Protein AF-0000000071191132 (afdb_homodimer)

Sequence (850 aa):
MFASLSRFRRFLRSQQLVKWSFSLSPRSLANVASSQSERKTVIDTKLDNHSLSIQWEDGNARFHYLWLRHHCQCNSCVNPKTKQRTVDLTLIPKQMNPHDVHVDSKLLKIIWMDGHQTIFDVSWLKENAYDGGGLLCENQPETRFGSISHESDMTLWDRDAIAGKPPKEFLYRDIIANNKEVLQESLNDLFRFGFIFVNDTPTDEESTLKICQRIVGPIRETPEGRVYVIENKALKDSDLSHFSNALQGHTDFSFYNDPPGVQAMHCLHHYGTGGMSLLVDGFKAAKTLYQENPAAFQILSSFPLRFLSSHFFMQSQGTILELDPFTRALTRVRWNTSRFGPLTKLNLSFEEMEKLYQAIRLYGSIVRREENELWFKLTPGKVLLVDNRRVLHGRSAVQGPRKLIGYYVSMDDYIGKWKENRMKTMFASLSRFRRFLRSQQLVKWSFSLSPRSLANVASSQSERKTVIDTKLDNHSLSIQWEDGNARFHYLWLRHHCQCNSCVNPKTKQRTVDLTLIPKQMNPHDVHVDSKLLKIIWMDGHQTIFDVSWLKENAYDGGGLLCENQPETRFGSISHESDMTLWDRDAIAGKPPKEFLYRDIIANNKEVLQESLNDLFRFGFIFVNDTPTDEESTLKICQRIVGPIRETPEGRVYVIENKALKDSDLSHFSNALQGHTDFSFYNDPPGVQAMHCLHHYGTGGMSLLVDGFKAAKTLYQENPAAFQILSSFPLRFLSSHFFMQSQGTILELDPFTRALTRVRWNTSRFGPLTKLNLSFEEMEKLYQAIRLYGSIVRREENELWFKLTPGKVLLVDNRRVLHGRSAVQGPRKLIGYYVSMDDYIGKWKENRMKT

Nearest PDB structures (foldseek):
  6npb-assembly1_A  TM=6.839E-01  e=7.887E-35  Leisingera caerulea
  6npc-assembly1_B  TM=6.396E-01  e=1.443E-33  Leisingera caerulea
  3o2g-assembly1_A  TM=6.348E-01  e=1.151E-32  Homo sapiens
  7n7v-assembly1_B  TM=6.784E-01  e=4.701E-12  Streptomyces griseochromogenes
  7n7v-assembly1_A  TM=6.015E-01  e=1.017E-11  Streptomyces griseochromogenes

InterPro domains:
  IPR003819 TauD/TfdA-like domain [PF02668] (170-407)
  IPR010376 Gamma-butyrobetaine hydroxylase-like, N-terminal [PF06155] (46-125)
  IPR038492 GBBH-like, N-terminal domain superfamily [G3DSA:3.30.2020.30] (39-131)
  IPR042098 Glutarate 2-hydroxylase superfamily [G3DSA:3.60.130.10] (147-425)
  IPR050411 Alpha-ketoglutarate-dependent hydroxylases [PTHR10696] (65-414)

Foldseek 3Di:
DPDDPDDPPPDPDDPDPPPPPPPPPPPPPPCPPCPCPVLQFWDDWDDDQFWIKTDTPVDIFIDGPLLQVQPFQDCQQAPPQQRFGPDDSLPPDPGKDFPDWDDGSFKIWTQIPVRDIGIDGPVVCVVQGAAFDAPFQPPDPQLPLVAAVPLVLADADWPVRCVVPPQDAAELVCLLVVDLVRLLSLLSSCRHYQKYKYFQFQLDDVSQVSNCCRRFRDFDADPCGQKHKAKLDPPNDNDPSNHLAWDAWFFPPLFDPFDFFKKKKAWNDFDFDFWKKKKFFLVNLLVVCCVVPVPLSSLQAGFWWKFDGPSVRGIDIHGQFHADPPPRHGHFGHDDSRGTDNPRPGSRRPVSVVSNSVSNNSSVVSRPPPRRMDIGDRHHRMMMMGGSGTMTMITHGGDGIIMMMMTTHHPVRRVVVNVVSVVVD/DDDDPDDPPDDPDDPDPPPPPPPPPPVPPPPPPPPVPPLQFWDDWDDDQFWIKTDTPVDIFIGGPLLQVQPFQDCQQAPPQQRFGPDDSLPPDPGKDFPDWDDGSFKIWTQIPVRDIGIDGPVVCVVQGAAFDAPFQPPDPQLPLPAAVPLVLADADWPVRCVVPPQDAAELVCLLVPDLVRLLSLLSSCRHYQKYKYFQFQLDDVSQVSNCCRRFRDFDADPCGQKHKAKLDPPNDNDPSNHLAWDAWFFPPLFDPFDFFKKKKAWNDFDFDFWKKKKFFLVNLLVVCCVVPVPLSSLQAGFWWKFDGPSVRGIDIHGQFHADPPPRHGDFGHDDSRGTDNPRPRSRRPVSVVSNSVSNNSSVVSRPPPRRMDIGDRHHRMMMMGGSGTMTMITHGGDGIIMMMMTTHHPVRRVVVNVVSVVVD

Solvent-accessible surface area (backbone atoms only — not comparable to full-atom values): 45389 Å² total; per-residue (Å²): 145,85,72,95,78,74,82,87,72,73,85,74,68,81,78,76,77,78,75,81,70,79,75,65,65,48,67,56,71,75,69,62,65,77,63,75,62,75,72,66,35,57,72,46,74,45,81,54,93,61,31,41,33,41,29,39,83,88,45,70,48,59,41,45,41,67,57,54,61,68,65,31,68,44,71,81,27,19,35,81,79,41,66,33,39,62,54,53,72,60,70,52,66,86,82,57,50,68,68,43,77,46,71,53,66,50,41,36,39,37,32,33,73,86,67,51,69,36,68,42,52,49,66,56,51,62,74,44,44,48,53,34,78,54,60,63,72,79,74,45,72,80,67,58,79,73,37,51,62,65,45,89,62,39,51,76,41,37,35,65,53,36,68,74,59,56,70,72,75,41,47,37,70,49,61,72,67,70,37,65,65,55,47,45,49,51,38,47,38,31,61,20,61,26,35,41,42,33,31,77,30,67,66,47,69,66,56,54,49,52,51,41,51,67,64,42,31,46,54,34,34,38,97,69,36,67,56,36,76,40,45,60,56,83,68,91,54,73,46,75,79,25,44,46,59,60,40,69,69,24,28,64,53,57,25,36,79,74,43,54,20,34,36,37,41,34,24,50,42,70,59,66,47,71,45,32,32,34,39,26,41,41,58,36,39,50,51,50,36,38,74,76,35,49,66,37,41,41,45,37,46,64,48,64,41,41,18,42,32,77,82,57,43,30,61,21,73,44,33,39,40,30,47,38,91,83,78,40,15,46,68,33,42,48,42,42,77,42,27,56,38,81,91,22,86,46,64,31,22,60,66,51,49,53,52,48,52,50,29,52,31,50,50,45,49,49,55,64,33,71,61,30,46,41,76,45,72,66,43,61,19,35,30,37,41,33,29,28,33,39,31,20,39,29,30,42,42,42,42,61,58,38,38,34,34,32,42,32,23,41,43,61,47,28,52,13,49,43,47,43,52,52,57,75,56,142,88,76,93,79,75,81,88,72,72,86,76,70,80,79,77,75,80,76,81,71,79,75,56,60,50,66,50,66,75,67,62,61,77,66,74,62,75,72,64,36,57,73,47,74,44,82,55,92,60,30,40,33,40,30,39,83,89,46,70,46,58,41,43,38,64,56,54,61,68,65,28,67,44,71,82,29,19,35,82,79,41,67,34,40,62,53,53,73,60,70,51,68,86,84,57,53,68,68,41,77,47,73,53,67,52,41,35,38,36,31,33,73,86,66,50,70,36,66,41,51,49,67,56,49,62,72,45,43,50,54,34,81,52,61,63,71,79,74,47,72,80,67,58,76,75,37,51,62,65,44,88,62,38,53,75,40,36,35,65,53,35,68,75,59,56,70,72,74,41,46,36,69,50,62,71,66,69,38,67,66,55,47,46,50,50,39,48,38,30,61,20,61,25,35,41,43,34,32,78,30,67,66,46,69,66,53,53,49,51,51,40,50,66,64,43,33,46,54,32,33,39,97,68,35,66,57,36,77,43,44,60,55,86,69,90,53,73,45,75,78,23,44,47,58,60,39,68,69,23,27,63,54,57,25,35,78,72,44,53,21,35,36,37,41,34,24,50,42,69,61,65,48,72,45,33,32,34,39,25,41,41,59,36,39,49,50,49,35,38,73,77,36,50,66,38,43,42,45,37,46,64,48,60,41,42,18,41,33,78,78,58,42,30,62,22,72,43,31,39,40,30,46,39,92,82,78,41,15,46,68,33,41,49,42,44,78,42,27,55,38,80,91,24,83,52,60,31,22,62,68,51,47,52,53,47,53,50,28,51,31,49,50,44,50,48,55,63,32,70,61,30,46,41,76,46,72,67,44,61,18,35,29,38,40,32,30,28,32,40,31,20,39,29,28,42,42,41,42,61,58,36,37,35,35,33,42,32,20,42,43,60,47,29,52,12,50,43,48,42,53,50,59,75,57

pLDDT: mean 82.92, std 21.3, range [19.5, 98.81]

Organism: Exaiptasia diaphana (NCBI:txid2652724)

Secondary structure (DSSP, 8-state):
-------TTTT--------------GGGGT-----------EEEEEE-SSEEEEEETTEEEEEEHHHHHHT--STTTB-TTT--B-S-GGGS-SS--EEEEEE-SSEEEEEETTS-EEEEEHHHHHHT-------TTTTS------EETTGGG-----HHHHHHSPPPEEEHHHHHTT-HHHHHHHHHHHHHHSEEEEES--SSHHHHHHHHHHHT-SBB-BTTBSSEEEE--SSS-SSGGGSSS-EEEE-S-TTSSS--SEEEEEEEEE-SSB-EEEEEEHHHHHHHHHHH-HHHHHHHHHS-EEEEETTTTEEEEE-SEEE-TTT-EEEEE---GGGBPPTTSS---HHHHHHHHHHHHHHHHHHT-GGG-EEEE--TT-EEEEETTTEEEEE--B-S-EEEEEEEE-HHHHHHHHHHHHH--/-------TTTT--------------GGGGT-----------EEEEEE-SSEEEEEETTEEEEEEHHHHHHT--STTTB-TTT--B-S-GGGS-SS--EEEEEE-SSEEEEEETTS-EEEEEHHHHHHT-------TTTTS-------BTTGGG-----HHHHHHSPPPEEEHHHHHTT-HHHHHHHHHHHHHHSEEEEES--SSHHHHHHHHHHHT-SBB-BTTBSSEEEE--SSS-SSGGGSSS-EEEE-S-TTSSS--SEEEEEEEEE-SEE-EEEEEEHHHHHHHHHHH-HHHHHHHHHS-EEEEETTTTEEEEE-SEEE-TTT--EEEE---GGGB--TTSS---HHHHHHHHHHHHHHHHHHT-GGG-EEEE--TT-EEEEETTTEEEEE--EES-EEEEEEEE-HHHHHHHHHHHHH--

Radius of gyration: 29.37 Å; Cα contacts (8 Å, |Δi|>4): 1723; chains: 2; bounding box: 75×81×97 Å

Structure (mmCIF, N/CA/C/O backbone):
data_AF-0000000071191132-model_v1
#
loop_
_entity.id
_entity.type
_entity.pdbx_description
1 polymer 'trimethyllysine dioxygenase'
#
loop_
_atom_site.group_PDB
_atom_site.id
_atom_site.type_symbol
_atom_site.label_atom_id
_atom_site.label_alt_id
_atom_site.label_comp_id
_atom_site.label_asym_id
_atom_site.label_entity_id
_atom_site.label_seq_id
_atom_site.pdbx_PDB_ins_code
_atom_site.Cartn_x
_atom_site.Cartn_y
_atom_site.Cartn_z
_atom_site.occupancy
_atom_site.B_iso_or_equiv
_atom_site.auth_seq_id
_atom_site.auth_comp_id
_atom_site.auth_asym_id
_atom_site.auth_atom_id
_atom_site.pdbx_PDB_model_num
ATOM 1 N N . MET A 1 1 ? -36.625 -38.094 34.531 1 20.61 1 MET A N 1
ATOM 2 C CA . MET A 1 1 ? -36.125 -36.875 35.156 1 20.61 1 MET A CA 1
ATOM 3 C C . MET A 1 1 ? -35.969 -35.781 34.094 1 20.61 1 MET A C 1
ATOM 5 O O . MET A 1 1 ? -35 -35.781 33.344 1 20.61 1 MET A O 1
ATOM 9 N N . PHE A 1 2 ? -37 -35.156 33.375 1 22.75 2 PHE A N 1
ATOM 10 C CA . PHE A 1 2 ? -37.625 -34.594 32.156 1 22.75 2 PHE A CA 1
ATOM 11 C C . PHE A 1 2 ? -37.312 -33.094 32.062 1 22.75 2 PHE A C 1
ATOM 13 O O . PHE A 1 2 ? -37.531 -32.5 31 1 22.75 2 PHE A O 1
ATOM 20 N N . ALA A 1 3 ? -37.156 -32.344 33.188 1 21.05 3 ALA A N 1
ATOM 21 C CA . ALA A 1 3 ? -37.719 -31 33.344 1 21.05 3 ALA A CA 1
ATOM 22 C C . ALA A 1 3 ? -36.938 -29.969 32.531 1 21.05 3 ALA A C 1
ATOM 24 O O . ALA A 1 3 ? -37.5 -29.188 31.781 1 21.05 3 ALA A O 1
ATOM 25 N N . SER A 1 4 ? -35.781 -29.375 33.031 1 21.89 4 SER A N 1
ATOM 26 C CA . SER A 1 4 ? -35.5 -27.953 33.156 1 21.89 4 SER A CA 1
ATOM 27 C C . SER A 1 4 ? -34.906 -27.406 31.859 1 21.89 4 SER A C 1
ATOM 29 O O . SER A 1 4 ? -33.688 -27.359 31.688 1 21.89 4 SER A O 1
ATOM 31 N N . LEU A 1 5 ? -35.281 -27.797 30.562 1 22.12 5 LEU A N 1
ATOM 32 C CA . LEU A 1 5 ? -34.906 -27.625 29.172 1 22.12 5 LEU A CA 1
ATOM 33 C C . LEU A 1 5 ? -35.031 -26.156 28.75 1 22.12 5 LEU A C 1
ATOM 35 O O . LEU A 1 5 ? -34.781 -25.812 27.594 1 22.12 5 LEU A O 1
ATOM 39 N N . SER A 1 6 ? -35.875 -25.328 29.438 1 21.08 6 SER A N 1
ATOM 40 C CA . SER A 1 6 ? -36.719 -24.312 28.812 1 21.08 6 SER A CA 1
ATOM 41 C C . SER A 1 6 ? -35.875 -23.094 28.391 1 21.08 6 SER A C 1
ATOM 43 O O . SER A 1 6 ? -36.125 -22.516 27.328 1 21.08 6 SER A O 1
ATOM 45 N N . ARG A 1 7 ? -35.094 -22.297 29.234 1 21.2 7 ARG A N 1
ATOM 46 C CA . ARG A 1 7 ? -35.062 -20.844 29.359 1 21.2 7 ARG A CA 1
ATOM 47 C C . ARG A 1 7 ? -34.125 -20.234 28.328 1 21.2 7 ARG A C 1
ATOM 49 O O . ARG A 1 7 ? -33.844 -19.031 28.375 1 21.2 7 ARG A O 1
ATOM 56 N N . PHE A 1 8 ? -33.281 -20.938 27.547 1 21.22 8 PHE A N 1
ATOM 57 C CA . PHE A 1 8 ? -32.125 -20.391 26.875 1 21.22 8 PHE A CA 1
ATOM 58 C C . PHE A 1 8 ? -32.531 -19.5 25.703 1 21.22 8 PHE A C 1
ATOM 60 O O . PHE A 1 8 ? -31.781 -19.359 24.734 1 21.22 8 PHE A O 1
ATOM 67 N N . ARG A 1 9 ? -33.844 -19.109 25.391 1 20.03 9 ARG A N 1
ATOM 68 C CA . ARG A 1 9 ? -34.406 -18.562 24.156 1 20.03 9 ARG A CA 1
ATOM 69 C C . ARG A 1 9 ? -33.906 -17.125 23.938 1 20.03 9 ARG A C 1
ATOM 71 O O . ARG A 1 9 ? -33.844 -16.656 22.812 1 20.03 9 ARG A O 1
ATOM 78 N N . ARG A 1 10 ? -33.969 -16.172 24.984 1 21.03 10 ARG A N 1
ATOM 79 C CA . ARG A 1 10 ? -34.469 -14.812 24.734 1 21.03 10 ARG A CA 1
ATOM 80 C C . ARG A 1 10 ? -33.406 -13.977 24.016 1 21.03 10 ARG A C 1
ATOM 82 O O . ARG A 1 10 ? -33.75 -12.992 23.344 1 21.03 10 ARG A O 1
ATOM 89 N N . PHE A 1 11 ? -32.156 -13.992 24.391 1 22.69 11 PHE A N 1
ATOM 90 C CA . PHE A 1 11 ? -31.391 -12.75 24.359 1 22.69 11 PHE A CA 1
ATOM 91 C C . PHE A 1 11 ? -30.969 -12.406 22.938 1 22.69 11 PHE A C 1
ATOM 93 O O . PHE A 1 11 ? -30.141 -11.516 22.734 1 22.69 11 PHE A O 1
ATOM 100 N N . LEU A 1 12 ? -31.453 -13.148 21.875 1 22.34 12 LEU A N 1
ATOM 101 C CA . LEU A 1 12 ? -30.891 -12.953 20.547 1 22.34 12 LEU A CA 1
ATOM 102 C C . LEU A 1 12 ? -31.359 -11.633 19.938 1 22.34 12 LEU A C 1
ATOM 104 O O . LEU A 1 12 ? -31.438 -11.492 18.719 1 22.34 12 LEU A O 1
ATOM 108 N N . ARG A 1 13 ? -32.062 -10.727 20.703 1 20.09 13 ARG A N 1
ATOM 109 C CA . ARG A 1 13 ? -32.906 -9.797 19.938 1 20.09 13 ARG A CA 1
ATOM 110 C C . ARG A 1 13 ? -32.062 -9.055 18.906 1 20.09 13 ARG A C 1
ATOM 112 O O . ARG A 1 13 ? -30.828 -9.086 18.938 1 20.09 13 ARG A O 1
ATOM 119 N N . SER A 1 14 ? -32.469 -7.641 18.547 1 21.56 14 SER A N 1
ATOM 120 C CA . SER A 1 14 ? -32.781 -6.719 17.469 1 21.56 14 SER A CA 1
ATOM 121 C C . SER A 1 14 ? -31.547 -5.934 17.031 1 21.56 14 SER A C 1
ATOM 123 O O . SER A 1 14 ? -31.172 -4.953 17.672 1 21.56 14 SER A O 1
ATOM 125 N N . GLN A 1 15 ? -30.375 -6.527 17.031 1 21.75 15 GLN A N 1
ATOM 126 C CA . GLN A 1 15 ? -29.344 -5.547 16.672 1 21.75 15 GLN A CA 1
ATOM 127 C C . GLN A 1 15 ? -29.672 -4.863 15.352 1 21.75 15 GLN A C 1
ATOM 129 O O . GLN A 1 15 ? -29.812 -5.527 14.32 1 21.75 15 GLN A O 1
ATOM 134 N N . GLN A 1 16 ? -30.453 -3.697 15.352 1 21.64 16 GLN A N 1
ATOM 135 C CA . GLN A 1 16 ? -30.859 -2.799 14.273 1 21.64 16 GLN A CA 1
ATOM 136 C C . GLN A 1 16 ? -29.672 -2.432 13.391 1 21.64 16 GLN A C 1
ATOM 138 O O . GLN A 1 16 ? -28.641 -1.988 13.883 1 21.64 16 GLN A O 1
ATOM 143 N N . LEU A 1 17 ? -29.5 -3.057 12.344 1 23.5 17 LEU A N 1
ATOM 144 C CA . LEU A 1 17 ? -28.641 -2.803 11.188 1 23.5 17 LEU A CA 1
ATOM 145 C C . LEU A 1 17 ? -28.75 -1.348 10.742 1 23.5 17 LEU A C 1
ATOM 147 O O . LEU A 1 17 ? -29.812 -0.914 10.273 1 23.5 17 LEU A O 1
ATOM 151 N N . VAL A 1 18 ? -28.25 -0.39 11.5 1 22.78 18 VAL A N 1
ATOM 152 C CA . VAL A 1 18 ? -28.328 0.974 10.984 1 22.78 18 VAL A CA 1
ATOM 153 C C . VAL A 1 18 ? -27.656 1.061 9.617 1 22.78 18 VAL A C 1
ATOM 155 O O . VAL A 1 18 ? -26.469 0.759 9.484 1 22.78 18 VAL A O 1
ATOM 158 N N . LYS A 1 19 ? -28.406 0.91 8.531 1 23.17 19 LYS A N 1
ATOM 159 C CA . LYS A 1 19 ? -28.156 1.192 7.121 1 23.17 19 LYS A CA 1
ATOM 160 C C . LYS A 1 19 ? -27.516 2.566 6.941 1 23.17 19 LYS A C 1
ATOM 162 O O . LYS A 1 19 ? -28.156 3.592 7.207 1 23.17 19 LYS A O 1
ATOM 167 N N . TRP A 1 20 ? -26.281 2.709 7.141 1 23.19 20 TRP A N 1
ATOM 168 C CA . TRP A 1 20 ? -25.688 3.988 6.766 1 23.19 20 TRP A CA 1
ATOM 169 C C . TRP A 1 20 ? -25.75 4.199 5.258 1 23.19 20 TRP A C 1
ATOM 171 O O . TRP A 1 20 ? -25.047 3.535 4.5 1 23.19 20 TRP A O 1
ATOM 181 N N . SER A 1 21 ? -26.953 4.211 4.574 1 24.02 21 SER A N 1
ATOM 182 C CA . SER A 1 21 ? -27.125 4.586 3.174 1 24.02 21 SER A CA 1
ATOM 183 C C . SER A 1 21 ? -26.609 5.992 2.904 1 24.02 21 SER A C 1
ATOM 185 O O . SER A 1 21 ? -27.156 6.973 3.4 1 24.02 21 SER A O 1
ATOM 187 N N . PHE A 1 22 ? -25.375 6.172 2.803 1 24.91 22 PHE A N 1
ATOM 188 C CA . PHE A 1 22 ? -24.984 7.5 2.35 1 24.91 22 PHE A CA 1
ATOM 189 C C . PHE A 1 22 ? -25.422 7.738 0.912 1 24.91 22 PHE A C 1
ATOM 191 O O . PHE A 1 22 ? -24.828 7.195 -0.023 1 24.91 22 PHE A O 1
ATOM 198 N N . SER A 1 23 ? -26.766 7.758 0.545 1 24.75 23 SER A N 1
ATOM 199 C CA . SER A 1 23 ? -27.281 8.25 -0.728 1 24.75 23 SER A CA 1
ATOM 200 C C . SER A 1 23 ? -26.797 9.672 -1.012 1 24.75 23 SER A C 1
ATOM 202 O O . SER A 1 23 ? -27.219 10.617 -0.349 1 24.75 23 SER A O 1
ATOM 204 N N . LEU A 1 24 ? -25.609 9.875 -1.382 1 25.31 24 LEU A N 1
ATOM 205 C CA . LEU A 1 24 ? -25.297 11.227 -1.841 1 25.31 24 LEU A CA 1
ATOM 206 C C . LEU A 1 24 ? -25.984 11.523 -3.17 1 25.31 24 LEU A C 1
ATOM 208 O O . LEU A 1 24 ? -25.594 10.977 -4.207 1 25.31 24 LEU A O 1
ATOM 212 N N . SER A 1 25 ? -27.328 11.484 -3.33 1 25.08 25 SER A N 1
ATOM 213 C CA . SER A 1 25 ? -28.031 12 -4.504 1 25.08 25 SER A CA 1
ATOM 214 C C . SER A 1 25 ? -27.547 13.406 -4.855 1 25.08 25 SER A C 1
ATOM 216 O O . SER A 1 25 ? -27.297 14.227 -3.969 1 25.08 25 SER A O 1
ATOM 218 N N . PRO A 1 26 ? -27.047 13.602 -6.078 1 26.45 26 PRO A N 1
ATOM 219 C CA . PRO A 1 26 ? -26.688 14.922 -6.609 1 26.45 26 PRO A CA 1
ATOM 220 C C . PRO A 1 26 ? -27.828 15.93 -6.508 1 26.45 26 PRO A C 1
ATOM 222 O O . PRO A 1 26 ? -27.656 17.094 -6.879 1 26.45 26 PRO A O 1
ATOM 225 N N . ARG A 1 27 ? -29.109 15.391 -6.707 1 26.67 27 ARG A N 1
ATOM 226 C CA . ARG A 1 27 ? -30.188 16.359 -6.898 1 26.67 27 ARG A CA 1
ATOM 227 C C . ARG A 1 27 ? -30.172 17.422 -5.812 1 26.67 27 ARG A C 1
ATOM 229 O O . ARG A 1 27 ? -30.922 18.391 -5.875 1 26.67 27 ARG A O 1
ATOM 236 N N . SER A 1 28 ? -29.812 16.922 -4.691 1 24.3 28 SER A N 1
ATOM 237 C CA . SER A 1 28 ? -30.375 17.766 -3.652 1 24.3 28 SER A CA 1
ATOM 238 C C . SER A 1 28 ? -29.703 19.141 -3.625 1 24.3 28 SER A C 1
ATOM 240 O O . SER A 1 28 ? -29.531 19.734 -2.559 1 24.3 28 SER A O 1
ATOM 242 N N . LEU A 1 29 ? -28.938 19.484 -4.684 1 25.31 29 LEU A N 1
ATOM 243 C CA . LEU A 1 29 ? -28.609 20.891 -4.457 1 25.31 29 LEU A CA 1
ATOM 244 C C . LEU A 1 29 ? -29.875 21.734 -4.312 1 25.31 29 LEU A C 1
ATOM 246 O O . LEU A 1 29 ? -29.906 22.656 -3.508 1 25.31 29 LEU A O 1
ATOM 250 N N . ALA A 1 30 ? -30.625 21.812 -5.469 1 28.34 30 ALA A N 1
ATOM 251 C CA . ALA A 1 30 ? -31.641 22.859 -5.48 1 28.34 30 ALA A CA 1
ATOM 252 C C . ALA A 1 30 ? -32.719 22.594 -4.434 1 28.34 30 ALA A C 1
ATOM 254 O O . ALA A 1 30 ? -33.125 23.5 -3.699 1 28.34 30 ALA A O 1
ATOM 255 N N . ASN A 1 31 ? -33.688 21.656 -4.895 1 25.42 31 ASN A N 1
ATOM 256 C CA . ASN A 1 31 ? -34.906 21.578 -4.086 1 25.42 31 ASN A CA 1
ATOM 257 C C . ASN A 1 31 ? -34.625 20.875 -2.756 1 25.42 31 ASN A C 1
ATOM 259 O O . ASN A 1 31 ? -34.531 19.641 -2.701 1 25.42 31 ASN A O 1
ATOM 263 N N . VAL A 1 32 ? -33.719 21.344 -1.966 1 26.08 32 VAL A N 1
ATOM 264 C CA . VAL A 1 32 ? -33.875 21.141 -0.529 1 26.08 32 VAL A CA 1
ATOM 265 C C . VAL A 1 32 ? -35.375 21.125 -0.158 1 26.08 32 VAL A C 1
ATOM 267 O O . VAL A 1 32 ? -36 22.188 -0.105 1 26.08 32 VAL A O 1
ATOM 270 N N . ALA A 1 33 ? -36.125 20.312 -0.81 1 28.5 33 ALA A N 1
ATOM 271 C CA . ALA A 1 33 ? -37.438 20.172 -0.188 1 28.5 33 ALA A CA 1
ATOM 272 C C . ALA A 1 33 ? -37.344 20.219 1.333 1 28.5 33 ALA A C 1
ATOM 274 O O . ALA A 1 33 ? -36.438 19.641 1.919 1 28.5 33 ALA A O 1
ATOM 275 N N . SER A 1 34 ? -37.875 21.25 1.964 1 29.03 34 SER A N 1
ATOM 276 C CA . SER A 1 34 ? -38.094 21.516 3.385 1 29.03 34 SER A CA 1
ATOM 277 C C . SER A 1 34 ? -38.438 20.219 4.133 1 29.03 34 SER A C 1
ATOM 279 O O . SER A 1 34 ? -39.594 19.812 4.191 1 29.03 34 SER A O 1
ATOM 281 N N . SER A 1 35 ? -37.938 19.125 3.664 1 32.38 35 SER A N 1
ATOM 282 C CA . SER A 1 35 ? -38.281 18.203 4.727 1 32.38 35 SER A CA 1
ATOM 283 C C . SER A 1 35 ? -38.031 18.797 6.102 1 32.38 35 SER A C 1
ATOM 285 O O . SER A 1 35 ? -36.969 19.375 6.34 1 32.38 35 SER A O 1
ATOM 287 N N . GLN A 1 36 ? -39.031 19.297 6.695 1 31.27 36 GLN A N 1
ATOM 288 C CA . GLN A 1 36 ? -39.031 19.688 8.102 1 31.27 36 GLN A CA 1
ATOM 289 C C . GLN A 1 36 ? -38.125 18.766 8.93 1 31.27 36 GLN A C 1
ATOM 291 O O . GLN A 1 36 ? -38.562 17.703 9.367 1 31.27 36 GLN A O 1
ATOM 296 N N . SER A 1 37 ? -37.031 18.344 8.328 1 38.78 37 SER A N 1
ATOM 297 C CA . SER A 1 37 ? -36.156 17.688 9.32 1 38.78 37 SER A CA 1
ATOM 298 C C . SER A 1 37 ? -36.344 18.328 10.695 1 38.78 37 SER A C 1
ATOM 300 O O . SER A 1 37 ? -36.312 19.547 10.828 1 38.78 37 SER A O 1
ATOM 302 N N . GLU A 1 38 ? -37.062 17.688 11.508 1 43.66 38 GLU A N 1
ATOM 303 C CA . GLU A 1 38 ? -37.312 18.172 12.867 1 43.66 38 GLU A CA 1
ATOM 304 C C . GLU A 1 38 ? -36.094 18.953 13.406 1 43.66 38 GLU A C 1
ATOM 306 O O . GLU A 1 38 ? -34.969 18.453 13.43 1 43.66 38 GLU A O 1
ATOM 311 N N . ARG A 1 39 ? -35.969 20.188 13.18 1 50.88 39 ARG A N 1
ATOM 312 C CA . ARG A 1 39 ? -35.062 21.141 13.836 1 50.88 39 ARG A CA 1
ATOM 313 C C . ARG A 1 39 ? -34.656 20.656 15.227 1 50.88 39 ARG A C 1
ATOM 315 O O . ARG A 1 39 ? -35.531 20.516 16.109 1 50.88 39 ARG A O 1
ATOM 322 N N . LYS A 1 40 ? -33.5 19.875 15.078 1 60.75 40 LYS A N 1
ATOM 323 C CA . LYS A 1 40 ? -33.031 19.547 16.406 1 60.75 40 LYS A CA 1
ATOM 324 C C . LYS A 1 40 ? -32.688 20.797 17.219 1 60.75 40 LYS A C 1
ATOM 326 O O . LYS A 1 40 ? -31.766 21.547 16.844 1 60.75 40 LYS A O 1
ATOM 331 N N . THR A 1 41 ? -33.562 21.266 17.828 1 69.75 41 THR A N 1
ATOM 332 C CA . THR A 1 41 ? -33.438 22.484 18.625 1 69.75 41 THR A CA 1
ATOM 333 C C . THR A 1 41 ? -32.656 22.219 19.906 1 69.75 41 THR A C 1
ATOM 335 O O . THR A 1 41 ? -32.938 21.25 20.625 1 69.75 41 THR A O 1
ATOM 338 N N . VAL A 1 42 ? -31.484 22.859 20 1 74.62 42 VAL A N 1
ATOM 339 C CA . VAL A 1 42 ? -30.734 22.812 21.25 1 74.62 42 VAL A CA 1
ATOM 340 C C . VAL A 1 42 ? -31.594 23.375 22.391 1 74.62 42 VAL A C 1
ATOM 342 O O . VAL A 1 42 ? -32.219 24.438 22.25 1 74.62 42 VAL A O 1
ATOM 345 N N . ILE A 1 43 ? -31.578 22.609 23.344 1 72.44 43 ILE A N 1
ATOM 346 C CA . ILE A 1 43 ? -32.344 22.984 24.516 1 72.44 43 ILE A CA 1
ATOM 347 C C . ILE A 1 43 ? -31.453 23.703 25.516 1 72.44 43 ILE A C 1
ATOM 349 O O . ILE A 1 43 ? -31.859 24.688 26.125 1 72.44 43 ILE A O 1
ATOM 353 N N . ASP A 1 44 ? -30.281 23.156 25.609 1 85.44 44 ASP A N 1
ATOM 354 C CA . ASP A 1 44 ? -29.406 23.688 26.656 1 85.44 44 ASP A CA 1
ATOM 355 C C . ASP A 1 44 ? -27.953 23.328 26.391 1 85.44 44 ASP A C 1
ATOM 357 O O . ASP A 1 44 ? -27.656 22.406 25.625 1 85.44 44 ASP A O 1
ATOM 361 N N . THR A 1 45 ? -27.094 24.219 26.891 1 91.5 45 THR A N 1
ATOM 362 C CA . THR A 1 45 ? -25.656 23.953 26.875 1 91.5 45 THR A CA 1
ATOM 363 C C . THR A 1 45 ? -25.078 24.078 28.281 1 91.5 45 THR A C 1
ATOM 365 O O . THR A 1 45 ? -25.516 24.906 29.078 1 91.5 45 THR A O 1
ATOM 368 N N . LYS A 1 46 ? -24.203 23.219 28.609 1 92.94 46 LYS A N 1
ATOM 369 C CA . LYS A 1 46 ? -23.516 23.25 29.891 1 92.94 46 LYS A CA 1
ATOM 370 C C . LYS A 1 46 ? -22 23.203 29.719 1 92.94 46 LYS A C 1
ATOM 372 O O . LYS A 1 46 ? -21.484 22.375 28.969 1 92.94 46 LYS A O 1
ATOM 377 N N . LEU A 1 47 ? -21.375 24.125 30.422 1 93.06 47 LEU A N 1
ATOM 378 C CA . LEU A 1 47 ? -19.922 24.156 30.391 1 93.06 47 LEU A CA 1
ATOM 379 C C . LEU A 1 47 ? -19.328 23.391 31.562 1 93.06 47 LEU A C 1
ATOM 381 O O . LEU A 1 47 ? -19.781 23.531 32.688 1 93.06 47 LEU A O 1
ATOM 385 N N . ASP A 1 48 ? -18.453 22.547 31.219 1 90.38 48 ASP A N 1
ATOM 386 C CA . ASP A 1 48 ? -17.656 21.875 32.219 1 90.38 48 ASP A CA 1
ATOM 387 C C . ASP A 1 48 ? -16.188 22.312 32.156 1 90.38 48 ASP A C 1
ATOM 389 O O . ASP A 1 48 ? -15.859 23.266 31.438 1 90.38 48 ASP A O 1
ATOM 393 N N . ASN A 1 49 ? -15.352 21.703 32.969 1 87.69 49 ASN A N 1
ATOM 394 C CA . ASN A 1 49 ? -13.953 22.094 33.031 1 87.69 49 ASN A CA 1
ATOM 395 C C . ASN A 1 49 ? -13.234 21.891 31.703 1 87.69 49 ASN A C 1
ATOM 397 O O . ASN A 1 49 ? -12.352 22.656 31.328 1 87.69 49 ASN A O 1
ATOM 401 N N . HIS A 1 50 ? -13.633 20.844 31 1 90.5 50 HIS A N 1
ATOM 402 C CA . HIS A 1 50 ? -12.852 20.562 29.797 1 90.5 50 HIS A CA 1
ATOM 403 C C . HIS A 1 50 ? -13.766 20.25 28.625 1 90.5 50 HIS A C 1
ATOM 405 O O . HIS A 1 50 ? -13.297 19.797 27.578 1 90.5 50 HIS A O 1
ATOM 411 N N . SER A 1 51 ? -15.125 20.484 28.812 1 94.25 51 SER A N 1
ATOM 412 C CA . SER A 1 51 ? -16.016 20.094 27.734 1 94.25 51 SER A CA 1
ATOM 413 C C . SER A 1 51 ? -17.297 20.922 27.75 1 94.25 51 SER A C 1
ATOM 415 O O . SER A 1 51 ? -17.594 21.609 28.734 1 94.25 51 SER A O 1
ATOM 417 N N . LEU A 1 52 ? -17.906 20.922 26.672 1 94.81 52 LEU A N 1
ATOM 418 C CA . LEU A 1 52 ? -19.234 21.516 26.484 1 94.81 52 LEU A CA 1
ATOM 419 C C . LEU A 1 52 ? -20.281 20.438 26.234 1 94.81 52 LEU A C 1
ATOM 421 O O . LEU A 1 52 ? -20.094 19.562 25.391 1 94.81 52 LEU A O 1
ATOM 425 N N . SER A 1 53 ? -21.328 20.438 27.031 1 94.31 53 SER A N 1
ATOM 426 C CA . SER A 1 53 ? -22.438 19.531 26.844 1 94.31 53 SER A CA 1
ATOM 427 C C . SER A 1 53 ? -23.594 20.219 26.109 1 94.31 53 SER A C 1
ATOM 429 O O . SER A 1 53 ? -23.953 21.344 26.438 1 94.31 53 SER A O 1
ATOM 431 N N . ILE A 1 54 ? -24.094 19.547 25.188 1 92.5 54 ILE A N 1
ATOM 432 C CA . ILE A 1 54 ? -25.234 20.062 24.438 1 92.5 54 ILE A CA 1
ATOM 433 C C . ILE A 1 54 ? -26.422 19.109 24.578 1 92.5 54 ILE A C 1
ATOM 435 O O . ILE A 1 54 ? -26.266 17.891 24.453 1 92.5 54 ILE A O 1
ATOM 439 N N . GLN A 1 55 ? -27.484 19.703 24.906 1 91.38 55 GLN A N 1
ATOM 440 C CA . GLN A 1 55 ? -28.734 18.953 25.016 1 91.38 55 GLN A CA 1
ATOM 441 C C . GLN A 1 55 ? -29.688 19.281 23.875 1 91.38 55 GLN A C 1
ATOM 443 O O . GLN A 1 55 ? -30.016 20.453 23.656 1 91.38 55 GLN A O 1
ATOM 448 N N . TRP A 1 56 ? -29.969 18.25 23.141 1 89.62 56 TRP A N 1
ATOM 449 C CA . TRP A 1 56 ? -31.031 18.375 22.141 1 89.62 56 TRP A CA 1
ATOM 450 C C . TRP A 1 56 ? -32.344 17.766 22.656 1 89.62 56 TRP A C 1
ATOM 452 O O . TRP A 1 56 ? -32.375 17.203 23.75 1 89.62 56 TRP A O 1
ATOM 462 N N . GLU A 1 57 ? -33.438 17.969 21.891 1 85 57 GLU A N 1
ATOM 463 C CA . GLU A 1 57 ? -34.719 17.391 22.266 1 85 57 GLU A CA 1
ATOM 464 C C . GLU A 1 57 ? -34.625 15.867 22.344 1 85 57 GLU A C 1
ATOM 466 O O . GLU A 1 57 ? -35.25 15.25 23.219 1 85 57 GLU A O 1
ATOM 471 N N . ASP A 1 58 ? -33.781 15.281 21.5 1 86.44 58 ASP A N 1
ATOM 472 C CA . ASP A 1 58 ? -33.75 13.828 21.375 1 86.44 58 ASP A CA 1
ATOM 473 C C . ASP A 1 58 ? -32.406 13.25 21.844 1 86.44 58 ASP A C 1
ATOM 475 O O . ASP A 1 58 ? -32.062 12.125 21.484 1 86.44 58 ASP A O 1
ATOM 479 N N . GLY A 1 59 ? -31.656 14.055 22.625 1 87.94 59 GLY A N 1
ATOM 480 C CA . GLY A 1 59 ? -30.422 13.484 23.094 1 87.94 59 GLY A CA 1
ATOM 481 C C . GLY A 1 59 ? -29.422 14.523 23.578 1 87.94 59 GLY A C 1
ATOM 482 O O . GLY A 1 59 ? -29.75 15.703 23.672 1 87.94 59 GLY A O 1
ATOM 483 N N . ASN A 1 60 ? -28.344 14.039 24.031 1 90.5 60 ASN A N 1
ATOM 484 C CA . ASN A 1 60 ? -27.281 14.922 24.484 1 90.5 60 ASN A CA 1
ATOM 485 C C . ASN A 1 60 ? -25.906 14.414 24.062 1 90.5 60 ASN A C 1
ATOM 487 O O . ASN A 1 60 ? -25.75 13.258 23.672 1 90.5 60 ASN A O 1
ATOM 491 N N . ALA A 1 61 ? -24.984 15.312 23.938 1 91.5 61 ALA A N 1
ATOM 492 C CA . ALA A 1 61 ? -23.594 14.961 23.625 1 91.5 61 ALA A CA 1
ATOM 493 C C . ALA A 1 61 ? -22.625 15.906 24.328 1 91.5 61 ALA A C 1
ATOM 495 O O . ALA A 1 61 ? -22.984 17.031 24.688 1 91.5 61 ALA A O 1
ATOM 496 N N . ARG A 1 62 ? -21.469 15.398 24.594 1 93.44 62 ARG A N 1
ATOM 497 C CA . ARG A 1 62 ? -20.375 16.188 25.156 1 93.44 62 ARG A CA 1
ATOM 498 C C . ARG A 1 62 ? -19.234 16.312 24.156 1 93.44 62 ARG A C 1
ATOM 500 O O . ARG A 1 62 ? -18.906 15.359 23.438 1 93.44 62 ARG A O 1
ATOM 507 N N . PHE A 1 63 ? -18.641 17.516 24.141 1 93.31 63 PHE A N 1
ATOM 508 C CA . PHE A 1 63 ? -17.516 17.781 23.25 1 93.31 63 PHE A CA 1
ATOM 509 C C . PHE A 1 63 ? -16.359 18.406 24.016 1 93.31 63 PHE A C 1
ATOM 511 O O . PHE A 1 63 ? -16.531 19.391 24.734 1 93.31 63 PHE A O 1
ATOM 518 N N . HIS A 1 64 ? -15.219 17.859 23.891 1 92.94 64 HIS A N 1
ATOM 519 C CA . HIS A 1 64 ? -14.031 18.484 24.453 1 92.94 64 HIS A CA 1
ATOM 520 C C . HIS A 1 64 ? -13.789 19.859 23.812 1 92.94 64 HIS A C 1
ATOM 522 O O . HIS A 1 64 ? -13.977 20.031 22.609 1 92.94 64 HIS A O 1
ATOM 528 N N . TYR A 1 65 ? -13.281 20.797 24.641 1 93.56 65 TYR A N 1
ATOM 529 C CA . TYR A 1 65 ? -12.953 22.125 24.109 1 93.56 65 TYR A CA 1
ATOM 530 C C . TYR A 1 65 ? -11.914 22.016 23 1 93.56 65 TYR A C 1
ATOM 532 O O . TYR A 1 65 ? -12.031 22.672 21.953 1 93.56 65 TYR A O 1
ATOM 540 N N . LEU A 1 66 ? -10.969 21.188 23.219 1 90.88 66 LEU A N 1
ATOM 541 C CA . LEU A 1 66 ? -9.914 21.016 22.219 1 90.88 66 LEU A CA 1
ATOM 542 C C . LEU A 1 66 ? -10.492 20.5 20.906 1 90.88 66 LEU A C 1
ATOM 544 O O . LEU A 1 66 ? -10.078 20.953 19.828 1 90.88 66 LEU A O 1
ATOM 548 N N . TRP A 1 67 ? -11.391 19.578 20.969 1 91.38 67 TRP A N 1
ATOM 549 C CA . TRP A 1 67 ? -12.039 19.047 19.781 1 91.38 67 TRP A CA 1
ATOM 550 C C . TRP A 1 67 ? -12.789 20.156 19.031 1 91.38 67 TRP A C 1
ATOM 552 O O . TRP A 1 67 ? -12.68 20.266 17.812 1 91.38 67 TRP A O 1
ATOM 562 N N . LEU A 1 68 ? -13.5 20.938 19.781 1 92.75 68 LEU A N 1
ATOM 563 C CA . LEU A 1 68 ? -14.273 22.031 19.203 1 92.75 68 LEU A CA 1
ATOM 564 C C . LEU A 1 68 ? -13.359 23.047 18.531 1 92.75 68 LEU A C 1
ATOM 566 O O . LEU A 1 68 ? -13.633 23.484 17.406 1 92.75 68 LEU A O 1
ATOM 570 N N . ARG A 1 69 ? -12.297 23.344 19.203 1 91.81 69 ARG A N 1
ATOM 571 C CA . ARG A 1 69 ? -11.359 24.297 18.641 1 91.81 69 ARG A CA 1
ATOM 572 C C . ARG A 1 69 ? -10.688 23.75 17.375 1 91.81 69 ARG A C 1
ATOM 574 O O . ARG A 1 69 ? -10.523 24.453 16.391 1 91.81 69 ARG A O 1
ATOM 581 N N . HIS A 1 70 ? -10.312 22.547 17.469 1 90.06 70 HIS A N 1
ATOM 582 C CA . HIS A 1 70 ? -9.617 21.891 16.359 1 90.06 70 HIS A CA 1
ATOM 583 C C . HIS A 1 70 ? -10.516 21.766 15.133 1 90.06 70 HIS A C 1
ATOM 585 O O . HIS A 1 70 ? -10.039 21.828 14 1 90.06 70 HIS A O 1
ATOM 591 N N . HIS A 1 71 ? -11.82 21.672 15.352 1 90.94 71 HIS A N 1
ATOM 592 C CA . HIS A 1 71 ? -12.742 21.438 14.25 1 90.94 71 HIS A CA 1
ATOM 593 C C . HIS A 1 71 ? -13.406 22.734 13.797 1 90.94 71 HIS A C 1
ATOM 595 O O . HIS A 1 71 ? -14.414 22.703 13.094 1 90.94 71 HIS A O 1
ATOM 601 N N . CYS A 1 72 ? -12.844 23.828 14.273 1 92.5 72 CYS A N 1
ATOM 602 C CA . CYS A 1 72 ? -13.328 25.109 13.781 1 92.5 72 CYS A CA 1
ATOM 603 C C . CYS A 1 72 ? -13.195 25.203 12.266 1 92.5 72 CYS A C 1
ATOM 605 O O . CYS A 1 72 ? -12.195 24.75 11.695 1 92.5 72 CYS A O 1
ATOM 607 N N . GLN A 1 73 ? -14.141 25.797 11.648 1 89.56 73 GLN A N 1
ATOM 608 C CA . GLN A 1 73 ? -14.188 25.828 10.188 1 89.56 73 GLN A CA 1
ATOM 609 C C . GLN A 1 73 ? -13.977 27.25 9.664 1 89.56 73 GLN A C 1
ATOM 611 O O . GLN A 1 73 ? -14.227 27.531 8.484 1 89.56 73 GLN A O 1
ATOM 616 N N . CYS A 1 74 ? -13.539 28.109 10.516 1 91.06 74 CYS A N 1
ATOM 617 C CA . CYS A 1 74 ? -13.352 29.484 10.047 1 91.06 74 CYS A CA 1
ATOM 618 C C . CYS A 1 74 ? -12.203 29.562 9.062 1 91.06 74 CYS A C 1
ATOM 620 O O . CYS A 1 74 ? -11.453 28.609 8.883 1 91.06 74 CYS A O 1
ATOM 622 N N . ASN A 1 75 ? -11.953 30.688 8.43 1 88.75 75 ASN A N 1
ATOM 623 C CA . ASN A 1 75 ? -10.984 30.859 7.344 1 88.75 75 ASN A CA 1
ATOM 624 C C . ASN A 1 75 ? -9.555 30.828 7.863 1 88.75 75 ASN A C 1
ATOM 626 O O . ASN A 1 75 ? -8.617 30.594 7.094 1 88.75 75 ASN A O 1
ATOM 630 N N . SER A 1 76 ? -9.438 31.094 9.164 1 87.06 76 SER A N 1
ATOM 631 C CA . SER A 1 76 ? -8.094 31.047 9.734 1 87.06 76 SER A CA 1
ATOM 632 C C . SER A 1 76 ? -7.703 29.609 10.086 1 87.06 76 SER A C 1
ATOM 634 O O . SER A 1 76 ? -6.516 29.312 10.211 1 87.06 76 SER A O 1
ATOM 636 N N . CYS A 1 77 ? -8.719 28.766 10.203 1 90.5 77 CYS A N 1
ATOM 637 C CA . CYS A 1 77 ? -8.461 27.406 10.656 1 90.5 77 CYS A CA 1
ATOM 638 C C . CYS A 1 77 ? -8.492 26.422 9.484 1 90.5 77 CYS A C 1
ATOM 640 O O . CYS A 1 77 ? -7.883 25.359 9.555 1 90.5 77 CYS A O 1
ATOM 642 N N . VAL A 1 78 ? -9.203 26.766 8.516 1 88.12 78 VAL A N 1
ATOM 643 C CA . VAL A 1 78 ? -9.289 25.953 7.309 1 88.12 78 VAL A CA 1
ATOM 644 C C . VAL A 1 78 ? -9.102 26.828 6.074 1 88.12 78 VAL A C 1
ATOM 646 O O . VAL A 1 78 ? -9.82 27.812 5.891 1 88.12 78 VAL A O 1
ATOM 649 N N . ASN A 1 79 ? -8.156 26.406 5.262 1 84.69 79 ASN A N 1
ATOM 650 C CA . ASN A 1 79 ? -7.965 27.156 4.023 1 84.69 79 ASN A CA 1
ATOM 651 C C . ASN A 1 79 ? -9.18 27.047 3.105 1 84.69 79 ASN A C 1
ATOM 653 O O . ASN A 1 79 ? -9.57 25.938 2.719 1 84.69 79 ASN A O 1
ATOM 657 N N . PRO A 1 80 ? -9.711 28.109 2.803 1 81.94 80 PRO A N 1
ATOM 658 C CA . PRO A 1 80 ? -10.961 28.047 2.037 1 81.94 80 PRO A CA 1
ATOM 659 C C . PRO A 1 80 ? -10.758 27.484 0.63 1 81.94 80 PRO A C 1
ATOM 661 O O . PRO A 1 80 ? -11.703 26.953 0.032 1 81.94 80 PRO A O 1
ATOM 664 N N . LYS A 1 81 ? -9.555 27.609 0.12 1 78.56 81 LYS A N 1
ATOM 665 C CA . LYS A 1 81 ? -9.281 27.141 -1.237 1 78.56 81 LYS A CA 1
ATOM 666 C C . LYS A 1 81 ? -8.977 25.656 -1.253 1 78.56 81 LYS A C 1
ATOM 668 O O . LYS A 1 81 ? -9.555 24.906 -2.043 1 78.56 81 LYS A O 1
ATOM 673 N N . THR A 1 82 ? -8.117 25.234 -0.373 1 79.88 82 THR A N 1
ATOM 674 C CA . THR A 1 82 ? -7.652 23.859 -0.389 1 79.88 82 THR A CA 1
ATOM 675 C C . THR A 1 82 ? -8.523 22.984 0.509 1 79.88 82 THR A C 1
ATOM 677 O O . THR A 1 82 ? -8.5 21.75 0.4 1 79.88 82 THR A O 1
ATOM 680 N N . LYS A 1 83 ? -9.227 23.609 1.465 1 81.25 83 LYS A N 1
ATOM 681 C CA . LYS A 1 83 ? -10.078 22.953 2.457 1 81.25 83 LYS A CA 1
ATOM 682 C C . LYS A 1 83 ? -9.234 22.156 3.455 1 81.25 83 LYS A C 1
ATOM 684 O O . LYS A 1 83 ? -9.75 21.281 4.148 1 81.25 83 LYS A O 1
ATOM 689 N N . GLN A 1 84 ? -7.965 22.484 3.434 1 84.81 84 GLN A N 1
ATOM 690 C CA . GLN A 1 84 ? -7.066 21.859 4.398 1 84.81 84 GLN A CA 1
ATOM 691 C C . GLN A 1 84 ? -7.012 22.656 5.699 1 84.81 84 GLN A C 1
ATOM 693 O O . GLN A 1 84 ? -7.047 23.891 5.68 1 84.81 84 GLN A O 1
ATOM 698 N N . ARG A 1 85 ? -6.883 21.938 6.742 1 86.19 85 ARG A N 1
ATOM 699 C CA . ARG A 1 85 ? -6.758 22.562 8.047 1 86.19 85 ARG A CA 1
ATOM 700 C C . ARG A 1 85 ? -5.398 23.25 8.203 1 86.19 85 ARG A C 1
ATOM 702 O O . ARG A 1 85 ? -4.367 22.656 7.891 1 86.19 85 ARG A O 1
ATOM 709 N N . THR A 1 86 ? -5.477 24.438 8.672 1 83.88 86 THR A N 1
ATOM 710 C CA . THR A 1 86 ? -4.238 25.203 8.836 1 83.88 86 THR A CA 1
ATOM 711 C C . THR A 1 86 ? -3.877 25.328 10.312 1 83.88 86 THR A C 1
ATOM 713 O O . THR A 1 86 ? -2.736 25.656 10.648 1 83.88 86 THR A O 1
ATOM 716 N N . VAL A 1 87 ? -4.906 25.062 11.094 1 81.88 87 VAL A N 1
ATOM 717 C CA . VAL A 1 87 ? -4.633 25.109 12.531 1 81.88 87 VAL A CA 1
ATOM 718 C C . VAL A 1 87 ? -3.857 23.875 12.945 1 81.88 87 VAL A C 1
ATOM 720 O O . VAL A 1 87 ? -4.223 22.75 12.586 1 81.88 87 VAL A O 1
ATOM 723 N N . ASP A 1 88 ? -2.789 24.078 13.578 1 78.19 88 ASP A N 1
ATOM 724 C CA . ASP A 1 88 ? -1.99 22.969 14.086 1 78.19 88 ASP A CA 1
ATOM 725 C C . ASP A 1 88 ? -2.447 22.562 15.484 1 78.19 88 ASP A C 1
ATOM 727 O O . ASP A 1 88 ? -2.314 23.328 16.438 1 78.19 88 ASP A O 1
ATOM 731 N N . LEU A 1 89 ? -2.953 21.391 15.555 1 79.88 89 LEU A N 1
ATOM 732 C CA . LEU A 1 89 ? -3.457 20.844 16.812 1 79.88 89 LEU A CA 1
ATOM 733 C C . LEU A 1 89 ? -2.408 20.953 17.906 1 79.88 89 LEU A C 1
ATOM 735 O O . LEU A 1 89 ? -2.748 21.172 19.078 1 79.88 89 LEU A O 1
ATOM 739 N N . THR A 1 90 ? -1.22 20.922 17.562 1 77 90 THR A N 1
ATOM 740 C CA . THR A 1 90 ? -0.132 20.875 18.531 1 77 90 THR A CA 1
ATOM 741 C C . THR A 1 90 ? 0.156 22.266 19.094 1 77 90 THR A C 1
ATOM 743 O O . THR A 1 90 ? 0.836 22.406 20.109 1 77 90 THR A O 1
ATOM 746 N N . LEU A 1 91 ? -0.494 23.25 18.422 1 76.94 91 LEU A N 1
ATOM 747 C CA . LEU A 1 91 ? -0.226 24.625 18.812 1 76.94 91 LEU A CA 1
ATOM 748 C C . LEU A 1 91 ? -1.429 25.219 19.547 1 76.94 91 LEU A C 1
ATOM 750 O O . LEU A 1 91 ? -1.349 26.328 20.078 1 76.94 91 LEU A O 1
ATOM 754 N N . ILE A 1 92 ? -2.486 24.453 19.578 1 80.75 92 ILE A N 1
ATOM 755 C CA . ILE A 1 92 ? -3.654 24.906 20.328 1 80.75 92 ILE A CA 1
ATOM 756 C C . ILE A 1 92 ? -3.365 24.844 21.828 1 80.75 92 ILE A C 1
ATOM 758 O O . ILE A 1 92 ? -2.885 23.828 22.328 1 80.75 92 ILE A O 1
ATOM 762 N N . PRO A 1 93 ? -3.658 25.938 22.391 1 78.31 93 PRO A N 1
ATOM 763 C CA . PRO A 1 93 ? -3.344 25.938 23.812 1 78.31 93 PRO A CA 1
ATOM 764 C C . PRO A 1 93 ? -4.031 24.812 24.578 1 78.31 93 PRO A C 1
ATOM 766 O O . PRO A 1 93 ? -5.152 24.422 24.234 1 78.31 93 PRO A O 1
ATOM 769 N N . LYS A 1 94 ? -3.344 24.234 25.547 1 70.81 94 LYS A N 1
ATOM 770 C CA . LYS A 1 94 ? -3.846 23.125 26.359 1 70.81 94 LYS A CA 1
ATOM 771 C C . LYS A 1 94 ? -5.094 23.516 27.141 1 70.81 94 LYS A C 1
ATOM 773 O O . LYS A 1 94 ? -6.062 22.766 27.203 1 70.81 94 LYS A O 1
ATOM 778 N N . GLN A 1 95 ? -4.91 24.656 27.781 1 70 95 GLN A N 1
ATOM 779 C CA . GLN A 1 95 ? -6.047 25.125 28.562 1 70 95 GLN A CA 1
ATOM 780 C C . GLN A 1 95 ? -6.848 26.172 27.797 1 70 95 GLN A C 1
ATOM 782 O O . GLN A 1 95 ? -6.367 27.281 27.578 1 70 95 GLN A O 1
ATOM 787 N N . MET A 1 96 ? -7.969 25.5 27.234 1 78.69 96 MET A N 1
ATOM 788 C CA . MET A 1 96 ? -8.781 26.469 26.516 1 78.69 96 MET A CA 1
ATOM 789 C C . MET A 1 96 ? -10.219 26.469 27.016 1 78.69 96 MET A C 1
ATOM 791 O O . MET A 1 96 ? -10.906 25.438 26.953 1 78.69 96 MET A O 1
ATOM 795 N N . ASN A 1 97 ? -10.516 27.359 27.75 1 87.75 97 ASN A N 1
ATOM 796 C CA . ASN A 1 97 ? -11.906 27.547 28.156 1 87.75 97 ASN A CA 1
ATOM 797 C C . ASN A 1 97 ? -12.602 28.625 27.328 1 87.75 97 ASN A C 1
ATOM 799 O O . ASN A 1 97 ? -11.992 29.625 26.969 1 87.75 97 ASN A O 1
ATOM 803 N N . PRO A 1 98 ? -13.797 28.297 27.047 1 93.44 98 PRO A N 1
ATOM 804 C CA . PRO A 1 98 ? -14.547 29.359 26.359 1 93.44 98 PRO A CA 1
ATOM 805 C C . PRO A 1 98 ? -14.781 30.578 27.234 1 93.44 98 PRO A C 1
ATOM 807 O O . PRO A 1 98 ? -14.984 30.453 28.453 1 93.44 98 PRO A O 1
ATOM 810 N N . HIS A 1 99 ? -14.672 31.703 26.641 1 92.38 99 HIS A N 1
ATOM 811 C CA . HIS A 1 99 ? -15.07 32.938 27.297 1 92.38 99 HIS A CA 1
ATOM 812 C C . HIS A 1 99 ? -16.594 33.125 27.281 1 92.38 99 HIS A C 1
ATOM 814 O O . HIS A 1 99 ? -17.172 33.594 28.25 1 92.38 99 HIS A O 1
ATOM 820 N N . ASP A 1 100 ? -17.141 32.75 26.203 1 94.25 100 ASP A N 1
ATOM 821 C CA . ASP A 1 100 ? -18.578 32.844 26.031 1 94.25 100 ASP A CA 1
ATOM 822 C C . ASP A 1 100 ? -19.094 31.797 25.062 1 94.25 100 ASP A C 1
ATOM 824 O O . ASP A 1 100 ? -18.375 31.391 24.141 1 94.25 100 ASP A O 1
ATOM 828 N N . VAL A 1 101 ? -20.328 31.297 25.391 1 95.12 101 VAL A N 1
ATOM 829 C CA . VAL A 1 101 ? -21 30.328 24.531 1 95.12 101 VAL A CA 1
ATOM 830 C C . VAL A 1 101 ? -22.438 30.75 24.281 1 95.12 101 VAL A C 1
ATOM 832 O O . VAL A 1 101 ? -23.172 31.047 25.234 1 95.12 101 VAL A O 1
ATOM 835 N N . HIS A 1 102 ? -22.75 30.828 23.031 1 93.19 102 HIS A N 1
ATOM 836 C CA . HIS A 1 102 ? -24.109 31.172 22.641 1 93.19 102 HIS A CA 1
ATOM 837 C C . HIS A 1 102 ? -24.672 30.156 21.672 1 93.19 102 HIS A C 1
ATOM 839 O O . HIS A 1 102 ? -24 29.75 20.719 1 93.19 102 HIS A O 1
ATOM 845 N N . VAL A 1 103 ? -25.875 29.688 21.953 1 90.62 103 VAL A N 1
ATOM 846 C CA . VAL A 1 103 ? -26.516 28.719 21.062 1 90.62 103 VAL A CA 1
ATOM 847 C C . VAL A 1 103 ? -27.906 29.219 20.656 1 90.62 103 VAL A C 1
ATOM 849 O O . VAL A 1 103 ? -28.641 29.766 21.5 1 90.62 103 VAL A O 1
ATOM 852 N N . ASP A 1 104 ? -28.141 29.203 19.406 1 83.62 104 ASP A N 1
ATOM 853 C CA . ASP A 1 104 ? -29.516 29.375 18.938 1 83.62 104 ASP A CA 1
ATOM 854 C C . ASP A 1 104 ? -30.062 28.078 18.328 1 83.62 104 ASP A C 1
ATOM 856 O O . ASP A 1 104 ? -29.578 27 18.641 1 83.62 104 ASP A O 1
ATOM 860 N N . SER A 1 105 ? -31.141 28.125 17.469 1 79.69 105 SER A N 1
ATOM 861 C CA . SER A 1 105 ? -31.781 26.922 16.969 1 79.69 105 SER A CA 1
ATOM 862 C C . SER A 1 105 ? -30.906 26.25 15.906 1 79.69 105 SER A C 1
ATOM 864 O O . SER A 1 105 ? -31.047 25.047 15.664 1 79.69 105 SER A O 1
ATOM 866 N N . LYS A 1 106 ? -29.938 26.953 15.484 1 86.75 106 LYS A N 1
ATOM 867 C CA . LYS A 1 106 ? -29.234 26.359 14.352 1 86.75 106 LYS A CA 1
ATOM 868 C C . LYS A 1 106 ? -27.719 26.375 14.586 1 86.75 106 LYS A C 1
ATOM 870 O O . LYS A 1 106 ? -27.016 25.484 14.125 1 86.75 106 LYS A O 1
ATOM 875 N N . LEU A 1 107 ? -27.266 27.438 15.375 1 93.19 107 LEU A N 1
ATOM 876 C CA . LEU A 1 107 ? -25.828 27.641 15.422 1 93.19 107 LEU A CA 1
ATOM 877 C C . LEU A 1 107 ? -25.328 27.703 16.859 1 93.19 107 LEU A C 1
ATOM 879 O O . LEU A 1 107 ? -26 28.25 17.734 1 93.19 107 LEU A O 1
ATOM 883 N N . LEU A 1 108 ? -24.234 27.141 17.062 1 94.75 108 LEU A N 1
ATOM 884 C CA . LEU A 1 108 ? -23.453 27.297 18.297 1 94.75 108 LEU A CA 1
ATOM 885 C C . LEU A 1 108 ? -22.25 28.203 18.062 1 94.75 108 LEU A C 1
ATOM 887 O O . LEU A 1 108 ? -21.438 27.953 17.172 1 94.75 108 LEU A O 1
ATOM 891 N N . LYS A 1 109 ? -22.203 29.266 18.812 1 95.88 109 LYS A N 1
ATOM 892 C CA . LYS A 1 109 ? -21.078 30.188 18.75 1 95.88 109 LYS A CA 1
ATOM 893 C C . LYS A 1 109 ? -20.25 30.156 20.031 1 95.88 109 LYS A C 1
ATOM 895 O O . LYS A 1 109 ? -20.781 30.312 21.125 1 95.88 109 LYS A O 1
ATOM 900 N N . ILE A 1 110 ? -18.984 29.953 19.859 1 95.69 110 ILE A N 1
ATOM 901 C CA . ILE A 1 110 ? -18.062 29.922 20.984 1 95.69 110 ILE A CA 1
ATOM 902 C C . ILE A 1 110 ? -17.016 31.031 20.828 1 95.69 110 ILE A C 1
ATOM 904 O O . ILE A 1 110 ? -16.375 31.141 19.781 1 95.69 110 ILE A O 1
ATOM 908 N N . ILE A 1 111 ? -16.891 31.812 21.812 1 95.25 111 ILE A N 1
ATOM 909 C CA . ILE A 1 111 ? -15.797 32.781 21.906 1 95.25 111 ILE A CA 1
ATOM 910 C C . ILE A 1 111 ? -14.758 32.281 22.906 1 95.25 111 ILE A C 1
ATOM 912 O O . ILE A 1 111 ? -15.062 32.094 24.094 1 95.25 111 ILE A O 1
ATOM 916 N N . TRP A 1 112 ? -13.578 32.125 22.375 1 93.5 112 TRP A N 1
ATOM 917 C CA . TRP A 1 112 ? -12.531 31.547 23.219 1 93.5 112 TRP A CA 1
ATOM 918 C C . TRP A 1 112 ? -11.789 32.656 23.969 1 93.5 112 TRP A C 1
ATOM 920 O O . TRP A 1 112 ? -11.922 33.844 23.672 1 93.5 112 TRP A O 1
ATOM 930 N N . MET A 1 113 ? -10.953 32.25 24.922 1 88.94 113 MET A N 1
ATOM 931 C CA . MET A 1 113 ? -10.234 33.188 25.781 1 88.94 113 MET A CA 1
ATOM 932 C C . MET A 1 113 ? -9.227 34.031 24.984 1 88.94 113 MET A C 1
ATOM 934 O O . MET A 1 113 ? -8.938 35.156 25.328 1 88.94 113 MET A O 1
ATOM 938 N N . ASP A 1 114 ? -8.773 33.438 23.891 1 86.75 114 ASP A N 1
ATOM 939 C CA . ASP A 1 114 ? -7.793 34.156 23.062 1 86.75 114 ASP A CA 1
ATOM 940 C C . ASP A 1 114 ? -8.477 35.031 22.031 1 86.75 114 ASP A C 1
ATOM 942 O O . ASP A 1 114 ? -7.82 35.625 21.172 1 86.75 114 ASP A O 1
ATOM 946 N N . GLY A 1 115 ? -9.734 35.062 22.078 1 89.56 115 GLY A N 1
ATOM 947 C CA . GLY A 1 115 ? -10.492 35.938 21.188 1 89.56 115 GLY A CA 1
ATOM 948 C C . GLY A 1 115 ? -10.969 35.219 19.938 1 89.56 115 GLY A C 1
ATOM 949 O O . GLY A 1 115 ? -11.805 35.75 19.203 1 89.56 115 GLY A O 1
ATOM 950 N N . HIS A 1 116 ? -10.5 34.062 19.672 1 91.62 116 HIS A N 1
ATOM 951 C CA . HIS A 1 116 ? -10.938 33.281 18.516 1 91.62 116 HIS A CA 1
ATOM 952 C C . HIS A 1 116 ? -12.414 32.938 18.625 1 91.62 116 HIS A C 1
ATOM 954 O O . HIS A 1 116 ? -12.922 32.688 19.719 1 91.62 116 HIS A O 1
ATOM 960 N N . GLN A 1 117 ? -13.039 32.938 17.484 1 94.38 117 GLN A N 1
ATOM 961 C CA . GLN A 1 117 ? -14.453 32.594 17.438 1 94.38 117 GLN A CA 1
ATOM 962 C C . GLN A 1 117 ? -14.68 31.359 16.578 1 94.38 117 GLN A C 1
ATOM 964 O O . GLN A 1 117 ? -14.141 31.25 15.477 1 94.38 117 GLN A O 1
ATOM 969 N N . THR A 1 118 ? -15.438 30.453 17.156 1 94.94 118 THR A N 1
ATOM 970 C CA . THR A 1 118 ? -15.828 29.234 16.438 1 94.94 118 THR A CA 1
ATOM 971 C C . THR A 1 118 ? -17.344 29.156 16.312 1 94.94 118 THR A C 1
ATOM 973 O O . THR A 1 118 ? -18.078 29.391 17.266 1 94.94 118 THR A O 1
ATOM 976 N N . ILE A 1 119 ? -17.781 28.828 15.094 1 95.44 119 ILE A N 1
ATOM 977 C CA . ILE A 1 119 ? -19.203 28.672 14.836 1 95.44 119 ILE A CA 1
ATOM 978 C C . ILE A 1 119 ? -19.484 27.281 14.266 1 95.44 119 ILE A C 1
ATOM 980 O O . ILE A 1 119 ? -18.797 26.844 13.336 1 95.44 119 ILE A O 1
ATOM 984 N N . PHE A 1 120 ? -20.453 26.594 14.875 1 94.75 120 PHE A N 1
ATOM 985 C CA . PHE A 1 120 ? -20.844 25.281 14.391 1 94.75 120 PHE A CA 1
ATOM 986 C C . PHE A 1 120 ? -22.344 25.25 14.078 1 94.75 120 PHE A C 1
ATOM 988 O O . PHE A 1 120 ? -23.141 25.891 14.758 1 94.75 120 PHE A O 1
ATOM 995 N N . ASP A 1 121 ? -22.641 24.484 13.031 1 92.94 121 ASP A N 1
ATOM 996 C CA . ASP A 1 121 ? -24.016 24 12.883 1 92.94 121 ASP A CA 1
ATOM 997 C C . ASP A 1 121 ? -24.328 22.922 13.93 1 92.94 121 ASP A C 1
ATOM 999 O O . ASP A 1 121 ? -23.609 21.922 14.047 1 92.94 121 ASP A O 1
ATOM 1003 N N . VAL A 1 122 ? -25.453 23.141 14.633 1 91.12 122 VAL A N 1
ATOM 1004 C CA . VAL A 1 122 ? -25.766 22.25 15.742 1 91.12 122 VAL A CA 1
ATOM 1005 C C . VAL A 1 122 ? -26.078 20.859 15.203 1 91.12 122 VAL A C 1
ATOM 1007 O O . VAL A 1 122 ? -25.781 19.844 15.852 1 91.12 122 VAL A O 1
ATOM 1010 N N . SER A 1 123 ? -26.578 20.75 14.023 1 89.31 123 SER A N 1
ATOM 1011 C CA . SER A 1 123 ? -26.828 19.453 13.406 1 89.31 123 SER A CA 1
ATOM 1012 C C . SER A 1 123 ? -25.531 18.734 13.078 1 89.31 123 SER A C 1
ATOM 1014 O O . SER A 1 123 ? -25.453 17.516 13.227 1 89.31 123 SER A O 1
ATOM 1016 N N . TRP A 1 124 ? -24.562 19.5 12.664 1 89.94 124 TRP A N 1
ATOM 1017 C CA . TRP A 1 124 ? -23.25 18.906 12.391 1 89.94 124 TRP A CA 1
ATOM 1018 C C . TRP A 1 124 ? -22.641 18.344 13.664 1 89.94 124 TRP A C 1
ATOM 1020 O O . TRP A 1 124 ? -22.047 17.25 13.641 1 89.94 124 TRP A O 1
ATOM 1030 N N . LEU A 1 125 ? -22.812 19.078 14.711 1 91 125 LEU A N 1
ATOM 1031 C CA . LEU A 1 125 ? -22.281 18.609 15.984 1 91 125 LEU A CA 1
ATOM 1032 C C . LEU A 1 125 ? -22.953 17.312 16.422 1 91 125 LEU A C 1
ATOM 1034 O O . LEU A 1 125 ? -22.281 16.391 16.906 1 91 125 LEU A O 1
ATOM 1038 N N . LYS A 1 126 ? -24.188 17.234 16.203 1 88.62 126 LYS A N 1
ATOM 1039 C CA . LYS A 1 126 ? -24.906 16.016 16.562 1 88.62 126 LYS A CA 1
ATOM 1040 C C . LYS A 1 126 ? -24.438 14.828 15.734 1 88.62 126 LYS A C 1
ATOM 1042 O O . LYS A 1 126 ? -24.234 13.727 16.266 1 88.62 126 LYS A O 1
ATOM 1047 N N . GLU A 1 127 ? -24.203 15.086 14.516 1 85.31 127 GLU A N 1
ATOM 1048 C CA . GLU A 1 127 ? -23.781 14.031 13.609 1 85.31 127 GLU A CA 1
ATOM 1049 C C . GLU A 1 127 ? -22.344 13.594 13.906 1 85.31 127 GLU A C 1
ATOM 1051 O O . GLU A 1 127 ? -21.953 12.477 13.586 1 85.31 127 GLU A O 1
ATOM 1056 N N . ASN A 1 128 ? -21.609 14.461 14.523 1 87 128 ASN A N 1
ATOM 1057 C CA . ASN A 1 128 ? -20.203 14.172 14.742 1 87 128 ASN A CA 1
ATOM 1058 C C . ASN A 1 128 ? -19.891 13.953 16.219 1 87 128 ASN A C 1
ATOM 1060 O O . ASN A 1 128 ? -18.75 14.047 16.641 1 87 128 ASN A O 1
ATOM 1064 N N . ALA A 1 129 ? -21.031 13.719 16.938 1 87.44 129 ALA A N 1
ATOM 1065 C CA . ALA A 1 129 ? -20.844 13.414 18.359 1 87.44 129 ALA A CA 1
ATOM 1066 C C . ALA A 1 129 ? -20.094 12.094 18.531 1 87.44 129 ALA A C 1
ATOM 1068 O O . ALA A 1 129 ? -20.125 11.234 17.656 1 87.44 129 ALA A O 1
ATOM 1069 N N . TYR A 1 130 ? -19.359 12.086 19.547 1 83 130 TYR A N 1
ATOM 1070 C CA . TYR A 1 130 ? -18.578 10.883 19.812 1 83 130 TYR A CA 1
ATOM 1071 C C . TYR A 1 130 ? -18.766 10.422 21.25 1 83 130 TYR A C 1
ATOM 1073 O O . TYR A 1 130 ? -19.109 11.219 22.125 1 83 130 TYR A O 1
ATOM 1081 N N . ASP A 1 131 ? -18.75 9.25 21.625 1 77.75 131 ASP A N 1
ATOM 1082 C CA . ASP A 1 131 ? -18.812 8.531 22.891 1 77.75 131 ASP A CA 1
ATOM 1083 C C . ASP A 1 131 ? -19.297 7.098 22.672 1 77.75 131 ASP A C 1
ATOM 1085 O O . ASP A 1 131 ? -20.266 6.668 23.297 1 77.75 131 ASP A O 1
ATOM 1089 N N . GLY A 1 132 ? -18.75 6.695 21.5 1 64.94 132 GLY A N 1
ATOM 1090 C CA . GLY A 1 132 ? -19.109 5.32 21.203 1 64.94 132 GLY A CA 1
ATOM 1091 C C . GLY A 1 132 ? -18.453 4.316 22.141 1 64.94 132 GLY A C 1
ATOM 1092 O O . GLY A 1 132 ? -17.531 4.668 22.891 1 64.94 132 GLY A O 1
ATOM 1093 N N . GLY A 1 133 ? -19.062 3.205 22.656 1 58.44 133 GLY A N 1
ATOM 1094 C CA . GLY A 1 133 ? -18.594 2.141 23.531 1 58.44 133 GLY A CA 1
ATOM 1095 C C . GLY A 1 133 ? -17.188 1.688 23.219 1 58.44 133 GLY A C 1
ATOM 1096 O O . GLY A 1 133 ? -16.766 1.708 22.062 1 58.44 133 GLY A O 1
ATOM 1097 N N . GLY A 1 134 ? -16.047 2.164 23.781 1 52.84 134 GLY A N 1
ATOM 1098 C CA . GLY A 1 134 ? -14.602 2.107 23.969 1 52.84 134 GLY A CA 1
ATOM 1099 C C . GLY A 1 134 ? -14 0.783 23.531 1 52.84 134 GLY A C 1
ATOM 1100 O O . GLY A 1 134 ? -13.617 -0.03 24.375 1 52.84 134 GLY A O 1
ATOM 1101 N N . LEU A 1 135 ? -14.438 -0.028 22.766 1 48.88 135 LEU A N 1
ATOM 1102 C CA . LEU A 1 135 ? -13.906 -1.387 22.734 1 48.88 135 LEU A CA 1
ATOM 1103 C C . LEU A 1 135 ? -12.484 -1.402 22.188 1 48.88 135 LEU A C 1
ATOM 1105 O O . LEU A 1 135 ? -11.758 -2.391 22.344 1 48.88 135 LEU A O 1
ATOM 1109 N N . LEU A 1 136 ? -12 -0.454 21.547 1 50.16 136 LEU A N 1
ATOM 1110 C CA . LEU A 1 136 ? -10.844 -0.75 20.703 1 50.16 136 LEU A CA 1
ATOM 1111 C C . LEU A 1 136 ? -9.594 -0.946 21.562 1 50.16 136 LEU A C 1
ATOM 1113 O O . LEU A 1 136 ? -8.773 -1.82 21.266 1 50.16 136 LEU A O 1
ATOM 1117 N N . CYS A 1 137 ? -9.266 -0.058 22.609 1 47.12 137 CYS A N 1
ATOM 1118 C CA . CYS A 1 137 ? -7.949 -0.115 23.234 1 47.12 137 CYS A CA 1
ATOM 1119 C C . CYS A 1 137 ? -7.816 -1.346 24.125 1 47.12 137 CYS A C 1
ATOM 1121 O O . CYS A 1 137 ? -6.715 -1.857 24.328 1 47.12 137 CYS A O 1
ATOM 1123 N N . GLU A 1 138 ? -8.883 -1.794 24.656 1 45.09 138 GLU A N 1
ATOM 1124 C CA . GLU A 1 138 ? -8.695 -2.779 25.719 1 45.09 138 GLU A CA 1
ATOM 1125 C C . GLU A 1 138 ? -8.211 -4.113 25.141 1 45.09 138 GLU A C 1
ATOM 1127 O O . GLU A 1 138 ? -7.523 -4.871 25.828 1 45.09 138 GLU A O 1
ATOM 1132 N N . ASN A 1 139 ? -8.531 -4.371 23.922 1 46.75 139 ASN A N 1
ATOM 1133 C CA . ASN A 1 139 ? -8.18 -5.707 23.438 1 46.75 139 ASN A CA 1
ATOM 1134 C C . ASN A 1 139 ? -6.945 -5.676 22.547 1 46.75 139 ASN A C 1
ATOM 1136 O O . ASN A 1 139 ? -6.676 -6.637 21.828 1 46.75 139 ASN A O 1
ATOM 1140 N N . GLN A 1 140 ? -6.371 -4.426 22.594 1 52.97 140 GLN A N 1
ATOM 1141 C CA . GLN A 1 140 ? -5.18 -4.469 21.75 1 52.97 140 GLN A CA 1
ATOM 1142 C C . GLN A 1 140 ? -3.967 -4.957 22.531 1 52.97 140 GLN A C 1
ATOM 1144 O O . GLN A 1 140 ? -3.77 -4.574 23.688 1 52.97 140 GLN A O 1
ATOM 1149 N N . PRO A 1 141 ? -3.408 -5.945 22.062 1 51.28 141 PRO A N 1
ATOM 1150 C CA . PRO A 1 141 ? -2.184 -6.379 22.734 1 51.28 141 PRO A CA 1
ATOM 1151 C C . PRO A 1 141 ? -1.209 -5.23 22.984 1 51.28 141 PRO A C 1
ATOM 1153 O O . PRO A 1 141 ? -1.156 -4.281 22.203 1 51.28 141 PRO A O 1
ATOM 1156 N N . GLU A 1 142 ? -0.819 -5.098 24.203 1 50.88 142 GLU A N 1
ATOM 1157 C CA . GLU A 1 142 ? 0.213 -4.121 24.547 1 50.88 142 GLU A CA 1
ATOM 1158 C C . GLU A 1 142 ? 1.304 -4.074 23.484 1 50.88 142 GLU A C 1
ATOM 1160 O O . GLU A 1 142 ? 1.841 -5.109 23.094 1 50.88 142 GLU A O 1
ATOM 1165 N N . THR A 1 143 ? 1.196 -2.969 22.703 1 52.97 143 THR A N 1
ATOM 1166 C CA . THR A 1 143 ? 2.248 -2.795 21.703 1 52.97 143 THR A CA 1
ATOM 1167 C C . THR A 1 143 ? 3.621 -2.775 22.359 1 52.97 143 THR A C 1
ATOM 1169 O O . THR A 1 143 ? 3.873 -1.968 23.266 1 52.97 143 THR A O 1
ATOM 1172 N N . ARG A 1 144 ? 4.18 -3.805 22.562 1 44.91 144 ARG A N 1
ATOM 1173 C CA . ARG A 1 144 ? 5.598 -3.701 22.891 1 44.91 144 ARG A CA 1
ATOM 1174 C C . ARG A 1 144 ? 6.363 -3.016 21.766 1 44.91 144 ARG A C 1
ATOM 1176 O O . ARG A 1 144 ? 6.301 -3.447 20.609 1 44.91 144 ARG A O 1
ATOM 1183 N N . PHE A 1 145 ? 6.379 -1.56 21.75 1 56.47 145 PHE A N 1
ATOM 1184 C CA . PHE A 1 145 ? 7.199 -0.894 20.75 1 56.47 145 PHE A CA 1
ATOM 1185 C C . PHE A 1 145 ? 8.352 -1.787 20.312 1 56.47 145 PHE A C 1
ATOM 1187 O O . PHE A 1 145 ? 9.422 -1.768 20.922 1 56.47 145 PHE A O 1
ATOM 1194 N N . GLY A 1 146 ? 8.375 -3.082 20.5 1 52.06 146 GLY A N 1
ATOM 1195 C CA . GLY A 1 146 ? 9.656 -3.764 20.578 1 52.06 146 GLY A CA 1
ATOM 1196 C C . GLY A 1 146 ? 10.562 -3.463 19.391 1 52.06 146 GLY A C 1
ATOM 1197 O O . GLY A 1 146 ? 11.789 -3.521 19.516 1 52.06 146 GLY A O 1
ATOM 1198 N N . SER A 1 147 ? 10.234 -3.08 18.062 1 69.81 147 SER A N 1
ATOM 1199 C CA . SER A 1 147 ? 11.336 -3.023 17.109 1 69.81 147 SER A CA 1
ATOM 1200 C C . SER A 1 147 ? 10.961 -2.197 15.891 1 69.81 147 SER A C 1
ATOM 1202 O O . SER A 1 147 ? 9.773 -1.987 15.609 1 69.81 147 SER A O 1
ATOM 1204 N N . ILE A 1 148 ? 11.773 -1.237 15.602 1 74.38 148 ILE A N 1
ATOM 1205 C CA . ILE A 1 148 ? 11.719 -0.604 14.289 1 74.38 148 ILE A CA 1
ATOM 1206 C C . ILE A 1 148 ? 12.18 -1.593 13.219 1 74.38 148 ILE A C 1
ATOM 1208 O O . ILE A 1 148 ? 13.172 -2.301 13.406 1 74.38 148 ILE A O 1
ATOM 1212 N N . SER A 1 149 ? 11.367 -1.676 12.219 1 75.38 149 SER A N 1
ATOM 1213 C CA . SER A 1 149 ? 11.711 -2.592 11.133 1 75.38 149 SER A CA 1
ATOM 1214 C C . SER A 1 149 ? 13.094 -2.295 10.578 1 75.38 149 SER A C 1
ATOM 1216 O O . SER A 1 149 ? 13.398 -1.151 10.227 1 75.38 149 SER A O 1
ATOM 1218 N N . HIS A 1 150 ? 13.953 -3.219 10.57 1 76.38 150 HIS A N 1
ATOM 1219 C CA . HIS A 1 150 ? 15.32 -3.113 10.07 1 76.38 150 HIS A CA 1
ATOM 1220 C C . HIS A 1 150 ? 16.109 -2.076 10.859 1 76.38 150 HIS A C 1
ATOM 1222 O O . HIS A 1 150 ? 16.906 -1.329 10.281 1 76.38 150 HIS A O 1
ATOM 1228 N N . GLU A 1 151 ? 15.805 -2.035 12.125 1 78.94 151 GLU A N 1
ATOM 1229 C CA . GLU A 1 151 ? 16.422 -0.981 12.922 1 78.94 151 GLU A CA 1
ATOM 1230 C C . GLU A 1 151 ? 17.938 -1.08 12.891 1 78.94 151 GLU A C 1
ATOM 1232 O O . GLU A 1 151 ? 18.641 -0.062 12.906 1 78.94 151 GLU A O 1
ATOM 1237 N N . SER A 1 152 ? 18.422 -2.26 12.734 1 77.69 152 SER A N 1
ATOM 1238 C CA . SER A 1 152 ? 19.859 -2.461 12.75 1 77.69 152 SER A CA 1
ATOM 1239 C C . SER A 1 152 ? 20.531 -1.825 11.531 1 77.69 152 SER A C 1
ATOM 1241 O O . SER A 1 152 ? 21.719 -1.51 11.562 1 77.69 152 SER A O 1
ATOM 1243 N N . ASP A 1 153 ? 19.781 -1.62 10.578 1 87.31 153 ASP A N 1
ATOM 1244 C CA . ASP A 1 153 ? 20.297 -1.053 9.344 1 87.31 153 ASP A CA 1
ATOM 1245 C C . ASP A 1 153 ? 20.062 0.455 9.289 1 87.31 153 ASP A C 1
ATOM 1247 O O . ASP A 1 153 ? 20.422 1.107 8.305 1 87.31 153 ASP A O 1
ATOM 1251 N N . MET A 1 154 ? 19.5 0.98 10.398 1 92.94 154 MET A N 1
ATOM 1252 C CA . MET A 1 154 ? 19.141 2.395 10.398 1 92.94 154 MET A CA 1
ATOM 1253 C C . MET A 1 154 ? 19.922 3.156 11.461 1 92.94 154 MET A C 1
ATOM 1255 O O . MET A 1 154 ? 20.406 2.564 12.43 1 92.94 154 MET A O 1
ATOM 1259 N N . 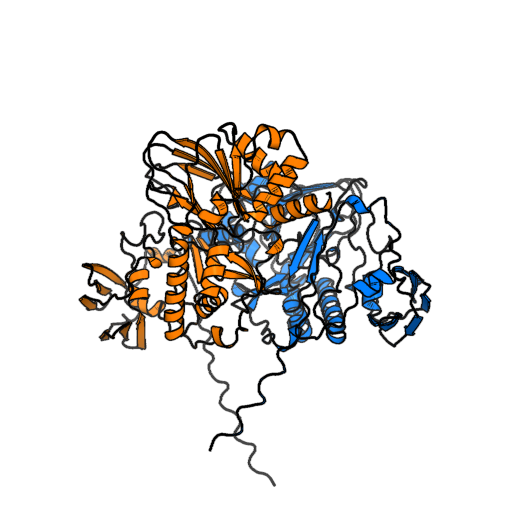THR A 1 155 ? 20.141 4.352 11.188 1 95.06 155 THR A N 1
ATOM 1260 C CA . THR A 1 155 ? 20.594 5.32 12.18 1 95.06 155 THR A CA 1
ATOM 1261 C C . THR A 1 155 ? 19.531 6.383 12.43 1 95.06 155 THR A C 1
ATOM 1263 O O . THR A 1 155 ? 19.25 7.195 11.555 1 95.06 155 THR A O 1
ATOM 1266 N N . LEU A 1 156 ? 18.922 6.242 13.609 1 96.69 156 LEU A N 1
ATOM 1267 C CA . LEU A 1 156 ? 18 7.297 14 1 96.69 156 LEU A CA 1
ATOM 1268 C C . LEU A 1 156 ? 18.75 8.57 14.391 1 96.69 156 LEU A C 1
ATOM 1270 O O . LEU A 1 156 ? 19.844 8.5 14.961 1 96.69 156 LEU A O 1
ATOM 1274 N N . TRP A 1 157 ? 18.156 9.727 14.078 1 97.88 157 TRP A N 1
ATOM 1275 C CA . TRP A 1 157 ? 19 10.891 14.25 1 97.88 157 TRP A CA 1
ATOM 1276 C C . TRP A 1 157 ? 18.188 12.102 14.688 1 97.88 157 TRP A C 1
ATOM 1278 O O . TRP A 1 157 ? 17 12.195 14.398 1 97.88 157 TRP A O 1
ATOM 1288 N N . ASP A 1 158 ? 18.766 12.93 15.477 1 97.62 158 ASP A N 1
ATOM 1289 C CA . ASP A 1 158 ? 18.422 14.328 15.695 1 97.62 158 ASP A CA 1
ATOM 1290 C C . ASP A 1 158 ? 19.469 15.25 15.086 1 97.62 158 ASP A C 1
ATOM 1292 O O . ASP A 1 158 ? 20.375 14.797 14.375 1 97.62 158 ASP A O 1
ATOM 1296 N N . ARG A 1 159 ? 19.297 16.453 15.289 1 96.56 159 ARG A N 1
ATOM 1297 C CA . ARG A 1 159 ? 20.172 17.438 14.664 1 96.56 159 ARG A CA 1
ATOM 1298 C C . ARG A 1 159 ? 21.641 17.172 14.992 1 96.56 159 ARG A C 1
ATOM 1300 O O . ARG A 1 159 ? 22.5 17.203 14.109 1 96.56 159 ARG A O 1
ATOM 1307 N N . ASP A 1 160 ? 21.953 16.859 16.188 1 95.75 160 ASP A N 1
ATOM 1308 C CA . ASP A 1 160 ? 23.328 16.641 16.625 1 95.75 160 ASP A CA 1
ATOM 1309 C C . ASP A 1 160 ? 23.891 15.328 16.062 1 95.75 160 ASP A C 1
ATOM 1311 O O . ASP A 1 160 ? 25.031 15.273 15.602 1 95.75 160 ASP A O 1
ATOM 1315 N N . ALA A 1 161 ? 23.062 14.352 16.109 1 94.88 161 ALA A N 1
ATOM 1316 C CA . ALA A 1 161 ? 23.484 13.039 15.625 1 94.88 161 ALA A CA 1
ATOM 1317 C C . ALA A 1 161 ? 23.844 13.102 14.141 1 94.88 161 ALA A C 1
ATOM 1319 O O . ALA A 1 161 ? 24.859 12.539 13.719 1 94.88 161 ALA A O 1
ATOM 1320 N N . ILE A 1 162 ? 23.031 13.766 13.391 1 95.69 162 ILE A N 1
ATOM 1321 C CA . ILE A 1 162 ? 23.25 13.789 11.945 1 95.69 162 ILE A CA 1
ATOM 1322 C C . ILE A 1 162 ? 24.406 14.727 11.609 1 95.69 162 ILE A C 1
ATOM 1324 O O . ILE A 1 162 ? 25.109 14.523 10.617 1 95.69 162 ILE A O 1
ATOM 1328 N N . ALA A 1 163 ? 24.578 15.789 12.406 1 93.44 163 ALA A N 1
ATOM 1329 C CA . ALA A 1 163 ? 25.734 16.672 12.234 1 93.44 163 ALA A CA 1
ATOM 1330 C C . ALA A 1 163 ? 27.031 15.93 12.492 1 93.44 163 ALA A C 1
ATOM 1332 O O . ALA A 1 163 ? 28.047 16.172 11.828 1 93.44 163 ALA A O 1
ATOM 1333 N N . GLY A 1 164 ? 27.031 15.055 13.391 1 92.5 164 GLY A N 1
ATOM 1334 C CA . GLY A 1 164 ? 28.219 14.266 13.711 1 92.5 164 GLY A CA 1
ATOM 1335 C C . GLY A 1 164 ? 28.562 13.25 12.641 1 92.5 164 GLY A C 1
ATOM 1336 O O . GLY A 1 164 ? 29.75 13.047 12.344 1 92.5 164 GLY A O 1
ATOM 1337 N N . LYS A 1 165 ? 27.516 12.633 12.133 1 92.56 165 LYS A N 1
ATOM 1338 C CA . LYS A 1 165 ? 27.703 11.641 11.078 1 92.56 165 LYS A CA 1
ATOM 1339 C C . LYS A 1 165 ? 26.672 11.82 9.969 1 92.56 165 LYS A C 1
ATOM 1341 O O . LYS A 1 165 ? 25.734 11.023 9.844 1 92.56 165 LYS A O 1
ATOM 1346 N N . PRO A 1 166 ? 26.953 12.812 9.148 1 91.25 166 PRO A N 1
ATOM 1347 C CA . PRO A 1 166 ? 26 13.055 8.07 1 91.25 166 PRO A CA 1
ATOM 1348 C C . PRO A 1 166 ? 26.078 12.008 6.961 1 91.25 166 PRO A C 1
ATOM 1350 O O . PRO A 1 166 ? 27.109 11.336 6.809 1 91.25 166 PRO A O 1
ATOM 1353 N N . PRO A 1 167 ? 24.953 11.82 6.273 1 92.19 167 PRO A N 1
ATOM 1354 C CA . PRO A 1 167 ? 25.047 10.969 5.086 1 92.19 167 PRO A CA 1
ATOM 1355 C C . PRO A 1 167 ? 26.047 11.492 4.059 1 92.19 167 PRO A C 1
ATOM 1357 O O . PRO A 1 167 ? 26.297 12.695 4.004 1 92.19 167 PRO A O 1
ATOM 1360 N N . LYS A 1 168 ? 26.531 10.539 3.32 1 91.88 168 LYS A N 1
ATOM 1361 C CA . LYS A 1 168 ? 27.391 10.922 2.201 1 91.88 168 LYS A CA 1
ATOM 1362 C C . LYS A 1 168 ? 26.609 11.711 1.157 1 91.88 168 LYS A C 1
ATOM 1364 O O . LYS A 1 168 ? 25.422 11.438 0.922 1 91.88 168 LYS A O 1
ATOM 1369 N N . GLU A 1 169 ? 27.266 12.711 0.67 1 93.94 169 GLU A N 1
ATOM 1370 C CA . GLU A 1 169 ? 26.672 13.398 -0.468 1 93.94 169 GLU A CA 1
ATOM 1371 C C . GLU A 1 169 ? 27.141 12.805 -1.789 1 93.94 169 GLU A C 1
ATOM 1373 O O . GLU A 1 169 ? 28.312 12.438 -1.923 1 93.94 169 GLU A O 1
ATOM 1378 N N . PHE A 1 170 ? 26.281 12.664 -2.672 1 97.25 170 PHE A N 1
ATOM 1379 C CA . PHE A 1 170 ? 26.578 12.039 -3.953 1 97.25 170 PHE A CA 1
ATOM 1380 C C . PHE A 1 170 ? 26.578 13.078 -5.074 1 97.25 170 PHE A C 1
ATOM 1382 O O . PHE A 1 170 ? 25.969 14.141 -4.938 1 97.25 170 PHE A O 1
ATOM 1389 N N . LEU A 1 171 ? 27.328 12.711 -6.145 1 96.94 171 LEU A N 1
ATOM 1390 C CA . LEU A 1 171 ? 27.344 13.57 -7.324 1 96.94 171 LEU A CA 1
ATOM 1391 C C . LEU A 1 171 ? 26.531 12.961 -8.461 1 96.94 171 LEU A C 1
ATOM 1393 O O . LEU A 1 171 ? 26.562 11.75 -8.672 1 96.94 171 LEU A O 1
ATOM 1397 N N . TYR A 1 172 ? 25.812 13.852 -9.156 1 97.56 172 TYR A N 1
ATOM 1398 C CA . TYR A 1 172 ? 24.984 13.422 -10.273 1 97.56 172 TYR A CA 1
ATOM 1399 C C . TYR A 1 172 ? 25.781 12.57 -11.25 1 97.56 172 TYR A C 1
ATOM 1401 O O . TYR A 1 172 ? 25.344 11.5 -11.664 1 97.56 172 TYR A O 1
ATOM 1409 N N . ARG A 1 173 ? 27 12.984 -11.594 1 96.06 173 ARG A N 1
ATOM 1410 C CA . ARG A 1 173 ? 27.828 12.305 -12.586 1 96.06 173 ARG A CA 1
ATOM 1411 C C . ARG A 1 173 ? 28.141 10.875 -12.148 1 96.06 173 ARG A C 1
ATOM 1413 O O . ARG A 1 173 ? 28.203 9.961 -12.977 1 96.06 173 ARG A O 1
ATOM 1420 N N . ASP A 1 174 ? 28.281 10.68 -10.867 1 95.69 174 ASP A N 1
ATOM 1421 C CA . ASP A 1 174 ? 28.609 9.359 -10.359 1 95.69 174 ASP A CA 1
ATOM 1422 C C . ASP A 1 174 ? 27.391 8.438 -10.359 1 95.69 174 ASP A C 1
ATOM 1424 O O . ASP A 1 174 ? 27.516 7.234 -10.578 1 95.69 174 ASP A O 1
ATOM 1428 N N . ILE A 1 175 ? 26.234 9.047 -10.125 1 95.06 175 ILE A N 1
ATOM 1429 C CA . ILE A 1 175 ? 25 8.289 -10.102 1 95.06 175 ILE A CA 1
ATOM 1430 C C . ILE A 1 175 ? 24.672 7.777 -11.508 1 95.06 175 ILE A C 1
ATOM 1432 O O . ILE A 1 175 ? 24.297 6.613 -11.68 1 95.06 175 ILE A O 1
ATOM 1436 N N . ILE A 1 176 ? 24.922 8.594 -12.477 1 94.69 176 ILE A N 1
ATOM 1437 C CA . ILE A 1 176 ? 24.484 8.258 -13.828 1 94.69 176 ILE A CA 1
ATOM 1438 C C . ILE A 1 176 ? 25.531 7.355 -14.492 1 94.69 176 ILE A C 1
ATOM 1440 O O . ILE A 1 176 ? 25.203 6.621 -15.43 1 94.69 176 ILE A O 1
ATOM 1444 N N . ALA A 1 177 ? 26.844 7.367 -14.109 1 91.38 177 ALA A N 1
ATOM 1445 C CA . ALA A 1 177 ? 27.922 6.57 -14.695 1 91.38 177 ALA A CA 1
ATOM 1446 C C . ALA A 1 177 ? 27.766 5.094 -14.336 1 91.38 177 ALA A C 1
ATOM 1448 O O . ALA A 1 177 ? 28.562 4.258 -14.758 1 91.38 177 ALA A O 1
ATOM 1449 N N . ASN A 1 178 ? 26.719 4.621 -13.867 1 80.44 178 ASN A N 1
ATOM 1450 C CA . ASN A 1 178 ? 26.422 3.236 -13.516 1 80.44 178 ASN A CA 1
ATOM 1451 C C . ASN A 1 178 ? 27.5 2.648 -12.602 1 80.44 178 ASN A C 1
ATOM 1453 O O . ASN A 1 178 ? 27.953 1.522 -12.82 1 80.44 178 ASN A O 1
ATOM 1457 N N . ASN A 1 179 ? 28.016 3.416 -11.781 1 86 179 ASN A N 1
ATOM 1458 C CA . ASN A 1 179 ? 28.938 2.961 -10.742 1 86 179 ASN A CA 1
ATOM 1459 C C . ASN A 1 179 ? 28.203 2.146 -9.672 1 86 179 ASN A C 1
ATOM 1461 O O . ASN A 1 179 ? 27.422 2.691 -8.898 1 86 179 ASN A O 1
ATOM 1465 N N . LYS A 1 180 ? 28.562 0.892 -9.586 1 88.62 180 LYS A N 1
ATOM 1466 C CA . LYS A 1 180 ? 27.859 -0.036 -8.703 1 88.62 180 LYS A CA 1
ATOM 1467 C C . LYS A 1 180 ? 28.062 0.349 -7.238 1 88.62 180 LYS A C 1
ATOM 1469 O O . LYS A 1 180 ? 27.141 0.246 -6.43 1 88.62 180 LYS A O 1
ATOM 1474 N N . GLU A 1 181 ? 29.219 0.777 -6.934 1 91.88 181 GLU A N 1
ATOM 1475 C CA . GLU A 1 181 ? 29.531 1.151 -5.559 1 91.88 181 GLU A CA 1
ATOM 1476 C C . GLU A 1 181 ? 28.734 2.377 -5.125 1 91.88 181 GLU A C 1
ATOM 1478 O O . GLU A 1 181 ? 28.188 2.416 -4.016 1 91.88 181 GLU A O 1
ATOM 1483 N N . VAL A 1 182 ? 28.688 3.336 -5.98 1 94.31 182 VAL A N 1
ATOM 1484 C CA . VAL A 1 182 ? 27.953 4.562 -5.684 1 94.31 182 VAL A CA 1
ATOM 1485 C C . VAL A 1 182 ? 26.469 4.25 -5.52 1 94.31 182 VAL A C 1
ATOM 1487 O O . VAL A 1 182 ? 25.812 4.789 -4.629 1 94.31 182 VAL A O 1
ATOM 1490 N N . LEU A 1 183 ? 26.016 3.43 -6.359 1 94.12 183 LEU A N 1
ATOM 1491 C CA . LEU A 1 183 ? 24.609 3.023 -6.266 1 94.12 183 LEU A CA 1
ATOM 1492 C C . LEU A 1 183 ? 24.328 2.318 -4.941 1 94.12 183 LEU A C 1
ATOM 1494 O O . LEU A 1 183 ? 23.359 2.639 -4.254 1 94.12 183 LEU A O 1
ATOM 1498 N N . GLN A 1 184 ? 25.188 1.411 -4.574 1 93.94 184 GLN A N 1
ATOM 1499 C CA . GLN A 1 184 ? 25.016 0.67 -3.326 1 93.94 184 GLN A CA 1
ATOM 1500 C C . GLN A 1 184 ? 25.062 1.604 -2.121 1 93.94 184 GLN A C 1
ATOM 1502 O O . GLN A 1 184 ? 24.25 1.489 -1.208 1 93.94 184 GLN A O 1
ATOM 1507 N N . GLU A 1 185 ? 25.969 2.467 -2.168 1 95 185 GLU A N 1
ATOM 1508 C CA . GLU A 1 185 ? 26.125 3.41 -1.062 1 95 185 GLU A CA 1
ATOM 1509 C C . GLU A 1 185 ? 24.906 4.332 -0.963 1 95 185 GLU A C 1
ATOM 1511 O O . GLU A 1 185 ? 24.453 4.648 0.137 1 95 185 GLU A O 1
ATOM 1516 N N . SER A 1 186 ? 24.453 4.789 -2.096 1 96.38 186 SER A N 1
ATOM 1517 C CA . SER A 1 186 ? 23.297 5.68 -2.1 1 96.38 186 SER A CA 1
ATOM 1518 C C . SER A 1 186 ? 22.062 4.973 -1.573 1 96.38 186 SER A C 1
ATOM 1520 O O . SER A 1 186 ? 21.312 5.539 -0.776 1 96.38 186 SER A O 1
ATOM 1522 N N . LEU A 1 187 ? 21.875 3.73 -1.988 1 95.62 187 LEU A N 1
ATOM 1523 C CA . LEU A 1 187 ? 20.75 2.93 -1.507 1 95.62 187 LEU A CA 1
ATOM 1524 C C . LEU A 1 187 ? 20.844 2.701 -0.002 1 95.62 187 LEU A C 1
ATOM 1526 O O . LEU A 1 187 ? 19.859 2.859 0.722 1 95.62 187 LEU A O 1
ATOM 1530 N N . ASN A 1 188 ? 22 2.391 0.418 1 94.94 188 ASN A N 1
ATOM 1531 C CA . ASN A 1 188 ? 22.234 2.104 1.83 1 94.94 188 ASN A CA 1
ATOM 1532 C C . ASN A 1 188 ? 22.031 3.348 2.693 1 94.94 188 ASN A C 1
ATOM 1534 O O . ASN A 1 188 ? 21.422 3.277 3.762 1 94.94 188 ASN A O 1
ATOM 1538 N N . ASP A 1 189 ? 22.531 4.434 2.244 1 97 189 ASP A N 1
ATOM 1539 C CA . ASP A 1 189 ? 22.438 5.656 3.035 1 97 189 ASP A CA 1
ATOM 1540 C C . ASP A 1 189 ? 21 6.164 3.092 1 97 189 ASP A C 1
ATOM 1542 O O . ASP A 1 189 ? 20.562 6.688 4.117 1 97 189 ASP A O 1
ATOM 1546 N N . LEU A 1 190 ? 20.344 6.035 1.977 1 97.5 190 LEU A N 1
ATOM 1547 C CA . LEU A 1 190 ? 18.922 6.402 1.996 1 97.5 190 LEU A CA 1
ATOM 1548 C C . LEU A 1 190 ? 18.156 5.566 3.016 1 97.5 190 LEU A C 1
ATOM 1550 O O . LEU A 1 190 ? 17.328 6.09 3.758 1 97.5 190 LEU A O 1
ATOM 1554 N N . PHE A 1 191 ? 18.5 4.312 3.072 1 96.19 191 PHE A N 1
ATOM 1555 C CA . PHE A 1 191 ? 17.844 3.438 4.035 1 96.19 191 PHE A CA 1
ATOM 1556 C C . PHE A 1 191 ? 18.266 3.775 5.457 1 96.19 191 PHE A C 1
ATOM 1558 O O . PHE A 1 191 ? 17.438 3.852 6.363 1 96.19 191 PHE A O 1
ATOM 1565 N N . ARG A 1 192 ? 19.5 4.004 5.613 1 96.5 192 ARG A N 1
ATOM 1566 C CA . ARG A 1 192 ? 20.094 4.203 6.93 1 96.5 192 ARG A CA 1
ATOM 1567 C C . ARG A 1 192 ? 19.609 5.504 7.562 1 96.5 192 ARG A C 1
ATOM 1569 O O . ARG A 1 192 ? 19.203 5.52 8.727 1 96.5 192 ARG A O 1
ATOM 1576 N N . PHE A 1 193 ? 19.547 6.555 6.77 1 97.75 193 PHE A N 1
ATOM 1577 C CA . PHE A 1 193 ? 19.281 7.871 7.344 1 97.75 193 PHE A CA 1
ATOM 1578 C C . PHE A 1 193 ? 17.891 8.359 6.965 1 97.75 193 PHE A C 1
ATOM 1580 O O . PHE A 1 193 ? 17.359 9.281 7.586 1 97.75 193 PHE A O 1
ATOM 1587 N N . GLY A 1 194 ? 17.344 7.801 5.949 1 97.94 194 GLY A N 1
ATOM 1588 C CA . GLY A 1 194 ? 16.031 8.227 5.484 1 97.94 194 GLY A CA 1
ATOM 1589 C C . GLY A 1 194 ? 16.094 9.344 4.461 1 97.94 194 GLY A C 1
ATOM 1590 O O . GLY A 1 194 ? 15.062 9.812 3.98 1 97.94 194 GLY A O 1
ATOM 1591 N N . PHE A 1 195 ? 17.328 9.812 4.137 1 98.56 195 PHE A N 1
ATOM 1592 C CA . PHE A 1 195 ? 17.469 10.82 3.094 1 98.56 195 PHE A CA 1
ATOM 1593 C C . PHE A 1 195 ? 18.891 10.852 2.553 1 98.56 195 PHE A C 1
ATOM 1595 O O . PHE A 1 195 ? 19.828 10.375 3.209 1 98.56 195 PHE A O 1
ATOM 1602 N N . ILE A 1 196 ? 19.031 11.367 1.348 1 98.38 196 ILE A N 1
ATOM 1603 C CA . ILE A 1 196 ? 20.328 11.648 0.755 1 98.38 196 ILE A CA 1
ATOM 1604 C C . ILE A 1 196 ? 20.234 12.859 -0.163 1 98.38 196 ILE A C 1
ATOM 1606 O O . ILE A 1 196 ? 19.141 13.258 -0.564 1 98.38 196 ILE A O 1
ATOM 1610 N N . PHE A 1 197 ? 21.422 13.398 -0.461 1 98.44 197 PHE A N 1
ATOM 1611 C CA . PHE A 1 197 ? 21.516 14.492 -1.419 1 98.44 197 PHE A CA 1
ATOM 1612 C C . PHE A 1 197 ? 22.328 14.07 -2.645 1 98.44 197 PHE A C 1
ATOM 1614 O O . PHE A 1 197 ? 23.328 13.367 -2.523 1 98.44 197 PHE A O 1
ATOM 1621 N N . VAL A 1 198 ? 21.844 14.438 -3.758 1 98.31 198 VAL A N 1
ATOM 1622 C CA . VAL A 1 198 ? 22.609 14.336 -5 1 98.31 198 VAL A CA 1
ATOM 1623 C C . VAL A 1 198 ? 22.891 15.734 -5.547 1 98.31 198 VAL A C 1
ATOM 1625 O O . VAL A 1 198 ? 21.969 16.453 -5.934 1 98.31 198 VAL A O 1
ATOM 1628 N N . ASN A 1 199 ? 24.172 16.016 -5.625 1 98 199 ASN A N 1
ATOM 1629 C CA . ASN A 1 199 ? 24.578 17.375 -5.973 1 98 199 ASN A CA 1
ATOM 1630 C C . ASN A 1 199 ? 24.984 17.484 -7.438 1 98 199 ASN A C 1
ATOM 1632 O O . ASN A 1 199 ? 25.156 16.469 -8.109 1 98 199 ASN A O 1
ATOM 1636 N N . ASP A 1 200 ? 25.047 18.688 -7.918 1 98.06 200 ASP A N 1
ATOM 1637 C CA . ASP A 1 200 ? 25.5 19.047 -9.258 1 98.06 200 ASP A CA 1
ATOM 1638 C C . ASP A 1 200 ? 24.625 18.406 -10.328 1 98.06 200 ASP A C 1
ATOM 1640 O O . ASP A 1 200 ? 25.125 17.859 -11.32 1 98.06 200 ASP A O 1
ATOM 1644 N N . THR A 1 201 ? 23.359 18.375 -10 1 98.5 201 THR A N 1
ATOM 1645 C CA . THR A 1 201 ? 22.391 17.859 -10.953 1 98.5 201 THR A CA 1
ATOM 1646 C C . THR A 1 201 ? 21.922 18.953 -11.906 1 98.5 201 THR A C 1
ATOM 1648 O O . THR A 1 201 ? 21.578 20.047 -11.469 1 98.5 201 THR A O 1
ATOM 1651 N N . PRO A 1 202 ? 22.016 18.656 -13.211 1 98.5 202 PRO A N 1
ATOM 1652 C CA . PRO A 1 202 ? 21.391 19.641 -14.102 1 98.5 202 PRO A CA 1
ATOM 1653 C C . PRO A 1 202 ? 19.953 19.969 -13.695 1 98.5 202 PRO A C 1
ATOM 1655 O O . PRO A 1 202 ? 19.203 19.094 -13.273 1 98.5 202 PRO A O 1
ATOM 1658 N N . THR A 1 203 ? 19.531 21.234 -13.797 1 98 203 THR A N 1
ATOM 1659 C CA . THR A 1 203 ? 18.25 21.688 -13.281 1 98 203 THR A CA 1
ATOM 1660 C C . THR A 1 203 ? 17.141 21.438 -14.297 1 98 203 THR A C 1
ATOM 1662 O O . THR A 1 203 ? 16.516 22.391 -14.781 1 98 203 THR A O 1
ATOM 1665 N N . ASP A 1 204 ? 16.875 20.219 -14.547 1 97.69 204 ASP A N 1
ATOM 1666 C CA . ASP A 1 204 ? 15.82 19.828 -15.484 1 97.69 204 ASP A CA 1
ATOM 1667 C C . ASP A 1 204 ? 15.133 18.547 -15.039 1 97.69 204 ASP A C 1
ATOM 1669 O O . ASP A 1 204 ? 15.672 17.797 -14.211 1 97.69 204 ASP A O 1
ATOM 1673 N N . GLU A 1 205 ? 14.023 18.344 -15.586 1 97.25 205 GLU A N 1
ATOM 1674 C CA . GLU A 1 205 ? 13.164 17.234 -15.203 1 97.25 205 GLU A CA 1
ATOM 1675 C C . GLU A 1 205 ? 13.82 15.898 -15.539 1 97.25 205 GLU A C 1
ATOM 1677 O O . GLU A 1 205 ? 13.758 14.953 -14.75 1 97.25 205 GLU A O 1
ATOM 1682 N N . GLU A 1 206 ? 14.438 15.805 -16.625 1 97.5 206 GLU A N 1
ATOM 1683 C CA . GLU A 1 206 ? 15.023 14.562 -17.109 1 97.5 206 GLU A CA 1
ATOM 1684 C C . GLU A 1 206 ? 16.125 14.062 -16.172 1 97.5 206 GLU A C 1
ATOM 1686 O O . GLU A 1 206 ? 16.219 12.867 -15.906 1 97.5 206 GLU A O 1
ATOM 1691 N N . SER A 1 207 ? 16.953 14.977 -15.742 1 98.12 207 SER A N 1
ATOM 1692 C CA . SER A 1 207 ? 18.047 14.602 -14.852 1 98.12 207 SER A CA 1
ATOM 1693 C C . SER A 1 207 ? 17.516 14.102 -13.508 1 98.12 207 SER A C 1
ATOM 1695 O O . SER A 1 207 ? 18.062 13.156 -12.93 1 98.12 207 SER A O 1
ATOM 1697 N N . THR A 1 208 ? 16.453 14.719 -13.016 1 98.12 208 THR A N 1
ATOM 1698 C CA . THR A 1 208 ? 15.836 14.273 -11.781 1 98.12 208 THR A CA 1
ATOM 1699 C C . THR A 1 208 ? 15.258 12.867 -11.938 1 98.12 208 THR A C 1
ATOM 1701 O O . THR A 1 208 ? 15.414 12.023 -11.055 1 98.12 208 THR A O 1
ATOM 1704 N N . LEU A 1 209 ? 14.633 12.656 -13.078 1 97.5 209 LEU A N 1
ATOM 1705 C CA . LEU A 1 209 ? 14.055 11.352 -13.383 1 97.5 209 LEU A CA 1
ATOM 1706 C C . LEU A 1 209 ? 15.125 10.266 -13.398 1 97.5 209 LEU A C 1
ATOM 1708 O O . LEU A 1 209 ? 14.922 9.18 -12.859 1 97.5 209 LEU A O 1
ATOM 1712 N N . LYS A 1 210 ? 16.203 10.57 -14 1 96.88 210 LYS A N 1
ATOM 1713 C CA . LYS A 1 210 ? 17.297 9.609 -14.102 1 96.88 210 LYS A CA 1
ATOM 1714 C C . LYS A 1 210 ? 17.812 9.219 -12.719 1 96.88 210 LYS A C 1
ATOM 1716 O O . LYS A 1 210 ? 18.125 8.047 -12.469 1 96.88 210 LYS A O 1
ATOM 1721 N N . ILE A 1 211 ? 17.906 10.219 -11.852 1 97.12 211 ILE A N 1
ATOM 1722 C CA . ILE A 1 211 ? 18.344 9.945 -10.484 1 97.12 211 ILE A CA 1
ATOM 1723 C C . ILE A 1 211 ? 17.375 8.969 -9.82 1 97.12 211 ILE A C 1
ATOM 1725 O O . ILE A 1 211 ? 17.797 7.973 -9.234 1 97.12 211 ILE A O 1
ATOM 1729 N N . CYS A 1 212 ? 16.094 9.211 -9.93 1 96.81 212 CYS A N 1
ATOM 1730 C CA . CYS A 1 212 ? 15.07 8.375 -9.297 1 96.81 212 CYS A CA 1
ATOM 1731 C C . CYS A 1 212 ? 15.117 6.957 -9.844 1 96.81 212 CYS A C 1
ATOM 1733 O O . CYS A 1 212 ? 15.164 5.992 -9.078 1 96.81 212 CYS A O 1
ATOM 1735 N N . GLN A 1 213 ? 15.156 6.848 -11.109 1 94.38 213 GLN A N 1
ATOM 1736 C CA . GLN A 1 213 ? 15.125 5.535 -11.75 1 94.38 213 GLN A CA 1
ATOM 1737 C C . GLN A 1 213 ? 16.375 4.73 -11.398 1 94.38 213 GLN A C 1
ATOM 1739 O O . GLN A 1 213 ? 16.312 3.504 -11.273 1 94.38 213 GLN A O 1
ATOM 1744 N N . ARG A 1 214 ? 17.469 5.434 -11.25 1 93.81 214 ARG A N 1
ATOM 1745 C CA . ARG A 1 214 ? 18.734 4.75 -10.969 1 93.81 214 ARG A CA 1
ATOM 1746 C C . ARG A 1 214 ? 18.797 4.312 -9.508 1 93.81 214 ARG A C 1
ATOM 1748 O O . ARG A 1 214 ? 19.234 3.201 -9.203 1 93.81 214 ARG A O 1
ATOM 1755 N N . ILE A 1 215 ? 18.375 5.137 -8.648 1 92.44 215 ILE A N 1
ATOM 1756 C CA . ILE A 1 215 ? 18.578 4.863 -7.227 1 92.44 215 ILE A CA 1
ATOM 1757 C C . ILE A 1 215 ? 17.375 4.109 -6.668 1 92.44 215 ILE A C 1
ATOM 1759 O O . ILE A 1 215 ? 17.531 3.066 -6.031 1 92.44 215 ILE A O 1
ATOM 1763 N N . VAL A 1 216 ? 16.172 4.562 -6.914 1 89.44 216 VAL A N 1
ATOM 1764 C CA . VAL A 1 216 ? 15.078 4.09 -6.082 1 89.44 216 VAL A CA 1
ATOM 1765 C C . VAL A 1 216 ? 14.141 3.213 -6.914 1 89.44 216 VAL A C 1
ATOM 1767 O O . VAL A 1 216 ? 13.406 2.389 -6.367 1 89.44 216 VAL A O 1
ATOM 1770 N N . GLY A 1 217 ? 14.023 3.402 -8.195 1 91.25 217 GLY A N 1
ATOM 1771 C CA . GLY A 1 217 ? 13.227 2.459 -8.961 1 91.25 217 GLY A CA 1
ATOM 1772 C C . GLY A 1 217 ? 12.172 3.131 -9.828 1 91.25 217 GLY A C 1
ATOM 1773 O O . GLY A 1 217 ? 12.281 4.32 -10.133 1 91.25 217 GLY A O 1
ATOM 1774 N N . PRO A 1 218 ? 11.156 2.32 -10.273 1 95.06 218 PRO A N 1
ATOM 1775 C CA . PRO A 1 218 ? 10.117 2.848 -11.164 1 95.06 218 PRO A CA 1
ATOM 1776 C C . PRO A 1 218 ? 9.273 3.936 -10.508 1 95.06 218 PRO A C 1
ATOM 1778 O O . PRO A 1 218 ? 8.992 3.867 -9.312 1 95.06 218 PRO A O 1
ATOM 1781 N N . ILE A 1 219 ? 8.797 4.883 -11.367 1 96.44 219 ILE A N 1
ATOM 1782 C CA . ILE A 1 219 ? 8.07 6.051 -10.883 1 96.44 219 ILE A CA 1
ATOM 1783 C C . ILE A 1 219 ? 6.637 5.66 -10.531 1 96.44 219 ILE A C 1
ATOM 1785 O O . ILE A 1 219 ? 6 4.898 -11.266 1 96.44 219 ILE A O 1
ATOM 1789 N N . ARG A 1 220 ? 6.234 6.113 -9.438 1 94.75 220 ARG A N 1
ATOM 1790 C CA . ARG A 1 220 ? 4.832 6.02 -9.039 1 94.75 220 ARG A CA 1
ATOM 1791 C C . ARG A 1 220 ? 4.09 7.32 -9.344 1 94.75 220 ARG A C 1
ATOM 1793 O O . ARG A 1 220 ? 4.207 8.289 -8.594 1 94.75 220 ARG A O 1
ATOM 1800 N N . GLU A 1 221 ? 3.281 7.234 -10.359 1 95.5 221 GLU A N 1
ATOM 1801 C CA . GLU A 1 221 ? 2.516 8.43 -10.703 1 95.5 221 GLU A CA 1
ATOM 1802 C C . GLU A 1 221 ? 1.431 8.711 -9.664 1 95.5 221 GLU A C 1
ATOM 1804 O O . GLU A 1 221 ? 0.926 7.785 -9.023 1 95.5 221 GLU A O 1
ATOM 1809 N N . THR A 1 222 ? 1.139 9.984 -9.5 1 92.94 222 THR A N 1
ATOM 1810 C CA . THR A 1 222 ? 0.1 10.438 -8.586 1 92.94 222 THR A CA 1
ATOM 1811 C C . THR A 1 222 ? -0.908 11.328 -9.312 1 92.94 222 THR A C 1
ATOM 1813 O O . THR A 1 222 ? -0.726 11.656 -10.484 1 92.94 222 THR A O 1
ATOM 1816 N N . PRO A 1 223 ? -1.958 11.695 -8.656 1 89.19 223 PRO A N 1
ATOM 1817 C CA . PRO A 1 223 ? -2.92 12.594 -9.297 1 89.19 223 PRO A CA 1
ATOM 1818 C C . PRO A 1 223 ? -2.314 13.953 -9.648 1 89.19 223 PRO A C 1
ATOM 1820 O O . PRO A 1 223 ? -2.895 14.703 -10.438 1 89.19 223 PRO A O 1
ATOM 1823 N N . GLU A 1 224 ? -1.204 14.172 -9.141 1 89.5 224 GLU A N 1
ATOM 1824 C CA . GLU A 1 224 ? -0.52 15.422 -9.438 1 89.5 224 GLU A CA 1
ATOM 1825 C C . GLU A 1 224 ? 0.366 15.281 -10.672 1 89.5 224 GLU A C 1
ATOM 1827 O O . GLU A 1 224 ? 1.019 16.25 -11.094 1 89.5 224 GLU A O 1
ATOM 1832 N N . GLY A 1 225 ? 0.371 14.125 -11.195 1 90.81 225 GLY A N 1
ATOM 1833 C CA . GLY A 1 225 ? 1.17 13.859 -12.383 1 90.81 225 GLY A CA 1
ATOM 1834 C C . GLY A 1 225 ? 2.311 12.891 -12.133 1 90.81 225 GLY A C 1
ATOM 1835 O O . GLY A 1 225 ? 2.539 12.477 -10.992 1 90.81 225 GLY A O 1
ATOM 1836 N N . ARG A 1 226 ? 2.934 12.539 -13.297 1 93.38 226 ARG A N 1
ATOM 1837 C CA . ARG A 1 226 ? 4.141 11.727 -13.188 1 93.38 226 ARG A CA 1
ATOM 1838 C C . ARG A 1 226 ? 5.25 12.484 -12.469 1 93.38 226 ARG A C 1
ATOM 1840 O O . ARG A 1 226 ? 5.922 11.938 -11.594 1 93.38 226 ARG A O 1
ATOM 1847 N N . VAL A 1 227 ? 5.375 13.758 -12.906 1 95.88 227 VAL A N 1
ATOM 1848 C CA . VAL A 1 227 ? 6.188 14.734 -12.195 1 95.88 227 VAL A CA 1
ATOM 1849 C C . VAL A 1 227 ? 5.281 15.758 -11.516 1 95.88 227 VAL A C 1
ATOM 1851 O O . VAL A 1 227 ? 4.281 16.188 -12.094 1 95.88 227 VAL A O 1
ATOM 1854 N N . TYR A 1 228 ? 5.559 16 -10.266 1 94.38 228 TYR A N 1
ATOM 1855 C CA . TYR A 1 228 ? 4.82 17.094 -9.648 1 94.38 228 TYR A CA 1
ATOM 1856 C C . TYR A 1 228 ? 5.625 18.391 -9.711 1 94.38 228 TYR A C 1
ATOM 1858 O O . TYR A 1 228 ? 6.855 18.359 -9.711 1 94.38 228 TYR A O 1
ATOM 1866 N N . VAL A 1 229 ? 4.883 19.484 -9.797 1 93.5 229 VAL A N 1
ATOM 1867 C CA . VAL A 1 229 ? 5.484 20.812 -9.891 1 93.5 229 VAL A CA 1
ATOM 1868 C C . VAL A 1 229 ? 4.898 21.719 -8.812 1 93.5 229 VAL A C 1
ATOM 1870 O O . VAL A 1 229 ? 3.676 21.812 -8.672 1 93.5 229 VAL A O 1
ATOM 1873 N N . ILE A 1 230 ? 5.773 22.312 -8.039 1 90.88 230 ILE A N 1
ATOM 1874 C CA . ILE A 1 230 ? 5.359 23.281 -7.039 1 90.88 230 ILE A CA 1
ATOM 1875 C C . ILE A 1 230 ? 5.891 24.672 -7.414 1 90.88 230 ILE A C 1
ATOM 1877 O O . ILE A 1 230 ? 7.102 24.875 -7.523 1 90.88 230 ILE A O 1
ATOM 1881 N N . GLU A 1 231 ? 4.945 25.484 -7.684 1 88.56 231 GLU A N 1
ATOM 1882 C CA . GLU A 1 231 ? 5.27 26.875 -7.957 1 88.56 231 GLU A CA 1
ATOM 1883 C C . GLU A 1 231 ? 4.445 27.812 -7.082 1 88.56 231 GLU A C 1
ATOM 1885 O O . GLU A 1 231 ? 3.268 27.562 -6.824 1 88.56 231 GLU A O 1
ATOM 1890 N N . ASN A 1 232 ? 5.109 28.719 -6.395 1 76.19 232 ASN A N 1
ATOM 1891 C CA . ASN A 1 232 ? 4.398 29.641 -5.504 1 76.19 232 ASN A CA 1
ATOM 1892 C C . ASN A 1 232 ? 3.594 30.672 -6.285 1 76.19 232 ASN A C 1
ATOM 1894 O O . ASN A 1 232 ? 4.078 31.766 -6.547 1 76.19 232 ASN A O 1
ATOM 1898 N N . LYS A 1 233 ? 2.652 30.172 -7.152 1 64.75 233 LYS A N 1
ATOM 1899 C CA . LYS A 1 233 ? 1.725 31.109 -7.77 1 64.75 233 LYS A CA 1
ATOM 1900 C C . LYS A 1 233 ? 0.372 31.094 -7.062 1 64.75 233 LYS A C 1
ATOM 1902 O O . LYS A 1 233 ? -0.094 30.047 -6.629 1 64.75 233 LYS A O 1
ATOM 1907 N N . ALA A 1 234 ? -0.024 32.219 -6.227 1 54.72 234 ALA A N 1
ATOM 1908 C CA . ALA A 1 234 ? -1.15 32.406 -5.32 1 54.72 234 ALA A CA 1
ATOM 1909 C C . ALA A 1 234 ? -2.414 31.75 -5.855 1 54.72 234 ALA A C 1
ATOM 1911 O O . ALA A 1 234 ? -3.363 31.5 -5.105 1 54.72 234 ALA A O 1
ATOM 1912 N N . LEU A 1 235 ? -2.586 31.547 -6.953 1 49.41 235 LEU A N 1
ATOM 1913 C CA . LEU A 1 235 ? -3.979 31.469 -7.379 1 49.41 235 LEU A CA 1
ATOM 1914 C C . LEU A 1 235 ? -4.551 30.078 -7.113 1 49.41 235 LEU A C 1
ATOM 1916 O O . LEU A 1 235 ? -5.59 29.938 -6.457 1 49.41 235 LEU A O 1
ATOM 1920 N N . LYS A 1 236 ? -4.676 29.25 -8.133 1 49.78 236 LYS A N 1
ATOM 1921 C CA . LYS A 1 236 ? -5.66 28.188 -8.344 1 49.78 236 LYS A CA 1
ATOM 1922 C C . LYS A 1 236 ? -5.246 26.906 -7.629 1 49.78 236 LYS A C 1
ATOM 1924 O O . LYS A 1 236 ? -5.801 25.844 -7.891 1 49.78 236 LYS A O 1
ATOM 1929 N N . ASP A 1 237 ? -4.508 27.109 -6.305 1 61.09 237 ASP A N 1
ATOM 1930 C CA . ASP A 1 237 ? -3.838 25.812 -6.223 1 61.09 237 ASP A CA 1
ATOM 1931 C C . ASP A 1 237 ? -4.441 24.953 -5.117 1 61.09 237 ASP A C 1
ATOM 1933 O O . ASP A 1 237 ? -5.031 25.469 -4.168 1 61.09 237 ASP A O 1
ATOM 1937 N N . SER A 1 238 ? -4.473 23.531 -5.199 1 61.94 238 SER A N 1
ATOM 1938 C CA . SER A 1 238 ? -5.137 22.406 -4.57 1 61.94 238 SER A CA 1
ATOM 1939 C C . SER A 1 238 ? -4.418 21.969 -3.297 1 61.94 238 SER A C 1
ATOM 1941 O O . SER A 1 238 ? -4.945 21.188 -2.516 1 61.94 238 SER A O 1
ATOM 1943 N N . ASP A 1 239 ? -3.283 22.703 -3.01 1 73 239 ASP A N 1
ATOM 1944 C CA . ASP A 1 239 ? -2.498 22.203 -1.889 1 73 239 ASP A CA 1
ATOM 1945 C C . ASP A 1 239 ? -1.723 23.328 -1.209 1 73 239 ASP A C 1
ATOM 1947 O O . ASP A 1 239 ? -1.271 24.266 -1.87 1 73 239 ASP A O 1
ATOM 1951 N N . LEU A 1 240 ? -1.495 23.219 0.07 1 71.5 240 LEU A N 1
ATOM 1952 C CA . LEU A 1 240 ? -0.827 24.234 0.869 1 71.5 240 LEU A CA 1
ATOM 1953 C C . LEU A 1 240 ? 0.608 24.438 0.397 1 71.5 240 LEU A C 1
ATOM 1955 O O . LEU A 1 240 ? 1.204 25.484 0.649 1 71.5 240 LEU A O 1
ATOM 1959 N N . SER A 1 241 ? 1.126 23.484 -0.277 1 74.31 241 SER A N 1
ATOM 1960 C CA . SER A 1 241 ? 2.506 23.547 -0.747 1 74.31 241 SER A CA 1
ATOM 1961 C C . SER A 1 241 ? 2.689 24.656 -1.772 1 74.31 241 SER A C 1
ATOM 1963 O O . SER A 1 241 ? 3.811 25.109 -2.012 1 74.31 241 SER A O 1
ATOM 1965 N N . HIS A 1 242 ? 1.679 25.156 -2.273 1 71.5 242 HIS A N 1
ATOM 1966 C CA . HIS A 1 242 ? 1.767 26.188 -3.312 1 71.5 242 HIS A CA 1
ATOM 1967 C C . HIS A 1 242 ? 1.684 27.578 -2.719 1 71.5 242 HIS A C 1
ATOM 1969 O O . HIS A 1 242 ? 1.739 28.578 -3.447 1 71.5 242 HIS A O 1
ATOM 1975 N N . PHE A 1 243 ? 1.627 27.578 -1.411 1 71.69 243 PHE A N 1
ATOM 1976 C CA . PHE A 1 243 ? 1.59 28.875 -0.73 1 71.69 243 PHE A CA 1
ATOM 1977 C C . PHE A 1 243 ? 2.965 29.234 -0.179 1 71.69 243 PHE A C 1
ATOM 1979 O O . PHE A 1 243 ? 3.846 28.375 -0.087 1 71.69 243 PHE A O 1
ATOM 1986 N N . SER A 1 244 ? 3.082 30.406 0.195 1 75.38 244 SER A N 1
ATOM 1987 C CA . SER A 1 244 ? 4.383 30.906 0.625 1 75.38 244 SER A CA 1
ATOM 1988 C C . SER A 1 244 ? 4.57 30.734 2.129 1 75.38 244 SER A C 1
ATOM 1990 O O . SER A 1 244 ? 5.676 30.922 2.646 1 75.38 244 SER A O 1
ATOM 1992 N N . ASN A 1 245 ? 3.574 30.188 2.707 1 80.62 245 ASN A N 1
ATOM 1993 C CA . ASN A 1 245 ? 3.627 30.062 4.156 1 80.62 245 ASN A CA 1
ATOM 1994 C C . ASN A 1 245 ? 4.52 28.891 4.582 1 80.62 245 ASN A C 1
ATOM 1996 O O . ASN A 1 245 ? 4.812 28 3.779 1 80.62 245 ASN A O 1
ATOM 2000 N N . ALA A 1 246 ? 4.953 29.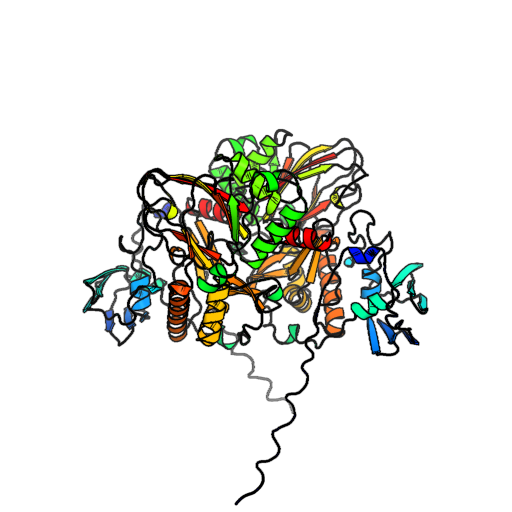016 5.793 1 86.81 246 ALA A N 1
ATOM 2001 C CA . ALA A 1 246 ? 5.719 27.922 6.387 1 86.81 246 ALA A CA 1
ATOM 2002 C C . ALA A 1 246 ? 4.875 26.656 6.473 1 86.81 246 ALA A C 1
ATOM 2004 O O . ALA A 1 246 ? 3.654 26.719 6.633 1 86.81 246 ALA A O 1
ATOM 2005 N N . LEU A 1 247 ? 5.516 25.547 6.258 1 87.38 247 LEU A N 1
ATOM 2006 C CA . LEU A 1 247 ? 4.91 24.234 6.418 1 87.38 247 LEU A CA 1
ATOM 2007 C C . LEU A 1 247 ? 5.664 23.406 7.457 1 87.38 247 LEU A C 1
ATOM 2009 O O . LEU A 1 247 ? 6.887 23.281 7.383 1 87.38 247 LEU A O 1
ATOM 2013 N N . GLN A 1 248 ? 4.922 22.906 8.391 1 90.44 248 GLN A N 1
ATOM 2014 C CA . GLN A 1 248 ? 5.523 22.062 9.414 1 90.44 248 GLN A CA 1
ATOM 2015 C C . GLN A 1 248 ? 5.902 20.688 8.844 1 90.44 248 GLN A C 1
ATOM 2017 O O . GLN A 1 248 ? 5.469 20.328 7.75 1 90.44 248 GLN A O 1
ATOM 2022 N N . GLY A 1 249 ? 6.738 20 9.602 1 95.62 249 GLY A N 1
ATOM 2023 C CA . GLY A 1 249 ? 7.105 18.656 9.188 1 95.62 249 GLY A CA 1
ATOM 2024 C C . GLY A 1 249 ? 5.906 17.766 8.953 1 95.62 249 GLY A C 1
ATOM 2025 O O . GLY A 1 249 ? 5.012 17.688 9.797 1 95.62 249 GLY A O 1
ATOM 2026 N N . HIS A 1 250 ? 5.855 17.125 7.816 1 96.81 250 HIS A N 1
ATOM 2027 C CA . HIS A 1 250 ? 4.75 16.234 7.461 1 96.81 250 HIS A CA 1
ATOM 2028 C C . HIS A 1 250 ? 5.199 15.148 6.488 1 96.81 250 HIS A C 1
ATOM 2030 O O . HIS A 1 250 ? 6.32 15.203 5.973 1 96.81 250 HIS A O 1
ATOM 2036 N N . THR A 1 251 ? 4.426 14.125 6.336 1 97.62 251 THR A N 1
ATOM 2037 C CA . THR A 1 251 ? 4.57 13.141 5.27 1 97.62 251 THR A CA 1
ATOM 2038 C C . THR A 1 251 ? 3.496 13.336 4.203 1 97.62 251 THR A C 1
ATOM 2040 O O . THR A 1 251 ? 2.424 13.875 4.484 1 97.62 251 THR A O 1
ATOM 2043 N N . ASP A 1 252 ? 3.834 12.953 3.021 1 96.38 252 ASP A N 1
ATOM 2044 C CA . ASP A 1 252 ? 2.936 13.203 1.898 1 96.38 252 ASP A CA 1
ATOM 2045 C C . ASP A 1 252 ? 1.964 12.039 1.704 1 96.38 252 ASP A C 1
ATOM 2047 O O . ASP A 1 252 ? 2.279 10.898 2.043 1 96.38 252 ASP A O 1
ATOM 2051 N N . PHE A 1 253 ? 0.776 12.359 1.241 1 96.38 253 PHE A N 1
ATOM 2052 C CA . PHE A 1 253 ? -0.246 11.43 0.774 1 96.38 253 PHE A CA 1
ATOM 2053 C C . PHE A 1 253 ? -0.723 10.531 1.911 1 96.38 253 PHE A C 1
ATOM 2055 O O . PHE A 1 253 ? -0.915 9.328 1.722 1 96.38 253 PHE A O 1
ATOM 2062 N N . SER A 1 254 ? -0.877 11.148 3.045 1 95.12 254 SER A N 1
ATOM 2063 C CA . SER A 1 254 ? -1.391 10.414 4.195 1 95.12 254 SER A CA 1
ATOM 2064 C C . SER A 1 254 ? -2.791 9.875 3.924 1 95.12 254 SER A C 1
ATOM 2066 O O . SER A 1 254 ? -3.244 8.945 4.594 1 95.12 254 SER A O 1
ATOM 2068 N N . PHE A 1 255 ? -3.486 10.406 2.918 1 93.81 255 PHE A N 1
ATOM 2069 C CA . PHE A 1 255 ? -4.852 10.016 2.598 1 93.81 255 PHE A CA 1
ATOM 2070 C C . PHE A 1 255 ? -4.863 8.797 1.682 1 93.81 255 PHE A C 1
ATOM 2072 O O . PHE A 1 255 ? -5.93 8.305 1.307 1 93.81 255 PHE A O 1
ATOM 2079 N N . TYR A 1 256 ? -3.709 8.297 1.324 1 95.19 256 TYR A N 1
ATOM 2080 C CA . TYR A 1 256 ? -3.578 7.004 0.659 1 95.19 256 TYR A CA 1
ATOM 2081 C C . TYR A 1 256 ? -3.533 5.871 1.676 1 95.19 256 TYR A C 1
ATOM 2083 O O . TYR A 1 256 ? -2.967 6.023 2.76 1 95.19 256 TYR A O 1
ATOM 2091 N N . ASN A 1 257 ? -4.105 4.738 1.304 1 91.88 257 ASN A N 1
ATOM 2092 C CA . ASN A 1 257 ? -3.85 3.549 2.109 1 91.88 257 ASN A CA 1
ATOM 2093 C C . ASN A 1 257 ? -2.385 3.125 2.033 1 91.88 257 ASN A C 1
ATOM 2095 O O . ASN A 1 257 ? -1.814 2.67 3.025 1 91.88 257 ASN A O 1
ATOM 2099 N N . ASP A 1 258 ? -1.819 3.301 0.904 1 92.69 258 ASP A N 1
ATOM 2100 C CA . ASP A 1 258 ? -0.397 3.037 0.705 1 92.69 258 ASP A CA 1
ATOM 2101 C C . ASP A 1 258 ? 0.313 4.262 0.133 1 92.69 258 ASP A C 1
ATOM 2103 O O . ASP A 1 258 ? 0.549 4.344 -1.074 1 92.69 258 ASP A O 1
ATOM 2107 N N . PRO A 1 259 ? 0.762 5.125 0.958 1 95.19 259 PRO A N 1
ATOM 2108 C CA . PRO A 1 259 ? 1.475 6.309 0.469 1 95.19 259 PRO A CA 1
ATOM 2109 C C . PRO A 1 259 ? 2.791 5.961 -0.223 1 95.19 259 PRO A C 1
ATOM 2111 O O . PRO A 1 259 ? 3.406 4.938 0.091 1 95.19 259 PRO A O 1
ATOM 2114 N N . PRO A 1 260 ? 3.207 6.816 -1.188 1 95.31 260 PRO A N 1
ATOM 2115 C CA . PRO A 1 260 ? 4.516 6.586 -1.806 1 95.31 260 PRO A CA 1
ATOM 2116 C C . PRO A 1 260 ? 5.641 6.484 -0.78 1 95.31 260 PRO A C 1
ATOM 2118 O O . PRO A 1 260 ? 5.578 7.113 0.278 1 95.31 260 PRO A O 1
ATOM 2121 N N . GLY A 1 261 ? 6.676 5.75 -1.16 1 96.69 261 GLY A N 1
ATOM 2122 C CA . GLY A 1 261 ? 7.742 5.441 -0.221 1 96.69 261 GLY A CA 1
ATOM 2123 C C . GLY A 1 261 ? 8.852 6.473 -0.219 1 96.69 261 GLY A C 1
ATOM 2124 O O . GLY A 1 261 ? 9.305 6.906 0.845 1 96.69 261 GLY A O 1
ATOM 2125 N N . VAL A 1 262 ? 9.297 6.855 -1.423 1 98.38 262 VAL A N 1
ATOM 2126 C CA . VAL A 1 262 ? 10.383 7.82 -1.546 1 98.38 262 VAL A CA 1
ATOM 2127 C C . VAL A 1 262 ? 9.922 9.023 -2.369 1 98.38 262 VAL A C 1
ATOM 2129 O O . VAL A 1 262 ? 9.227 8.859 -3.375 1 98.38 262 VAL A O 1
ATOM 2132 N N . GLN A 1 263 ? 10.305 10.156 -1.927 1 98.31 263 GLN A N 1
ATOM 2133 C CA . GLN A 1 263 ? 10.031 11.406 -2.629 1 98.31 263 GLN A CA 1
ATOM 2134 C C . GLN A 1 263 ? 11.32 12.102 -3.047 1 98.31 263 GLN A C 1
ATOM 2136 O O . GLN A 1 263 ? 12.258 12.211 -2.254 1 98.31 263 GLN A O 1
ATOM 2141 N N . ALA A 1 264 ? 11.344 12.492 -4.293 1 98.62 264 ALA A N 1
ATOM 2142 C CA . ALA A 1 264 ? 12.445 13.32 -4.785 1 98.62 264 ALA A CA 1
ATOM 2143 C C . ALA A 1 264 ? 12.023 14.781 -4.887 1 98.62 264 ALA A C 1
ATOM 2145 O O . ALA A 1 264 ? 10.922 15.086 -5.336 1 98.62 264 ALA A O 1
ATOM 2146 N N . MET A 1 265 ? 12.891 15.648 -4.457 1 98.25 265 MET A N 1
ATOM 2147 C CA . MET A 1 265 ? 12.68 17.094 -4.559 1 98.25 265 MET A CA 1
ATOM 2148 C C . MET A 1 265 ? 13.883 17.766 -5.211 1 98.25 265 MET A C 1
ATOM 2150 O O . MET A 1 265 ? 15.023 17.562 -4.781 1 98.25 265 MET A O 1
ATOM 2154 N N . HIS A 1 266 ? 13.578 18.5 -6.223 1 98.5 266 HIS A N 1
ATOM 2155 C CA . HIS A 1 266 ? 14.609 19.203 -6.984 1 98.5 266 HIS A CA 1
ATOM 2156 C C . HIS A 1 266 ? 14.227 20.656 -7.219 1 98.5 266 HIS A C 1
ATOM 2158 O O . HIS A 1 266 ? 13.25 20.938 -7.914 1 98.5 266 HIS A O 1
ATOM 2164 N N . CYS A 1 267 ? 15.023 21.516 -6.602 1 96.62 267 CYS A N 1
ATOM 2165 C CA . CYS A 1 267 ? 14.82 22.938 -6.871 1 96.62 267 CYS A CA 1
ATOM 2166 C C . CYS A 1 267 ? 15.422 23.328 -8.211 1 96.62 267 CYS A C 1
ATOM 2168 O O . CYS A 1 267 ? 16.625 23.219 -8.414 1 96.62 267 CYS A O 1
ATOM 2170 N N . LEU A 1 268 ? 14.578 23.766 -9.055 1 96.81 268 LEU A N 1
ATOM 2171 C CA . LEU A 1 268 ? 15.07 24.172 -10.367 1 96.81 268 LEU A CA 1
ATOM 2172 C C . LEU A 1 268 ? 15.562 25.609 -10.344 1 96.81 268 LEU A C 1
ATOM 2174 O O . LEU A 1 268 ? 16.562 25.953 -10.984 1 96.81 268 LEU A O 1
ATOM 2178 N N . HIS A 1 269 ? 14.82 26.484 -9.648 1 95 269 HIS A N 1
ATOM 2179 C CA . HIS A 1 269 ? 15.266 27.859 -9.398 1 95 269 HIS A CA 1
ATOM 2180 C C . HIS A 1 269 ? 14.539 28.469 -8.203 1 95 269 HIS A C 1
ATOM 2182 O O . HIS A 1 269 ? 13.43 28.047 -7.867 1 95 269 HIS A O 1
ATOM 2188 N N . HIS A 1 270 ? 15.242 29.344 -7.547 1 92.75 270 HIS A N 1
ATOM 2189 C CA . HIS A 1 270 ? 14.664 30.203 -6.516 1 92.75 270 HIS A CA 1
ATOM 2190 C C . HIS A 1 270 ? 15.297 31.594 -6.535 1 92.75 270 HIS A C 1
ATOM 2192 O O . HIS A 1 270 ? 16.484 31.734 -6.27 1 92.75 270 HIS A O 1
ATOM 2198 N N . TYR A 1 271 ? 14.445 32.531 -6.93 1 92.56 271 TYR A N 1
ATOM 2199 C CA . TYR A 1 271 ? 14.875 33.906 -6.922 1 92.56 271 TYR A CA 1
ATOM 2200 C C . TYR A 1 271 ? 14.219 34.688 -5.777 1 92.56 271 TYR A C 1
ATOM 2202 O O . TYR A 1 271 ? 13.188 35.344 -5.969 1 92.56 271 TYR A O 1
ATOM 2210 N N . GLY A 1 272 ? 14.789 34.625 -4.637 1 90.75 272 GLY A N 1
ATOM 2211 C CA . GLY A 1 272 ? 14.219 35.25 -3.463 1 90.75 272 GLY A CA 1
ATOM 2212 C C . GLY A 1 272 ? 14.875 34.812 -2.166 1 90.75 272 GLY A C 1
ATOM 2213 O O . GLY A 1 272 ? 16.047 34.438 -2.152 1 90.75 272 GLY A O 1
ATOM 2214 N N . THR A 1 273 ? 14.102 35.031 -1.051 1 91.38 273 THR A N 1
ATOM 2215 C CA . THR A 1 273 ? 14.625 34.688 0.271 1 91.38 273 THR A CA 1
ATOM 2216 C C . THR A 1 273 ? 13.734 33.688 0.972 1 91.38 273 THR A C 1
ATOM 2218 O O . THR A 1 273 ? 12.625 33.406 0.517 1 91.38 273 THR A O 1
ATOM 2221 N N . GLY A 1 274 ? 14.398 33.094 2.047 1 93.19 274 GLY A N 1
ATOM 2222 C CA . GLY A 1 274 ? 13.625 32.094 2.758 1 93.19 274 GLY A CA 1
ATOM 2223 C C . GLY A 1 274 ? 13.594 30.75 2.045 1 93.19 274 GLY A C 1
ATOM 2224 O O . GLY A 1 274 ? 14.586 30.328 1.446 1 93.19 274 GLY A O 1
ATOM 2225 N N . GLY A 1 275 ? 12.594 30 2.285 1 92.62 275 GLY A N 1
ATOM 2226 C CA . GLY A 1 275 ? 12.422 28.719 1.625 1 92.62 275 GLY A CA 1
ATOM 2227 C C . GLY A 1 275 ? 13.398 27.672 2.104 1 92.62 275 GLY A C 1
ATOM 2228 O O . GLY A 1 275 ? 13.883 26.859 1.311 1 92.62 275 GLY A O 1
ATOM 2229 N N . MET A 1 276 ? 13.703 27.844 3.355 1 96.19 276 MET A N 1
ATOM 2230 C CA . MET A 1 276 ? 14.508 26.766 3.947 1 96.19 276 MET A CA 1
ATOM 2231 C C . MET A 1 276 ? 13.703 25.469 4.031 1 96.19 276 MET A C 1
ATOM 2233 O O . MET A 1 276 ? 12.5 25.5 4.293 1 96.19 276 MET A O 1
ATOM 2237 N N . SER A 1 277 ? 14.438 24.375 3.812 1 97.19 277 SER A N 1
ATOM 2238 C CA . SER A 1 277 ? 13.797 23.062 3.912 1 97.19 277 SER A CA 1
ATOM 2239 C C . SER A 1 277 ? 14.023 22.438 5.289 1 97.19 277 SER A C 1
ATOM 2241 O O . SER A 1 277 ? 15.055 22.672 5.918 1 97.19 277 SER A O 1
ATOM 2243 N N . LEU A 1 278 ? 13.086 21.719 5.684 1 98.19 278 LEU A N 1
ATOM 2244 C CA . LEU A 1 278 ? 13.102 21.062 6.988 1 98.19 278 LEU A CA 1
ATOM 2245 C C . LEU A 1 278 ? 13 19.547 6.832 1 98.19 278 LEU A C 1
ATOM 2247 O O . LEU A 1 278 ? 12.219 19.047 6.023 1 98.19 278 LEU A O 1
ATOM 2251 N N . LEU A 1 279 ? 13.844 18.812 7.586 1 98.62 279 LEU A N 1
ATOM 2252 C CA . LEU A 1 279 ? 13.68 17.375 7.773 1 98.62 279 LEU A CA 1
ATOM 2253 C C . LEU A 1 279 ? 13.602 17.016 9.258 1 98.62 279 LEU A C 1
ATOM 2255 O O . LEU A 1 279 ? 14.312 17.609 10.07 1 98.62 279 LEU A O 1
ATOM 2259 N N . VAL A 1 280 ? 12.758 16.125 9.594 1 98.81 280 VAL A N 1
ATOM 2260 C CA . VAL A 1 280 ? 12.641 15.562 10.938 1 98.81 280 VAL A CA 1
ATOM 2261 C C . VAL A 1 280 ? 12.539 14.047 10.852 1 98.81 280 VAL A C 1
ATOM 2263 O O . VAL A 1 280 ? 11.688 13.508 10.148 1 98.81 280 VAL A O 1
ATOM 2266 N N . ASP A 1 281 ? 13.43 13.305 11.547 1 98.62 281 ASP A N 1
ATOM 2267 C CA . ASP A 1 281 ? 13.328 11.852 11.594 1 98.62 281 ASP A CA 1
ATOM 2268 C C . ASP A 1 281 ? 12.141 11.406 12.453 1 98.62 281 ASP A C 1
ATOM 2270 O O . ASP A 1 281 ? 12.234 11.383 13.68 1 98.62 281 ASP A O 1
ATOM 2274 N N . GLY A 1 282 ? 11.133 11.039 11.805 1 98.5 282 GLY A N 1
ATOM 2275 C CA . GLY A 1 282 ? 9.906 10.648 12.492 1 98.5 282 GLY A CA 1
ATOM 2276 C C . GLY A 1 282 ? 10.07 9.391 13.328 1 98.5 282 GLY A C 1
ATOM 2277 O O . GLY A 1 282 ? 9.375 9.219 14.328 1 98.5 282 GLY A O 1
ATOM 2278 N N . PHE A 1 283 ? 10.945 8.469 12.938 1 97.81 283 PHE A N 1
ATOM 2279 C CA . PHE A 1 283 ? 11.203 7.266 13.711 1 97.81 283 PHE A CA 1
ATOM 2280 C C . PHE A 1 283 ? 11.938 7.598 15.008 1 97.81 283 PHE A C 1
ATOM 2282 O O . PHE A 1 283 ? 11.648 7.02 16.062 1 97.81 283 PHE A O 1
ATOM 2289 N N . LYS A 1 284 ? 12.859 8.539 14.906 1 97.5 284 LYS A N 1
ATOM 2290 C CA . LYS A 1 284 ? 13.508 9.008 16.125 1 97.5 284 LYS A CA 1
ATOM 2291 C C . LYS A 1 284 ? 12.5 9.641 17.078 1 97.5 284 LYS A C 1
ATOM 2293 O O . LYS A 1 284 ? 12.531 9.391 18.281 1 97.5 284 LYS A O 1
ATOM 2298 N N . ALA A 1 285 ? 11.648 10.445 16.547 1 98 285 ALA A N 1
ATOM 2299 C CA . ALA A 1 285 ? 10.602 11.07 17.359 1 98 285 ALA A CA 1
ATOM 2300 C C . ALA A 1 285 ? 9.688 10.023 17.984 1 98 285 ALA A C 1
ATOM 2302 O O . ALA A 1 285 ? 9.289 10.156 19.141 1 98 285 ALA A O 1
ATOM 2303 N N . ALA A 1 286 ? 9.344 9 17.234 1 97.25 286 ALA A N 1
ATOM 2304 C CA . ALA A 1 286 ? 8.516 7.914 17.75 1 97.25 286 ALA A CA 1
ATOM 2305 C C . ALA A 1 286 ? 9.219 7.191 18.891 1 97.25 286 ALA A C 1
ATOM 2307 O O . ALA A 1 286 ? 8.586 6.855 19.906 1 97.25 286 ALA A O 1
ATOM 2308 N N . LYS A 1 287 ? 10.469 6.957 18.719 1 95.62 287 LYS A N 1
ATOM 2309 C CA . LYS A 1 287 ? 11.25 6.328 19.781 1 95.62 287 LYS A CA 1
ATOM 2310 C C . LYS A 1 287 ? 11.266 7.191 21.031 1 95.62 287 LYS A C 1
ATOM 2312 O O . LYS A 1 287 ? 11.094 6.684 22.141 1 95.62 287 LYS A O 1
ATOM 2317 N N . THR A 1 288 ? 11.453 8.461 20.828 1 96.88 288 THR A N 1
ATOM 2318 C CA . THR A 1 288 ? 11.406 9.398 21.953 1 96.88 288 THR A CA 1
ATOM 2319 C C . THR A 1 288 ? 10.055 9.344 22.656 1 96.88 288 THR A C 1
ATOM 2321 O O . THR A 1 288 ? 9.992 9.312 23.891 1 96.88 288 THR A O 1
ATOM 2324 N N . LEU A 1 289 ? 8.992 9.305 21.891 1 96.94 289 LEU A N 1
ATOM 2325 C CA . LEU A 1 289 ? 7.656 9.219 22.453 1 96.94 289 LEU A CA 1
ATOM 2326 C C . LEU A 1 289 ? 7.512 7.957 23.312 1 96.94 289 LEU A C 1
ATOM 2328 O O . LEU A 1 289 ? 6.977 8.008 24.422 1 96.94 289 LEU A O 1
ATOM 2332 N N . TYR A 1 290 ? 8.016 6.887 22.781 1 94.44 290 TYR A N 1
ATOM 2333 C CA . TYR A 1 290 ? 7.926 5.617 23.5 1 94.44 290 TYR A CA 1
ATOM 2334 C C . TYR A 1 290 ? 8.68 5.688 24.828 1 94.44 290 TYR A C 1
ATOM 2336 O O . TYR A 1 290 ? 8.211 5.16 25.844 1 94.44 290 TYR A O 1
ATOM 2344 N N . GLN A 1 291 ? 9.766 6.293 24.828 1 94.25 291 GLN A N 1
ATOM 2345 C CA . GLN A 1 291 ? 10.594 6.41 26.031 1 94.25 291 GLN A CA 1
ATOM 2346 C C . GLN A 1 291 ? 9.953 7.352 27.047 1 94.25 291 GLN A C 1
ATOM 2348 O O . GLN A 1 291 ? 9.969 7.078 28.25 1 94.25 291 GLN A O 1
ATOM 2353 N N . GLU A 1 292 ? 9.367 8.414 26.562 1 95.94 292 GLU A N 1
ATOM 2354 C CA . GLU A 1 292 ? 8.844 9.453 27.453 1 95.94 292 GLU A CA 1
ATOM 2355 C C . GLU A 1 292 ? 7.422 9.125 27.906 1 95.94 292 GLU A C 1
ATOM 2357 O O . GLU A 1 292 ? 7.016 9.492 29 1 95.94 292 GLU A O 1
ATOM 2362 N N . ASN A 1 293 ? 6.668 8.5 27 1 95.44 293 ASN A N 1
ATOM 2363 C CA . ASN A 1 293 ? 5.27 8.188 27.266 1 95.44 293 ASN A CA 1
ATOM 2364 C C . ASN A 1 293 ? 4.805 6.969 26.484 1 95.44 293 ASN A C 1
ATOM 2366 O O . ASN A 1 293 ? 4.102 7.102 25.484 1 95.44 293 ASN A O 1
ATOM 2370 N N . PRO A 1 294 ? 5.07 5.793 26.984 1 93 294 PRO A N 1
ATOM 2371 C CA . PRO A 1 294 ? 4.719 4.562 26.266 1 93 294 PRO A CA 1
ATOM 2372 C C . PRO A 1 294 ? 3.217 4.43 26.031 1 93 294 PRO A C 1
ATOM 2374 O O . PRO A 1 294 ? 2.799 3.855 25.016 1 93 294 PRO A O 1
ATOM 2377 N N . ALA A 1 295 ? 2.432 5.008 26.875 1 91.25 295 ALA A N 1
ATOM 2378 C CA . ALA A 1 295 ? 0.983 4.957 26.703 1 91.25 295 ALA A CA 1
ATOM 2379 C C . ALA A 1 295 ? 0.555 5.746 25.469 1 91.25 295 ALA A C 1
ATOM 2381 O O . ALA A 1 295 ? -0.307 5.305 24.703 1 91.25 295 ALA A O 1
ATOM 2382 N N . ALA A 1 296 ? 1.155 6.898 25.281 1 94.25 296 ALA A N 1
ATOM 2383 C CA . ALA A 1 296 ? 0.856 7.711 24.094 1 94.25 296 ALA A CA 1
ATOM 2384 C C . ALA A 1 296 ? 1.27 6.992 22.812 1 94.25 296 ALA A C 1
ATOM 2386 O O . ALA A 1 296 ? 0.559 7.047 21.812 1 94.25 296 ALA A O 1
ATOM 2387 N N . PHE A 1 297 ? 2.418 6.352 22.938 1 94.69 297 PHE A N 1
ATOM 2388 C CA . PHE A 1 297 ? 2.863 5.566 21.797 1 94.69 297 PHE A CA 1
ATOM 2389 C C . PHE A 1 297 ? 1.85 4.477 21.453 1 94.69 297 PHE A C 1
ATOM 2391 O O . PHE A 1 297 ? 1.507 4.285 20.297 1 94.69 297 PHE A O 1
ATOM 2398 N N . GLN A 1 298 ? 1.387 3.877 22.453 1 91.31 298 GLN A N 1
ATOM 2399 C CA . GLN A 1 298 ? 0.405 2.814 22.266 1 91.31 298 GLN A CA 1
ATOM 2400 C C . GLN A 1 298 ? -0.878 3.359 21.641 1 91.31 298 GLN A C 1
ATOM 2402 O O . GLN A 1 298 ? -1.451 2.74 20.734 1 91.31 298 GLN A O 1
ATOM 2407 N N . ILE A 1 299 ? -1.237 4.441 22.062 1 91.44 299 ILE A N 1
ATOM 2408 C CA . ILE A 1 299 ? -2.455 5.055 21.547 1 91.44 299 ILE A CA 1
ATOM 2409 C C . ILE A 1 299 ? -2.283 5.387 20.078 1 91.44 299 ILE A C 1
ATOM 2411 O O . ILE A 1 299 ? -3.133 5.043 19.25 1 91.44 299 ILE A O 1
ATOM 2415 N N . LEU A 1 300 ? -1.203 5.969 19.688 1 94.31 300 LEU A N 1
ATOM 2416 C CA . LEU A 1 300 ? -0.976 6.43 18.328 1 94.31 300 LEU A CA 1
ATOM 2417 C C . LEU A 1 300 ? -0.728 5.25 17.391 1 94.31 300 LEU A C 1
ATOM 2419 O O . LEU A 1 300 ? -0.82 5.391 16.172 1 94.31 300 LEU A O 1
ATOM 2423 N N . SER A 1 301 ? -0.407 4.098 17.953 1 92.5 301 SER A N 1
ATOM 2424 C CA . SER A 1 301 ? -0.156 2.918 17.125 1 92.5 301 SER A CA 1
ATOM 2425 C C . SER A 1 301 ? -1.378 2.006 17.094 1 92.5 301 SER A C 1
ATOM 2427 O O . SER A 1 301 ? -1.363 0.972 16.422 1 92.5 301 SER A O 1
ATOM 2429 N N . SER A 1 302 ? -2.393 2.41 17.75 1 86.94 302 SER A N 1
ATOM 2430 C CA . SER A 1 302 ? -3.531 1.506 17.859 1 86.94 302 SER A CA 1
ATOM 2431 C C . SER A 1 302 ? -4.809 2.16 17.344 1 86.94 302 SER A C 1
ATOM 2433 O O . SER A 1 302 ? -5.66 1.491 16.75 1 86.94 302 SER A O 1
ATOM 2435 N N . PHE A 1 303 ? -4.895 3.402 17.562 1 85.12 303 PHE A N 1
ATOM 2436 C CA . PHE A 1 303 ? -6.133 4.078 17.188 1 85.12 303 PHE A CA 1
ATOM 2437 C C . PHE A 1 303 ? -6.055 4.625 15.773 1 85.12 303 PHE A C 1
ATOM 2439 O O . PHE A 1 303 ? -5.195 5.453 15.469 1 85.12 303 PHE A O 1
ATOM 2446 N N . PRO A 1 304 ? -7.008 4.188 15 1 87.5 304 PRO A N 1
ATOM 2447 C CA . PRO A 1 304 ? -6.973 4.691 13.625 1 87.5 304 PRO A CA 1
ATOM 2448 C C . PRO A 1 304 ? -7.586 6.082 13.492 1 87.5 304 PRO A C 1
ATOM 2450 O O . PRO A 1 304 ? -8.555 6.406 14.188 1 87.5 304 PRO A O 1
ATOM 2453 N N . LEU A 1 305 ? -7.004 6.82 12.641 1 89.5 305 LEU A N 1
ATOM 2454 C CA . LEU A 1 305 ? -7.547 8.102 12.211 1 89.5 305 LEU A CA 1
ATOM 2455 C C . LEU A 1 305 ? -7.93 8.062 10.734 1 89.5 305 LEU A C 1
ATOM 2457 O O . LEU A 1 305 ? -7.484 7.184 10 1 89.5 305 LEU A O 1
ATOM 2461 N N . ARG A 1 306 ? -8.781 8.977 10.461 1 88.5 306 ARG A N 1
ATOM 2462 C CA . ARG A 1 306 ? -9.086 9.195 9.047 1 88.5 306 ARG A CA 1
ATOM 2463 C C . ARG A 1 306 ? -8.234 10.32 8.469 1 88.5 306 ARG A C 1
ATOM 2465 O O . ARG A 1 306 ? -8.047 11.359 9.109 1 88.5 306 ARG A O 1
ATOM 2472 N N . PHE A 1 307 ? -7.699 10.039 7.359 1 92.31 307 PHE A N 1
ATOM 2473 C CA . PHE A 1 307 ? -6.953 11.031 6.594 1 92.31 307 PHE A CA 1
ATOM 2474 C C . PHE A 1 307 ? -7.656 11.344 5.281 1 92.31 307 PHE A C 1
ATOM 2476 O O . PHE A 1 307 ? -8.07 10.438 4.559 1 92.31 307 PHE A O 1
ATOM 2483 N N . LEU A 1 308 ? -7.797 12.648 4.98 1 89.25 308 LEU A N 1
ATOM 2484 C CA . LEU A 1 308 ? -8.672 13 3.869 1 89.25 308 LEU A CA 1
ATOM 2485 C C . LEU A 1 308 ? -7.977 13.953 2.904 1 89.25 308 LEU A C 1
ATOM 2487 O O . LEU A 1 308 ? -7.113 14.734 3.311 1 89.25 308 LEU A O 1
ATOM 2491 N N . SER A 1 309 ? -8.32 13.82 1.664 1 88.81 309 SER A N 1
ATOM 2492 C CA . SER A 1 309 ? -8.102 14.836 0.637 1 88.81 309 SER A CA 1
ATOM 2493 C C . SER A 1 309 ? -9.398 15.195 -0.075 1 88.81 309 SER A C 1
ATOM 2495 O O . SER A 1 309 ? -9.938 14.383 -0.833 1 88.81 309 SER A O 1
ATOM 2497 N N . SER A 1 310 ? -9.844 16.359 0.207 1 82.31 310 SER A N 1
ATOM 2498 C CA . SER A 1 310 ? -11.07 16.797 -0.446 1 82.31 310 SER A CA 1
ATOM 2499 C C . SER A 1 310 ? -10.859 17 -1.943 1 82.31 310 SER A C 1
ATOM 2501 O O . SER A 1 310 ? -11.758 16.734 -2.742 1 82.31 310 SER A O 1
ATOM 2503 N N . HIS A 1 311 ? -9.688 17.359 -2.297 1 82.06 311 HIS A N 1
ATOM 2504 C CA . HIS A 1 311 ? -9.375 17.656 -3.691 1 82.06 311 HIS A CA 1
ATOM 2505 C C . HIS A 1 311 ? -9.398 16.391 -4.539 1 82.06 311 HIS A C 1
ATOM 2507 O O . HIS A 1 311 ? -9.867 16.406 -5.68 1 82.06 311 HIS A O 1
ATOM 2513 N N . PHE A 1 312 ? -8.938 15.352 -3.973 1 84.69 312 PHE A N 1
ATOM 2514 C CA . PHE A 1 312 ? -8.828 14.117 -4.738 1 84.69 312 PHE A CA 1
ATOM 2515 C C . PHE A 1 312 ? -9.938 13.148 -4.355 1 84.69 312 PHE A C 1
ATOM 2517 O O . PHE A 1 312 ? -9.984 12.016 -4.844 1 84.69 312 PHE A O 1
ATOM 2524 N N . PHE A 1 313 ? -10.789 13.539 -3.42 1 84.06 313 PHE A N 1
ATOM 2525 C CA . PHE A 1 313 ? -11.891 12.703 -2.957 1 84.06 313 PHE A CA 1
ATOM 2526 C C . PHE A 1 313 ? -11.367 11.367 -2.445 1 84.06 313 PHE A C 1
ATOM 2528 O O . PHE A 1 313 ? -11.914 10.312 -2.785 1 84.06 313 PHE A O 1
ATOM 2535 N N . MET A 1 314 ? -10.289 11.43 -1.791 1 90 314 MET A N 1
ATOM 2536 C CA . MET A 1 314 ? -9.664 10.227 -1.253 1 90 314 MET A CA 1
ATOM 2537 C C . MET A 1 314 ? -9.633 10.266 0.272 1 90 314 MET A C 1
ATOM 2539 O O . MET A 1 314 ? -9.562 11.344 0.868 1 90 314 MET A O 1
ATOM 2543 N N . GLN A 1 315 ? -9.773 9.141 0.797 1 88.56 315 GLN A N 1
ATOM 2544 C CA . GLN A 1 315 ? -9.672 8.977 2.244 1 88.56 315 GLN A CA 1
ATOM 2545 C C . GLN A 1 315 ? -9.031 7.637 2.605 1 88.56 315 GLN A C 1
ATOM 2547 O O . GLN A 1 315 ? -9.125 6.672 1.84 1 88.56 315 GLN A O 1
ATOM 2552 N N . SER A 1 316 ? -8.367 7.641 3.656 1 90.31 316 SER A N 1
ATOM 2553 C CA . SER A 1 316 ? -7.797 6.414 4.203 1 90.31 316 SER A CA 1
ATOM 2554 C C . SER A 1 316 ? -7.953 6.359 5.719 1 90.31 316 SER A C 1
ATOM 2556 O O . SER A 1 316 ? -8.297 7.363 6.352 1 90.31 316 SER A O 1
ATOM 2558 N N . GLN A 1 317 ? -7.891 5.234 6.195 1 88.75 317 GLN A N 1
ATOM 2559 C CA . GLN A 1 317 ? -7.867 5.023 7.637 1 88.75 317 GLN A CA 1
ATOM 2560 C C . GLN A 1 317 ? -6.582 4.324 8.07 1 88.75 317 GLN A C 1
ATOM 2562 O O . GLN A 1 317 ? -6.137 3.379 7.414 1 88.75 317 GLN A O 1
ATOM 2567 N N . GLY A 1 318 ? -5.949 4.859 9.07 1 90.12 318 GLY A N 1
ATOM 2568 C CA . GLY A 1 318 ? -4.727 4.277 9.594 1 90.12 318 GLY A CA 1
ATOM 2569 C C . GLY A 1 318 ? -4.242 4.949 10.867 1 90.12 318 GLY A C 1
ATOM 2570 O O . GLY A 1 318 ? -4.809 5.957 11.289 1 90.12 318 GLY A O 1
ATOM 2571 N N . THR A 1 319 ? -3.215 4.344 11.477 1 93.06 319 THR A N 1
ATOM 2572 C CA . THR A 1 319 ? -2.643 4.918 12.688 1 93.06 319 THR A CA 1
ATOM 2573 C C . THR A 1 319 ? -1.497 5.867 12.352 1 93.06 319 THR A C 1
ATOM 2575 O O . THR A 1 319 ? -0.908 5.777 11.273 1 93.06 319 THR A O 1
ATOM 2578 N N . ILE A 1 320 ? -1.241 6.738 13.18 1 96 320 ILE A N 1
ATOM 2579 C CA . ILE A 1 320 ? -0.146 7.688 12.992 1 96 320 ILE A CA 1
ATOM 2580 C C . ILE A 1 320 ? 1.187 6.941 13 1 96 320 ILE A C 1
ATOM 2582 O O . ILE A 1 320 ? 2.049 7.188 12.156 1 96 320 ILE A O 1
ATOM 2586 N N . LEU A 1 321 ? 1.312 6.074 13.992 1 96.5 321 LEU A N 1
ATOM 2587 C CA . LEU A 1 321 ? 2.467 5.188 14.07 1 96.5 321 LEU A CA 1
ATOM 2588 C C . LEU A 1 321 ? 2.09 3.766 13.664 1 96.5 321 LEU A C 1
ATOM 2590 O O . LEU A 1 321 ? 1.582 2.996 14.484 1 96.5 321 LEU A O 1
ATOM 2594 N N . GLU A 1 322 ? 2.424 3.443 12.477 1 94.62 322 GLU A N 1
ATOM 2595 C CA . GLU A 1 322 ? 1.952 2.174 11.938 1 94.62 322 GLU A CA 1
ATOM 2596 C C . GLU A 1 322 ? 2.955 1.055 12.195 1 94.62 322 GLU A C 1
ATOM 2598 O O . GLU A 1 322 ? 4.137 1.183 11.867 1 94.62 322 GLU A O 1
ATOM 2603 N N . LEU A 1 323 ? 2.412 0.011 12.734 1 90.38 323 LEU A N 1
ATOM 2604 C CA . LEU A 1 323 ? 3.227 -1.159 13.047 1 90.38 323 LEU A CA 1
ATOM 2605 C C . LEU A 1 323 ? 2.939 -2.295 12.07 1 90.38 323 LEU A C 1
ATOM 2607 O O . LEU A 1 323 ? 1.803 -2.457 11.617 1 90.38 323 LEU A O 1
ATOM 2611 N N . ASP A 1 324 ? 3.992 -2.959 11.742 1 85.5 324 ASP A N 1
ATOM 2612 C CA . ASP A 1 324 ? 3.785 -4.195 10.992 1 85.5 324 ASP A CA 1
ATOM 2613 C C . ASP A 1 324 ? 2.801 -5.117 11.711 1 85.5 324 ASP A C 1
ATOM 2615 O O . ASP A 1 324 ? 2.91 -5.328 12.922 1 85.5 324 ASP A O 1
ATOM 2619 N N . PRO A 1 325 ? 1.863 -5.617 11.047 1 78.56 325 PRO A N 1
ATOM 2620 C CA . PRO A 1 325 ? 0.82 -6.391 11.719 1 78.56 325 PRO A CA 1
ATOM 2621 C C . PRO A 1 325 ? 1.345 -7.699 12.312 1 78.56 325 PRO A C 1
ATOM 2623 O O . PRO A 1 325 ? 0.715 -8.273 13.203 1 78.56 325 PRO A O 1
ATOM 2626 N N . PHE A 1 326 ? 2.471 -8.109 11.898 1 74.81 326 PHE A N 1
ATOM 2627 C CA . PHE A 1 326 ? 2.951 -9.414 12.344 1 74.81 326 PHE A CA 1
ATOM 2628 C C . PHE A 1 326 ? 4.141 -9.258 13.289 1 74.81 326 PHE A C 1
ATOM 2630 O O . PHE A 1 326 ? 4.207 -9.922 14.32 1 74.81 326 PHE A O 1
ATOM 2637 N N . THR A 1 327 ? 5.055 -8.383 12.969 1 76.12 327 THR A N 1
ATOM 2638 C CA . THR A 1 327 ? 6.25 -8.219 13.789 1 76.12 327 THR A CA 1
ATOM 2639 C C . THR A 1 327 ? 6.055 -7.113 14.82 1 76.12 327 THR A C 1
ATOM 2641 O O . THR A 1 327 ? 6.832 -6.996 15.766 1 76.12 327 THR A O 1
ATOM 2644 N N . ARG A 1 328 ? 5.141 -6.219 14.547 1 83.38 328 ARG A N 1
ATOM 2645 C CA . ARG A 1 328 ? 4.816 -5.078 15.398 1 83.38 328 ARG A CA 1
ATOM 2646 C C . ARG A 1 328 ? 5.941 -4.047 15.383 1 83.38 328 ARG A C 1
ATOM 2648 O O . ARG A 1 328 ? 6.031 -3.201 16.266 1 83.38 328 ARG A O 1
ATOM 2655 N N . ALA A 1 329 ? 6.789 -4.23 14.438 1 87.31 329 ALA A N 1
ATOM 2656 C CA . ALA A 1 329 ? 7.82 -3.213 14.242 1 87.31 329 ALA A CA 1
ATOM 2657 C C . ALA A 1 329 ? 7.246 -1.961 13.594 1 87.31 329 ALA A C 1
ATOM 2659 O O . ALA A 1 329 ? 6.367 -2.051 12.734 1 87.31 329 ALA A O 1
ATOM 2660 N N . LEU A 1 330 ? 7.746 -0.804 14.023 1 93.56 330 LEU A N 1
ATOM 2661 C CA . LEU A 1 330 ? 7.34 0.443 13.383 1 93.56 330 LEU A CA 1
ATOM 2662 C C . LEU A 1 330 ? 7.785 0.473 11.922 1 93.56 330 LEU A C 1
ATOM 2664 O O . LEU A 1 330 ? 8.969 0.279 11.625 1 93.56 330 LEU A O 1
ATOM 2668 N N . THR A 1 331 ? 6.824 0.718 11.031 1 93.38 331 THR A N 1
ATOM 2669 C CA . THR A 1 331 ? 7.148 0.664 9.609 1 93.38 331 THR A CA 1
ATOM 2670 C C . THR A 1 331 ? 6.875 2.01 8.938 1 93.38 331 THR A C 1
ATOM 2672 O O . THR A 1 331 ? 7.406 2.293 7.867 1 93.38 331 THR A O 1
ATOM 2675 N N . ARG A 1 332 ? 6.012 2.787 9.578 1 96.12 332 ARG A N 1
ATOM 2676 C CA . ARG A 1 332 ? 5.625 4.027 8.922 1 96.12 332 ARG A CA 1
ATOM 2677 C C . ARG A 1 332 ? 5.109 5.047 9.93 1 96.12 332 ARG A C 1
ATOM 2679 O O . ARG A 1 332 ? 4.426 4.688 10.891 1 96.12 332 ARG A O 1
ATOM 2686 N N . VAL A 1 333 ? 5.457 6.293 9.68 1 97.56 333 VAL A N 1
ATOM 2687 C CA . VAL A 1 333 ? 4.863 7.441 10.352 1 97.56 333 VAL A CA 1
ATOM 2688 C C . VAL A 1 333 ? 3.943 8.188 9.391 1 97.56 333 VAL A C 1
ATOM 2690 O O . VAL A 1 333 ? 4.363 8.578 8.297 1 97.56 333 VAL A O 1
ATOM 2693 N N . ARG A 1 334 ? 2.73 8.266 9.758 1 96.94 334 ARG A N 1
ATOM 2694 C CA . ARG A 1 334 ? 1.738 9.039 9.016 1 96.94 334 ARG A CA 1
ATOM 2695 C C . ARG A 1 334 ? 1.405 10.336 9.734 1 96.94 334 ARG A C 1
ATOM 2697 O O . ARG A 1 334 ? 0.52 10.375 10.594 1 96.94 334 ARG A O 1
ATOM 2704 N N . TRP A 1 335 ? 2.086 11.383 9.273 1 96.62 335 TRP A N 1
ATOM 2705 C CA . TRP A 1 335 ? 1.963 12.641 10.008 1 96.62 335 TRP A CA 1
ATOM 2706 C C . TRP A 1 335 ? 1.713 13.805 9.055 1 96.62 335 TRP A C 1
ATOM 2708 O O . TRP A 1 335 ? 2.637 14.281 8.391 1 96.62 335 TRP A O 1
ATOM 2718 N N . ASN A 1 336 ? 0.53 14.211 8.953 1 94.62 336 ASN A N 1
ATOM 2719 C CA . ASN A 1 336 ? 0.056 15.414 8.281 1 94.62 336 ASN A CA 1
ATOM 2720 C C . ASN A 1 336 ? -1.229 15.945 8.906 1 94.62 336 ASN A C 1
ATOM 2722 O O . ASN A 1 336 ? -2.324 15.5 8.562 1 94.62 336 ASN A O 1
ATOM 2726 N N . THR A 1 337 ? -1.076 16.859 9.773 1 89.88 337 THR A N 1
ATOM 2727 C CA . THR A 1 337 ? -2.18 17.297 10.617 1 89.88 337 THR A CA 1
ATOM 2728 C C . THR A 1 337 ? -3.223 18.047 9.805 1 89.88 337 THR A C 1
ATOM 2730 O O . THR A 1 337 ? -4.367 18.188 10.234 1 89.88 337 THR A O 1
ATOM 2733 N N . SER A 1 338 ? -2.811 18.484 8.633 1 88.94 338 SER A N 1
ATOM 2734 C CA . SER A 1 338 ? -3.756 19.203 7.789 1 88.94 338 SER A CA 1
ATOM 2735 C C . SER A 1 338 ? -4.703 18.25 7.066 1 88.94 338 SER A C 1
ATOM 2737 O O . SER A 1 338 ? -5.715 18.688 6.508 1 88.94 338 SER A O 1
ATOM 2739 N N . ARG A 1 339 ? -4.371 16.984 7.191 1 89.88 339 ARG A N 1
ATOM 2740 C CA . ARG A 1 339 ? -5.145 16 6.434 1 89.88 339 ARG A CA 1
ATOM 2741 C C . ARG A 1 339 ? -5.992 15.141 7.363 1 89.88 339 ARG A C 1
ATOM 2743 O O . ARG A 1 339 ? -6.664 14.211 6.91 1 89.88 339 ARG A O 1
ATOM 2750 N N . PHE A 1 340 ? -5.977 15.445 8.617 1 87.5 340 PHE A N 1
ATOM 2751 C CA . PHE A 1 340 ? -6.809 14.695 9.555 1 87.5 340 PHE A CA 1
ATOM 2752 C C . PHE A 1 340 ? -8.289 14.883 9.227 1 87.5 340 PHE A C 1
ATOM 2754 O O . PHE A 1 340 ? -8.742 16 9.008 1 87.5 340 PHE A O 1
ATOM 2761 N N . GLY A 1 341 ? -8.969 13.727 9.133 1 81.62 341 GLY A N 1
ATOM 2762 C CA . GLY A 1 341 ? -10.414 13.812 9.102 1 81.62 341 GLY A CA 1
ATOM 2763 C C . GLY A 1 341 ? -11.023 14.133 10.453 1 81.62 341 GLY A C 1
ATOM 2764 O O . GLY A 1 341 ? -10.312 14.242 11.453 1 81.62 341 GLY A O 1
ATOM 2765 N N . PRO A 1 342 ? -12.367 14.359 10.367 1 76 342 PRO A N 1
ATOM 2766 C CA . PRO A 1 342 ? -13.039 14.57 11.648 1 76 342 PRO A CA 1
ATOM 2767 C C . PRO A 1 342 ? -12.836 13.406 12.617 1 76 342 PRO A C 1
ATOM 2769 O O . PRO A 1 342 ? -12.953 12.242 12.227 1 76 342 PRO A O 1
ATOM 2772 N N . LEU A 1 343 ? -12.438 13.797 13.789 1 74 343 LEU A N 1
ATOM 2773 C CA . LEU A 1 343 ? -12.273 12.789 14.828 1 74 343 LEU A CA 1
ATOM 2774 C C . LEU A 1 343 ? -13.625 12.438 15.453 1 74 343 LEU A C 1
ATOM 2776 O O . LEU A 1 343 ? -13.852 12.719 16.625 1 74 343 LEU A O 1
ATOM 2780 N N . THR A 1 344 ? -14.648 12 14.836 1 66.25 344 THR A N 1
ATOM 2781 C CA . THR A 1 344 ? -16.016 11.789 15.32 1 66.25 344 THR A CA 1
ATOM 2782 C C . THR A 1 344 ? -16.438 10.344 15.109 1 66.25 344 THR A C 1
ATOM 2784 O O . THR A 1 344 ? -17.281 9.82 15.852 1 66.25 344 THR A O 1
ATOM 2787 N N . LYS A 1 345 ? -16.062 9.773 14.195 1 59.34 345 LYS A N 1
ATOM 2788 C CA . LYS A 1 345 ? -16.578 8.453 13.828 1 59.34 345 LYS A CA 1
ATOM 2789 C C . LYS A 1 345 ? -15.555 7.363 14.102 1 59.34 345 LYS A C 1
ATOM 2791 O O . LYS A 1 345 ? -15.445 6.395 13.352 1 59.34 345 LYS A O 1
ATOM 2796 N N . LEU A 1 346 ? -15.039 7.906 15.273 1 65.19 346 LEU A N 1
ATOM 2797 C CA . LEU A 1 346 ? -14.102 6.895 15.75 1 65.19 346 LEU A CA 1
ATOM 2798 C C . LEU A 1 346 ? -14.719 6.09 16.891 1 65.19 346 LEU A C 1
ATOM 2800 O O . LEU A 1 346 ? -15.594 6.582 17.609 1 65.19 346 LEU A O 1
ATOM 2804 N N . ASN A 1 347 ? -15.062 4.887 16.828 1 71.06 347 ASN A N 1
ATOM 2805 C CA . ASN A 1 347 ? -15.586 4.059 17.906 1 71.06 347 ASN A CA 1
ATOM 2806 C C . ASN A 1 347 ? -14.773 4.227 19.188 1 71.06 347 ASN A C 1
ATOM 2808 O O . ASN A 1 347 ? -14.266 3.248 19.734 1 71.06 347 ASN A O 1
ATOM 2812 N N . LEU A 1 348 ? -14.75 5.645 19.656 1 79.44 348 LEU A N 1
ATOM 2813 C CA . LEU A 1 348 ? -13.984 5.949 20.859 1 79.44 348 LEU A CA 1
ATOM 2814 C C . LEU A 1 348 ? -14.891 6.488 21.969 1 79.44 348 LEU A C 1
ATOM 2816 O O . LEU A 1 348 ? -15.836 7.234 21.688 1 79.44 348 LEU A O 1
ATOM 2820 N N . SER A 1 349 ? -14.508 6.055 23.188 1 84.38 349 SER A N 1
ATOM 2821 C CA . SER A 1 349 ? -15.156 6.684 24.344 1 84.38 349 SER A CA 1
ATOM 2822 C C . SER A 1 349 ? -14.711 8.133 24.5 1 84.38 349 SER A C 1
ATOM 2824 O O . SER A 1 349 ? -13.734 8.562 23.891 1 84.38 349 SER A O 1
ATOM 2826 N N . PHE A 1 350 ? -15.438 8.812 25.266 1 89.12 350 PHE A N 1
ATOM 2827 C CA . PHE A 1 350 ? -15.109 10.203 25.547 1 89.12 350 PHE A CA 1
ATOM 2828 C C . PHE A 1 350 ? -13.711 10.312 26.156 1 89.12 350 PHE A C 1
ATOM 2830 O O . PHE A 1 350 ? -12.93 11.188 25.766 1 89.12 350 PHE A O 1
ATOM 2837 N N . GLU A 1 351 ? -13.398 9.406 27 1 87.62 351 GLU A N 1
ATOM 2838 C CA . GLU A 1 351 ? -12.094 9.398 27.656 1 87.62 351 GLU A CA 1
ATOM 2839 C C . GLU A 1 351 ? -10.984 9.039 26.672 1 87.62 351 GLU A C 1
ATOM 2841 O O . GLU A 1 351 ? -9.891 9.617 26.734 1 87.62 351 GLU A O 1
ATOM 2846 N N . GLU A 1 352 ? -11.289 8.172 25.812 1 86.31 352 GLU A N 1
ATOM 2847 C CA . GLU A 1 352 ? -10.312 7.758 24.812 1 86.31 352 GLU A CA 1
ATOM 2848 C C . GLU A 1 352 ? -10 8.891 23.844 1 86.31 352 GLU A C 1
ATOM 2850 O O . GLU A 1 352 ? -8.867 9.023 23.375 1 86.31 352 GLU A O 1
ATOM 2855 N N . MET A 1 353 ? -10.984 9.648 23.609 1 89.19 353 MET A N 1
ATOM 2856 C CA . MET A 1 353 ? -10.781 10.805 22.734 1 89.19 353 MET A CA 1
ATOM 2857 C C . MET A 1 353 ? -9.797 11.789 23.359 1 89.19 353 MET A C 1
ATOM 2859 O O . MET A 1 353 ? -8.922 12.32 22.672 1 89.19 353 MET A O 1
ATOM 2863 N N . GLU A 1 354 ? -9.961 11.992 24.547 1 89.06 354 GLU A N 1
ATOM 2864 C CA . GLU A 1 354 ? -9.047 12.883 25.25 1 89.06 354 GLU A CA 1
ATOM 2865 C C . GLU A 1 354 ? -7.613 12.359 25.203 1 89.06 354 GLU A C 1
ATOM 2867 O O . GLU A 1 354 ? -6.672 13.117 24.969 1 89.06 354 GLU A O 1
ATOM 2872 N N . LYS A 1 355 ? -7.516 11.094 25.438 1 90.19 355 LYS A N 1
ATOM 2873 C CA . LYS A 1 355 ? -6.199 10.469 25.406 1 90.19 355 LYS A CA 1
ATOM 2874 C C . LYS A 1 355 ? -5.582 10.547 24.016 1 90.19 355 LYS A C 1
ATOM 2876 O O . LYS A 1 355 ? -4.371 10.727 23.875 1 90.19 355 LYS A O 1
ATOM 2881 N N . LEU A 1 356 ? -6.363 10.414 23.062 1 91 356 LEU A N 1
ATOM 2882 C CA . LEU A 1 356 ? -5.895 10.492 21.672 1 91 356 LEU A CA 1
ATOM 2883 C C . LEU A 1 356 ? -5.348 11.891 21.375 1 91 356 LEU A C 1
ATOM 2885 O O . LEU A 1 356 ? -4.254 12.023 20.828 1 91 356 LEU A O 1
ATOM 2889 N N . TYR A 1 357 ? -6.047 12.898 21.797 1 90.75 357 TYR A N 1
ATOM 2890 C CA . TYR A 1 357 ? -5.598 14.266 21.578 1 90.75 357 TYR A CA 1
ATOM 2891 C C . TYR A 1 357 ? -4.289 14.539 22.297 1 90.75 357 TYR A C 1
ATOM 2893 O O . TYR A 1 357 ? -3.393 15.188 21.766 1 90.75 357 TYR A O 1
ATOM 2901 N N . GLN A 1 358 ? -4.285 14.047 23.453 1 91.94 358 GLN A N 1
ATOM 2902 C CA . GLN A 1 358 ? -3.062 14.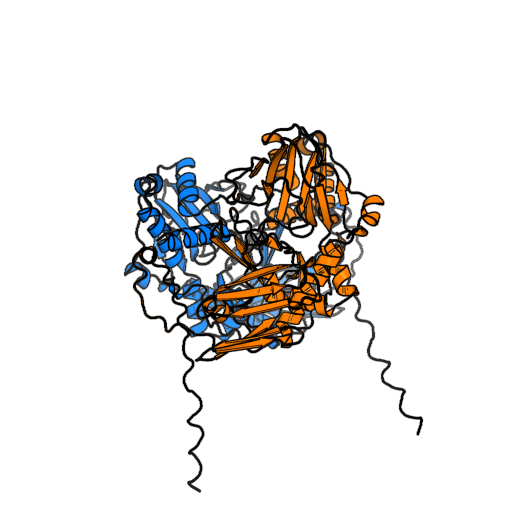234 24.234 1 91.94 358 GLN A CA 1
ATOM 2903 C C . GLN A 1 358 ? -1.874 13.562 23.547 1 91.94 358 GLN A C 1
ATOM 2905 O O . GLN A 1 358 ? -0.785 14.133 23.484 1 91.94 358 GLN A O 1
ATOM 2910 N N . ALA A 1 359 ? -2.121 12.375 23.078 1 94.38 359 ALA A N 1
ATOM 2911 C CA . ALA A 1 359 ? -1.058 11.625 22.422 1 94.38 359 ALA A CA 1
ATOM 2912 C C . ALA A 1 359 ? -0.597 12.328 21.141 1 94.38 359 ALA A C 1
ATOM 2914 O O . ALA A 1 359 ? 0.604 12.43 20.875 1 94.38 359 ALA A O 1
ATOM 2915 N N . ILE A 1 360 ? -1.54 12.836 20.406 1 94.88 360 ILE A N 1
ATOM 2916 C CA . ILE A 1 360 ? -1.229 13.547 19.172 1 94.88 360 ILE A CA 1
ATOM 2917 C C . ILE A 1 360 ? -0.405 14.789 19.484 1 94.88 360 ILE A C 1
ATOM 2919 O O . ILE A 1 360 ? 0.608 15.055 18.828 1 94.88 360 ILE A O 1
ATOM 2923 N N . ARG A 1 361 ? -0.775 15.492 20.5 1 93.88 361 ARG A N 1
ATOM 2924 C CA . ARG A 1 361 ? -0.081 16.719 20.891 1 93.88 361 ARG A CA 1
ATOM 2925 C C . ARG A 1 361 ? 1.334 16.406 21.375 1 93.88 361 ARG A C 1
ATOM 2927 O O . ARG A 1 361 ? 2.268 17.156 21.094 1 93.88 361 ARG A O 1
ATOM 2934 N N . LEU A 1 362 ? 1.405 15.352 22.062 1 95.19 362 LEU A N 1
ATOM 2935 C CA . LEU A 1 362 ? 2.723 14.984 22.578 1 95.19 362 LEU A CA 1
ATOM 2936 C C . LEU A 1 362 ? 3.668 14.641 21.422 1 95.19 362 LEU A C 1
ATOM 2938 O O . LEU A 1 362 ? 4.801 15.125 21.375 1 95.19 362 LEU A O 1
ATOM 2942 N N . TYR A 1 363 ? 3.236 13.828 20.562 1 96.94 363 TYR A N 1
ATOM 2943 C CA . TYR A 1 363 ? 4.082 13.492 19.422 1 96.94 363 TYR A CA 1
ATOM 2944 C C . TYR A 1 363 ? 4.422 14.734 18.609 1 96.94 363 TYR A C 1
ATOM 2946 O O . TYR A 1 363 ? 5.574 14.93 18.219 1 96.94 363 TYR A O 1
ATOM 2954 N N . GLY A 1 364 ? 3.436 15.555 18.359 1 95.81 364 GLY A N 1
ATOM 2955 C CA . GLY A 1 364 ? 3.678 16.797 17.641 1 95.81 364 GLY A CA 1
ATOM 2956 C C . GLY A 1 364 ? 4.719 17.672 18.312 1 95.81 364 GLY A C 1
ATOM 2957 O O . GLY A 1 364 ? 5.555 18.281 17.641 1 95.81 364 GLY A O 1
ATOM 2958 N N . SER A 1 365 ? 4.625 17.734 19.562 1 94.81 365 SER A N 1
ATOM 2959 C CA . SER A 1 365 ? 5.59 18.531 20.297 1 94.81 365 SER A CA 1
ATOM 2960 C C . SER A 1 365 ? 7.004 17.984 20.156 1 94.81 365 SER A C 1
ATOM 2962 O O . SER A 1 365 ? 7.969 18.734 20.047 1 94.81 365 SER A O 1
ATOM 2964 N N . ILE A 1 366 ? 7.105 16.703 20.156 1 97.25 366 ILE A N 1
ATOM 2965 C CA . ILE A 1 366 ? 8.406 16.062 19.984 1 97.25 366 ILE A CA 1
ATOM 2966 C C . ILE A 1 366 ? 8.953 16.359 18.594 1 97.25 366 ILE A C 1
ATOM 2968 O O . ILE A 1 366 ? 10.117 16.719 18.438 1 97.25 366 ILE A O 1
ATOM 2972 N N . VAL A 1 367 ? 8.117 16.234 17.594 1 97.25 367 VAL A N 1
ATOM 2973 C CA . VAL A 1 367 ? 8.484 16.484 16.203 1 97.25 367 VAL A CA 1
ATOM 2974 C C . VAL A 1 367 ? 9 17.906 16.062 1 97.25 367 VAL A C 1
ATOM 2976 O O . VAL A 1 367 ? 9.922 18.156 15.273 1 97.25 367 VAL A O 1
ATOM 2979 N N . ARG A 1 368 ? 8.539 18.797 16.906 1 95.25 368 ARG A N 1
ATOM 2980 C CA . ARG A 1 368 ? 8.828 20.219 16.734 1 95.25 368 ARG A CA 1
ATOM 2981 C C . ARG A 1 368 ? 9.977 20.656 17.641 1 95.25 368 ARG A C 1
ATOM 2983 O O . ARG A 1 368 ? 10.359 21.828 17.625 1 95.25 368 ARG A O 1
ATOM 2990 N N . ARG A 1 369 ? 10.445 19.766 18.391 1 96.44 369 ARG A N 1
ATOM 2991 C CA . ARG A 1 369 ? 11.609 20.141 19.188 1 96.44 369 ARG A CA 1
ATOM 2992 C C . ARG A 1 369 ? 12.758 20.609 18.281 1 96.44 369 ARG A C 1
ATOM 2994 O O . ARG A 1 369 ? 13.055 19.953 17.281 1 96.44 369 ARG A O 1
ATOM 3001 N N . GLU A 1 370 ? 13.367 21.656 18.703 1 96.44 370 GLU A N 1
ATOM 3002 C CA . GLU A 1 370 ? 14.445 22.234 17.906 1 96.44 370 GLU A CA 1
ATOM 3003 C C . GLU A 1 370 ? 15.555 21.219 17.672 1 96.44 370 GLU A C 1
ATOM 3005 O O . GLU A 1 370 ? 16.156 21.172 16.594 1 96.44 370 GLU A O 1
ATOM 3010 N N . GLU A 1 371 ? 15.828 20.391 18.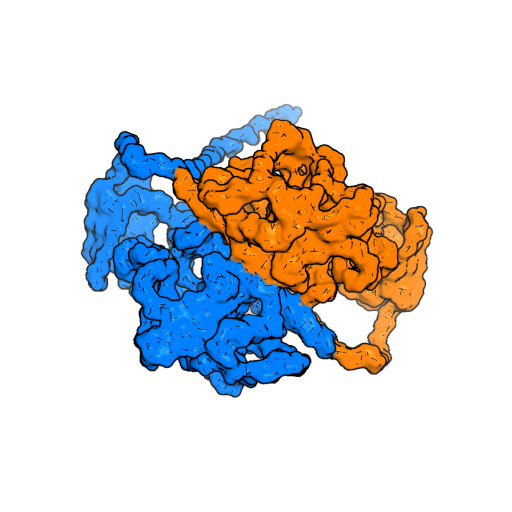562 1 97.69 371 GLU A N 1
ATOM 3011 C CA . GLU A 1 371 ? 16.906 19.406 18.469 1 97.69 371 GLU A CA 1
ATOM 3012 C C . GLU A 1 371 ? 16.578 18.359 17.406 1 97.69 371 GLU A C 1
ATOM 3014 O O . GLU A 1 371 ? 17.469 17.625 16.969 1 97.69 371 GLU A O 1
ATOM 3019 N N . ASN A 1 372 ? 15.32 18.234 17.016 1 98 372 ASN A N 1
ATOM 3020 C CA . ASN A 1 372 ? 14.93 17.219 16.047 1 98 372 ASN A CA 1
ATOM 3021 C C . ASN A 1 372 ? 14.836 17.797 14.641 1 98 372 ASN A C 1
ATOM 3023 O O . ASN A 1 372 ? 14.641 17.062 13.672 1 98 372 ASN A O 1
ATOM 3027 N N . GLU A 1 373 ? 15.016 19.078 14.523 1 97.94 373 GLU A N 1
ATOM 3028 C CA . GLU A 1 373 ? 14.812 19.75 13.242 1 97.94 373 GLU A CA 1
ATOM 3029 C C . GLU A 1 373 ? 16.141 19.953 12.516 1 97.94 373 GLU A C 1
ATOM 3031 O O . GLU A 1 373 ? 17.062 20.578 13.055 1 97.94 373 GLU A O 1
ATOM 3036 N N . LEU A 1 374 ? 16.219 19.422 11.336 1 97.88 374 LEU A N 1
ATOM 3037 C CA . LEU A 1 374 ? 17.328 19.703 10.438 1 97.88 374 LEU A CA 1
ATOM 3038 C C . LEU A 1 374 ? 16.922 20.688 9.352 1 97.88 374 LEU A C 1
ATOM 3040 O O . LEU A 1 374 ? 16.141 20.359 8.461 1 97.88 374 LEU A O 1
ATOM 3044 N N . TRP A 1 375 ? 17.5 21.906 9.406 1 97.19 375 TRP A N 1
ATOM 3045 C CA . TRP A 1 375 ? 17.188 22.938 8.438 1 97.19 375 TRP A CA 1
ATOM 3046 C C . TRP A 1 375 ? 18.297 23.109 7.418 1 97.19 375 TRP A C 1
ATOM 3048 O O . TRP A 1 375 ? 19.484 23.078 7.777 1 97.19 375 TRP A O 1
ATOM 3058 N N . PHE A 1 376 ? 17.922 23.219 6.172 1 96.19 376 PHE A N 1
ATOM 3059 C CA . PHE A 1 376 ? 18.891 23.438 5.098 1 96.19 376 PHE A CA 1
ATOM 3060 C C . PHE A 1 376 ? 18.234 24.125 3.906 1 96.19 376 PHE A C 1
ATOM 3062 O O . PHE A 1 376 ? 17 24.219 3.838 1 96.19 376 PHE A O 1
ATOM 3069 N N . LYS A 1 377 ? 19.031 24.594 3.047 1 96.06 377 LYS A N 1
ATOM 3070 C CA . LYS A 1 377 ? 18.531 25.188 1.82 1 96.06 377 LYS A CA 1
ATOM 3071 C C . LYS A 1 377 ? 18.656 24.234 0.637 1 96.06 377 LYS A C 1
ATOM 3073 O O . LYS A 1 377 ? 19.766 23.75 0.35 1 96.06 377 LYS A O 1
ATOM 3078 N N . LEU A 1 378 ? 17.547 23.953 0.053 1 96.19 378 LEU A N 1
ATOM 3079 C CA . LEU A 1 378 ? 17.594 23.219 -1.209 1 96.19 378 LEU A CA 1
ATOM 3080 C C . LEU A 1 378 ? 17.875 24.156 -2.375 1 96.19 378 LEU A C 1
ATOM 3082 O O . LEU A 1 378 ? 16.984 24.828 -2.871 1 96.19 378 LEU A O 1
ATOM 3086 N N . THR A 1 379 ? 19.109 24.156 -2.836 1 96.25 379 THR A N 1
ATOM 3087 C CA . THR A 1 379 ? 19.547 25.031 -3.922 1 96.25 379 THR A CA 1
ATOM 3088 C C . THR A 1 379 ? 19.422 24.312 -5.27 1 96.25 379 THR A C 1
ATOM 3090 O O . THR A 1 379 ? 19.375 23.094 -5.328 1 96.25 379 THR A O 1
ATOM 3093 N N . PRO A 1 380 ? 19.312 25.156 -6.352 1 97.38 380 PRO A N 1
ATOM 3094 C CA . PRO A 1 380 ? 19.266 24.516 -7.672 1 97.38 380 PRO A CA 1
ATOM 3095 C C . PRO A 1 380 ? 20.406 23.531 -7.898 1 97.38 380 PRO A C 1
ATOM 3097 O O . PRO A 1 380 ? 21.562 23.859 -7.66 1 97.38 380 PRO A O 1
ATOM 3100 N N . GLY A 1 381 ? 20.047 22.359 -8.305 1 97.38 381 GLY A N 1
ATOM 3101 C CA . GLY A 1 381 ? 21.047 21.328 -8.57 1 97.38 381 GLY A CA 1
ATOM 3102 C C . GLY A 1 381 ? 21.25 20.375 -7.41 1 97.38 381 GLY A C 1
ATOM 3103 O O . GLY A 1 381 ? 21.891 19.328 -7.559 1 97.38 381 GLY A O 1
ATOM 3104 N N . LYS A 1 382 ? 20.703 20.734 -6.332 1 97.5 382 LYS A N 1
ATOM 3105 C CA . LYS A 1 382 ? 20.719 19.844 -5.18 1 97.5 382 LYS A CA 1
ATOM 3106 C C . LYS A 1 382 ? 19.406 19.062 -5.078 1 97.5 382 LYS A C 1
ATOM 3108 O O . LYS A 1 382 ? 18.359 19.641 -4.773 1 97.5 382 LYS A O 1
ATOM 3113 N N . VAL A 1 383 ? 19.469 17.719 -5.309 1 98.5 383 VAL A N 1
ATOM 3114 C CA . VAL A 1 383 ? 18.281 16.875 -5.277 1 98.5 383 VAL A CA 1
ATOM 3115 C C . VAL A 1 383 ? 18.219 16.141 -3.943 1 98.5 383 VAL A C 1
ATOM 3117 O O . VAL A 1 383 ? 19.203 15.555 -3.496 1 98.5 383 VAL A O 1
ATOM 3120 N N . LEU A 1 384 ? 17.078 16.25 -3.365 1 98.62 384 LEU A N 1
ATOM 3121 C CA . LEU A 1 384 ? 16.812 15.531 -2.129 1 98.62 384 LEU A CA 1
ATOM 3122 C C . LEU A 1 384 ? 15.969 14.289 -2.4 1 98.62 384 LEU A C 1
ATOM 3124 O O . LEU A 1 384 ? 14.922 14.383 -3.053 1 98.62 384 LEU A O 1
ATOM 3128 N N . LEU A 1 385 ? 16.438 13.109 -2.025 1 98.62 385 LEU A N 1
ATOM 3129 C CA . LEU A 1 385 ? 15.609 11.914 -1.896 1 98.62 385 LEU A CA 1
ATOM 3130 C C . LEU A 1 385 ? 15.273 11.641 -0.434 1 98.62 385 LEU A C 1
ATOM 3132 O O . LEU A 1 385 ? 16.172 11.609 0.416 1 98.62 385 LEU A O 1
ATOM 3136 N N . VAL A 1 386 ? 14.023 11.469 -0.171 1 98.69 386 VAL A N 1
ATOM 3137 C CA . VAL A 1 386 ? 13.617 11.336 1.224 1 98.69 386 VAL A CA 1
ATOM 3138 C C . VAL A 1 386 ? 12.641 10.172 1.367 1 98.69 386 VAL A C 1
ATOM 3140 O O . VAL A 1 386 ? 11.773 9.977 0.512 1 98.69 386 VAL A O 1
ATOM 3143 N N . ASP A 1 387 ? 12.844 9.328 2.367 1 98.44 387 ASP A N 1
ATOM 3144 C CA . ASP A 1 387 ? 11.883 8.305 2.766 1 98.44 387 ASP A CA 1
ATOM 3145 C C . ASP A 1 387 ? 10.617 8.938 3.35 1 98.44 387 ASP A C 1
ATOM 3147 O O . ASP A 1 387 ? 10.586 9.297 4.531 1 98.44 387 ASP A O 1
ATOM 3151 N N . ASN A 1 388 ? 9.594 8.984 2.555 1 98.31 388 ASN A N 1
ATOM 3152 C CA . ASN A 1 388 ? 8.328 9.648 2.869 1 98.31 388 ASN A CA 1
ATOM 3153 C C . ASN A 1 388 ? 7.562 8.906 3.957 1 98.31 388 ASN A C 1
ATOM 3155 O O . ASN A 1 388 ? 6.531 9.391 4.434 1 98.31 388 ASN A O 1
ATOM 3159 N N . ARG A 1 389 ? 8.039 7.773 4.41 1 97.31 389 ARG A N 1
ATOM 3160 C CA . ARG A 1 389 ? 7.352 6.992 5.434 1 97.31 389 ARG A CA 1
ATOM 3161 C C . ARG A 1 389 ? 8.055 7.121 6.781 1 97.31 389 ARG A C 1
ATOM 3163 O O . ARG A 1 389 ? 7.59 6.57 7.785 1 97.31 389 ARG A O 1
ATOM 3170 N N . ARG A 1 390 ? 9.086 7.836 6.797 1 98 390 ARG A N 1
ATOM 3171 C CA . ARG A 1 390 ? 9.891 7.953 8.008 1 98 390 ARG A CA 1
ATOM 3172 C C . ARG A 1 390 ? 10.203 9.414 8.312 1 98 390 ARG A C 1
ATOM 3174 O O . ARG A 1 390 ? 9.961 9.891 9.422 1 98 390 ARG A O 1
ATOM 3181 N N . VAL A 1 391 ? 10.734 10.078 7.289 1 98.75 391 VAL A N 1
ATOM 3182 C CA . VAL A 1 391 ? 11.281 11.414 7.504 1 98.75 391 VAL A CA 1
ATOM 3183 C C . VAL A 1 391 ? 10.242 12.461 7.117 1 98.75 391 VAL A C 1
ATOM 3185 O O . VAL A 1 391 ? 9.758 12.484 5.984 1 98.75 391 VAL A O 1
ATOM 3188 N N . LEU A 1 392 ? 9.922 13.273 8.055 1 98.75 392 LEU A N 1
ATOM 3189 C CA . LEU A 1 392 ? 9.031 14.398 7.797 1 98.75 392 LEU A CA 1
ATOM 3190 C C . LEU A 1 392 ? 9.773 15.531 7.098 1 98.75 392 LEU A C 1
ATOM 3192 O O . LEU A 1 392 ? 10.961 15.75 7.348 1 98.75 392 LEU A O 1
ATOM 3196 N N . HIS A 1 393 ? 9.055 16.219 6.223 1 98.38 393 HIS A N 1
ATOM 3197 C CA . HIS A 1 393 ? 9.656 17.359 5.543 1 98.38 393 HIS A CA 1
ATOM 3198 C C . HIS A 1 393 ? 8.75 18.578 5.629 1 98.38 393 HIS A C 1
ATOM 3200 O O . HIS A 1 393 ? 7.539 18.453 5.805 1 98.38 393 HIS A O 1
ATOM 3206 N N . GLY A 1 394 ? 9.344 19.703 5.688 1 96.44 394 GLY A N 1
ATOM 3207 C CA . GLY A 1 394 ? 8.672 21 5.734 1 96.44 394 GLY A CA 1
ATOM 3208 C C . GLY A 1 394 ? 9.492 22.125 5.137 1 96.44 394 GLY A C 1
ATOM 3209 O O . GLY A 1 394 ? 10.438 21.875 4.379 1 96.44 394 GLY A O 1
ATOM 3210 N N . ARG A 1 395 ? 8.977 23.359 5.371 1 94.31 395 ARG A N 1
ATOM 3211 C CA . ARG A 1 395 ? 9.711 24.5 4.855 1 94.31 395 ARG A CA 1
ATOM 3212 C C . ARG A 1 395 ? 9.391 25.766 5.656 1 94.31 395 ARG A C 1
ATOM 3214 O O . ARG A 1 395 ? 8.32 25.859 6.266 1 94.31 395 ARG A O 1
ATOM 3221 N N . SER A 1 396 ? 10.297 26.656 5.574 1 93.88 396 SER A N 1
ATOM 3222 C CA . SER A 1 396 ? 10.008 28.016 6.062 1 93.88 396 SER A CA 1
ATOM 3223 C C . SER A 1 396 ? 9.273 28.828 5.012 1 93.88 396 SER A C 1
ATOM 3225 O O . SER A 1 396 ? 9.102 28.391 3.877 1 93.88 396 SER A O 1
ATOM 3227 N N . ALA A 1 397 ? 8.828 29.938 5.43 1 91.69 397 ALA A N 1
ATOM 3228 C CA . ALA A 1 397 ? 8.188 30.844 4.48 1 91.69 397 ALA A CA 1
ATOM 3229 C C . ALA A 1 397 ? 9.125 31.203 3.334 1 91.69 397 ALA A C 1
ATOM 3231 O O . ALA A 1 397 ? 10.344 31.266 3.523 1 91.69 397 ALA A O 1
ATOM 3232 N N . VAL A 1 398 ? 8.531 31.344 2.154 1 90.56 398 VAL A N 1
ATOM 3233 C CA . VAL A 1 398 ? 9.344 31.578 0.963 1 90.56 398 VAL A CA 1
ATOM 3234 C C . VAL A 1 398 ? 8.93 32.875 0.301 1 90.56 398 VAL A C 1
ATOM 3236 O O . VAL A 1 398 ? 7.738 33.219 0.239 1 90.56 398 VAL A O 1
ATOM 3239 N N . GLN A 1 399 ? 9.906 33.625 -0.047 1 90.25 399 GLN A N 1
ATOM 3240 C CA . GLN A 1 399 ? 9.688 34.844 -0.827 1 90.25 399 GLN A CA 1
ATOM 3241 C C . GLN A 1 399 ? 10.336 34.719 -2.203 1 90.25 399 GLN A C 1
ATOM 3243 O O . GLN A 1 399 ? 11.438 34.188 -2.338 1 90.25 399 GLN A O 1
ATOM 3248 N N . GLY A 1 400 ? 9.57 35.219 -3.229 1 89.69 400 GLY A N 1
ATOM 3249 C CA . GLY A 1 400 ? 10.094 35.156 -4.586 1 89.69 400 GLY A CA 1
ATOM 3250 C C . GLY A 1 400 ? 9.711 33.906 -5.336 1 89.69 400 GLY A C 1
ATOM 3251 O O . GLY A 1 400 ? 9.25 32.938 -4.734 1 89.69 400 GLY A O 1
ATOM 3252 N N . PRO A 1 401 ? 9.914 33.938 -6.66 1 90.69 401 PRO A N 1
ATOM 3253 C CA . PRO A 1 401 ? 9.547 32.781 -7.477 1 90.69 401 PRO A CA 1
ATOM 3254 C C . PRO A 1 401 ? 10.438 31.562 -7.227 1 90.69 401 PRO A C 1
ATOM 3256 O O . PRO A 1 401 ? 11.664 31.688 -7.23 1 90.69 401 PRO A O 1
ATOM 3259 N N . ARG A 1 402 ? 9.828 30.531 -7.012 1 92.19 402 ARG A N 1
ATOM 3260 C CA . ARG A 1 402 ? 10.508 29.25 -6.789 1 92.19 402 ARG A CA 1
ATOM 3261 C C . ARG A 1 402 ? 9.82 28.125 -7.551 1 92.19 402 ARG A C 1
ATOM 3263 O O . ARG A 1 402 ? 8.586 28.078 -7.625 1 92.19 402 ARG A O 1
ATOM 3270 N N . LYS A 1 403 ? 10.641 27.328 -8.164 1 94.12 403 LYS A N 1
ATOM 3271 C CA . LYS A 1 403 ? 10.109 26.156 -8.852 1 94.12 403 LYS A CA 1
ATOM 3272 C C . LYS A 1 403 ? 10.773 24.875 -8.344 1 94.12 403 LYS A C 1
ATOM 3274 O O . LYS A 1 403 ? 11.992 24.719 -8.461 1 94.12 403 LYS A O 1
ATOM 3279 N N . LEU A 1 404 ? 9.945 24.062 -7.793 1 95.38 404 LEU A N 1
ATOM 3280 C CA . LEU A 1 404 ? 10.375 22.734 -7.34 1 95.38 404 LEU A CA 1
ATOM 3281 C C . LEU A 1 404 ? 9.672 21.641 -8.117 1 95.38 404 LEU A C 1
ATOM 3283 O O . LEU A 1 404 ? 8.477 21.75 -8.406 1 95.38 404 LEU A O 1
ATOM 3287 N N . ILE A 1 405 ? 10.398 20.609 -8.461 1 97.25 405 ILE A N 1
ATOM 3288 C CA . ILE A 1 405 ? 9.773 19.453 -9.078 1 97.25 405 ILE A CA 1
ATOM 3289 C C . ILE A 1 405 ? 10.156 18.188 -8.32 1 97.25 405 ILE A C 1
ATOM 3291 O O . ILE A 1 405 ? 11.078 18.203 -7.496 1 97.25 405 ILE A O 1
ATOM 3295 N N . GLY A 1 406 ? 9.453 17.125 -8.617 1 97.06 406 GLY A N 1
ATOM 3296 C CA . GLY A 1 406 ? 9.836 15.883 -7.977 1 97.06 406 GLY A CA 1
ATOM 3297 C C . GLY A 1 406 ? 9.047 14.688 -8.469 1 97.06 406 GLY A C 1
ATOM 3298 O O . GLY A 1 406 ? 8.203 14.82 -9.359 1 97.06 406 GLY A O 1
ATOM 3299 N N . TYR A 1 407 ? 9.469 13.562 -7.988 1 97.88 407 TYR A N 1
ATOM 3300 C CA . TYR A 1 407 ? 8.875 12.266 -8.312 1 97.88 407 TYR A CA 1
ATOM 3301 C C . TYR A 1 407 ? 8.609 11.461 -7.047 1 97.88 407 TYR A C 1
ATOM 3303 O O . TYR A 1 407 ? 9.172 11.742 -5.988 1 97.88 407 TYR A O 1
ATOM 3311 N N . TYR A 1 408 ? 7.711 10.531 -7.191 1 97.44 408 TYR A N 1
ATOM 3312 C CA . TYR A 1 408 ? 7.453 9.57 -6.129 1 97.44 408 TYR A CA 1
ATOM 3313 C C . TYR A 1 408 ? 7.766 8.148 -6.59 1 97.44 408 TYR A C 1
ATOM 3315 O O . TYR A 1 408 ? 7.605 7.824 -7.77 1 97.44 408 TYR A O 1
ATOM 3323 N N . VAL A 1 409 ? 8.242 7.395 -5.652 1 96.31 409 VAL A N 1
ATOM 3324 C CA . VAL A 1 409 ? 8.531 5.98 -5.891 1 96.31 409 VAL A CA 1
ATOM 3325 C C . VAL A 1 409 ? 7.91 5.137 -4.781 1 96.31 409 VAL A C 1
ATOM 3327 O O . VAL A 1 409 ? 7.879 5.551 -3.621 1 96.31 409 VAL A O 1
ATOM 3330 N N . SER A 1 410 ? 7.453 3.912 -5.172 1 94.38 410 SER A N 1
ATOM 3331 C CA . SER A 1 410 ? 6.863 3.02 -4.18 1 94.38 410 SER A CA 1
ATOM 3332 C C . SER A 1 410 ? 7.918 2.492 -3.213 1 94.38 410 SER A C 1
ATOM 3334 O O . SER A 1 410 ? 9.062 2.254 -3.605 1 94.38 410 SER A O 1
ATOM 3336 N N . MET A 1 411 ? 7.48 2.285 -1.995 1 94.5 411 MET A N 1
ATOM 3337 C CA . MET A 1 411 ? 8.398 1.736 -1.005 1 94.5 411 MET A CA 1
ATOM 3338 C C . MET A 1 411 ? 8.82 0.316 -1.375 1 94.5 411 MET A C 1
ATOM 3340 O O . MET A 1 411 ? 9.969 -0.067 -1.187 1 94.5 411 MET A O 1
ATOM 3344 N N . ASP A 1 412 ? 7.922 -0.492 -1.895 1 93.5 412 ASP A N 1
ATOM 3345 C CA . ASP A 1 412 ? 8.227 -1.862 -2.297 1 93.5 412 ASP A CA 1
ATOM 3346 C C . ASP A 1 412 ? 9.352 -1.896 -3.326 1 93.5 412 ASP A C 1
ATOM 3348 O O . ASP A 1 412 ? 10.258 -2.727 -3.232 1 93.5 412 ASP A O 1
ATOM 3352 N N . ASP A 1 413 ? 9.281 -1.017 -4.238 1 94.06 413 ASP A N 1
ATOM 3353 C CA . ASP A 1 413 ? 10.289 -0.981 -5.297 1 94.06 413 ASP A CA 1
ATOM 3354 C C . ASP A 1 413 ? 11.648 -0.559 -4.746 1 94.06 413 ASP A C 1
ATOM 3356 O O . ASP A 1 413 ? 12.672 -1.154 -5.082 1 94.06 413 ASP A O 1
ATOM 3360 N N . TYR A 1 414 ? 11.656 0.419 -3.924 1 95.31 414 TYR A N 1
ATOM 3361 C CA . TYR A 1 414 ? 12.906 0.873 -3.326 1 95.31 414 TYR A CA 1
ATOM 3362 C C . TYR A 1 414 ? 13.539 -0.228 -2.482 1 95.31 414 TYR A C 1
ATOM 3364 O O . TYR A 1 414 ? 14.727 -0.532 -2.633 1 95.31 414 TYR A O 1
ATOM 3372 N N . ILE A 1 415 ? 12.773 -0.83 -1.649 1 92.44 415 ILE A N 1
ATOM 3373 C CA . ILE A 1 415 ? 13.289 -1.856 -0.751 1 92.44 415 ILE A CA 1
ATOM 3374 C C . ILE A 1 415 ? 13.773 -3.055 -1.563 1 92.44 415 ILE A C 1
ATOM 3376 O O . ILE A 1 415 ? 14.797 -3.658 -1.237 1 92.44 415 ILE A O 1
ATOM 3380 N N . GLY A 1 416 ? 12.992 -3.43 -2.566 1 90.06 416 GLY A N 1
ATOM 3381 C CA . GLY A 1 416 ? 13.445 -4.492 -3.449 1 90.06 416 GLY A CA 1
ATOM 3382 C C . GLY A 1 416 ? 14.812 -4.223 -4.055 1 90.06 416 GLY A C 1
ATOM 3383 O O . GLY A 1 416 ? 15.68 -5.102 -4.051 1 90.06 416 GLY A O 1
ATOM 3384 N N . LYS A 1 417 ? 14.945 -3.066 -4.516 1 91.62 417 LYS A N 1
ATOM 3385 C CA . LYS A 1 417 ? 16.219 -2.676 -5.109 1 91.62 417 LYS A CA 1
ATOM 3386 C C . LYS A 1 417 ? 17.328 -2.652 -4.062 1 91.62 417 LYS A C 1
ATOM 3388 O O . LYS A 1 417 ? 18.453 -3.084 -4.332 1 91.62 417 LYS A O 1
ATOM 3393 N N . TRP A 1 418 ? 17.031 -2.086 -2.926 1 93 418 TRP A N 1
ATOM 3394 C CA . TRP A 1 418 ? 17.984 -2.033 -1.826 1 93 418 TRP A CA 1
ATOM 3395 C C . TRP A 1 418 ? 18.453 -3.436 -1.436 1 93 418 TRP A C 1
ATOM 3397 O O . TRP A 1 418 ? 19.641 -3.689 -1.305 1 93 418 TRP A O 1
ATOM 3407 N N . LYS A 1 419 ? 17.562 -4.371 -1.348 1 88.88 419 LYS A N 1
ATOM 3408 C CA . LYS A 1 419 ? 17.875 -5.746 -0.982 1 88.88 419 LYS A CA 1
ATOM 3409 C C . LYS A 1 419 ? 18.672 -6.438 -2.088 1 88.88 419 LYS A C 1
ATOM 3411 O O . LYS A 1 419 ? 19.609 -7.18 -1.812 1 88.88 419 LYS A O 1
ATOM 3416 N N . GLU A 1 420 ? 18.234 -6.215 -3.297 1 87.56 420 GLU A N 1
ATOM 3417 C CA . GLU A 1 420 ? 18.938 -6.793 -4.438 1 87.56 420 GLU A CA 1
ATOM 3418 C C . GLU A 1 420 ? 20.406 -6.398 -4.441 1 87.56 420 GLU A C 1
ATOM 3420 O O . GLU A 1 420 ? 21.281 -7.238 -4.648 1 87.56 420 GLU A O 1
ATOM 3425 N N . ASN A 1 421 ? 20.625 -5.18 -4.156 1 85.94 421 ASN A N 1
ATOM 3426 C CA . ASN A 1 421 ? 21.984 -4.66 -4.207 1 85.94 421 ASN A CA 1
ATOM 3427 C C . ASN A 1 421 ? 22.797 -5.109 -3 1 85.94 421 ASN A C 1
ATOM 3429 O O . ASN A 1 421 ? 24.031 -5.203 -3.074 1 85.94 421 ASN A O 1
ATOM 3433 N N . ARG A 1 422 ? 22.156 -5.371 -1.985 1 82.94 422 ARG A N 1
ATOM 3434 C CA . ARG A 1 422 ? 22.844 -5.875 -0.801 1 82.94 422 ARG A CA 1
ATOM 3435 C C . ARG A 1 422 ? 23.25 -7.332 -0.99 1 82.94 422 ARG A C 1
ATOM 3437 O O . ARG A 1 422 ? 24.281 -7.766 -0.455 1 82.94 422 ARG A O 1
ATOM 3444 N N . MET A 1 423 ? 22.516 -8.062 -1.671 1 77.31 423 MET A N 1
ATOM 3445 C CA . MET A 1 423 ? 22.797 -9.484 -1.891 1 77.31 423 MET A CA 1
ATOM 3446 C C . MET A 1 423 ? 23.906 -9.656 -2.924 1 77.31 423 MET A C 1
ATOM 3448 O O . MET A 1 423 ? 24.641 -10.641 -2.885 1 77.31 423 MET A O 1
ATOM 3452 N N . LYS A 1 424 ? 23.938 -8.836 -3.846 1 68.75 424 LYS A N 1
ATOM 3453 C CA . LYS A 1 424 ? 24.953 -8.945 -4.895 1 68.75 424 LYS A CA 1
ATOM 3454 C C . LYS A 1 424 ? 26.328 -8.516 -4.379 1 68.75 424 LYS A C 1
ATOM 3456 O O . LYS A 1 424 ? 27.344 -8.742 -5.039 1 68.75 424 LYS A O 1
ATOM 3461 N N . THR A 1 425 ? 26.375 -8.062 -3.141 1 58.25 425 THR A N 1
ATOM 3462 C CA . THR A 1 425 ? 27.672 -7.695 -2.578 1 58.25 425 THR A CA 1
ATOM 3463 C C . THR A 1 425 ? 28.094 -8.695 -1.51 1 58.25 425 THR A C 1
ATOM 3465 O O . THR A 1 425 ? 27.266 -9.242 -0.789 1 58.25 425 THR A O 1
ATOM 3468 N N . MET B 1 1 ? 8.945 -10.297 63.562 1 20.03 1 MET B N 1
ATOM 3469 C CA . MET B 1 1 ? 8.742 -11.5 62.75 1 20.03 1 MET B CA 1
ATOM 3470 C C . MET B 1 1 ? 9.477 -11.398 61.406 1 20.03 1 MET B C 1
ATOM 3472 O O . MET B 1 1 ? 9.195 -10.508 60.625 1 20.03 1 MET B O 1
ATOM 3476 N N . PHE B 1 2 ? 10.789 -11.789 61.188 1 22.19 2 PHE B N 1
ATOM 3477 C CA . PHE B 1 2 ? 12.062 -11.617 60.469 1 22.19 2 PHE B CA 1
ATOM 3478 C C . PHE B 1 2 ? 11.984 -12.172 59.062 1 22.19 2 PHE B C 1
ATOM 3480 O O . PHE B 1 2 ? 12.789 -11.812 58.219 1 22.19 2 PHE B O 1
ATOM 3487 N N . ALA B 1 3 ? 11.32 -13.352 58.875 1 20.61 3 ALA B N 1
ATOM 3488 C CA . ALA B 1 3 ? 11.859 -14.461 58.125 1 20.61 3 ALA B CA 1
ATOM 3489 C C . ALA B 1 3 ? 11.852 -14.141 56.625 1 20.61 3 ALA B C 1
ATOM 3491 O O . ALA B 1 3 ? 12.883 -14.273 55.938 1 20.61 3 ALA B O 1
ATOM 3492 N N . SER B 1 4 ? 10.805 -14.617 55.781 1 21 4 SER B N 1
ATOM 3493 C CA . SER B 1 4 ? 10.82 -15.508 54.625 1 21 4 SER B CA 1
ATOM 3494 C C . SER B 1 4 ? 10.969 -14.727 53.312 1 21 4 SER B C 1
ATOM 3496 O O . SER B 1 4 ? 9.969 -14.32 52.719 1 21 4 SER B O 1
ATOM 3498 N N . LEU B 1 5 ? 11.727 -13.633 53.156 1 21.59 5 LEU B N 1
ATOM 3499 C CA . LEU B 1 5 ? 11.961 -12.578 52.188 1 21.59 5 LEU B CA 1
ATOM 3500 C C . LEU B 1 5 ? 12.547 -13.148 50.906 1 21.59 5 LEU B C 1
ATOM 3502 O O . LEU B 1 5 ? 12.93 -12.391 50 1 21.59 5 LEU B O 1
ATOM 3506 N N . SER B 1 6 ? 13.055 -14.398 50.906 1 21.06 6 SER B N 1
ATOM 3507 C CA . SER B 1 6 ? 14.219 -14.859 50.156 1 21.06 6 SER B CA 1
ATOM 3508 C C . SER B 1 6 ? 13.898 -14.984 48.656 1 21.06 6 SER B C 1
ATOM 3510 O O . SER B 1 6 ? 14.742 -14.711 47.812 1 21.06 6 SER B O 1
ATOM 3512 N N . ARG B 1 7 ? 12.852 -15.719 48.125 1 20.44 7 ARG B N 1
ATOM 3513 C CA . ARG B 1 7 ? 12.906 -16.719 47.062 1 20.44 7 ARG B CA 1
ATOM 3514 C C . ARG B 1 7 ? 12.797 -16.047 45.688 1 20.44 7 ARG B C 1
ATOM 3516 O O . ARG B 1 7 ? 12.758 -16.734 44.656 1 20.44 7 ARG B O 1
ATOM 3523 N N . PHE B 1 8 ? 12.312 -14.82 45.469 1 21.17 8 PHE B N 1
ATOM 3524 C CA . PHE B 1 8 ? 11.672 -14.414 44.219 1 21.17 8 PHE B CA 1
ATOM 3525 C C . PHE B 1 8 ? 12.719 -14.164 43.125 1 21.17 8 PHE B C 1
ATOM 3527 O O . PHE B 1 8 ? 12.797 -13.062 42.562 1 21.17 8 PHE B O 1
ATOM 3534 N N . ARG B 1 9 ? 14.062 -14.578 43.188 1 19.5 9 ARG B N 1
ATOM 3535 C CA . ARG B 1 9 ? 15.234 -14.188 42.406 1 19.5 9 ARG B CA 1
ATOM 3536 C C . ARG B 1 9 ? 15.117 -14.664 40.969 1 19.5 9 ARG B C 1
ATOM 3538 O O . ARG B 1 9 ? 15.602 -13.992 40.062 1 19.5 9 ARG B O 1
ATOM 3545 N N . ARG B 1 10 ? 14.852 -16 40.625 1 21.14 10 ARG B N 1
ATOM 3546 C CA . ARG B 1 10 ? 15.641 -16.766 39.688 1 21.14 10 ARG B CA 1
ATOM 3547 C C . ARG B 1 10 ? 15.258 -16.391 38.25 1 21.14 10 ARG B C 1
ATOM 3549 O O . ARG B 1 10 ? 16.078 -16.516 37.344 1 21.14 10 ARG B O 1
ATOM 3556 N N . PHE B 1 11 ? 13.992 -16.344 37.875 1 22.27 11 PHE B N 1
ATOM 3557 C CA . PHE B 1 11 ? 13.602 -16.953 36.594 1 22.27 11 PHE B CA 1
ATOM 3558 C C . PHE B 1 11 ? 13.953 -16.016 35.438 1 22.27 11 PHE B C 1
ATOM 3560 O O . PHE B 1 11 ? 13.508 -16.234 34.312 1 22.27 11 PHE B O 1
ATOM 3567 N N . LEU B 1 12 ? 14.703 -14.898 35.625 1 21.7 12 LEU B N 1
ATOM 3568 C CA . LEU B 1 12 ? 14.82 -13.891 34.594 1 21.7 12 LEU B CA 1
ATOM 3569 C C . LEU B 1 12 ? 15.742 -14.383 33.469 1 21.7 12 LEU B C 1
ATOM 3571 O O . LEU B 1 12 ? 16.344 -13.578 32.75 1 21.7 12 LEU B O 1
ATOM 3575 N N . ARG B 1 13 ? 16.172 -15.672 33.438 1 19.92 13 ARG B N 1
ATOM 3576 C CA . ARG B 1 13 ? 17.422 -15.898 32.719 1 19.92 13 ARG B CA 1
ATOM 3577 C C . ARG B 1 13 ? 17.312 -15.414 31.281 1 19.92 13 ARG B C 1
ATOM 3579 O O . ARG B 1 13 ? 16.219 -15.078 30.812 1 19.92 13 ARG B O 1
ATOM 3586 N N . SER B 1 14 ? 17.875 -16.266 30.188 1 21.2 14 SER B N 1
ATOM 3587 C CA . SER B 1 14 ? 18.812 -16.281 29.094 1 21.2 14 SER B CA 1
ATOM 3588 C C . SER B 1 14 ? 18.125 -16 27.766 1 21.2 14 SER B C 1
ATOM 3590 O O . SER B 1 14 ? 17.469 -16.891 27.203 1 21.2 14 SER B O 1
ATOM 3592 N N . GLN B 1 15 ? 17.234 -15.078 27.672 1 20.91 15 GLN B N 1
ATOM 3593 C CA . GLN B 1 15 ? 16.594 -14.969 26.375 1 20.91 15 GLN B CA 1
ATOM 3594 C C . GLN B 1 15 ? 17.641 -14.773 25.266 1 20.91 15 GLN B C 1
ATOM 3596 O O . GLN B 1 15 ? 18.359 -13.773 25.25 1 20.91 15 GLN B O 1
ATOM 3601 N N . GLN B 1 16 ? 18.312 -15.852 24.719 1 21.52 16 GLN B N 1
ATOM 3602 C CA . GLN B 1 16 ? 19.297 -15.906 23.656 1 21.52 16 GLN B CA 1
ATOM 3603 C C . GLN B 1 16 ? 18.828 -15.18 22.406 1 21.52 16 GLN B C 1
ATOM 3605 O O . GLN B 1 16 ? 17.734 -15.453 21.891 1 21.52 16 GLN B O 1
ATOM 3610 N N . LEU B 1 17 ? 19.141 -14.008 22.203 1 23 17 LEU B N 1
ATOM 3611 C CA . LEU B 1 17 ? 19.062 -13.117 21.062 1 23 17 LEU B CA 1
ATOM 3612 C C . LEU B 1 17 ? 19.5 -13.836 19.781 1 23 17 LEU B C 1
ATOM 3614 O O . LEU B 1 17 ? 20.656 -14.25 19.672 1 23 17 LEU B O 1
ATOM 3618 N N . VAL B 1 18 ? 18.656 -14.648 19.188 1 22.42 18 VAL B N 1
ATOM 3619 C CA . VAL B 1 18 ? 19.047 -15.305 17.953 1 22.42 18 VAL B CA 1
ATOM 3620 C C . VAL B 1 18 ? 19.406 -14.258 16.906 1 22.42 18 VAL B C 1
ATOM 3622 O O . VAL B 1 18 ? 18.578 -13.422 16.547 1 22.42 18 VAL B O 1
ATOM 3625 N N . LYS B 1 19 ? 20.641 -13.844 16.75 1 23.52 19 LYS B N 1
ATOM 3626 C CA . LYS B 1 19 ? 21.375 -13.07 15.742 1 23.52 19 LYS B CA 1
ATOM 3627 C C . LYS B 1 19 ? 21.047 -13.555 14.336 1 23.52 19 LYS B C 1
ATOM 3629 O O . LYS B 1 19 ? 21.438 -14.648 13.938 1 23.52 19 LYS B O 1
ATOM 3634 N N . TRP B 1 20 ? 19.938 -13.234 13.836 1 22.56 20 TRP B N 1
ATOM 3635 C CA . TRP B 1 20 ? 19.781 -13.602 12.438 1 22.56 20 TRP B CA 1
ATOM 3636 C C . TRP B 1 20 ? 20.703 -12.766 11.555 1 22.56 20 TRP B C 1
ATOM 3638 O O . TRP B 1 20 ? 20.453 -11.578 11.328 1 22.56 20 TRP B O 1
ATOM 3648 N N . SER B 1 21 ? 22.031 -12.672 11.766 1 24.05 21 SER B N 1
ATOM 3649 C CA . SER B 1 21 ? 22.984 -12.023 10.875 1 24.05 21 SER B CA 1
ATOM 3650 C C . SER B 1 21 ? 22.922 -12.609 9.469 1 24.05 21 SER B C 1
ATOM 3652 O O . SER B 1 21 ? 23.25 -13.773 9.258 1 24.05 21 SER B O 1
ATOM 3654 N N . PHE B 1 22 ? 22.031 -12.227 8.719 1 24.17 22 PHE B N 1
ATOM 3655 C CA . PHE B 1 22 ? 22.125 -12.672 7.332 1 24.17 22 PHE B CA 1
ATOM 3656 C C . PHE B 1 22 ? 23.328 -12.031 6.637 1 24.17 22 PHE B C 1
ATOM 3658 O O . PHE B 1 22 ? 23.25 -10.867 6.219 1 24.17 22 PHE B O 1
ATOM 3665 N N . SER B 1 23 ? 24.609 -12.133 7.09 1 24.53 23 SER B N 1
ATOM 3666 C CA . SER B 1 23 ? 25.797 -11.75 6.332 1 24.53 23 SER B CA 1
ATOM 3667 C C . SER B 1 23 ? 25.828 -12.438 4.969 1 24.53 23 SER B C 1
ATOM 3669 O O . SER B 1 23 ? 26.047 -13.648 4.883 1 24.53 23 SER B O 1
ATOM 3671 N N . LEU B 1 24 ? 25.031 -12.07 4.031 1 24.94 24 LEU B N 1
ATOM 3672 C CA . LEU B 1 24 ? 25.312 -12.672 2.734 1 24.94 24 LEU B CA 1
ATOM 3673 C C . LEU B 1 24 ? 26.578 -12.086 2.119 1 24.94 24 LEU B C 1
ATOM 3675 O O . LEU B 1 24 ? 26.578 -10.922 1.707 1 24.94 24 LEU B O 1
ATOM 3679 N N . SER B 1 25 ? 27.766 -12.125 2.688 1 25 25 SER B N 1
ATOM 3680 C CA . SER B 1 25 ? 29.016 -11.805 2.006 1 25 25 SER B CA 1
ATOM 3681 C C . SER B 1 25 ? 29.094 -12.469 0.637 1 25 25 SER B C 1
ATOM 3683 O O . SER B 1 25 ? 28.641 -13.609 0.47 1 25 25 SER B O 1
ATOM 3685 N N . PRO B 1 26 ? 29.25 -11.672 -0.435 1 26.73 26 PRO B N 1
ATOM 3686 C CA . PRO B 1 26 ? 29.469 -12.211 -1.778 1 26.73 26 PRO B CA 1
ATOM 3687 C C . PRO B 1 26 ? 30.594 -13.25 -1.821 1 26.73 26 PRO B C 1
ATOM 3689 O O . PRO B 1 26 ? 30.797 -13.906 -2.846 1 26.73 26 PRO B O 1
ATOM 3692 N N . ARG B 1 27 ? 31.703 -12.867 -1.002 1 27.56 27 ARG B N 1
ATOM 3693 C CA . ARG B 1 27 ? 32.906 -13.703 -1.149 1 27.56 27 ARG B CA 1
ATOM 3694 C C . ARG B 1 27 ? 32.531 -15.188 -1.08 1 27.56 27 ARG B C 1
ATOM 3696 O O . ARG B 1 27 ? 33.406 -16.047 -1.241 1 27.56 27 ARG B O 1
ATOM 3703 N N . SER B 1 28 ? 31.516 -15.273 -0.305 1 24.72 28 SER B N 1
ATOM 3704 C CA . SER B 1 28 ? 31.547 -16.656 0.142 1 24.72 28 SER B CA 1
ATOM 3705 C C . SER B 1 28 ? 31.234 -17.625 -1.001 1 24.72 28 SER B C 1
ATOM 3707 O O . SER B 1 28 ? 30.875 -18.781 -0.768 1 24.72 28 SER B O 1
ATOM 3709 N N . LEU B 1 29 ? 31.109 -17.047 -2.205 1 25.72 29 LEU B N 1
ATOM 3710 C CA . LEU B 1 29 ? 30.969 -18.172 -3.115 1 25.72 29 LEU B CA 1
ATOM 3711 C C . LEU B 1 29 ? 32.188 -19.094 -3.025 1 25.72 29 LEU B C 1
ATOM 3713 O O . LEU B 1 29 ? 32.031 -20.312 -3.111 1 25.72 29 LEU B O 1
ATOM 3717 N N . ALA B 1 30 ? 33.344 -18.484 -3.426 1 27.5 30 ALA B N 1
ATOM 3718 C CA . ALA B 1 30 ? 34.438 -19.422 -3.66 1 27.5 30 ALA B CA 1
ATOM 3719 C C . ALA B 1 30 ? 34.844 -20.125 -2.371 1 27.5 30 ALA B C 1
ATOM 3721 O O . ALA B 1 30 ? 35.094 -21.328 -2.371 1 27.5 30 ALA B O 1
ATOM 3722 N N . ASN B 1 31 ? 35.5 -19.203 -1.487 1 26.14 31 ASN B N 1
ATOM 3723 C CA . ASN B 1 31 ? 36.125 -19.906 -0.368 1 26.14 31 ASN B CA 1
ATOM 3724 C C . ASN B 1 31 ? 35.094 -20.375 0.653 1 26.14 31 ASN B C 1
ATOM 3726 O O . ASN B 1 31 ? 34.688 -19.609 1.532 1 26.14 31 ASN B O 1
ATOM 3730 N N . VAL B 1 32 ? 34.031 -20.984 0.296 1 28.7 32 VAL B N 1
ATOM 3731 C CA . VAL B 1 32 ? 33.406 -22 1.146 1 28.7 32 VAL B CA 1
ATOM 3732 C C . VAL B 1 32 ? 34.5 -22.719 1.964 1 28.7 32 VAL B C 1
ATOM 3734 O O . VAL B 1 32 ? 35.125 -23.641 1.476 1 28.7 32 VAL B O 1
ATOM 3737 N N . ALA B 1 33 ? 35.312 -21.906 2.561 1 29.23 33 ALA B N 1
ATOM 3738 C CA . ALA B 1 33 ? 36.094 -22.625 3.553 1 29.23 33 ALA B CA 1
ATOM 3739 C C . ALA B 1 33 ? 35.188 -23.531 4.398 1 29.23 33 ALA B C 1
ATOM 3741 O O . ALA B 1 33 ? 34.062 -23.203 4.676 1 29.23 33 ALA B O 1
ATOM 3742 N N . SER B 1 34 ? 35.594 -24.797 4.582 1 29.83 34 SER B N 1
ATOM 3743 C CA . SER B 1 34 ? 35.125 -25.938 5.359 1 29.83 34 SER B CA 1
ATOM 3744 C C . SER B 1 34 ? 34.719 -25.516 6.773 1 29.83 34 SER B C 1
ATOM 3746 O O . SER B 1 34 ? 35.594 -25.422 7.656 1 29.83 34 SER B O 1
ATOM 3748 N N . SER B 1 35 ? 34.281 -24.297 6.996 1 32.84 35 SER B N 1
ATOM 3749 C CA . SER B 1 35 ? 33.844 -24.422 8.391 1 32.84 35 SER B CA 1
ATOM 3750 C C . SER B 1 35 ? 33.125 -25.734 8.625 1 32.84 35 SER B C 1
ATOM 3752 O O . SER B 1 35 ? 32.25 -26.125 7.848 1 32.84 35 SER B O 1
ATOM 3754 N N . GLN B 1 36 ? 33.75 -26.656 9.164 1 31.89 36 GLN B N 1
ATOM 3755 C CA . GLN B 1 36 ? 33.188 -27.906 9.625 1 31.89 36 GLN B CA 1
ATOM 3756 C C . GLN B 1 36 ? 31.812 -27.703 10.227 1 31.89 36 GLN B C 1
ATOM 3758 O O . GLN B 1 36 ? 31.688 -27.391 11.414 1 31.89 36 GLN B O 1
ATOM 3763 N N . SER B 1 37 ? 31.031 -26.797 9.648 1 39.06 37 SER B N 1
ATOM 3764 C CA . SER B 1 37 ? 29.672 -26.891 10.18 1 39.06 37 SER B CA 1
ATOM 3765 C C . SER B 1 37 ? 29.328 -28.344 10.531 1 39.06 37 SER B C 1
ATOM 3767 O O . SER B 1 37 ? 29.547 -29.25 9.727 1 39.06 37 SER B O 1
ATOM 3769 N N . GLU B 1 38 ? 29.375 -28.609 11.688 1 45.53 38 GLU B N 1
ATOM 3770 C CA . GLU B 1 38 ? 29.094 -29.953 12.195 1 45.53 38 GLU B CA 1
ATOM 3771 C C . GLU B 1 38 ? 27.984 -30.625 11.383 1 45.53 38 GLU B C 1
ATOM 3773 O O . GLU B 1 38 ? 26.891 -30.078 11.242 1 45.53 38 GLU B O 1
ATOM 3778 N N . ARG B 1 39 ? 28.328 -31.297 10.289 1 52.25 39 ARG B N 1
ATOM 3779 C CA . ARG B 1 39 ? 27.484 -32.219 9.547 1 52.25 39 ARG B CA 1
ATOM 3780 C C . ARG B 1 39 ? 26.359 -32.75 10.43 1 52.25 39 ARG B C 1
ATOM 3782 O O . ARG B 1 39 ? 26.625 -33.469 11.406 1 52.25 39 ARG B O 1
ATOM 3789 N N . LYS B 1 40 ? 25.281 -31.938 10.43 1 60.31 40 LYS B N 1
ATOM 3790 C CA . LYS B 1 40 ? 24.156 -32.531 11.133 1 60.31 40 LYS B CA 1
ATOM 3791 C C . LYS B 1 40 ? 23.781 -33.875 10.516 1 60.31 40 LYS B C 1
ATOM 3793 O O . LYS B 1 40 ? 23.422 -33.969 9.336 1 60.31 40 LYS B O 1
ATOM 3798 N N . THR B 1 41 ? 24.359 -34.812 10.984 1 69.12 41 THR B N 1
ATOM 3799 C CA . THR B 1 41 ? 24.141 -36.156 10.508 1 69.12 41 THR B CA 1
ATOM 3800 C C . THR B 1 41 ? 22.797 -36.688 10.977 1 69.12 41 THR B C 1
ATOM 3802 O O . THR B 1 41 ? 22.453 -36.594 12.156 1 69.12 41 THR B O 1
ATOM 3805 N N . VAL B 1 42 ? 21.891 -36.938 10.016 1 74.56 42 VAL B N 1
ATOM 3806 C CA . VAL B 1 42 ? 20.641 -37.594 10.344 1 74.56 42 VAL B CA 1
ATOM 3807 C C . VAL B 1 42 ? 20.938 -38.938 10.984 1 74.56 42 VAL B C 1
ATOM 3809 O O . VAL B 1 42 ? 21.766 -39.719 10.477 1 74.56 42 VAL B O 1
ATOM 3812 N N . ILE B 1 43 ? 20.281 -39.062 12.016 1 72.06 43 ILE B N 1
ATOM 3813 C CA . ILE B 1 43 ? 20.453 -40.312 12.758 1 72.06 43 ILE B CA 1
ATOM 3814 C C . ILE B 1 43 ? 19.375 -41.312 12.359 1 72.06 43 ILE B C 1
ATOM 3816 O O . ILE B 1 43 ? 19.641 -42.5 12.188 1 72.06 43 ILE B O 1
ATOM 3820 N N . ASP B 1 44 ? 18.203 -40.75 12.195 1 84.94 44 ASP B N 1
ATOM 3821 C CA . ASP B 1 44 ? 17.078 -41.656 11.953 1 84.94 44 ASP B CA 1
ATOM 3822 C C . ASP B 1 44 ? 15.898 -40.906 11.336 1 84.94 44 ASP B C 1
ATOM 3824 O O . ASP B 1 44 ? 15.82 -39.656 11.43 1 84.94 44 ASP B O 1
ATOM 3828 N N . THR B 1 45 ? 15.141 -41.688 10.57 1 91.31 45 THR B N 1
ATOM 3829 C CA . THR B 1 45 ? 13.875 -41.156 10.047 1 91.31 45 THR B CA 1
ATOM 3830 C C . THR B 1 45 ? 12.719 -42.094 10.422 1 91.31 45 THR B C 1
ATOM 3832 O O . THR B 1 45 ? 12.898 -43.312 10.477 1 91.31 45 THR B O 1
ATOM 3835 N N . LYS B 1 46 ? 11.648 -41.531 10.75 1 92.81 46 LYS B N 1
ATOM 3836 C CA . LYS B 1 46 ? 10.445 -42.281 11.086 1 92.81 46 LYS B CA 1
ATOM 3837 C C . LYS B 1 46 ? 9.242 -41.812 10.281 1 92.81 46 LYS B C 1
ATOM 3839 O O . LYS B 1 46 ? 8.992 -40.594 10.195 1 92.81 46 LYS B O 1
ATOM 3844 N N . LEU B 1 47 ? 8.562 -42.812 9.711 1 93 47 LEU B N 1
ATOM 3845 C CA . LEU B 1 47 ? 7.363 -42.469 8.945 1 93 47 LEU B CA 1
ATOM 3846 C C . LEU B 1 47 ? 6.117 -42.625 9.812 1 93 47 LEU B C 1
ATOM 3848 O O . LEU B 1 47 ? 5.973 -43.625 10.531 1 93 47 LEU B O 1
ATOM 3852 N N . ASP B 1 48 ? 5.379 -41.625 9.789 1 90.31 48 ASP B N 1
ATOM 3853 C CA . ASP B 1 48 ? 4.051 -41.688 10.391 1 90.31 48 ASP B CA 1
ATOM 3854 C C . ASP B 1 48 ? 2.959 -41.594 9.328 1 90.31 48 ASP B C 1
ATOM 3856 O O . ASP B 1 48 ? 3.244 -41.688 8.125 1 90.31 48 ASP B O 1
ATOM 3860 N N . ASN B 1 49 ? 1.714 -41.562 9.773 1 87.62 49 ASN B N 1
ATOM 3861 C CA . ASN B 1 49 ? 0.589 -41.594 8.844 1 87.62 49 ASN B CA 1
ATOM 3862 C C . ASN B 1 49 ? 0.591 -40.344 7.93 1 87.62 49 ASN B C 1
ATOM 3864 O O . ASN B 1 49 ? 0.219 -40.438 6.762 1 87.62 49 ASN B O 1
ATOM 3868 N N . HIS B 1 50 ? 1.026 -39.25 8.477 1 90.44 50 HIS B N 1
ATOM 3869 C CA . HIS B 1 50 ? 0.9 -38.062 7.652 1 90.44 50 HIS B CA 1
ATOM 3870 C C . HIS B 1 50 ? 2.178 -37.219 7.691 1 90.44 50 HIS B C 1
ATOM 3872 O O . HIS B 1 50 ? 2.195 -36.062 7.223 1 90.44 50 HIS B O 1
ATOM 3878 N N . SER B 1 51 ? 3.275 -37.812 8.297 1 94.31 51 SER B N 1
ATOM 3879 C CA . SER B 1 51 ? 4.473 -36.969 8.438 1 94.31 51 SER B CA 1
ATOM 3880 C C . SER B 1 51 ? 5.73 -37.844 8.508 1 94.31 51 SER B C 1
ATOM 3882 O O . SER B 1 51 ? 5.648 -39.062 8.703 1 94.31 51 SER B O 1
ATOM 3884 N N . LEU B 1 52 ? 6.777 -37.219 8.227 1 94.81 52 LEU B N 1
ATOM 3885 C CA . LEU B 1 52 ? 8.117 -37.781 8.367 1 94.81 52 LEU B CA 1
ATOM 3886 C C . LEU B 1 52 ? 8.875 -37.125 9.5 1 94.81 52 LEU B C 1
ATOM 3888 O O . LEU B 1 52 ? 8.938 -35.875 9.57 1 94.81 52 LEU B O 1
ATOM 3892 N N . SER B 1 53 ? 9.375 -37.906 10.43 1 94.31 53 SER B N 1
ATOM 3893 C CA . SER B 1 53 ? 10.203 -37.375 11.508 1 94.31 53 SER B CA 1
ATOM 3894 C C . SER B 1 53 ? 11.688 -37.594 11.219 1 94.31 53 SER B C 1
ATOM 3896 O O . SER B 1 53 ? 12.086 -38.688 10.789 1 94.31 53 SER B O 1
ATOM 3898 N N . ILE B 1 54 ? 12.414 -36.594 11.422 1 92.44 54 ILE B N 1
ATOM 3899 C CA . ILE B 1 54 ? 13.859 -36.688 11.227 1 92.44 54 ILE B CA 1
ATOM 3900 C C . ILE B 1 54 ? 14.57 -36.406 12.547 1 92.44 54 ILE B C 1
ATOM 3902 O O . ILE B 1 54 ? 14.234 -35.438 13.25 1 92.44 54 ILE B O 1
ATOM 3906 N N . GLN B 1 55 ? 15.438 -37.281 12.852 1 91.19 55 GLN B N 1
ATOM 3907 C CA . GLN B 1 55 ? 16.266 -37.125 14.039 1 91.19 55 GLN B CA 1
ATOM 3908 C C . GLN B 1 55 ? 17.703 -36.75 13.672 1 91.19 55 GLN B C 1
ATOM 3910 O O . GLN B 1 55 ? 18.344 -37.469 12.906 1 91.19 55 GLN B O 1
ATOM 3915 N N . TRP B 1 56 ? 18.062 -35.594 14.133 1 89.44 56 TRP B N 1
ATOM 3916 C CA . TRP B 1 56 ? 19.469 -35.219 14.047 1 89.44 56 TRP B CA 1
ATOM 3917 C C . TRP B 1 56 ? 20.188 -35.438 15.375 1 89.44 56 TRP B C 1
ATOM 3919 O O . TRP B 1 56 ? 19.547 -35.844 16.359 1 89.44 56 TRP B O 1
ATOM 3929 N N . GLU B 1 57 ? 21.531 -35.281 15.367 1 84.88 57 GLU B N 1
ATOM 3930 C CA . GLU B 1 57 ? 22.297 -35.406 16.594 1 84.88 57 GLU B CA 1
ATOM 3931 C C . GLU B 1 57 ? 21.828 -34.406 17.656 1 84.88 57 GLU B C 1
ATOM 3933 O O . GLU B 1 57 ? 21.797 -34.719 18.844 1 84.88 57 GLU B O 1
ATOM 3938 N N . ASP B 1 58 ? 21.375 -33.25 17.172 1 86.5 58 ASP B N 1
ATOM 3939 C CA . ASP B 1 58 ? 21.094 -32.156 18.109 1 86.5 58 ASP B CA 1
ATOM 3940 C C . ASP B 1 58 ? 19.609 -31.812 18.109 1 86.5 58 ASP B C 1
ATOM 3942 O O . ASP B 1 58 ? 19.234 -30.719 18.531 1 86.5 58 ASP B O 1
ATOM 3946 N N . GLY B 1 59 ? 18.781 -32.75 17.594 1 87.94 59 GLY B N 1
ATOM 3947 C CA . GLY B 1 59 ? 17.375 -32.406 17.641 1 87.94 59 GLY B CA 1
ATOM 3948 C C . GLY B 1 59 ? 16.547 -33.219 16.672 1 87.94 59 GLY B C 1
ATOM 3949 O O . GLY B 1 59 ? 17.031 -34.188 16.078 1 87.94 59 GLY B O 1
ATOM 3950 N N . ASN B 1 60 ? 15.312 -32.969 16.703 1 90.5 60 ASN B N 1
ATOM 3951 C CA . ASN B 1 60 ? 14.391 -33.656 15.812 1 90.5 60 ASN B CA 1
ATOM 3952 C C . ASN B 1 60 ? 13.328 -32.719 15.258 1 90.5 60 ASN B C 1
ATOM 3954 O O . ASN B 1 60 ? 13.141 -31.625 15.789 1 90.5 60 ASN B O 1
ATOM 3958 N N . ALA B 1 61 ? 12.82 -33.062 14.117 1 91.62 61 ALA B N 1
ATOM 3959 C CA . ALA B 1 61 ? 11.719 -32.281 13.516 1 91.62 61 ALA B CA 1
ATOM 3960 C C . ALA B 1 61 ? 10.773 -33.219 12.75 1 91.62 61 ALA B C 1
ATOM 3962 O O . ALA B 1 61 ? 11.164 -34.312 12.344 1 91.62 61 ALA B O 1
ATOM 3963 N N . ARG B 1 62 ? 9.562 -32.781 12.695 1 93.44 62 ARG B N 1
ATOM 3964 C CA . ARG B 1 62 ? 8.547 -33.469 11.914 1 93.44 62 ARG B CA 1
ATOM 3965 C C . ARG B 1 62 ? 8.094 -32.625 10.734 1 93.44 62 ARG B C 1
ATOM 3967 O O . ARG B 1 62 ? 7.961 -31.406 10.859 1 93.44 62 ARG B O 1
ATOM 3974 N N . PHE B 1 63 ? 7.871 -33.312 9.602 1 93.38 63 PHE B N 1
ATOM 3975 C CA . PHE B 1 63 ? 7.418 -32.625 8.391 1 93.38 63 PHE B CA 1
ATOM 3976 C C . PHE B 1 63 ? 6.203 -33.312 7.797 1 93.38 63 PHE B C 1
ATOM 3978 O O . PHE B 1 63 ? 6.223 -34.531 7.586 1 93.38 63 PHE B O 1
ATOM 3985 N N . HIS B 1 64 ? 5.184 -32.594 7.562 1 93 64 HIS B N 1
ATOM 3986 C CA . HIS B 1 64 ? 4.051 -33.156 6.84 1 93 64 HIS B CA 1
ATOM 3987 C C . HIS B 1 64 ? 4.457 -33.625 5.438 1 93 64 HIS B C 1
ATOM 3989 O O . HIS B 1 64 ? 5.246 -32.938 4.773 1 93 64 HIS B O 1
ATOM 3995 N N . TYR B 1 65 ? 3.84 -34.719 4.973 1 93.56 65 TYR B N 1
ATOM 3996 C CA . TYR B 1 65 ? 4.113 -35.188 3.617 1 93.56 65 TYR B CA 1
ATOM 3997 C C . TYR B 1 65 ? 3.752 -34.125 2.59 1 93.56 65 TYR B C 1
ATOM 3999 O O . TYR B 1 65 ? 4.508 -33.875 1.644 1 93.56 65 TYR B O 1
ATOM 4007 N N . LEU B 1 66 ? 2.658 -33.5 2.811 1 90.88 66 LEU B N 1
ATOM 4008 C CA . LEU B 1 66 ? 2.213 -32.469 1.896 1 90.88 66 LEU B CA 1
ATOM 4009 C C . LEU B 1 66 ? 3.229 -31.328 1.829 1 90.88 66 LEU B C 1
ATOM 4011 O O . LEU B 1 66 ? 3.508 -30.797 0.75 1 90.88 66 LEU B O 1
ATOM 4015 N N . TRP B 1 67 ? 3.744 -30.938 2.949 1 91.44 67 TRP B N 1
ATOM 4016 C CA . TRP B 1 67 ? 4.758 -29.891 3.002 1 91.44 67 TRP B CA 1
ATOM 4017 C C . TRP B 1 67 ? 6 -30.297 2.217 1 91.44 67 TRP B C 1
ATOM 4019 O O . TRP B 1 67 ? 6.531 -29.5 1.431 1 91.44 67 TRP B O 1
ATOM 4029 N N . LEU B 1 68 ? 6.414 -31.5 2.42 1 92.81 68 LEU B N 1
ATOM 4030 C CA . LEU B 1 68 ? 7.598 -32 1.736 1 92.81 68 LEU B CA 1
ATOM 4031 C C . LEU B 1 68 ? 7.379 -32.031 0.227 1 92.81 68 LEU B C 1
ATOM 4033 O O . LEU B 1 68 ? 8.258 -31.625 -0.538 1 92.81 68 LEU B O 1
ATOM 4037 N N . ARG B 1 69 ? 6.223 -32.5 -0.142 1 91.88 69 ARG B N 1
ATOM 4038 C CA . ARG B 1 69 ? 5.914 -32.562 -1.566 1 91.88 69 ARG B CA 1
ATOM 4039 C C . ARG B 1 69 ? 5.84 -31.156 -2.178 1 91.88 69 ARG B C 1
ATOM 4041 O O . ARG B 1 69 ? 6.348 -30.922 -3.275 1 91.88 69 ARG B O 1
ATOM 4048 N N . HIS B 1 70 ? 5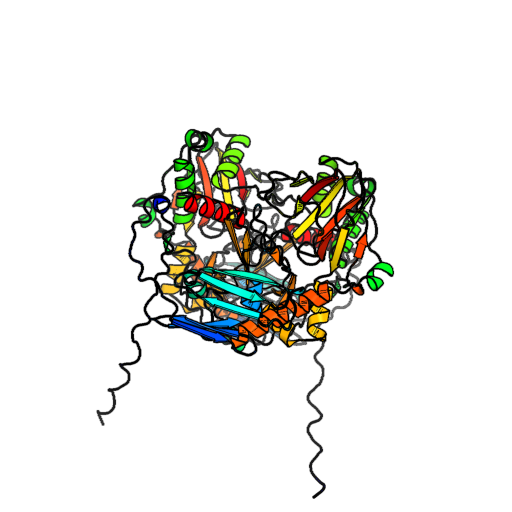.199 -30.312 -1.491 1 90.12 70 HIS B N 1
ATOM 4049 C CA . HIS B 1 70 ? 5.008 -28.938 -1.962 1 90.12 70 HIS B CA 1
ATOM 4050 C C . HIS B 1 70 ? 6.34 -28.203 -2.09 1 90.12 70 HIS B C 1
ATOM 4052 O O . HIS B 1 70 ? 6.508 -27.359 -2.973 1 90.12 70 HIS B O 1
ATOM 4058 N N . HIS B 1 71 ? 7.32 -28.578 -1.264 1 91 71 HIS B N 1
ATOM 4059 C CA . HIS B 1 71 ? 8.586 -27.844 -1.24 1 91 71 HIS B CA 1
ATOM 4060 C C . HIS B 1 71 ? 9.656 -28.562 -2.055 1 91 71 HIS B C 1
ATOM 4062 O O . HIS B 1 71 ? 10.844 -28.281 -1.921 1 91 71 HIS B O 1
ATOM 4068 N N . CYS B 1 72 ? 9.188 -29.531 -2.828 1 92.5 72 CYS B N 1
ATOM 4069 C CA . CYS B 1 72 ? 10.125 -30.172 -3.742 1 92.5 72 CYS B CA 1
ATOM 4070 C C . CYS B 1 72 ? 10.773 -29.156 -4.672 1 92.5 72 CYS B C 1
ATOM 4072 O O . CYS B 1 72 ? 10.109 -28.234 -5.156 1 92.5 72 CYS B O 1
ATOM 4074 N N . GLN B 1 73 ? 12.008 -29.344 -4.949 1 89.56 73 GLN B N 1
ATOM 4075 C CA . GLN B 1 73 ? 12.766 -28.359 -5.723 1 89.56 73 GLN B CA 1
ATOM 4076 C C . GLN B 1 73 ? 13.164 -28.938 -7.086 1 89.56 73 GLN B C 1
ATOM 4078 O O . GLN B 1 73 ? 14.008 -28.359 -7.773 1 89.56 73 GLN B O 1
ATOM 4083 N N . CYS B 1 74 ? 12.562 -30.016 -7.43 1 91 74 CYS B N 1
ATOM 4084 C CA . CYS B 1 74 ? 12.945 -30.594 -8.711 1 91 74 CYS B CA 1
ATOM 4085 C C . CYS B 1 74 ? 12.477 -29.719 -9.867 1 91 74 CYS B C 1
ATOM 4087 O O . CYS B 1 74 ? 11.711 -28.766 -9.664 1 91 74 CYS B O 1
ATOM 4089 N N . ASN B 1 75 ? 12.82 -30 -11.102 1 88.5 75 ASN B N 1
ATOM 4090 C CA . ASN B 1 75 ? 12.578 -29.156 -12.273 1 88.5 75 ASN B CA 1
ATOM 4091 C C . ASN B 1 75 ? 11.109 -29.172 -12.672 1 88.5 75 ASN B C 1
ATOM 4093 O O . ASN B 1 75 ? 10.641 -28.281 -13.383 1 88.5 75 ASN B O 1
ATOM 4097 N N . SER B 1 76 ? 10.43 -30.234 -12.219 1 87.06 76 SER B N 1
ATOM 4098 C CA . SER B 1 76 ? 9.008 -30.297 -12.539 1 87.06 76 SER B CA 1
ATOM 4099 C C . SER B 1 76 ? 8.18 -29.484 -11.555 1 87.06 76 SER B C 1
ATOM 4101 O O . SER B 1 76 ? 7.043 -29.094 -11.852 1 87.06 76 SER B O 1
ATOM 4103 N N . CYS B 1 77 ? 8.805 -29.203 -10.422 1 90.5 77 CYS B N 1
ATOM 4104 C CA . CYS B 1 77 ? 8.055 -28.531 -9.367 1 90.5 77 CYS B CA 1
ATOM 4105 C C . CYS B 1 77 ? 8.438 -27.047 -9.297 1 90.5 77 CYS B C 1
ATOM 4107 O O . CYS B 1 77 ? 7.652 -26.234 -8.812 1 90.5 77 CYS B O 1
ATOM 4109 N N . VAL B 1 78 ? 9.594 -26.766 -9.688 1 88.12 78 VAL B N 1
ATOM 4110 C CA . VAL B 1 78 ? 10.078 -25.391 -9.727 1 88.12 78 VAL B CA 1
ATOM 4111 C C . VAL B 1 78 ? 10.719 -25.094 -11.078 1 88.12 78 VAL B C 1
ATOM 4113 O O . VAL B 1 78 ? 11.641 -25.812 -11.5 1 88.12 78 VAL B O 1
ATOM 4116 N N . ASN B 1 79 ? 10.211 -24.031 -11.688 1 84.56 79 ASN B N 1
ATOM 4117 C CA . ASN B 1 79 ? 10.82 -23.656 -12.953 1 84.56 79 ASN B CA 1
ATOM 4118 C C . ASN B 1 79 ? 12.266 -23.203 -12.773 1 84.56 79 ASN B C 1
ATOM 4120 O O . ASN B 1 79 ? 12.539 -22.266 -12.023 1 84.56 79 ASN B O 1
ATOM 4124 N N . PRO B 1 80 ? 13.109 -23.844 -13.383 1 81.88 80 PRO B N 1
ATOM 4125 C CA . PRO B 1 80 ? 14.523 -23.547 -13.125 1 81.88 80 PRO B CA 1
ATOM 4126 C C . PRO B 1 80 ? 14.922 -22.141 -13.586 1 81.88 80 PRO B C 1
ATOM 4128 O O . PRO B 1 80 ? 15.891 -21.578 -13.07 1 81.88 80 PRO B O 1
ATOM 4131 N N . LYS B 1 81 ? 14.18 -21.609 -14.539 1 78.5 81 LYS B N 1
ATOM 4132 C CA . LYS B 1 81 ? 14.516 -20.281 -15.07 1 78.5 81 LYS B CA 1
ATOM 4133 C C . LYS B 1 81 ? 13.93 -19.188 -14.195 1 78.5 81 LYS B C 1
ATOM 4135 O O . LYS B 1 81 ? 14.633 -18.25 -13.812 1 78.5 81 LYS B O 1
ATOM 4140 N N . THR B 1 82 ? 12.688 -19.328 -13.875 1 79.94 82 THR B N 1
ATOM 4141 C CA . THR B 1 82 ? 11.992 -18.266 -13.164 1 79.94 82 THR B CA 1
ATOM 4142 C C . THR B 1 82 ? 12.086 -18.469 -11.656 1 79.94 82 THR B C 1
ATOM 4144 O O . THR B 1 82 ? 11.844 -17.547 -10.875 1 79.94 82 THR B O 1
ATOM 4147 N N . LYS B 1 83 ? 12.359 -19.719 -11.227 1 81.38 83 LYS B N 1
ATOM 4148 C CA . LYS B 1 83 ? 12.438 -20.141 -9.828 1 81.38 83 LYS B CA 1
ATOM 4149 C C . LYS B 1 83 ? 11.07 -20.094 -9.164 1 81.38 83 LYS B C 1
ATOM 4151 O O . LYS B 1 83 ? 10.969 -20.094 -7.934 1 81.38 83 LYS B O 1
ATOM 4156 N N . GLN B 1 84 ? 10.086 -20.031 -10.031 1 84.62 84 GLN B N 1
ATOM 4157 C CA . GLN B 1 84 ? 8.711 -20.078 -9.523 1 84.62 84 GLN B CA 1
ATOM 4158 C C . GLN B 1 84 ? 8.211 -21.5 -9.414 1 84.62 84 GLN B C 1
ATOM 4160 O O . GLN B 1 84 ? 8.523 -22.344 -10.258 1 84.62 84 GLN B O 1
ATOM 4165 N N . ARG B 1 85 ? 7.422 -21.703 -8.414 1 86.12 85 ARG B N 1
ATOM 4166 C CA . ARG B 1 85 ? 6.82 -23.031 -8.227 1 86.12 85 ARG B CA 1
ATOM 4167 C C . ARG B 1 85 ? 5.75 -23.297 -9.281 1 86.12 85 ARG B C 1
ATOM 4169 O O . ARG B 1 85 ? 4.898 -22.438 -9.539 1 86.12 85 ARG B O 1
ATOM 4176 N N . THR B 1 86 ? 5.84 -24.469 -9.828 1 83.88 86 THR B N 1
ATOM 4177 C CA . THR B 1 86 ? 4.887 -24.828 -10.875 1 83.88 86 THR B CA 1
ATOM 4178 C C . THR B 1 86 ? 3.889 -25.859 -10.367 1 83.88 86 THR B C 1
ATOM 4180 O O . THR B 1 86 ? 2.842 -26.078 -10.977 1 83.88 86 THR B O 1
ATOM 4183 N N . VAL B 1 87 ? 4.324 -26.422 -9.25 1 81.69 87 VAL B N 1
ATOM 4184 C CA . VAL B 1 87 ? 3.402 -27.391 -8.656 1 81.69 87 VAL B CA 1
ATOM 4185 C C . VAL B 1 87 ? 2.262 -26.656 -7.957 1 81.69 87 VAL B C 1
ATOM 4187 O O . VAL B 1 87 ? 2.5 -25.734 -7.18 1 81.69 87 VAL B O 1
ATOM 4190 N N . ASP B 1 88 ? 1.099 -27 -8.305 1 78 88 ASP B N 1
ATOM 4191 C CA . ASP B 1 88 ? -0.072 -26.422 -7.656 1 78 88 ASP B CA 1
ATOM 4192 C C . ASP B 1 88 ? -0.459 -27.219 -6.406 1 78 88 ASP B C 1
ATOM 4194 O O . ASP B 1 88 ? -0.86 -28.375 -6.5 1 78 88 ASP B O 1
ATOM 4198 N N . LEU B 1 89 ? -0.322 -26.562 -5.309 1 79.56 89 LEU B N 1
ATOM 4199 C CA . LEU B 1 89 ? -0.631 -27.172 -4.016 1 79.56 89 LEU B CA 1
ATOM 4200 C C . LEU B 1 89 ? -2.029 -27.781 -4.02 1 79.56 89 LEU B C 1
ATOM 4202 O O . LEU B 1 89 ? -2.262 -28.812 -3.393 1 79.56 89 LEU B O 1
ATOM 4206 N N . THR B 1 90 ? -2.869 -27.25 -4.762 1 77 90 THR B N 1
ATOM 4207 C CA . THR B 1 90 ? -4.273 -27.641 -4.742 1 77 90 THR B CA 1
ATOM 4208 C C . THR B 1 90 ? -4.484 -28.922 -5.547 1 77 90 THR B C 1
ATOM 4210 O O . THR B 1 90 ? -5.527 -29.562 -5.434 1 77 90 THR B O 1
ATOM 4213 N N . LEU B 1 91 ? -3.389 -29.281 -6.277 1 76.75 91 LEU B N 1
ATOM 4214 C CA . LEU B 1 91 ? -3.508 -30.438 -7.145 1 76.75 91 LEU B CA 1
ATOM 4215 C C . LEU B 1 91 ? -2.713 -31.625 -6.586 1 76.75 91 LEU B C 1
ATOM 4217 O O . LEU B 1 91 ? -2.799 -32.719 -7.109 1 76.75 91 LEU B O 1
ATOM 4221 N N . ILE B 1 92 ? -2.004 -31.359 -5.516 1 80.62 92 ILE B N 1
ATOM 4222 C CA . ILE B 1 92 ? -1.278 -32.438 -4.867 1 80.62 92 ILE B CA 1
ATOM 4223 C C . ILE B 1 92 ? -2.264 -33.375 -4.172 1 80.62 92 ILE B C 1
ATOM 4225 O O . ILE B 1 92 ? -3.145 -32.938 -3.436 1 80.62 92 ILE B O 1
ATOM 4229 N N . PRO B 1 93 ? -2.055 -34.562 -4.48 1 78.31 93 PRO B N 1
ATOM 4230 C CA . PRO B 1 93 ? -3.012 -35.5 -3.883 1 78.31 93 PRO B CA 1
ATOM 4231 C C . PRO B 1 93 ? -3.053 -35.406 -2.359 1 78.31 93 PRO B C 1
ATOM 4233 O O . PRO B 1 93 ? -2.027 -35.156 -1.725 1 78.31 93 PRO B O 1
ATOM 4236 N N . LYS B 1 94 ? -4.25 -35.531 -1.772 1 70.69 94 LYS B N 1
ATOM 4237 C CA . LYS B 1 94 ? -4.461 -35.438 -0.331 1 70.69 94 LYS B CA 1
ATOM 4238 C C . LYS B 1 94 ? -3.697 -36.531 0.413 1 70.69 94 LYS B C 1
ATOM 4240 O O . LYS B 1 94 ? -3.088 -36.25 1.452 1 70.69 94 LYS B O 1
ATOM 4245 N N . GLN B 1 95 ? -3.918 -37.719 -0.125 1 69.75 95 GLN B N 1
ATOM 4246 C CA . GLN B 1 95 ? -3.234 -38.812 0.524 1 69.75 95 GLN B CA 1
ATOM 4247 C C . GLN B 1 95 ? -1.956 -39.188 -0.222 1 69.75 95 GLN B C 1
ATOM 4249 O O . GLN B 1 95 ? -2.01 -39.688 -1.354 1 69.75 95 GLN B O 1
ATOM 4254 N N . MET B 1 96 ? -0.871 -38.594 0.495 1 78.62 96 MET B N 1
ATOM 4255 C CA . MET B 1 96 ? 0.381 -38.938 -0.169 1 78.62 96 MET B CA 1
ATOM 4256 C C . MET B 1 96 ? 1.348 -39.594 0.809 1 78.62 96 MET B C 1
ATOM 4258 O O . MET B 1 96 ? 1.747 -39 1.802 1 78.62 96 MET B O 1
ATOM 4262 N N . ASN B 1 97 ? 1.453 -40.781 0.713 1 87.56 97 ASN B N 1
ATOM 4263 C CA . ASN B 1 97 ? 2.463 -41.5 1.487 1 87.56 97 ASN B CA 1
ATOM 4264 C C . ASN B 1 97 ? 3.697 -41.812 0.646 1 87.56 97 ASN B C 1
ATOM 4266 O O . ASN B 1 97 ? 3.584 -42.125 -0.542 1 87.56 97 ASN B O 1
ATOM 4270 N N . PRO B 1 98 ? 4.777 -41.656 1.301 1 93.44 98 PRO B N 1
ATOM 4271 C CA . PRO B 1 98 ? 5.98 -42.094 0.576 1 93.44 98 PRO B CA 1
ATOM 4272 C C . PRO B 1 98 ? 6.016 -43.594 0.306 1 93.44 98 PRO B C 1
ATOM 4274 O O . PRO B 1 98 ? 5.566 -44.375 1.138 1 93.44 98 PRO B O 1
ATOM 4277 N N . HIS B 1 99 ? 6.453 -43.906 -0.828 1 92.38 99 HIS B N 1
ATOM 4278 C CA . HIS B 1 99 ? 6.75 -45.312 -1.149 1 92.38 99 HIS B CA 1
ATOM 4279 C C . HIS B 1 99 ? 8.078 -45.719 -0.538 1 92.38 99 HIS B C 1
ATOM 4281 O O . HIS B 1 99 ? 8.211 -46.875 -0.06 1 92.38 99 HIS B O 1
ATOM 4287 N N . ASP B 1 100 ? 8.977 -44.875 -0.581 1 94.19 100 ASP B N 1
ATOM 4288 C CA . ASP B 1 100 ? 10.312 -45.125 -0.043 1 94.19 100 ASP B CA 1
ATOM 4289 C C . ASP B 1 100 ? 10.977 -43.844 0.437 1 94.19 100 ASP B C 1
ATOM 4291 O O . ASP B 1 100 ? 10.742 -42.75 -0.125 1 94.19 100 ASP B O 1
ATOM 4295 N N . VAL B 1 101 ? 11.758 -44 1.552 1 95.12 101 VAL B N 1
ATOM 4296 C CA . VAL B 1 101 ? 12.516 -42.875 2.096 1 95.12 101 VAL B CA 1
ATOM 4297 C C . VAL B 1 101 ? 13.953 -43.312 2.381 1 95.12 101 VAL B C 1
ATOM 4299 O O . VAL B 1 101 ? 14.18 -44.344 3.041 1 95.12 101 VAL B O 1
ATOM 4302 N N . HIS B 1 102 ? 14.844 -42.562 1.817 1 93.06 102 HIS B N 1
ATOM 4303 C CA . HIS B 1 102 ? 16.266 -42.844 2.037 1 93.06 102 HIS B CA 1
ATOM 4304 C C . HIS B 1 102 ? 16.984 -41.594 2.51 1 93.06 102 HIS B C 1
ATOM 4306 O O . HIS B 1 102 ? 16.797 -40.5 1.952 1 93.06 102 HIS B O 1
ATOM 4312 N N . VAL B 1 103 ? 17.75 -41.719 3.572 1 90.62 103 VAL B N 1
ATOM 4313 C CA . VAL B 1 103 ? 18.5 -40.594 4.074 1 90.62 103 VAL B CA 1
ATOM 4314 C C . VAL B 1 103 ? 19.984 -40.969 4.199 1 90.62 103 VAL B C 1
ATOM 4316 O O . VAL B 1 103 ? 20.328 -42.062 4.625 1 90.62 103 VAL B O 1
ATOM 4319 N N . ASP B 1 104 ? 20.797 -40.125 3.684 1 83.81 104 ASP B N 1
ATOM 4320 C CA . ASP B 1 104 ? 22.219 -40.219 3.998 1 83.81 104 ASP B CA 1
ATOM 4321 C C . ASP B 1 104 ? 22.688 -39.031 4.836 1 83.81 104 ASP B C 1
ATOM 4323 O O . ASP B 1 104 ? 21.875 -38.375 5.52 1 83.81 104 ASP B O 1
ATOM 4327 N N . SER B 1 105 ? 24.031 -38.719 4.883 1 79.88 105 SER B N 1
ATOM 4328 C CA . SER B 1 105 ? 24.531 -37.656 5.762 1 79.88 105 SER B CA 1
ATOM 4329 C C . SER B 1 105 ? 24.172 -36.281 5.242 1 79.88 105 SER B C 1
ATOM 4331 O O . SER B 1 105 ? 24.125 -35.312 6.004 1 79.88 105 SER B O 1
ATOM 4333 N N . LYS B 1 106 ? 23.719 -36.25 4.051 1 86.62 106 LYS B N 1
ATOM 4334 C CA . LYS B 1 106 ? 23.547 -34.906 3.502 1 86.62 106 LYS B CA 1
ATOM 4335 C C . LYS B 1 106 ? 22.156 -34.75 2.873 1 86.62 106 LYS B C 1
ATOM 4337 O O . LYS B 1 106 ? 21.594 -33.656 2.887 1 86.62 106 LYS B O 1
ATOM 4342 N N . LEU B 1 107 ? 21.625 -35.938 2.34 1 93.12 107 LEU B N 1
ATOM 4343 C CA . LEU B 1 107 ? 20.438 -35.781 1.513 1 93.12 107 LEU B CA 1
ATOM 4344 C C . LEU B 1 107 ? 19.328 -36.719 1.988 1 93.12 107 LEU B C 1
ATOM 4346 O O . LEU B 1 107 ? 19.594 -37.844 2.404 1 93.12 107 LEU B O 1
ATOM 4350 N N . LEU B 1 108 ? 18.172 -36.219 1.953 1 94.69 108 LEU B N 1
ATOM 4351 C CA . LEU B 1 108 ? 16.953 -37.031 2.111 1 94.69 108 LEU B CA 1
ATOM 4352 C C . LEU B 1 108 ? 16.25 -37.219 0.769 1 94.69 108 LEU B C 1
ATOM 4354 O O . LEU B 1 108 ? 15.945 -36.25 0.073 1 94.69 108 LEU B O 1
ATOM 4358 N N . LYS B 1 109 ? 16.078 -38.469 0.412 1 95.81 109 LYS B N 1
ATOM 4359 C CA . LYS B 1 109 ? 15.375 -38.812 -0.82 1 95.81 109 LYS B CA 1
ATOM 4360 C C . LYS B 1 109 ? 14.039 -39.469 -0.521 1 95.81 109 LYS B C 1
ATOM 4362 O O . LYS B 1 109 ? 13.992 -40.469 0.221 1 95.81 109 LYS B O 1
ATOM 4367 N N . ILE B 1 110 ? 13.016 -38.938 -1.103 1 95.62 110 ILE B N 1
ATOM 4368 C CA . ILE B 1 110 ? 11.68 -39.5 -0.933 1 95.62 110 ILE B CA 1
ATOM 4369 C C . ILE B 1 110 ? 11.125 -39.938 -2.289 1 95.62 110 ILE B C 1
ATOM 4371 O O . ILE B 1 110 ? 11.133 -39.156 -3.242 1 95.62 110 ILE B O 1
ATOM 4375 N N . ILE B 1 111 ? 10.719 -41.125 -2.373 1 95.25 111 ILE B N 1
ATOM 4376 C CA . ILE B 1 111 ? 9.953 -41.594 -3.525 1 95.25 111 ILE B CA 1
ATOM 4377 C C . ILE B 1 111 ? 8.477 -41.719 -3.152 1 95.25 111 ILE B C 1
ATOM 4379 O O . ILE B 1 111 ? 8.125 -42.5 -2.264 1 95.25 111 ILE B O 1
ATOM 4383 N N . TRP B 1 112 ? 7.715 -41 -3.908 1 93.5 112 TRP B N 1
ATOM 4384 C CA . TRP B 1 112 ? 6.293 -40.938 -3.582 1 93.5 112 TRP B CA 1
ATOM 4385 C C . TRP B 1 112 ? 5.535 -42.062 -4.297 1 93.5 112 TRP B C 1
ATOM 4387 O O . TRP B 1 112 ? 6.066 -42.688 -5.219 1 93.5 112 TRP B O 1
ATOM 4397 N N . MET B 1 113 ? 4.277 -42.281 -3.949 1 88.88 113 MET B N 1
ATOM 4398 C CA . MET B 1 113 ? 3.461 -43.375 -4.488 1 88.88 113 MET B CA 1
ATOM 4399 C C . MET B 1 113 ? 3.195 -43.156 -5.977 1 88.88 113 MET B C 1
ATOM 4401 O O . MET B 1 113 ? 3.037 -44.125 -6.723 1 88.88 113 MET B O 1
ATOM 4405 N N . ASP B 1 114 ? 3.209 -41.906 -6.387 1 86.5 114 ASP B N 1
ATOM 4406 C CA . ASP B 1 114 ? 2.945 -41.594 -7.789 1 86.5 114 ASP B CA 1
ATOM 4407 C C . ASP B 1 114 ? 4.23 -41.656 -8.617 1 86.5 114 ASP B C 1
ATOM 4409 O O . ASP B 1 114 ? 4.227 -41.312 -9.797 1 86.5 114 ASP B O 1
ATOM 4413 N N . GLY B 1 115 ? 5.273 -41.969 -7.98 1 89.5 115 GLY B N 1
ATOM 4414 C CA . GLY B 1 115 ? 6.539 -42.125 -8.68 1 89.5 115 GLY B CA 1
ATOM 4415 C C . GLY B 1 115 ? 7.402 -40.875 -8.633 1 89.5 115 GLY B C 1
ATOM 4416 O O . GLY B 1 115 ? 8.578 -40.906 -9 1 89.5 115 GLY B O 1
ATOM 4417 N N . HIS B 1 116 ? 6.875 -39.781 -8.18 1 91.56 116 HIS B N 1
ATOM 4418 C CA . HIS B 1 116 ? 7.637 -38.562 -8.055 1 91.56 116 HIS B CA 1
ATOM 4419 C C . HIS B 1 116 ? 8.75 -38.688 -7.023 1 91.56 116 HIS B C 1
ATOM 4421 O O . HIS B 1 116 ? 8.586 -39.375 -6.016 1 91.56 116 HIS B O 1
ATOM 4427 N N . GLN B 1 117 ? 9.836 -38.062 -7.328 1 94.31 117 GLN B N 1
ATOM 4428 C CA . GLN B 1 117 ? 10.977 -38.094 -6.422 1 94.31 117 GLN B CA 1
ATOM 4429 C C . GLN B 1 117 ? 11.312 -36.688 -5.91 1 94.31 117 GLN B C 1
ATOM 4431 O O . GLN B 1 117 ? 11.367 -35.75 -6.688 1 94.31 117 GLN B O 1
ATOM 4436 N N . THR B 1 118 ? 11.461 -36.625 -4.609 1 94.94 118 THR B N 1
ATOM 4437 C CA . THR B 1 118 ? 11.867 -35.375 -3.959 1 94.94 118 THR B CA 1
ATOM 4438 C C . THR B 1 118 ? 13.195 -35.562 -3.223 1 94.94 118 THR B C 1
ATOM 4440 O O . THR B 1 118 ? 13.391 -36.562 -2.518 1 94.94 118 THR B O 1
ATOM 4443 N N . ILE B 1 119 ? 14.07 -34.594 -3.426 1 95.44 119 ILE B N 1
ATOM 4444 C CA . ILE B 1 119 ? 15.367 -34.625 -2.756 1 95.44 119 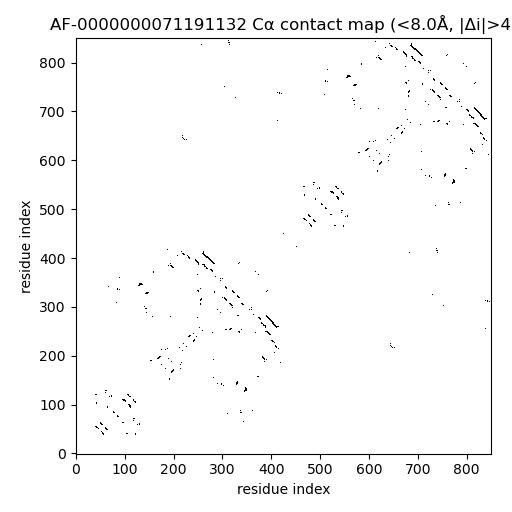ILE B CA 1
ATOM 4445 C C . ILE B 1 119 ? 15.562 -33.344 -1.958 1 95.44 119 ILE B C 1
ATOM 4447 O O . ILE B 1 119 ? 15.344 -32.25 -2.475 1 95.44 119 ILE B O 1
ATOM 4451 N N . PHE B 1 120 ? 15.93 -33.5 -0.685 1 94.75 120 PHE B N 1
ATOM 4452 C CA . PHE B 1 120 ? 16.203 -32.344 0.163 1 94.75 120 PHE B CA 1
ATOM 4453 C C . PHE B 1 120 ? 17.609 -32.438 0.752 1 94.75 120 PHE B C 1
ATOM 4455 O O . PHE B 1 120 ? 18.094 -33.531 1.062 1 94.75 120 PHE B O 1
ATOM 4462 N N . ASP B 1 121 ? 18.203 -31.25 0.874 1 92.94 121 ASP B N 1
ATOM 4463 C CA . ASP B 1 121 ? 19.328 -31.109 1.801 1 92.94 121 ASP B CA 1
ATOM 4464 C C . ASP B 1 121 ? 18.844 -31.172 3.25 1 92.94 121 ASP B C 1
ATOM 4466 O O . ASP B 1 121 ? 17.953 -30.422 3.65 1 92.94 121 ASP B O 1
ATOM 4470 N N . VAL B 1 122 ? 19.5 -32.062 4.023 1 91.06 122 VAL B N 1
ATOM 4471 C CA . VAL B 1 122 ? 19.031 -32.281 5.387 1 91.06 122 VAL B CA 1
ATOM 4472 C C . VAL B 1 122 ? 19.25 -31.031 6.215 1 91.06 122 VAL B C 1
ATOM 4474 O O . VAL B 1 122 ? 18.453 -30.719 7.113 1 91.06 122 VAL B O 1
ATOM 4477 N N . SER B 1 123 ? 20.219 -30.25 5.902 1 89.38 123 SER B N 1
ATOM 4478 C CA . SER B 1 123 ? 20.438 -28.984 6.598 1 89.38 123 SER B CA 1
ATOM 4479 C C . SER B 1 123 ? 19.344 -27.969 6.293 1 89.38 123 SER B C 1
ATOM 4481 O O . SER B 1 123 ? 18.922 -27.219 7.172 1 89.38 123 SER B O 1
ATOM 4483 N N . TRP B 1 124 ? 18.906 -28 5.066 1 90.06 124 TRP B N 1
ATOM 4484 C CA . TRP B 1 124 ? 17.797 -27.125 4.68 1 90.06 124 TRP B CA 1
ATOM 4485 C C . TRP B 1 124 ? 16.531 -27.469 5.445 1 90.06 124 TRP B C 1
ATOM 4487 O O . TRP B 1 124 ? 15.805 -26.578 5.891 1 90.06 124 TRP B O 1
ATOM 4497 N N . LEU B 1 125 ? 16.328 -28.734 5.582 1 91.12 125 LEU B N 1
ATOM 4498 C CA . LEU B 1 125 ? 15.148 -29.188 6.32 1 91.12 125 LEU B CA 1
ATOM 4499 C C . LEU B 1 125 ? 15.211 -28.734 7.777 1 91.12 125 LEU B C 1
ATOM 4501 O O . LEU B 1 125 ? 14.211 -28.297 8.344 1 91.12 125 LEU B O 1
ATOM 4505 N N . LYS B 1 126 ? 16.344 -28.812 8.312 1 88.75 126 LYS B N 1
ATOM 4506 C CA . LYS B 1 126 ? 16.516 -28.391 9.703 1 88.75 126 LYS B CA 1
ATOM 4507 C C . LYS B 1 126 ? 16.25 -26.891 9.852 1 88.75 126 LYS B C 1
ATOM 4509 O O . LYS B 1 126 ? 15.57 -26.469 10.789 1 88.75 126 LYS B O 1
ATOM 4514 N N . GLU B 1 127 ? 16.703 -26.172 8.914 1 85.69 127 GLU B N 1
ATOM 4515 C CA . GLU B 1 127 ? 16.547 -24.719 8.945 1 85.69 127 GLU B CA 1
ATOM 4516 C C . GLU B 1 127 ? 15.102 -24.312 8.711 1 85.69 127 GLU B C 1
ATOM 4518 O O . GLU B 1 127 ? 14.68 -23.234 9.117 1 85.69 127 GLU B O 1
ATOM 4523 N N . ASN B 1 128 ? 14.383 -25.188 8.07 1 87.31 128 ASN B N 1
ATOM 4524 C CA . ASN B 1 128 ? 13.023 -24.828 7.699 1 87.31 128 ASN B CA 1
ATOM 4525 C C . ASN B 1 128 ? 11.992 -25.641 8.492 1 87.31 128 ASN B C 1
ATOM 4527 O O . ASN B 1 128 ? 10.836 -25.734 8.086 1 87.31 128 ASN B O 1
ATOM 4531 N N . ALA B 1 129 ? 12.555 -26.234 9.594 1 87.75 129 ALA B N 1
ATOM 4532 C CA . ALA B 1 129 ? 11.641 -26.953 10.469 1 87.75 129 ALA B CA 1
ATOM 4533 C C . ALA B 1 129 ? 10.625 -26.016 11.109 1 87.75 129 ALA B C 1
ATOM 4535 O O . ALA B 1 129 ? 10.883 -24.812 11.242 1 87.75 129 ALA B O 1
ATOM 4536 N N . TYR B 1 130 ? 9.516 -26.547 11.289 1 83.44 130 TYR B N 1
ATOM 4537 C CA . TYR B 1 130 ? 8.461 -25.734 11.883 1 83.44 130 TYR B CA 1
ATOM 4538 C C . TYR B 1 130 ? 7.805 -26.469 13.047 1 83.44 130 TYR B C 1
ATOM 4540 O O . TYR B 1 130 ? 7.863 -27.703 13.133 1 83.44 130 TYR B O 1
ATOM 4548 N N . ASP B 1 131 ? 7.336 -25.922 14.039 1 78.12 131 ASP B N 1
ATOM 4549 C CA . ASP B 1 131 ? 6.613 -26.328 15.242 1 78.12 131 ASP B CA 1
ATOM 4550 C C . ASP B 1 131 ? 6.801 -25.297 16.359 1 78.12 131 ASP B C 1
ATOM 4552 O O . ASP B 1 131 ? 7.23 -25.656 17.453 1 78.12 131 ASP B O 1
ATOM 4556 N N . GLY B 1 132 ? 6.828 -24.094 15.742 1 65.19 132 GLY B N 1
ATOM 4557 C CA . GLY B 1 132 ? 6.973 -23.031 16.719 1 65.19 132 GLY B CA 1
ATOM 4558 C C . GLY B 1 132 ? 5.734 -22.828 17.578 1 65.19 132 GLY B C 1
ATOM 4559 O O . GLY B 1 132 ? 4.668 -23.375 17.266 1 65.19 132 GLY B O 1
ATOM 4560 N N . GLY B 1 133 ? 5.746 -22.562 18.922 1 58.69 133 GLY B N 1
ATOM 4561 C CA . GLY B 1 133 ? 4.695 -22.328 19.891 1 58.69 133 GLY B CA 1
ATOM 4562 C C . GLY B 1 133 ? 3.543 -21.5 19.359 1 58.69 133 GLY B C 1
ATOM 4563 O O . GLY B 1 133 ? 3.748 -20.594 18.547 1 58.69 133 GLY B O 1
ATOM 4564 N N . GLY B 1 134 ? 2.457 -21.953 18.703 1 53.12 134 GLY B N 1
ATOM 4565 C CA . GLY B 1 134 ? 1.138 -21.75 18.125 1 53.12 134 GLY B CA 1
ATOM 4566 C C . GLY B 1 134 ? 0.51 -20.422 18.531 1 53.12 134 GLY B C 1
ATOM 4567 O O . GLY B 1 134 ? -0.472 -20.391 19.266 1 53.12 134 GLY B O 1
ATOM 4568 N N . LEU B 1 135 ? 1.082 -19.438 18.938 1 49.38 135 LEU B N 1
ATOM 4569 C CA . LEU B 1 135 ? 0.315 -18.406 19.625 1 49.38 135 LEU B CA 1
ATOM 4570 C C . LEU B 1 135 ? -0.608 -17.688 18.641 1 49.38 135 LEU B C 1
ATOM 4572 O O . LEU B 1 135 ? -1.519 -16.953 19.062 1 49.38 135 LEU B O 1
ATOM 4576 N N . LEU B 1 136 ? -0.484 -17.766 17.422 1 50.34 136 LEU B N 1
ATOM 4577 C CA . LEU B 1 136 ? -1.117 -16.734 16.625 1 50.34 136 LEU B CA 1
ATOM 4578 C C . LEU B 1 136 ? -2.631 -16.906 16.594 1 50.34 136 LEU B C 1
ATOM 4580 O O . LEU B 1 136 ? -3.377 -15.93 16.641 1 50.34 136 LEU B O 1
ATOM 4584 N N . CYS B 1 137 ? -3.209 -18.172 16.359 1 47.62 137 CYS B N 1
ATOM 4585 C CA . CYS B 1 137 ? -4.641 -18.281 16.094 1 47.62 137 CYS B CA 1
ATOM 4586 C C . CYS B 1 137 ? -5.453 -18.016 17.344 1 47.62 137 CYS B C 1
ATOM 4588 O O . CYS B 1 137 ? -6.594 -17.547 17.281 1 47.62 137 CYS B O 1
ATOM 4590 N N . GLU B 1 138 ? -4.906 -18.328 18.453 1 45.41 138 GLU B N 1
ATOM 4591 C CA . GLU B 1 138 ? -5.805 -18.328 19.609 1 45.41 138 GLU B CA 1
ATOM 4592 C C . GLU B 1 138 ? -6.23 -16.922 20 1 45.41 138 GLU B C 1
ATOM 4594 O O . GLU B 1 138 ? -7.309 -16.719 20.562 1 45.41 138 GLU B O 1
ATOM 4599 N N . ASN B 1 139 ? -5.43 -15.961 19.672 1 47.09 139 ASN B N 1
ATOM 4600 C CA . ASN B 1 139 ? -5.789 -14.641 20.172 1 47.09 139 ASN B CA 1
ATOM 4601 C C . ASN B 1 139 ? -6.379 -13.758 19.078 1 47.09 139 ASN B C 1
ATOM 4603 O O . ASN B 1 139 ? -6.457 -12.539 19.234 1 47.09 139 ASN B O 1
ATOM 4607 N N . GLN B 1 140 ? -6.633 -14.516 17.953 1 52.97 140 GLN B N 1
ATOM 4608 C CA . GLN B 1 140 ? -7.23 -13.633 16.969 1 52.97 140 GLN B CA 1
ATOM 4609 C C . GLN B 1 140 ? -8.742 -13.562 17.125 1 52.97 140 GLN B C 1
ATOM 4611 O O . GLN B 1 140 ? -9.398 -14.57 17.391 1 52.97 140 GLN B O 1
ATOM 4616 N N . PRO B 1 141 ? -9.211 -12.422 17.297 1 50.94 141 PRO B N 1
ATOM 4617 C CA . PRO B 1 141 ? -10.664 -12.32 17.359 1 50.94 141 PRO B CA 1
ATOM 4618 C C . PRO B 1 141 ? -11.359 -13.062 16.234 1 50.94 141 PRO B C 1
ATOM 4620 O O . PRO B 1 141 ? -10.82 -13.156 15.125 1 50.94 141 PRO B O 1
ATOM 4623 N N . GLU B 1 142 ? -12.25 -13.93 16.594 1 50.28 142 GLU B N 1
ATOM 4624 C CA . GLU B 1 142 ? -13.086 -14.602 15.594 1 50.28 142 GLU B CA 1
ATOM 4625 C C . GLU B 1 142 ? -13.477 -13.648 14.469 1 50.28 142 GLU B C 1
ATOM 4627 O O . GLU B 1 142 ? -13.961 -12.539 14.727 1 50.28 142 GLU B O 1
ATOM 4632 N N . THR B 1 143 ? -12.758 -13.859 13.336 1 52.56 143 THR B N 1
ATOM 4633 C CA . THR B 1 143 ? -13.133 -13.055 12.18 1 52.56 143 THR B CA 1
ATOM 4634 C C . THR B 1 143 ? -14.609 -13.227 11.852 1 52.56 143 THR B C 1
ATOM 4636 O O . THR B 1 143 ? -15.078 -14.344 11.641 1 52.56 143 THR B O 1
ATOM 4639 N N . ARG B 1 144 ? -15.414 -12.578 12.43 1 44.94 144 ARG B N 1
ATOM 4640 C CA . ARG B 1 144 ? -16.75 -12.57 11.836 1 44.94 144 ARG B CA 1
ATOM 4641 C C . ARG B 1 144 ? -16.688 -12.125 10.375 1 44.94 144 ARG B C 1
ATOM 4643 O O . ARG B 1 144 ? -16.125 -11.078 10.062 1 44.94 144 ARG B O 1
ATOM 4650 N N . PHE B 1 145 ? -16.406 -13.156 9.344 1 55.16 145 PHE B N 1
ATOM 4651 C CA . PHE B 1 145 ? -16.438 -12.742 7.941 1 55.16 145 PHE B CA 1
ATOM 4652 C C . PHE B 1 145 ? -17.297 -11.492 7.766 1 55.16 145 PHE B C 1
ATOM 4654 O O . PHE B 1 145 ? -17.703 -11.172 6.652 1 55.16 145 PHE B O 1
ATOM 4661 N N . GLY B 1 146 ? -17.719 -10.75 8.695 1 52.25 146 GLY B N 1
ATOM 4662 C CA . GLY B 1 146 ? -18.969 -10.039 8.508 1 52.25 146 GLY B CA 1
ATOM 4663 C C . GLY B 1 146 ? -19.031 -9.273 7.203 1 52.25 146 GLY B C 1
ATOM 4664 O O . GLY B 1 146 ? -20.078 -9.242 6.539 1 52.25 146 GLY B O 1
ATOM 4665 N N . SER B 1 147 ? -18.172 -8.508 6.488 1 69 147 SER B N 1
ATOM 4666 C CA . SER B 1 147 ? -18.609 -7.637 5.406 1 69 147 SER B CA 1
ATOM 4667 C C . SER B 1 147 ? -17.5 -7.438 4.375 1 69 147 SER B C 1
ATOM 4669 O O . SER B 1 147 ? -16.328 -7.652 4.672 1 69 147 SER B O 1
ATOM 4671 N N . ILE B 1 148 ? -17.812 -7.781 3.158 1 73.69 148 ILE B N 1
ATOM 4672 C CA . ILE B 1 148 ? -16.984 -7.312 2.053 1 73.69 148 ILE B CA 1
ATOM 4673 C C . ILE B 1 148 ? -17.062 -5.793 1.951 1 73.69 148 ILE B C 1
ATOM 4675 O O . ILE B 1 148 ? -18.156 -5.215 2.057 1 73.69 148 ILE B O 1
ATOM 4679 N N . SER B 1 149 ? -15.906 -5.234 1.882 1 74.94 149 SER B N 1
ATOM 4680 C CA . SER B 1 149 ? -15.867 -3.777 1.777 1 74.94 149 SER B CA 1
ATOM 4681 C C . SER B 1 149 ? -16.703 -3.287 0.594 1 74.94 149 SER B C 1
ATOM 4683 O O . SER B 1 149 ? -16.531 -3.764 -0.529 1 74.94 149 SER B O 1
ATOM 4685 N N . HIS B 1 150 ? -17.609 -2.459 0.818 1 76.25 150 HIS B N 1
ATOM 4686 C CA . HIS B 1 150 ? -18.5 -1.885 -0.189 1 76.25 150 HIS B CA 1
ATOM 4687 C C . HIS B 1 150 ? -19.312 -2.967 -0.882 1 76.25 150 HIS B C 1
ATOM 4689 O O . HIS B 1 150 ? -19.531 -2.904 -2.094 1 76.25 150 HIS B O 1
ATOM 4695 N N . GLU B 1 151 ? -19.672 -3.943 -0.09 1 78.88 151 GLU B N 1
ATOM 4696 C CA . GLU B 1 151 ? -20.344 -5.086 -0.701 1 78.88 151 GLU B CA 1
ATOM 4697 C C . GLU B 1 151 ? -21.625 -4.66 -1.396 1 78.88 151 GLU B C 1
ATOM 4699 O O . GLU B 1 151 ? -22 -5.215 -2.434 1 78.88 151 GLU B O 1
ATOM 4704 N N . SER B 1 152 ? -22.219 -3.637 -0.882 1 77.75 152 SER B N 1
ATOM 4705 C CA . SER B 1 152 ? -23.484 -3.189 -1.442 1 77.75 152 SER B CA 1
ATOM 4706 C C . SER B 1 152 ? -23.312 -2.635 -2.852 1 77.75 152 SER B C 1
ATOM 4708 O O . SER B 1 152 ? -24.25 -2.604 -3.639 1 77.75 152 SER B O 1
ATOM 4710 N N . ASP B 1 153 ? -22.156 -2.275 -3.143 1 87.44 153 ASP B N 1
ATOM 4711 C CA . ASP B 1 153 ? -21.875 -1.691 -4.449 1 87.44 153 ASP B CA 1
ATOM 4712 C C . ASP B 1 153 ? -21.312 -2.74 -5.406 1 87.44 153 ASP B C 1
ATOM 4714 O O . ASP B 1 153 ? -20.984 -2.426 -6.555 1 87.44 153 ASP B O 1
ATOM 4718 N N . MET B 1 154 ? -21.266 -4.004 -4.906 1 92.94 154 MET B N 1
ATOM 4719 C CA . MET B 1 154 ? -20.641 -5.055 -5.711 1 92.94 154 MET B CA 1
ATOM 4720 C C . MET B 1 154 ? -21.656 -6.137 -6.062 1 92.94 154 MET B C 1
ATOM 4722 O O . MET B 1 154 ? -22.672 -6.293 -5.375 1 92.94 154 MET B O 1
ATOM 4726 N N . THR B 1 155 ? -21.438 -6.727 -7.141 1 95.06 155 THR B N 1
ATOM 4727 C CA . THR B 1 155 ? -22.094 -7.977 -7.508 1 95.06 155 THR B CA 1
ATOM 4728 C C . THR B 1 155 ? -21.078 -9.117 -7.586 1 95.06 155 THR B C 1
ATOM 4730 O O . THR B 1 155 ? -20.219 -9.133 -8.477 1 95.06 155 THR B O 1
ATOM 4733 N N . LEU B 1 156 ? -21.172 -9.969 -6.566 1 96.62 156 LEU B N 1
ATOM 4734 C CA . LEU B 1 156 ? -20.344 -11.172 -6.637 1 96.62 156 LEU B CA 1
ATOM 4735 C C . LEU B 1 156 ? -20.891 -12.141 -7.676 1 96.62 156 LEU B C 1
ATOM 4737 O O . LEU B 1 156 ? -22.109 -12.25 -7.855 1 96.62 156 LEU B O 1
ATOM 4741 N N . TRP B 1 157 ? -19.969 -12.867 -8.344 1 97.81 157 TRP B N 1
ATOM 4742 C CA . TRP B 1 157 ? -20.516 -13.594 -9.484 1 97.81 157 TRP B CA 1
ATOM 4743 C C . TRP B 1 157 ? -19.781 -14.914 -9.695 1 97.81 157 TRP B C 1
ATOM 4745 O O . TRP B 1 157 ? -18.609 -15.039 -9.328 1 97.81 157 TRP B O 1
ATOM 4755 N N . ASP B 1 158 ? -20.469 -15.898 -10.109 1 97.62 158 ASP B N 1
ATOM 4756 C CA . ASP B 1 158 ? -19.984 -17.094 -10.805 1 97.62 158 ASP B CA 1
ATOM 4757 C C . ASP B 1 158 ? -20.359 -17.062 -12.281 1 97.62 158 ASP B C 1
ATOM 4759 O O . ASP B 1 158 ? -20.875 -16.062 -12.773 1 97.62 158 ASP B O 1
ATOM 4763 N N . ARG B 1 159 ? -20.062 -18.078 -12.922 1 96.56 159 ARG B N 1
ATOM 4764 C CA . ARG B 1 159 ? -20.266 -18.125 -14.367 1 96.56 159 ARG B CA 1
ATOM 4765 C C . ARG B 1 159 ? -21.734 -17.844 -14.711 1 96.56 159 ARG B C 1
ATOM 4767 O O . ARG B 1 159 ? -22.016 -17.062 -15.617 1 96.56 159 ARG B O 1
ATOM 4774 N N . ASP B 1 160 ? -22.656 -18.375 -14.023 1 95.75 160 ASP B N 1
ATOM 4775 C CA . ASP B 1 160 ? -24.078 -18.219 -14.305 1 95.75 160 ASP B CA 1
ATOM 4776 C C . ASP B 1 160 ? -24.547 -16.812 -13.961 1 95.75 160 ASP B C 1
ATOM 4778 O O . ASP B 1 160 ? -25.312 -16.203 -14.727 1 95.75 160 ASP B O 1
ATOM 4782 N N . ALA B 1 161 ? -24.094 -16.359 -12.852 1 94.88 161 ALA B N 1
ATOM 4783 C CA . ALA B 1 161 ? -24.5 -15.031 -12.414 1 94.88 161 ALA B CA 1
ATOM 4784 C C . ALA B 1 161 ? -24.062 -13.969 -13.422 1 94.88 161 ALA B C 1
ATOM 4786 O O . ALA B 1 161 ? -24.844 -13.062 -13.75 1 94.88 161 ALA B O 1
ATOM 4787 N N . ILE B 1 162 ? -22.859 -14.086 -13.883 1 95.75 162 ILE B N 1
ATOM 4788 C CA . ILE B 1 162 ? -22.328 -13.055 -14.773 1 95.75 162 ILE B CA 1
ATOM 4789 C C . ILE B 1 162 ? -22.938 -13.203 -16.156 1 95.75 162 ILE B C 1
ATOM 4791 O O . ILE B 1 162 ? -23.094 -12.227 -16.891 1 95.75 162 ILE B O 1
ATOM 4795 N N . ALA B 1 163 ? -23.25 -14.461 -16.562 1 93.44 163 ALA B N 1
ATOM 4796 C CA . ALA B 1 163 ? -23.938 -14.688 -17.828 1 93.44 163 ALA B CA 1
ATOM 4797 C C . ALA B 1 163 ? -25.328 -14.062 -17.812 1 93.44 163 ALA B C 1
ATOM 4799 O O . ALA B 1 163 ? -25.797 -13.555 -18.844 1 93.44 163 ALA B O 1
ATOM 4800 N N . GLY B 1 164 ? -25.953 -14.078 -16.734 1 92.56 164 GLY B N 1
ATOM 4801 C CA . GLY B 1 164 ? -27.281 -13.508 -16.594 1 92.56 164 GLY B CA 1
ATOM 4802 C C . GLY B 1 164 ? -27.281 -11.984 -16.625 1 92.56 164 GLY B C 1
ATOM 4803 O O . GLY B 1 164 ? -28.172 -11.375 -17.219 1 92.56 164 GLY B O 1
ATOM 4804 N N . LYS B 1 165 ? -26.281 -11.438 -15.961 1 92.56 165 LYS B N 1
ATOM 4805 C CA . LYS B 1 165 ? -26.141 -9.984 -15.93 1 92.56 165 LYS B CA 1
ATOM 4806 C C . LYS B 1 165 ? -24.688 -9.57 -16.141 1 92.56 165 LYS B C 1
ATOM 4808 O O . LYS B 1 165 ? -24.016 -9.141 -15.203 1 92.56 165 LYS B O 1
ATOM 4813 N N . PRO B 1 166 ? -24.297 -9.625 -17.406 1 91.31 166 PRO B N 1
ATOM 4814 C CA . PRO B 1 166 ? -22.906 -9.258 -17.672 1 91.31 166 PRO B CA 1
ATOM 4815 C C . PRO B 1 166 ? -22.672 -7.758 -17.578 1 91.31 166 PRO B C 1
ATOM 4817 O O . PRO B 1 166 ? -23.609 -6.961 -17.703 1 91.31 166 PRO B O 1
ATOM 4820 N N . PRO B 1 167 ? -21.422 -7.395 -17.25 1 92.25 167 PRO B N 1
ATOM 4821 C CA . PRO B 1 167 ? -21.109 -5.969 -17.344 1 92.25 167 PRO B CA 1
ATOM 4822 C C . PRO B 1 167 ? -21.328 -5.402 -18.75 1 92.25 167 PRO B C 1
ATOM 4824 O O . PRO B 1 167 ? -21.25 -6.137 -19.734 1 92.25 167 PRO B O 1
ATOM 4827 N N . LYS B 1 168 ? -21.609 -4.121 -18.734 1 92 168 LYS B N 1
ATOM 4828 C CA . LYS B 1 168 ? -21.688 -3.428 -20.016 1 92 168 LYS B CA 1
ATOM 4829 C C . LYS B 1 168 ? -20.344 -3.42 -20.719 1 92 168 LYS B C 1
ATOM 4831 O O . LYS B 1 168 ? -19.297 -3.326 -20.078 1 92 168 LYS B O 1
ATOM 4836 N N . GLU B 1 169 ? -20.438 -3.623 -22 1 93.94 169 GLU B N 1
ATOM 4837 C CA . GLU B 1 169 ? -19.219 -3.441 -22.7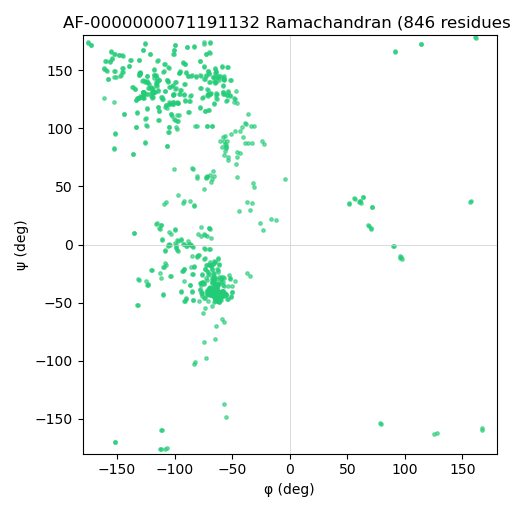81 1 93.94 169 GLU B CA 1
ATOM 4838 C C . GLU B 1 169 ? -19.109 -2.014 -23.297 1 93.94 169 GLU B C 1
ATOM 4840 O O . GLU B 1 169 ? -20.109 -1.412 -23.703 1 93.94 169 GLU B O 1
ATOM 4845 N N . PHE B 1 170 ? -17.984 -1.48 -23.234 1 97.25 170 PHE B N 1
ATOM 4846 C CA . PHE B 1 170 ? -17.75 -0.097 -23.641 1 97.25 170 PHE B CA 1
ATOM 4847 C C . PHE B 1 170 ? -16.969 -0.034 -24.938 1 97.25 170 PHE B C 1
ATOM 4849 O O . PHE B 1 170 ? -16.297 -0.996 -25.312 1 97.25 170 PHE B O 1
ATOM 4856 N N . LEU B 1 171 ? -17.156 1.109 -25.625 1 96.94 171 LEU B N 1
ATOM 4857 C CA . LEU B 1 171 ? -16.406 1.342 -26.859 1 96.94 171 LEU B CA 1
ATOM 4858 C C . LEU B 1 171 ? -15.297 2.363 -26.641 1 96.94 171 LEU B C 1
ATOM 4860 O O . LEU B 1 171 ? -15.492 3.352 -25.922 1 96.94 171 LEU B O 1
ATOM 4864 N N . TYR B 1 172 ? -14.156 2.066 -27.266 1 97.56 172 TYR B N 1
ATOM 4865 C CA . TYR B 1 172 ? -13 2.951 -27.156 1 97.56 172 TYR B CA 1
ATOM 4866 C C . TYR B 1 172 ? -13.383 4.391 -27.484 1 97.56 172 TYR B C 1
ATOM 4868 O O . TYR B 1 172 ? -13.039 5.312 -26.734 1 97.56 172 TYR B O 1
ATOM 4876 N N . ARG B 1 173 ? -14.156 4.621 -28.531 1 96.06 173 ARG B N 1
ATOM 4877 C CA . ARG B 1 173 ? -14.516 5.961 -28.984 1 96.06 173 ARG B CA 1
ATOM 4878 C C . ARG B 1 173 ? -15.312 6.707 -27.922 1 96.06 173 ARG B C 1
ATOM 4880 O O . ARG B 1 173 ? -15.156 7.918 -27.766 1 96.06 173 ARG B O 1
ATOM 4887 N N . ASP B 1 174 ? -16.094 5.988 -27.172 1 95.75 174 ASP B N 1
ATOM 4888 C CA . ASP B 1 174 ? -16.922 6.617 -26.156 1 95.75 174 ASP B CA 1
ATOM 4889 C C . ASP B 1 174 ? -16.094 6.977 -24.922 1 95.75 174 ASP B C 1
ATOM 4891 O O . ASP B 1 174 ? -16.359 7.984 -24.266 1 95.75 174 ASP B O 1
ATOM 4895 N N . ILE B 1 175 ? -15.094 6.133 -24.656 1 95.06 175 ILE B N 1
ATOM 4896 C CA . ILE B 1 175 ? -14.227 6.363 -23.516 1 95.06 175 ILE B CA 1
ATOM 4897 C C . ILE B 1 175 ? -13.383 7.613 -23.75 1 95.06 175 ILE B C 1
ATOM 4899 O O . ILE B 1 175 ? -13.234 8.445 -22.844 1 95.06 175 ILE B O 1
ATOM 4903 N N . ILE B 1 176 ? -12.93 7.785 -24.953 1 94.69 176 ILE B N 1
ATOM 4904 C CA . ILE B 1 176 ? -11.977 8.859 -25.219 1 94.69 176 ILE B CA 1
ATOM 4905 C C . ILE B 1 176 ? -12.727 10.164 -25.453 1 94.69 176 ILE B C 1
ATOM 4907 O O . ILE B 1 176 ? -12.164 11.25 -25.297 1 94.69 176 ILE B O 1
ATOM 4911 N N . ALA B 1 177 ? -14.031 10.188 -25.906 1 91.38 177 ALA B N 1
ATOM 4912 C CA . ALA B 1 177 ? -14.828 11.375 -26.188 1 91.38 177 ALA B CA 1
ATOM 4913 C C . ALA B 1 177 ? -15.195 12.109 -24.906 1 91.38 177 ALA B C 1
ATOM 4915 O O . ALA B 1 177 ? -15.852 13.156 -24.953 1 91.38 177 ALA B O 1
ATOM 4916 N N . ASN B 1 178 ? -14.648 11.883 -23.828 1 80.38 178 ASN B N 1
ATOM 4917 C CA . ASN B 1 178 ? -14.883 12.531 -22.531 1 80.38 178 ASN B CA 1
ATOM 4918 C C . ASN B 1 178 ? -16.359 12.547 -22.172 1 80.38 178 ASN B C 1
ATOM 4920 O O . ASN B 1 178 ? -16.891 13.57 -21.734 1 80.38 178 ASN B O 1
ATOM 4924 N N . ASN B 1 179 ? -17.031 11.555 -22.516 1 86 179 ASN B N 1
ATOM 4925 C CA . ASN B 1 179 ? -18.422 11.352 -22.094 1 86 179 ASN B CA 1
ATOM 4926 C C . ASN B 1 179 ? -18.5 11.008 -20.609 1 86 179 ASN B C 1
ATOM 4928 O O . ASN B 1 179 ? -18.094 9.922 -20.188 1 86 179 ASN B O 1
ATOM 4932 N N . LYS B 1 180 ? -19.125 11.891 -19.859 1 88.56 180 LYS B N 1
ATOM 4933 C CA . LYS B 1 180 ? -19.188 11.758 -18.406 1 88.56 180 LYS B CA 1
ATOM 4934 C C . LYS B 1 180 ? -19.984 10.523 -18 1 88.56 180 LYS B C 1
ATOM 4936 O O . LYS B 1 180 ? -19.625 9.828 -17.047 1 88.56 180 LYS B O 1
ATOM 4941 N N . GLU B 1 181 ? -21 10.281 -18.703 1 91.81 181 GLU B N 1
ATOM 4942 C CA . GLU B 1 181 ? -21.859 9.141 -18.391 1 91.81 181 GLU B CA 1
ATOM 4943 C C . GLU B 1 181 ? -21.125 7.82 -18.625 1 91.81 181 GLU B C 1
ATOM 4945 O O . GLU B 1 181 ? -21.219 6.91 -17.797 1 91.81 181 GLU B O 1
ATOM 4950 N N . VAL B 1 182 ? -20.453 7.75 -19.719 1 94.25 182 VAL B N 1
ATOM 4951 C CA . VAL B 1 182 ? -19.719 6.543 -20.047 1 94.25 182 VAL B CA 1
ATOM 4952 C C . VAL B 1 182 ? -18.609 6.316 -19.016 1 94.25 182 VAL B C 1
ATOM 4954 O O . VAL B 1 182 ? -18.375 5.18 -18.578 1 94.25 182 VAL B O 1
ATOM 4957 N N . LEU B 1 183 ? -18 7.348 -18.656 1 94.06 183 LEU B N 1
ATOM 4958 C CA . LEU B 1 183 ? -16.953 7.258 -17.641 1 94.06 183 LEU B CA 1
ATOM 4959 C C . LEU B 1 183 ? -17.531 6.762 -16.312 1 94.06 183 LEU B C 1
ATOM 4961 O O . LEU B 1 183 ? -16.969 5.848 -15.703 1 94.06 183 LEU B O 1
ATOM 4965 N N . GLN B 1 184 ? -18.625 7.316 -15.914 1 93.81 184 GLN B N 1
ATOM 4966 C CA . GLN B 1 184 ? -19.25 6.926 -14.664 1 93.81 184 GLN B CA 1
ATOM 4967 C C . GLN B 1 184 ? -19.688 5.461 -14.688 1 93.81 184 GLN B C 1
ATOM 4969 O O . GLN B 1 184 ? -19.469 4.727 -13.727 1 93.81 184 GLN B O 1
ATOM 4974 N N . GLU B 1 185 ? -20.234 5.105 -15.758 1 94.94 185 GLU B N 1
ATOM 4975 C CA . GLU B 1 185 ? -20.688 3.727 -15.898 1 94.94 185 GLU B CA 1
ATOM 4976 C C . GLU B 1 185 ? -19.516 2.754 -15.891 1 94.94 185 GLU B C 1
ATOM 4978 O O . GLU B 1 185 ? -19.594 1.677 -15.297 1 94.94 185 GLU B O 1
ATOM 4983 N N . SER B 1 186 ? -18.484 3.125 -16.578 1 96.31 186 SER B N 1
ATOM 4984 C CA . SER B 1 186 ? -17.297 2.258 -16.641 1 96.31 186 SER B CA 1
ATOM 4985 C C . SER B 1 186 ? -16.672 2.102 -15.258 1 96.31 186 SER B C 1
ATOM 4987 O O . SER B 1 186 ? -16.297 0.993 -14.859 1 96.31 186 SER B O 1
ATOM 4989 N N . LEU B 1 187 ? -16.578 3.211 -14.531 1 95.5 187 LEU B N 1
ATOM 4990 C CA . LEU B 1 187 ? -16.047 3.178 -13.172 1 95.5 187 LEU B CA 1
ATOM 4991 C C . LEU B 1 187 ? -16.922 2.314 -12.266 1 95.5 187 LEU B C 1
ATOM 4993 O O . LEU B 1 187 ? -16.406 1.485 -11.516 1 95.5 187 LEU B O 1
ATOM 4997 N N . ASN B 1 188 ? -18.156 2.49 -12.398 1 94.88 188 ASN B N 1
ATOM 4998 C CA . ASN B 1 188 ? -19.109 1.762 -11.555 1 94.88 188 ASN B CA 1
ATOM 4999 C C . ASN B 1 188 ? -19.094 0.267 -11.867 1 94.88 188 ASN B C 1
ATOM 5001 O O . ASN B 1 188 ? -19.125 -0.559 -10.953 1 94.88 188 ASN B O 1
ATOM 5005 N N . ASP B 1 189 ? -19.062 -0.06 -13.094 1 97 189 ASP B N 1
ATOM 5006 C CA . ASP B 1 189 ? -19.094 -1.47 -13.477 1 97 189 ASP B CA 1
ATOM 5007 C C . ASP B 1 189 ? -17.797 -2.174 -13.086 1 97 189 ASP B C 1
ATOM 5009 O O . ASP B 1 189 ? -17.812 -3.34 -12.688 1 97 189 ASP B O 1
ATOM 5013 N N . LEU B 1 190 ? -16.734 -1.467 -13.273 1 97.44 190 LEU B N 1
ATOM 5014 C CA . LEU B 1 190 ? -15.469 -2.047 -12.828 1 97.44 190 LEU B CA 1
ATOM 5015 C C . LEU B 1 190 ? -15.508 -2.346 -11.336 1 97.44 190 LEU B C 1
ATOM 5017 O O . LEU B 1 190 ? -15.055 -3.406 -10.898 1 97.44 190 LEU B O 1
ATOM 5021 N N . PHE B 1 191 ? -16.094 -1.456 -10.594 1 96.19 191 PHE B N 1
ATOM 5022 C CA . PHE B 1 191 ? -16.203 -1.665 -9.156 1 96.19 191 PHE B CA 1
ATOM 5023 C C . PHE B 1 191 ? -17.188 -2.785 -8.844 1 96.19 191 PHE B C 1
ATOM 5025 O O . PHE B 1 191 ? -16.906 -3.646 -8.008 1 96.19 191 PHE B O 1
ATOM 5032 N N . ARG B 1 192 ? -18.234 -2.77 -9.523 1 96.5 192 ARG B N 1
ATOM 5033 C CA . ARG B 1 192 ? -19.344 -3.682 -9.258 1 96.5 192 ARG B CA 1
ATOM 5034 C C . ARG B 1 192 ? -18.969 -5.121 -9.586 1 96.5 192 ARG B C 1
ATOM 5036 O O . ARG B 1 192 ? -19.188 -6.027 -8.781 1 96.5 192 ARG B O 1
ATOM 5043 N N . PHE B 1 193 ? -18.297 -5.316 -10.703 1 97.75 193 PHE B N 1
ATOM 5044 C CA . PHE B 1 193 ? -18.062 -6.676 -11.172 1 97.75 193 PHE B CA 1
ATOM 5045 C C . PHE B 1 193 ? -16.594 -7.055 -11.031 1 97.75 193 PHE B C 1
ATOM 5047 O O . PHE B 1 193 ? -16.25 -8.234 -11.078 1 97.75 193 PHE B O 1
ATOM 5054 N N . GLY B 1 194 ? -15.758 -6.086 -10.922 1 97.94 194 GLY B N 1
ATOM 5055 C CA . GLY B 1 194 ? -14.328 -6.348 -10.82 1 97.94 194 GLY B CA 1
ATOM 5056 C C . GLY B 1 194 ? -13.633 -6.391 -12.172 1 97.94 194 GLY B C 1
ATOM 5057 O O . GLY B 1 194 ? -12.422 -6.613 -12.242 1 97.94 194 GLY B O 1
ATOM 5058 N N . PHE B 1 195 ? -14.414 -6.219 -13.273 1 98.56 195 PHE B N 1
ATOM 5059 C CA . PHE B 1 195 ? -13.797 -6.156 -14.586 1 98.56 195 PHE B CA 1
ATOM 5060 C C . PHE B 1 195 ? -14.727 -5.488 -15.594 1 98.56 195 PHE B C 1
ATOM 5062 O O . PHE B 1 195 ? -15.93 -5.406 -15.367 1 98.56 195 PHE B O 1
ATOM 5069 N N . ILE B 1 196 ? -14.125 -4.977 -16.656 1 98.38 196 ILE B N 1
ATOM 5070 C CA . ILE B 1 196 ? -14.875 -4.469 -17.797 1 98.38 196 ILE B CA 1
ATOM 5071 C C . ILE B 1 196 ? -14.07 -4.691 -19.078 1 98.38 196 ILE B C 1
ATOM 5073 O O . ILE B 1 196 ? -12.859 -4.934 -19.031 1 98.38 196 ILE B O 1
ATOM 5077 N N . PHE B 1 197 ? -14.805 -4.598 -20.188 1 98.38 197 PHE B N 1
ATOM 5078 C CA . PHE B 1 197 ? -14.18 -4.664 -21.5 1 98.38 197 PHE B CA 1
ATOM 5079 C C . PHE B 1 197 ? -14.344 -3.352 -22.25 1 98.38 197 PHE B C 1
ATOM 5081 O O . PHE B 1 197 ? -15.414 -2.732 -22.203 1 98.38 197 PHE B O 1
ATOM 5088 N N . VAL B 1 198 ? -13.32 -2.936 -22.859 1 98.31 198 VAL B N 1
ATOM 5089 C CA . VAL B 1 198 ? -13.375 -1.841 -23.828 1 98.31 198 VAL B CA 1
ATOM 5090 C C . VAL B 1 198 ? -13.039 -2.363 -25.219 1 98.31 198 VAL B C 1
ATOM 5092 O O . VAL B 1 198 ? -11.914 -2.801 -25.469 1 98.31 198 VAL B O 1
ATOM 5095 N N . ASN B 1 199 ? -14.008 -2.225 -26.094 1 97.94 199 ASN B N 1
ATOM 5096 C CA . ASN B 1 199 ? -13.883 -2.826 -27.422 1 97.94 199 ASN B CA 1
ATOM 5097 C C . ASN B 1 199 ? -13.492 -1.793 -28.469 1 97.94 199 ASN B C 1
ATOM 5099 O O . ASN B 1 199 ? -13.539 -0.589 -28.219 1 97.94 199 ASN B O 1
ATOM 5103 N N . ASP B 1 200 ? -13.047 -2.275 -29.594 1 98.06 200 ASP B N 1
ATOM 5104 C CA . ASP B 1 200 ? -12.695 -1.486 -30.766 1 98.06 200 ASP B CA 1
ATOM 5105 C C . ASP B 1 200 ? -11.57 -0.504 -30.453 1 98.06 200 ASP B C 1
ATOM 5107 O O . ASP B 1 200 ? -11.625 0.659 -30.859 1 98.06 200 ASP B O 1
ATOM 5111 N N . THR B 1 201 ? -10.68 -0.999 -29.641 1 98.5 201 THR B N 1
ATOM 5112 C CA . THR B 1 201 ? -9.508 -0.198 -29.312 1 98.5 201 THR B CA 1
ATOM 5113 C C . THR B 1 201 ? -8.406 -0.395 -30.359 1 98.5 201 THR B C 1
ATOM 5115 O O . THR B 1 201 ? -8.078 -1.528 -30.719 1 98.5 201 THR B O 1
ATOM 5118 N N . PRO B 1 202 ? -7.898 0.737 -30.875 1 98.44 202 PRO B N 1
ATOM 5119 C CA . PRO B 1 202 ? -6.719 0.537 -31.734 1 98.44 202 PRO B CA 1
ATOM 5120 C C . PRO B 1 202 ? -5.637 -0.296 -31.047 1 98.44 202 PRO B C 1
ATOM 5122 O O . PRO B 1 202 ? -5.406 -0.15 -29.844 1 98.44 202 PRO B O 1
ATOM 5125 N N . THR B 1 203 ? -4.957 -1.188 -31.766 1 98 203 THR B N 1
ATOM 5126 C CA . THR B 1 203 ? -4.027 -2.146 -31.188 1 98 203 THR B CA 1
ATOM 5127 C C . THR B 1 203 ? -2.646 -1.521 -31 1 98 203 THR B C 1
ATOM 5129 O O . THR B 1 203 ? -1.67 -1.979 -31.609 1 98 203 THR B O 1
ATOM 5132 N N . ASP B 1 204 ? -2.561 -0.551 -30.156 1 97.62 204 ASP B N 1
ATOM 5133 C CA . ASP B 1 204 ? -1.302 0.132 -29.875 1 97.62 204 ASP B CA 1
ATOM 5134 C C . ASP B 1 204 ? -1.228 0.552 -28.406 1 97.62 204 ASP B C 1
ATOM 5136 O O . ASP B 1 204 ? -2.25 0.613 -27.719 1 97.62 204 ASP B O 1
ATOM 5140 N N . GLU B 1 205 ? -0.076 0.817 -28.031 1 97.19 205 GLU B N 1
ATOM 5141 C CA . GLU B 1 205 ? 0.218 1.136 -26.625 1 97.19 205 GLU B CA 1
ATOM 5142 C C . GLU B 1 205 ? -0.468 2.43 -26.203 1 97.19 205 GLU B C 1
ATOM 5144 O O . GLU B 1 205 ? -1.005 2.52 -25.094 1 97.19 205 GLU B O 1
ATOM 5149 N N . GLU B 1 206 ? -0.478 3.379 -27.016 1 97.44 206 GLU B N 1
ATOM 5150 C CA . GLU B 1 206 ? -1.008 4.703 -26.703 1 97.44 206 GLU B CA 1
ATOM 5151 C C . GLU B 1 206 ? -2.502 4.641 -26.391 1 97.44 206 GLU B C 1
ATOM 5153 O O . GLU B 1 206 ? -2.98 5.297 -25.469 1 97.44 206 GLU B O 1
ATOM 5158 N N . SER B 1 207 ? -3.209 3.896 -27.203 1 98.12 207 SER B N 1
ATOM 5159 C CA . SER B 1 207 ? -4.648 3.779 -27 1 98.12 207 SER B CA 1
ATOM 5160 C C . SER B 1 207 ? -4.977 3.076 -25.688 1 98.12 207 SER B C 1
ATOM 5162 O O . SER B 1 207 ? -5.93 3.445 -25 1 98.12 207 SER B O 1
ATOM 5164 N N . THR B 1 208 ? -4.188 2.074 -25.344 1 98.12 208 THR B N 1
ATOM 5165 C CA . THR B 1 208 ? -4.371 1.384 -24.078 1 98.12 208 THR B CA 1
ATOM 5166 C C . THR B 1 208 ? -4.117 2.332 -22.906 1 98.12 208 THR B C 1
ATOM 5168 O O . THR B 1 208 ? -4.867 2.334 -21.922 1 98.12 208 THR B O 1
ATOM 5171 N N . LEU B 1 209 ? -3.078 3.139 -23.047 1 97.44 209 LEU B N 1
ATOM 5172 C CA . LEU B 1 209 ? -2.725 4.117 -22.031 1 97.44 209 LEU B CA 1
ATOM 5173 C C . LEU B 1 209 ? -3.861 5.109 -21.812 1 97.44 209 LEU B C 1
ATOM 5175 O O . LEU B 1 209 ? -4.195 5.438 -20.672 1 97.44 209 LEU B O 1
ATOM 5179 N N . LYS B 1 210 ? -4.414 5.551 -22.859 1 96.88 210 LYS B N 1
ATOM 5180 C CA . LYS B 1 210 ? -5.5 6.523 -22.781 1 96.88 210 LYS B CA 1
ATOM 5181 C C . LYS B 1 210 ? -6.699 5.953 -22.031 1 96.88 210 LYS B C 1
ATOM 5183 O O . LYS B 1 210 ? -7.336 6.656 -21.25 1 96.88 210 LYS B O 1
ATOM 5188 N N . ILE B 1 211 ? -6.973 4.684 -22.312 1 97.12 211 ILE B N 1
ATOM 5189 C CA . ILE B 1 211 ? -8.062 4.02 -21.609 1 97.12 211 ILE B CA 1
ATOM 5190 C C . ILE B 1 211 ? -7.797 4.023 -20.109 1 97.12 211 ILE B C 1
ATOM 5192 O O . ILE B 1 211 ? -8.664 4.395 -19.312 1 97.12 211 ILE B O 1
ATOM 5196 N N . CYS B 1 212 ? -6.598 3.658 -19.703 1 96.75 212 CYS B N 1
ATOM 5197 C CA . CYS B 1 212 ? -6.234 3.57 -18.297 1 96.75 212 CYS B CA 1
ATOM 5198 C C . CYS B 1 212 ? -6.32 4.934 -17.625 1 96.75 212 CYS B C 1
ATOM 5200 O O . CYS B 1 212 ? -6.949 5.078 -16.578 1 96.75 212 CYS B O 1
ATOM 5202 N N . GLN B 1 213 ? -5.762 5.887 -18.234 1 94.25 213 GLN B N 1
ATOM 5203 C CA . GLN B 1 213 ? -5.711 7.223 -17.656 1 94.25 213 GLN B CA 1
ATOM 5204 C C . GLN B 1 213 ? -7.113 7.816 -17.531 1 94.25 213 GLN B C 1
ATOM 5206 O O . GLN B 1 213 ? -7.395 8.555 -16.578 1 94.25 213 GLN B O 1
ATOM 5211 N N . ARG B 1 214 ? -7.953 7.473 -18.469 1 93.69 214 ARG B N 1
ATOM 5212 C CA . ARG B 1 214 ? -9.305 8.016 -18.453 1 93.69 214 ARG B CA 1
ATOM 5213 C C . ARG B 1 214 ? -10.172 7.324 -17.406 1 93.69 214 ARG B C 1
ATOM 5215 O O . ARG B 1 214 ? -10.938 7.98 -16.703 1 93.69 214 ARG B O 1
ATOM 5222 N N . ILE B 1 215 ? -10.055 6.074 -17.328 1 92.25 215 ILE B N 1
ATOM 5223 C CA . ILE B 1 215 ? -10.984 5.324 -16.484 1 92.25 215 ILE B CA 1
ATOM 5224 C C . ILE B 1 215 ? -10.406 5.188 -15.07 1 92.25 215 ILE B C 1
ATOM 5226 O O . ILE B 1 215 ? -11.07 5.504 -14.086 1 92.25 215 ILE B O 1
ATOM 5230 N N . VAL B 1 216 ? -9.164 4.777 -14.938 1 89.12 216 VAL B N 1
ATOM 5231 C CA . VAL B 1 216 ? -8.758 4.277 -13.625 1 89.12 216 VAL B CA 1
ATOM 5232 C C . VAL B 1 216 ? -7.738 5.23 -13.008 1 89.12 216 VAL B C 1
ATOM 5234 O O . VAL B 1 216 ? -7.527 5.223 -11.789 1 89.12 216 VAL B O 1
ATOM 5237 N N . GLY B 1 217 ? -7.004 6.004 -13.766 1 91.06 217 GLY B N 1
ATOM 5238 C CA . GLY B 1 217 ? -6.16 7 -13.125 1 91.06 217 GLY B CA 1
ATOM 5239 C C . GLY B 1 217 ? -4.703 6.895 -13.531 1 91.06 217 GLY B C 1
ATOM 5240 O O . GLY B 1 217 ? -4.383 6.316 -14.57 1 91.06 217 GLY B O 1
ATOM 5241 N N . PRO B 1 218 ? -3.799 7.535 -12.711 1 95 218 PRO B N 1
ATOM 5242 C CA . PRO B 1 218 ? -2.373 7.559 -13.039 1 95 218 PRO B CA 1
ATOM 5243 C C . PRO B 1 218 ? -1.738 6.172 -13.031 1 95 218 PRO B C 1
ATOM 5245 O O . PRO B 1 218 ? -2.105 5.328 -12.203 1 95 218 PRO B O 1
ATOM 5248 N N . ILE B 1 219 ? -0.713 6.004 -13.914 1 96.44 219 ILE B N 1
ATOM 5249 C CA . ILE B 1 219 ? -0.081 4.703 -14.102 1 96.44 219 ILE B CA 1
ATOM 5250 C C . ILE B 1 219 ? 0.872 4.414 -12.945 1 96.44 219 ILE B C 1
ATOM 5252 O O . ILE B 1 219 ? 1.601 5.305 -12.5 1 96.44 219 ILE B O 1
ATOM 5256 N N . ARG B 1 220 ? 0.781 3.254 -12.477 1 94.75 220 ARG B N 1
ATOM 5257 C CA . ARG B 1 220 ? 1.749 2.736 -11.516 1 94.75 220 ARG B CA 1
ATOM 5258 C C . ARG B 1 220 ? 2.809 1.887 -12.211 1 94.75 220 ARG B C 1
ATOM 5260 O O . ARG B 1 220 ? 2.561 0.725 -12.539 1 94.75 220 ARG B O 1
ATOM 5267 N N . GLU B 1 221 ? 3.969 2.473 -12.305 1 95.5 221 GLU B N 1
ATOM 5268 C CA . GLU B 1 221 ? 5.047 1.717 -12.93 1 95.5 221 GLU B CA 1
ATOM 5269 C C . GLU B 1 221 ? 5.516 0.57 -12.039 1 95.5 221 GLU B C 1
ATOM 5271 O O . GLU B 1 221 ? 5.418 0.653 -10.812 1 95.5 221 GLU B O 1
ATOM 5276 N N . THR B 1 222 ? 5.965 -0.488 -12.695 1 93 222 THR B N 1
ATOM 5277 C CA . THR B 1 222 ? 6.492 -1.666 -12.016 1 93 222 THR B CA 1
ATOM 5278 C C . THR B 1 222 ? 7.895 -1.999 -12.516 1 93 222 THR B C 1
ATOM 5280 O O . THR B 1 222 ? 8.391 -1.367 -13.453 1 93 222 THR B O 1
ATOM 5283 N N . PRO B 1 223 ? 8.539 -2.924 -11.906 1 89.31 223 PRO B N 1
ATOM 5284 C CA . PRO B 1 223 ? 9.867 -3.312 -12.391 1 89.31 223 PRO B CA 1
ATOM 5285 C C . PRO B 1 223 ? 9.828 -3.867 -13.812 1 89.31 223 PRO B C 1
ATOM 5287 O O . PRO B 1 223 ? 10.875 -3.969 -14.469 1 89.31 223 PRO B O 1
ATOM 5290 N N . GLU B 1 224 ? 8.688 -4.141 -14.242 1 89.5 224 GLU B N 1
ATOM 5291 C CA . GLU B 1 224 ? 8.539 -4.641 -15.602 1 89.5 224 GLU B CA 1
ATOM 5292 C C . GLU B 1 224 ? 8.367 -3.494 -16.594 1 89.5 224 GLU B C 1
ATOM 5294 O O . GLU B 1 224 ? 8.242 -3.723 -17.797 1 89.5 224 GLU B O 1
ATOM 5299 N N . GLY B 1 225 ? 8.359 -2.332 -16.062 1 90.81 225 GLY B N 1
ATOM 5300 C CA . GLY B 1 225 ? 8.211 -1.154 -16.906 1 90.81 225 GLY B CA 1
ATOM 5301 C C . GLY B 1 225 ? 6.91 -0.407 -16.656 1 90.81 225 GLY B C 1
ATOM 5302 O O . GLY B 1 225 ? 6.07 -0.854 -15.883 1 90.81 225 GLY B O 1
ATOM 5303 N N . ARG B 1 226 ? 6.875 0.782 -17.344 1 93.31 226 ARG B N 1
ATOM 5304 C CA . ARG B 1 226 ? 5.621 1.528 -17.328 1 93.31 226 ARG B CA 1
ATOM 5305 C C . ARG B 1 226 ? 4.504 0.75 -18.016 1 93.31 226 ARG B C 1
ATOM 5307 O O . ARG B 1 226 ? 3.387 0.669 -17.5 1 93.31 226 ARG B O 1
ATOM 5314 N N . VAL B 1 227 ? 4.891 0.215 -19.188 1 95.81 227 VAL B N 1
ATOM 5315 C CA . VAL B 1 227 ? 4.078 -0.773 -19.875 1 95.81 227 VAL B CA 1
ATOM 5316 C C . VAL B 1 227 ? 4.734 -2.148 -19.781 1 95.81 227 VAL B C 1
ATOM 5318 O O . VAL B 1 227 ? 5.957 -2.27 -19.906 1 95.81 227 VAL B O 1
ATOM 5321 N N . TYR B 1 228 ? 3.938 -3.119 -19.422 1 94.38 228 TYR B N 1
ATOM 5322 C CA . TYR B 1 228 ? 4.5 -4.461 -19.484 1 94.38 228 TYR B CA 1
ATOM 5323 C C . TYR B 1 228 ? 4.141 -5.137 -20.812 1 94.38 228 TYR B C 1
ATOM 5325 O O . TYR B 1 228 ? 3.096 -4.844 -21.391 1 94.38 228 TYR B O 1
ATOM 5333 N N . VAL B 1 229 ? 5.055 -5.984 -21.266 1 93.44 229 VAL B N 1
ATOM 5334 C CA . VAL B 1 229 ? 4.883 -6.699 -22.516 1 93.44 229 VAL B CA 1
ATOM 5335 C C . VAL B 1 229 ? 5.055 -8.195 -22.297 1 93.44 229 VAL B C 1
ATOM 5337 O O . VAL B 1 229 ? 6.035 -8.633 -21.688 1 93.44 229 VAL B O 1
ATOM 5340 N N . ILE B 1 230 ? 4.078 -8.945 -22.719 1 90.75 230 ILE B N 1
ATOM 5341 C CA . ILE B 1 230 ? 4.152 -10.406 -22.656 1 90.75 230 ILE B CA 1
ATOM 5342 C C . ILE B 1 230 ? 4.195 -10.977 -24.078 1 90.75 230 ILE B C 1
ATOM 5344 O O . ILE B 1 230 ? 3.271 -10.773 -24.859 1 90.75 230 ILE B O 1
ATOM 5348 N N . GLU B 1 231 ? 5.305 -11.562 -24.312 1 88.44 231 GLU B N 1
ATOM 5349 C CA . GLU B 1 231 ? 5.473 -12.266 -25.578 1 88.44 231 GLU B CA 1
ATOM 5350 C C . GLU B 1 231 ? 5.949 -13.695 -25.359 1 88.44 231 GLU B C 1
ATOM 5352 O O . GLU B 1 231 ? 6.762 -13.953 -24.469 1 88.44 231 GLU B O 1
ATOM 5357 N N . ASN B 1 232 ? 5.262 -14.656 -25.953 1 76 232 ASN B N 1
ATOM 5358 C CA . ASN B 1 232 ? 5.625 -16.062 -25.75 1 76 232 ASN B CA 1
ATOM 5359 C C . ASN B 1 232 ? 6.922 -16.406 -26.484 1 76 232 ASN B C 1
ATOM 5361 O O . ASN B 1 232 ? 6.891 -16.891 -27.625 1 76 232 ASN B O 1
ATOM 5365 N N . LYS B 1 233 ? 8.031 -15.648 -26.141 1 64.5 233 LYS B N 1
ATOM 5366 C CA . LYS B 1 233 ? 9.328 -16.062 -26.672 1 64.5 233 LYS B CA 1
ATOM 5367 C C . LYS B 1 233 ? 10.125 -16.844 -25.625 1 64.5 233 LYS B C 1
ATOM 5369 O O . LYS B 1 233 ? 10.055 -16.531 -24.438 1 64.5 233 LYS B O 1
ATOM 5374 N N . ALA B 1 234 ? 10.297 -18.266 -25.75 1 54.56 234 ALA B N 1
ATOM 5375 C CA . ALA B 1 234 ? 10.852 -19.281 -24.859 1 54.56 234 ALA B CA 1
ATOM 5376 C C . ALA B 1 234 ? 12.016 -18.734 -24.047 1 54.56 234 ALA B C 1
ATOM 5378 O O . ALA B 1 234 ? 12.391 -19.297 -23.016 1 54.56 234 ALA B O 1
ATOM 5379 N N . LEU B 1 235 ? 12.672 -17.891 -24.406 1 49.06 235 LEU B N 1
ATOM 5380 C CA . LEU B 1 235 ? 14.039 -17.859 -23.875 1 49.06 235 LEU B CA 1
ATOM 5381 C C . LEU B 1 235 ? 14.078 -17.203 -22.5 1 49.06 235 LEU B C 1
ATOM 5383 O O . LEU B 1 235 ? 14.609 -17.781 -21.547 1 49.06 235 LEU B O 1
ATOM 5387 N N . LYS B 1 236 ? 14.484 -15.969 -22.422 1 49.94 236 LYS B N 1
ATOM 5388 C CA . LYS B 1 236 ? 15.18 -15.305 -21.328 1 49.94 236 LYS B CA 1
ATOM 5389 C C . LYS B 1 236 ? 14.203 -14.828 -20.25 1 49.94 236 LYS B C 1
ATOM 5391 O O . LYS B 1 236 ? 14.562 -14.031 -19.375 1 49.94 236 LYS B O 1
ATOM 5396 N N . ASP B 1 237 ? 12.977 -15.703 -20.047 1 60.75 237 ASP B N 1
ATOM 5397 C CA . ASP B 1 237 ? 12.086 -14.719 -19.453 1 60.75 237 ASP B CA 1
ATOM 5398 C C . ASP B 1 237 ? 11.844 -15.023 -17.969 1 60.75 237 ASP B C 1
ATOM 5400 O O . ASP B 1 237 ? 11.984 -16.172 -17.547 1 60.75 237 ASP B O 1
ATOM 5404 N N . SER B 1 238 ? 11.609 -14.008 -17.016 1 62.19 238 SER B N 1
ATOM 5405 C CA . SER B 1 238 ? 11.609 -13.797 -15.578 1 62.19 238 SER B CA 1
ATOM 5406 C C . SER B 1 238 ? 10.281 -14.234 -14.961 1 62.19 238 SER B C 1
ATOM 5408 O O . SER B 1 238 ? 10.164 -14.336 -13.742 1 62.19 238 SER B O 1
ATOM 5410 N N . ASP B 1 239 ? 9.344 -14.688 -15.883 1 73.12 239 ASP B N 1
ATOM 5411 C CA . ASP B 1 239 ? 8.023 -14.945 -15.32 1 73.12 239 ASP B CA 1
ATOM 5412 C C . ASP B 1 239 ? 7.285 -16.016 -16.109 1 73.12 239 ASP B C 1
ATOM 5414 O O . ASP B 1 239 ? 7.438 -16.109 -17.328 1 73.12 239 ASP B O 1
ATOM 5418 N N . LEU B 1 240 ? 6.445 -16.781 -15.477 1 71.31 240 LEU B N 1
ATOM 5419 C CA . LEU B 1 240 ? 5.719 -17.875 -16.078 1 71.31 240 LEU B CA 1
ATOM 5420 C C . LEU B 1 240 ? 4.785 -17.375 -17.188 1 71.31 240 LEU B C 1
ATOM 5422 O O . LEU B 1 240 ? 4.395 -18.141 -18.062 1 71.31 240 LEU B O 1
ATOM 5426 N N . SER B 1 241 ? 4.465 -16.141 -17.125 1 73.88 241 SER B N 1
ATOM 5427 C CA . SER B 1 241 ? 3.549 -15.555 -18.094 1 73.88 241 SER B CA 1
ATOM 5428 C C . SER B 1 241 ? 4.145 -15.57 -19.5 1 73.88 241 SER B C 1
ATOM 5430 O O . SER B 1 241 ? 3.416 -15.477 -20.5 1 73.88 241 SER B O 1
ATOM 5432 N N . HIS B 1 242 ? 5.363 -15.781 -19.609 1 71.12 242 HIS B N 1
ATOM 5433 C CA . HIS B 1 242 ? 6.023 -15.75 -20.922 1 71.12 242 HIS B CA 1
ATOM 5434 C C . HIS B 1 242 ? 6.113 -17.141 -21.531 1 71.12 242 HIS B C 1
ATOM 5436 O O . HIS B 1 242 ? 6.648 -17.312 -22.625 1 71.12 242 HIS B O 1
ATOM 5442 N N . PHE B 1 243 ? 5.508 -18.047 -20.812 1 71.56 243 PHE B N 1
ATOM 5443 C CA . PHE B 1 243 ? 5.484 -19.422 -21.312 1 71.56 243 PHE B CA 1
ATOM 5444 C C . PHE B 1 243 ? 4.137 -19.734 -21.953 1 71.56 243 PHE B C 1
ATOM 5446 O O . PHE B 1 243 ? 3.162 -19.016 -21.75 1 71.56 243 PHE B O 1
ATOM 5453 N N . SER B 1 244 ? 4.102 -20.781 -22.625 1 75.06 244 SER B N 1
ATOM 5454 C CA . SER B 1 244 ? 2.902 -21.125 -23.391 1 75.06 244 SER B CA 1
ATOM 5455 C C . SER B 1 244 ? 1.971 -22.016 -22.562 1 75.06 244 SER B C 1
ATOM 5457 O O . SER B 1 244 ? 0.828 -22.25 -22.953 1 75.06 244 SER B O 1
ATOM 5459 N N . ASN B 1 245 ? 2.408 -22.266 -21.391 1 80.44 245 ASN B N 1
ATOM 5460 C CA . ASN B 1 245 ? 1.624 -23.172 -20.562 1 80.44 245 ASN B CA 1
ATOM 5461 C C . ASN B 1 245 ? 0.405 -22.469 -19.969 1 80.44 245 ASN B C 1
ATOM 5463 O O . ASN B 1 245 ? 0.354 -21.25 -19.906 1 80.44 245 ASN B O 1
ATOM 5467 N N . ALA B 1 246 ? -0.529 -23.297 -19.625 1 86.62 246 ALA B N 1
ATOM 5468 C CA . ALA B 1 246 ? -1.708 -22.797 -18.922 1 86.62 246 ALA B CA 1
ATOM 5469 C C . ALA B 1 246 ? -1.325 -22.172 -17.578 1 86.62 246 ALA B C 1
ATOM 5471 O O . ALA B 1 246 ? -0.361 -22.594 -16.953 1 86.62 246 ALA B O 1
ATOM 5472 N N . LEU B 1 247 ? -1.994 -21.109 -17.25 1 87.38 247 LEU B N 1
ATOM 5473 C CA . LEU B 1 247 ? -1.854 -20.453 -15.961 1 87.38 247 LEU B CA 1
ATOM 5474 C C . LEU B 1 247 ? -3.182 -20.438 -15.211 1 87.38 247 LEU B C 1
ATOM 5476 O O . LEU B 1 247 ? -4.203 -20.031 -15.758 1 87.38 247 LEU B O 1
ATOM 5480 N N . GLN B 1 248 ? -3.125 -20.906 -14 1 90.38 248 GLN B N 1
ATOM 5481 C CA . GLN B 1 248 ? -4.324 -20.891 -13.172 1 90.38 248 GLN B CA 1
ATOM 5482 C C . GLN B 1 248 ? -4.664 -19.484 -12.711 1 90.38 248 GLN B C 1
ATOM 5484 O O . GLN B 1 248 ? -3.846 -18.562 -12.828 1 90.38 248 GLN B O 1
ATOM 5489 N N . GLY B 1 249 ? -5.895 -19.344 -12.242 1 95.56 249 GLY B N 1
ATOM 5490 C CA . GLY B 1 249 ? -6.297 -18.062 -11.711 1 95.56 249 GLY B CA 1
ATOM 5491 C C . GLY B 1 249 ? -5.375 -17.547 -10.625 1 95.56 249 GLY B C 1
ATOM 5492 O O . GLY B 1 249 ? -5.051 -18.266 -9.688 1 95.56 249 GLY B O 1
ATOM 5493 N N . HIS B 1 250 ? -4.91 -16.328 -10.766 1 96.81 250 HIS B N 1
ATOM 5494 C CA . HIS B 1 250 ? -4 -15.719 -9.797 1 96.81 250 HIS B CA 1
ATOM 5495 C C . HIS B 1 250 ? -4.145 -14.203 -9.781 1 96.81 250 HIS B C 1
ATOM 5497 O O . HIS B 1 250 ? -4.824 -13.625 -10.633 1 96.81 250 HIS B O 1
ATOM 5503 N N . THR B 1 251 ? -3.648 -13.562 -8.781 1 97.62 251 THR B N 1
ATOM 5504 C CA . THR B 1 251 ? -3.467 -12.109 -8.734 1 97.62 251 THR B CA 1
ATOM 5505 C C . THR B 1 251 ? -1.996 -11.75 -8.906 1 97.62 251 THR B C 1
ATOM 5507 O O . THR B 1 251 ? -1.111 -12.555 -8.609 1 97.62 251 THR B O 1
ATOM 5510 N N . ASP B 1 252 ? -1.788 -10.594 -9.422 1 96.38 252 ASP B N 1
ATOM 5511 C CA . ASP B 1 252 ? -0.426 -10.188 -9.75 1 96.38 252 ASP B CA 1
ATOM 5512 C C . ASP B 1 252 ? 0.232 -9.469 -8.57 1 96.38 252 ASP B C 1
ATOM 5514 O O . ASP B 1 252 ? -0.451 -8.844 -7.762 1 96.38 252 ASP B O 1
ATOM 5518 N N . PHE B 1 253 ? 1.534 -9.625 -8.453 1 96.38 253 PHE B N 1
ATOM 5519 C CA . PHE B 1 253 ? 2.42 -8.891 -7.562 1 96.38 253 PHE B CA 1
ATOM 5520 C C . PHE B 1 253 ? 2.066 -9.164 -6.105 1 96.38 253 PHE B C 1
ATOM 5522 O O . PHE B 1 253 ? 2.053 -8.242 -5.281 1 96.38 253 PHE B O 1
ATOM 5529 N N . SER B 1 254 ? 1.772 -10.414 -5.852 1 95.12 254 SER B N 1
ATOM 5530 C CA . SER B 1 254 ? 1.477 -10.812 -4.48 1 95.12 254 SER B CA 1
ATOM 5531 C C . SER B 1 254 ? 2.668 -10.562 -3.562 1 95.12 254 SER B C 1
ATOM 5533 O O . SER B 1 254 ? 2.514 -10.484 -2.34 1 95.12 254 SER B O 1
ATOM 5535 N N . PHE B 1 255 ? 3.869 -10.375 -4.125 1 93.88 255 PHE B N 1
ATOM 5536 C CA . PHE B 1 255 ? 5.09 -10.188 -3.352 1 93.88 255 PHE B CA 1
ATOM 5537 C C . PHE B 1 255 ? 5.281 -8.719 -2.99 1 93.88 255 PHE B C 1
ATOM 5539 O O . PHE B 1 255 ? 6.254 -8.359 -2.328 1 93.88 255 PHE B O 1
ATOM 5546 N N . TYR B 1 256 ? 4.371 -7.879 -3.395 1 95.25 256 TYR B N 1
ATOM 5547 C CA . TYR B 1 256 ? 4.301 -6.5 -2.918 1 95.25 256 TYR B CA 1
ATOM 5548 C C . TYR B 1 256 ? 3.516 -6.414 -1.616 1 95.25 256 TYR B C 1
ATOM 5550 O O . TYR B 1 256 ? 2.539 -7.141 -1.423 1 95.25 256 TYR B O 1
ATOM 5558 N N . ASN B 1 257 ? 3.939 -5.508 -0.753 1 91.94 257 ASN B N 1
ATOM 5559 C CA . ASN B 1 257 ? 3.066 -5.188 0.371 1 91.94 257 ASN B CA 1
ATOM 5560 C C . ASN B 1 257 ? 1.775 -4.52 -0.093 1 91.94 257 ASN B C 1
ATOM 5562 O O . ASN B 1 257 ? 0.707 -4.766 0.469 1 91.94 257 ASN B O 1
ATOM 5566 N N . ASP B 1 258 ? 1.896 -3.738 -1.092 1 92.62 258 ASP B N 1
ATOM 5567 C CA . ASP B 1 258 ? 0.737 -3.105 -1.714 1 92.62 258 ASP B CA 1
ATOM 5568 C C . ASP B 1 258 ? 0.69 -3.398 -3.211 1 92.62 258 ASP B C 1
ATOM 5570 O O . ASP B 1 258 ? 1.102 -2.568 -4.023 1 92.62 258 ASP B O 1
ATOM 5574 N N . PRO B 1 259 ? 0.092 -4.465 -3.584 1 95.19 259 PRO B N 1
ATOM 5575 C CA . PRO B 1 259 ? -0.008 -4.781 -5.012 1 95.19 259 PRO B CA 1
ATOM 5576 C C . PRO B 1 259 ? -0.856 -3.773 -5.781 1 95.19 259 PRO B C 1
ATOM 5578 O O . PRO B 1 259 ? -1.754 -3.15 -5.211 1 95.19 259 PRO B O 1
ATOM 5581 N N . PRO B 1 260 ? -0.553 -3.6 -7.098 1 95.25 260 PRO B N 1
ATOM 5582 C CA . PRO B 1 260 ? -1.404 -2.725 -7.906 1 95.25 260 PRO B CA 1
ATOM 5583 C C . PRO B 1 260 ? -2.879 -3.115 -7.844 1 95.25 260 PRO B C 1
ATOM 5585 O O . PRO B 1 260 ? -3.203 -4.293 -7.691 1 95.25 260 PRO B O 1
ATOM 5588 N N . GLY B 1 261 ? -3.725 -2.113 -8.047 1 96.69 261 GLY B N 1
ATOM 5589 C CA . GLY B 1 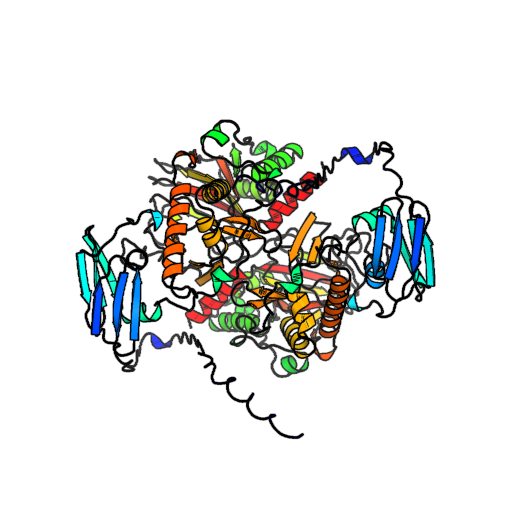261 ? -5.152 -2.314 -7.852 1 96.69 261 GLY B CA 1
ATOM 5590 C C . GLY B 1 261 ? -5.863 -2.779 -9.109 1 96.69 261 GLY B C 1
ATOM 5591 O O . GLY B 1 261 ? -6.672 -3.709 -9.062 1 96.69 261 GLY B O 1
ATOM 5592 N N . VAL B 1 262 ? -5.559 -2.113 -10.234 1 98.38 262 VAL B N 1
ATOM 5593 C CA . VAL B 1 262 ? -6.203 -2.453 -11.5 1 98.38 262 VAL B CA 1
ATOM 5594 C C . VAL B 1 262 ? -5.141 -2.812 -12.539 1 98.38 262 VAL B C 1
ATOM 5596 O O . VAL B 1 262 ? -4.098 -2.16 -12.617 1 98.38 262 VAL B O 1
ATOM 5599 N N . GLN B 1 263 ? -5.441 -3.818 -13.273 1 98.31 263 GLN B N 1
ATOM 5600 C CA . GLN B 1 263 ? -4.59 -4.254 -14.375 1 98.31 263 GLN B CA 1
ATOM 5601 C C . GLN B 1 263 ? -5.32 -4.152 -15.711 1 98.31 263 GLN B C 1
ATOM 5603 O O . GLN B 1 263 ? -6.477 -4.574 -15.82 1 98.31 263 GLN B O 1
ATOM 5608 N N . ALA B 1 264 ? -4.637 -3.545 -16.656 1 98.62 264 ALA B N 1
ATOM 5609 C CA . ALA B 1 264 ? -5.141 -3.531 -18.016 1 98.62 264 ALA B CA 1
ATOM 5610 C C . ALA B 1 264 ? -4.41 -4.559 -18.891 1 98.62 264 ALA B C 1
ATOM 5612 O O . ALA B 1 264 ? -3.189 -4.695 -18.797 1 98.62 264 ALA B O 1
ATOM 5613 N N . MET B 1 265 ? -5.164 -5.266 -19.688 1 98.25 265 MET B N 1
ATOM 5614 C CA . MET B 1 265 ? -4.613 -6.23 -20.641 1 98.25 265 MET B CA 1
ATOM 5615 C C . MET B 1 265 ? -5.156 -5.977 -22.047 1 98.25 265 MET B C 1
ATOM 5617 O O . MET B 1 265 ? -6.371 -5.883 -22.234 1 98.25 265 MET B O 1
ATOM 5621 N N . HIS B 1 266 ? -4.246 -5.848 -22.938 1 98.44 266 HIS B N 1
ATOM 5622 C CA . HIS B 1 266 ? -4.582 -5.574 -24.328 1 98.44 266 HIS B CA 1
ATOM 5623 C C . HIS B 1 266 ? -3.822 -6.5 -25.281 1 98.44 266 HIS B C 1
ATOM 5625 O O . HIS B 1 266 ? -2.594 -6.434 -25.359 1 98.44 266 HIS B O 1
ATOM 5631 N N . CYS B 1 267 ? -4.594 -7.352 -25.938 1 96.56 267 CYS B N 1
ATOM 5632 C CA . CYS B 1 267 ? -3.975 -8.188 -26.969 1 96.56 267 CYS B CA 1
ATOM 5633 C C . CYS B 1 267 ? -3.74 -7.395 -28.25 1 96.56 267 CYS B C 1
ATOM 5635 O O . CYS B 1 267 ? -4.691 -6.918 -28.859 1 96.56 267 CYS B O 1
ATOM 5637 N N . LEU B 1 268 ? -2.52 -7.293 -28.562 1 96.75 268 LEU B N 1
ATOM 5638 C CA . LEU B 1 268 ? -2.209 -6.555 -29.797 1 96.75 268 LEU B CA 1
ATOM 5639 C C . LEU B 1 268 ? -2.311 -7.457 -31.016 1 96.75 268 LEU B C 1
ATOM 5641 O O . LEU B 1 268 ? -2.76 -7.023 -32.062 1 96.75 268 LEU B O 1
ATOM 5645 N N . HIS B 1 269 ? -1.84 -8.703 -30.891 1 94.88 269 HIS B N 1
ATOM 5646 C CA . HIS B 1 269 ? -2.037 -9.711 -31.922 1 94.88 269 HIS B CA 1
ATOM 5647 C C . HIS B 1 269 ? -1.866 -11.117 -31.359 1 94.88 269 HIS B C 1
ATOM 5649 O O . HIS B 1 269 ? -1.188 -11.305 -30.344 1 94.88 269 HIS B O 1
ATOM 5655 N N . HIS B 1 270 ? -2.584 -12.023 -31.969 1 92.69 270 HIS B N 1
ATOM 5656 C CA . HIS B 1 270 ? -2.414 -13.453 -31.734 1 92.69 270 HIS B CA 1
ATOM 5657 C C . HIS B 1 270 ? -2.625 -14.25 -33 1 92.69 270 HIS B C 1
ATOM 5659 O O . HIS B 1 270 ? -3.727 -14.266 -33.562 1 92.69 270 HIS B O 1
ATOM 5665 N N . TYR B 1 271 ? -1.513 -14.812 -33.438 1 92.44 271 TYR B N 1
ATOM 5666 C CA . TYR B 1 271 ? -1.562 -15.68 -34.625 1 92.44 271 TYR B CA 1
ATOM 5667 C C . TYR B 1 271 ? -1.399 -17.141 -34.219 1 92.44 271 TYR B C 1
ATOM 5669 O O . TYR B 1 271 ? -0.292 -17.688 -34.25 1 92.44 271 TYR B O 1
ATOM 5677 N N . GLY B 1 272 ? -2.455 -17.766 -33.844 1 90.69 272 GLY B N 1
ATOM 5678 C CA . GLY B 1 272 ? -2.41 -19.141 -33.406 1 90.69 272 GLY B CA 1
ATOM 5679 C C . GLY B 1 272 ? -3.693 -19.594 -32.719 1 90.69 272 GLY B C 1
ATOM 5680 O O . GLY B 1 272 ? -4.773 -19.094 -33.031 1 90.69 272 GLY B O 1
ATOM 5681 N N . THR B 1 273 ? -3.553 -20.672 -31.891 1 91.31 273 THR B N 1
ATOM 5682 C CA . THR B 1 273 ? -4.715 -21.25 -31.219 1 91.31 273 THR B CA 1
ATOM 5683 C C . THR B 1 273 ? -4.535 -21.234 -29.703 1 91.31 273 THR B C 1
ATOM 5685 O O . THR B 1 273 ? -3.434 -20.969 -29.203 1 91.31 273 THR B O 1
ATOM 5688 N N . GLY B 1 274 ? -5.73 -21.438 -29.047 1 93.12 274 GLY B N 1
ATOM 5689 C CA . GLY B 1 274 ? -5.652 -21.406 -27.594 1 93.12 274 GLY B CA 1
ATOM 5690 C C . GLY B 1 274 ? -5.574 -19.984 -27.031 1 93.12 274 GLY B C 1
ATOM 5691 O O . GLY B 1 274 ? -6.215 -19.078 -27.562 1 93.12 274 GLY B O 1
ATOM 5692 N N . GLY B 1 275 ? -5.012 -19.859 -25.906 1 92.5 275 GLY B N 1
ATOM 5693 C CA . GLY B 1 275 ? -4.828 -18.562 -25.281 1 92.5 275 GLY B CA 1
ATOM 5694 C C . GLY B 1 275 ? -6.125 -17.953 -24.781 1 92.5 275 GLY B C 1
ATOM 5695 O O . GLY B 1 275 ? -6.324 -16.734 -24.875 1 92.5 275 GLY B O 1
ATOM 5696 N N . MET B 1 276 ? -6.961 -18.859 -24.391 1 96.12 276 MET B N 1
ATOM 5697 C CA . MET B 1 276 ? -8.164 -18.359 -23.734 1 96.12 276 MET B CA 1
ATOM 5698 C C . MET B 1 276 ? -7.82 -17.703 -22.391 1 96.12 276 MET B C 1
ATOM 5700 O O . MET B 1 276 ? -6.926 -18.172 -21.688 1 96.12 276 MET B O 1
ATOM 5704 N N . SER B 1 277 ? -8.57 -16.641 -22.109 1 97.19 277 SER B N 1
ATOM 5705 C CA . SER B 1 277 ? -8.375 -15.945 -20.844 1 97.19 277 SER B CA 1
ATOM 5706 C C . SER B 1 277 ? -9.375 -16.422 -19.781 1 97.19 277 SER B C 1
ATOM 5708 O O . SER B 1 277 ? -10.5 -16.797 -20.125 1 97.19 277 SER B O 1
ATOM 5710 N N . LEU B 1 278 ? -8.938 -16.406 -18.609 1 98.19 278 LEU B N 1
ATOM 5711 C CA . LEU B 1 278 ? -9.734 -16.859 -17.484 1 98.19 278 LEU B CA 1
ATOM 5712 C C . LEU B 1 278 ? -9.914 -15.734 -16.469 1 98.19 278 LEU B C 1
ATOM 5714 O O . LEU B 1 278 ? -8.969 -15.008 -16.172 1 98.19 278 LEU B O 1
ATOM 5718 N N . LEU B 1 279 ? -11.164 -15.555 -15.961 1 98.62 279 LEU B N 1
ATOM 5719 C CA . LEU B 1 279 ? -11.43 -14.734 -14.789 1 98.62 279 LEU B CA 1
ATOM 5720 C C . LEU B 1 279 ? -12.164 -15.539 -13.719 1 98.62 279 LEU B C 1
ATOM 5722 O O . LEU B 1 279 ? -13.039 -16.344 -14.047 1 98.62 279 LEU B O 1
ATOM 5726 N N . VAL B 1 280 ? -11.828 -15.352 -12.516 1 98.81 280 VAL B N 1
ATOM 5727 C CA . VAL B 1 280 ? -12.508 -15.922 -11.359 1 98.81 280 VAL B CA 1
ATOM 5728 C C . VAL B 1 280 ? -12.719 -14.844 -10.297 1 98.81 280 VAL B C 1
ATOM 5730 O O . VAL B 1 280 ? -11.773 -14.172 -9.883 1 98.81 280 VAL B O 1
ATOM 5733 N N . ASP B 1 281 ? -13.969 -14.617 -9.852 1 98.62 281 ASP B N 1
ATOM 5734 C CA . ASP B 1 281 ? -14.234 -13.672 -8.773 1 98.62 281 ASP B CA 1
ATOM 5735 C C . ASP B 1 281 ? -13.75 -14.227 -7.434 1 98.62 281 ASP B C 1
ATOM 5737 O O . ASP B 1 281 ? -14.445 -15.031 -6.809 1 98.62 281 ASP B O 1
ATOM 5741 N N . GLY B 1 282 ? -12.656 -13.75 -7.016 1 98.5 282 GLY B N 1
ATOM 5742 C CA . GLY B 1 282 ? -12.047 -14.227 -5.785 1 98.5 282 GLY B CA 1
ATOM 5743 C C . GLY B 1 282 ? -12.875 -13.906 -4.551 1 98.5 282 GLY B C 1
ATOM 5744 O O . GLY B 1 282 ? -12.82 -14.641 -3.557 1 98.5 282 GLY B O 1
ATOM 5745 N N . PHE B 1 283 ? -13.633 -12.805 -4.547 1 97.81 283 PHE B N 1
ATOM 5746 C CA . PHE B 1 283 ? -14.5 -12.453 -3.428 1 97.81 283 PHE B CA 1
ATOM 5747 C C . PHE B 1 283 ? -15.672 -13.422 -3.332 1 97.81 283 PHE B C 1
ATOM 5749 O O . PHE B 1 283 ? -16.078 -13.812 -2.232 1 97.81 283 PHE B O 1
ATOM 5756 N N . LYS B 1 284 ? -16.188 -13.789 -4.488 1 97.5 284 LYS B N 1
ATOM 5757 C CA . LYS B 1 284 ? -17.234 -14.82 -4.492 1 97.5 284 LYS B CA 1
ATOM 5758 C C . LYS B 1 284 ? -16.703 -16.141 -3.934 1 97.5 284 LYS B C 1
ATOM 5760 O O . LYS B 1 284 ? -17.375 -16.781 -3.131 1 97.5 284 LYS B O 1
ATOM 5765 N N . ALA B 1 285 ? -15.547 -16.516 -4.348 1 98 285 ALA B N 1
ATOM 5766 C CA . ALA B 1 285 ? -14.922 -17.719 -3.842 1 98 285 ALA B CA 1
ATOM 5767 C C . ALA B 1 285 ? -14.695 -17.641 -2.336 1 98 285 ALA B C 1
ATOM 5769 O O . ALA B 1 285 ? -14.898 -18.625 -1.617 1 98 285 ALA B O 1
ATOM 5770 N N . ALA B 1 286 ? -14.258 -16.5 -1.856 1 97.19 286 ALA B N 1
ATOM 5771 C CA . ALA B 1 286 ? -14.055 -16.297 -0.425 1 97.19 286 ALA B CA 1
ATOM 5772 C C . ALA B 1 286 ? -15.367 -16.438 0.341 1 97.19 286 ALA B C 1
ATOM 5774 O O . ALA B 1 286 ? -15.406 -17.047 1.414 1 97.19 286 ALA B O 1
ATOM 5775 N N . LYS B 1 287 ? -16.391 -15.875 -0.205 1 95.56 287 LYS B N 1
ATOM 5776 C CA . LYS B 1 287 ? -17.703 -16 0.412 1 95.56 287 LYS B CA 1
ATOM 5777 C C . LYS B 1 287 ? -18.141 -17.469 0.471 1 95.56 287 LYS B C 1
ATOM 5779 O O . LYS B 1 287 ? -18.656 -17.922 1.492 1 95.56 287 LYS B O 1
ATOM 5784 N N . THR B 1 288 ? -17.922 -18.156 -0.612 1 96.88 288 THR B N 1
ATOM 5785 C CA . THR B 1 288 ? -18.234 -19.594 -0.647 1 96.88 288 THR B CA 1
ATOM 5786 C C . THR B 1 288 ? -17.438 -20.344 0.427 1 96.88 288 THR B C 1
ATOM 5788 O O . THR B 1 288 ? -18 -21.188 1.131 1 96.88 288 THR B O 1
ATOM 5791 N N . LEU B 1 289 ? -16.188 -20.016 0.564 1 96.94 289 LEU B N 1
ATOM 5792 C CA . LEU B 1 289 ? -15.352 -20.641 1.587 1 96.94 289 LEU B CA 1
ATOM 5793 C C . LEU B 1 289 ? -15.93 -20.391 2.979 1 96.94 289 LEU B C 1
ATOM 5795 O O . LEU B 1 289 ? -16 -21.312 3.795 1 96.94 289 LEU B O 1
ATOM 5799 N N . TYR B 1 290 ? -16.328 -19.188 3.193 1 94.38 290 TYR B N 1
ATOM 5800 C CA . TYR B 1 290 ? -16.891 -18.828 4.492 1 94.38 290 TYR B CA 1
ATOM 5801 C C . TYR B 1 290 ? -18.156 -19.625 4.781 1 94.38 290 TYR B C 1
ATOM 5803 O O . TYR B 1 290 ? -18.375 -20.078 5.91 1 94.38 290 TYR B O 1
ATOM 5811 N N . GLN B 1 291 ? -18.938 -19.812 3.826 1 94.19 291 GLN B N 1
ATOM 5812 C CA . GLN B 1 291 ? -20.203 -20.531 3.973 1 94.19 291 GLN B CA 1
ATOM 5813 C C . GLN B 1 291 ? -19.953 -22.031 4.172 1 94.19 291 GLN B C 1
ATOM 5815 O O . GLN B 1 291 ? -20.609 -22.672 4.996 1 94.19 291 GLN B O 1
ATOM 5820 N N . GLU B 1 292 ? -18.984 -22.562 3.463 1 95.94 292 GLU B N 1
ATOM 5821 C CA . GLU B 1 292 ? -18.75 -24 3.477 1 95.94 292 GLU B CA 1
ATOM 5822 C C . GLU B 1 292 ? -17.844 -24.406 4.637 1 95.94 292 GLU B C 1
ATOM 5824 O O . GLU B 1 292 ? -17.953 -25.5 5.168 1 95.94 292 GLU B O 1
ATOM 5829 N N . ASN B 1 293 ? -16.906 -23.531 4.957 1 95.44 293 ASN B N 1
ATOM 5830 C CA . ASN B 1 293 ? -15.922 -23.812 6.004 1 95.44 293 ASN B CA 1
ATOM 5831 C C . ASN B 1 293 ? -15.414 -22.531 6.66 1 95.44 293 ASN B C 1
ATOM 5833 O O . ASN B 1 293 ? -14.305 -22.078 6.383 1 95.44 293 ASN B O 1
ATOM 5837 N N . PRO B 1 294 ? -16.156 -22 7.609 1 93 294 PRO B N 1
ATOM 5838 C CA . PRO B 1 294 ? -15.773 -20.734 8.258 1 93 294 PRO B CA 1
ATOM 5839 C C . PRO B 1 294 ? -14.422 -20.812 8.953 1 93 294 PRO B C 1
ATOM 5841 O O . PRO B 1 294 ? -13.703 -19.812 9.023 1 93 294 PRO B O 1
ATOM 5844 N N . ALA B 1 295 ? -14.047 -21.984 9.383 1 91.25 295 ALA B N 1
ATOM 5845 C CA . ALA B 1 295 ? -12.75 -22.141 10.031 1 91.25 295 ALA B CA 1
ATOM 5846 C C . ALA B 1 295 ? -11.609 -21.922 9.047 1 91.25 295 ALA B C 1
ATOM 5848 O O . ALA B 1 295 ? -10.609 -21.281 9.375 1 91.25 295 ALA B O 1
ATOM 5849 N N . ALA B 1 296 ? -11.766 -22.438 7.855 1 94.25 296 ALA B N 1
ATOM 5850 C CA . ALA B 1 296 ? -10.758 -22.25 6.816 1 94.25 296 ALA B CA 1
ATOM 5851 C C . ALA B 1 296 ? -10.633 -20.781 6.434 1 94.25 296 ALA B C 1
ATOM 5853 O O . ALA B 1 296 ? -9.531 -20.281 6.215 1 94.25 296 ALA B O 1
ATOM 5854 N N . PHE B 1 297 ? -11.812 -20.172 6.371 1 94.75 297 PHE B N 1
ATOM 5855 C CA . PHE B 1 297 ? -11.805 -18.734 6.098 1 94.75 297 PHE B CA 1
ATOM 5856 C C . PHE B 1 297 ? -11.023 -17.984 7.168 1 94.75 297 PHE B C 1
ATOM 5858 O O . PHE B 1 297 ? -10.203 -17.109 6.855 1 94.75 297 PHE B O 1
ATOM 5865 N N . GLN B 1 298 ? -11.242 -18.359 8.344 1 91.19 298 GLN B N 1
ATOM 5866 C CA . GLN B 1 298 ? -10.555 -17.719 9.461 1 91.19 298 GLN B CA 1
ATOM 5867 C C . GLN B 1 298 ? -9.047 -17.938 9.383 1 91.19 298 GLN B C 1
ATOM 5869 O O . GLN B 1 298 ? -8.266 -17.016 9.617 1 91.19 298 GLN B O 1
ATOM 5874 N N . ILE B 1 299 ? -8.719 -19.062 9.039 1 91.44 299 ILE B N 1
ATOM 5875 C CA . ILE B 1 299 ? -7.301 -19.391 8.938 1 91.44 299 ILE B CA 1
ATOM 5876 C C . ILE B 1 299 ? -6.648 -18.562 7.84 1 91.44 299 ILE B C 1
ATOM 5878 O O . ILE B 1 299 ? -5.605 -17.938 8.055 1 91.44 299 ILE B O 1
ATOM 5882 N N . LEU B 1 300 ? -7.242 -18.469 6.703 1 94.31 300 LEU B N 1
ATOM 5883 C CA . LEU B 1 300 ? -6.664 -17.781 5.551 1 94.31 300 LEU B CA 1
ATOM 5884 C C . LEU B 1 300 ? -6.68 -16.266 5.754 1 94.31 300 LEU B C 1
ATOM 5886 O O . LEU B 1 300 ? -5.973 -15.539 5.055 1 94.31 300 LEU B O 1
ATOM 5890 N N . SER B 1 301 ? -7.48 -15.789 6.688 1 92.44 301 SER B N 1
ATOM 5891 C CA . SER B 1 301 ? -7.555 -14.359 6.949 1 92.44 301 SER B CA 1
ATOM 5892 C C . SER B 1 301 ? -6.703 -13.969 8.156 1 92.44 301 SER B C 1
ATOM 5894 O O . SER B 1 301 ? -6.621 -12.789 8.508 1 92.44 301 SER B O 1
ATOM 5896 N N . SER B 1 302 ? -6.082 -14.93 8.727 1 87.06 302 SER B N 1
ATOM 5897 C CA . SER B 1 302 ? -5.375 -14.633 9.969 1 87.06 302 SER B CA 1
ATOM 5898 C C . SER B 1 302 ? -3.898 -15 9.859 1 87.06 302 SER B C 1
ATOM 5900 O O . SER B 1 302 ? -3.041 -14.32 10.43 1 87.06 302 SER B O 1
ATOM 5902 N N . PHE B 1 303 ? -3.666 -16.031 9.156 1 85.25 303 PHE B N 1
ATOM 5903 C CA . PHE B 1 303 ? -2.291 -16.516 9.102 1 85.25 303 PHE B CA 1
ATOM 5904 C C . PHE B 1 303 ? -1.542 -15.883 7.934 1 85.25 303 PHE B C 1
ATOM 5906 O O . PHE B 1 303 ? -1.935 -16.047 6.773 1 85.25 303 PHE B O 1
ATOM 5913 N N . PRO B 1 304 ? -0.453 -15.273 8.305 1 87.62 304 PRO B N 1
ATOM 5914 C CA . PRO B 1 304 ? 0.306 -14.656 7.211 1 87.62 304 PRO B CA 1
ATOM 5915 C C . PRO B 1 304 ? 1.195 -15.656 6.473 1 87.62 304 PRO B C 1
ATOM 5917 O O . PRO B 1 304 ? 1.743 -16.562 7.09 1 87.62 304 PRO B O 1
ATOM 5920 N N . LEU B 1 305 ? 1.288 -15.43 5.227 1 89.69 305 LEU B N 1
ATOM 5921 C CA . LEU B 1 305 ? 2.238 -16.141 4.375 1 89.69 305 LEU B CA 1
ATOM 5922 C C . LEU B 1 305 ? 3.275 -15.18 3.807 1 89.69 305 LEU B C 1
ATOM 5924 O O . LEU B 1 305 ? 3.068 -13.961 3.807 1 89.69 305 LEU B O 1
ATOM 5928 N N . ARG B 1 306 ? 4.336 -15.789 3.463 1 88.38 306 ARG B N 1
ATOM 5929 C CA . ARG B 1 306 ? 5.332 -15.031 2.715 1 88.38 306 ARG B CA 1
ATOM 5930 C C . ARG B 1 306 ? 5.148 -15.219 1.212 1 88.38 306 ARG B C 1
ATOM 5932 O O . ARG B 1 306 ? 4.926 -16.328 0.743 1 88.38 306 ARG B O 1
ATOM 5939 N N . PHE B 1 307 ? 5.172 -14.148 0.542 1 92.5 307 PHE B N 1
ATOM 5940 C CA . PHE B 1 307 ? 5.137 -14.133 -0.915 1 92.5 307 PHE B CA 1
ATOM 5941 C C . PHE B 1 307 ? 6.441 -13.594 -1.484 1 92.5 307 PHE B C 1
ATOM 5943 O O . PHE B 1 307 ? 6.941 -12.562 -1.033 1 92.5 307 PHE B O 1
ATOM 5950 N N . LEU B 1 308 ? 6.988 -14.305 -2.48 1 89.38 308 LEU B N 1
ATOM 5951 C CA . LEU B 1 308 ? 8.352 -13.977 -2.879 1 89.38 308 LEU B CA 1
ATOM 5952 C C . LEU B 1 308 ? 8.453 -13.805 -4.391 1 89.38 308 LEU B C 1
ATOM 5954 O O . LEU B 1 308 ? 7.699 -14.43 -5.141 1 89.38 308 LEU B O 1
ATOM 5958 N N . SER B 1 309 ? 9.32 -12.938 -4.789 1 88.88 309 SER B N 1
ATOM 5959 C CA . SER B 1 309 ? 9.859 -12.867 -6.145 1 88.88 309 SER B CA 1
ATOM 5960 C C . SER B 1 309 ? 11.383 -12.914 -6.129 1 88.88 309 SER B C 1
ATOM 5962 O O . SER B 1 309 ? 12.031 -11.953 -5.703 1 88.88 309 SER B O 1
ATOM 5964 N N . SER B 1 310 ? 11.883 -13.992 -6.555 1 82.38 310 SER B N 1
ATOM 5965 C CA . SER B 1 310 ? 13.336 -14.117 -6.617 1 82.38 310 SER B CA 1
ATOM 5966 C C . SER B 1 310 ? 13.93 -13.172 -7.648 1 82.38 310 SER B C 1
ATOM 5968 O O . SER B 1 310 ? 15.016 -12.625 -7.445 1 82.38 310 SER B O 1
ATOM 5970 N N . HIS B 1 311 ? 13.195 -12.93 -8.672 1 82.06 311 HIS B N 1
ATOM 5971 C CA . HIS B 1 311 ? 13.672 -12.094 -9.766 1 82.06 311 HIS B CA 1
ATOM 5972 C C . HIS B 1 311 ? 13.836 -10.648 -9.328 1 82.06 311 HIS B C 1
ATOM 5974 O O . HIS B 1 311 ? 14.797 -9.977 -9.711 1 82.06 311 HIS B O 1
ATOM 5980 N N . PHE B 1 312 ? 12.945 -10.219 -8.523 1 84.81 312 PHE B N 1
ATOM 5981 C CA . PHE B 1 312 ? 12.961 -8.812 -8.125 1 84.81 312 PHE B CA 1
ATOM 5982 C C . PHE B 1 312 ? 13.492 -8.664 -6.707 1 84.81 312 PHE B C 1
ATOM 5984 O O . PHE B 1 312 ? 13.516 -7.555 -6.164 1 84.81 312 PHE B O 1
ATOM 5991 N N . PHE B 1 313 ? 13.844 -9.773 -6.078 1 84.5 313 PHE B N 1
ATOM 5992 C CA . PHE B 1 313 ? 14.359 -9.766 -4.711 1 84.5 313 PHE B CA 1
ATOM 5993 C C . PHE B 1 313 ? 13.375 -9.078 -3.77 1 84.5 313 PHE B C 1
ATOM 5995 O O . PHE B 1 313 ? 13.766 -8.242 -2.955 1 84.5 313 PHE B O 1
ATOM 6002 N N . MET B 1 314 ? 12.156 -9.344 -3.994 1 90.06 314 MET B N 1
ATOM 6003 C CA . MET B 1 314 ? 11.094 -8.75 -3.188 1 90.06 314 MET B CA 1
ATOM 6004 C C . MET B 1 314 ? 10.328 -9.82 -2.42 1 90.06 314 MET B C 1
ATOM 6006 O O . MET B 1 314 ? 10.227 -10.961 -2.877 1 90.06 314 MET B O 1
ATOM 6010 N N . GLN B 1 315 ? 9.938 -9.438 -1.289 1 88.69 315 GLN B N 1
ATOM 6011 C CA . GLN B 1 315 ? 9.109 -10.305 -0.459 1 88.69 315 GLN B CA 1
ATOM 6012 C C . GLN B 1 315 ? 8.102 -9.492 0.352 1 88.69 315 GLN B C 1
ATOM 6014 O O . GLN B 1 315 ? 8.344 -8.328 0.664 1 88.69 315 GLN B O 1
ATOM 6019 N N . SER B 1 316 ? 7.016 -10.078 0.573 1 90.44 316 SER B N 1
ATOM 6020 C CA . SER B 1 316 ? 5.996 -9.492 1.436 1 90.44 316 SER B CA 1
ATOM 6021 C C . SER B 1 316 ? 5.371 -10.539 2.348 1 90.44 316 SER B C 1
ATOM 6023 O O . SER B 1 316 ? 5.574 -11.742 2.15 1 90.44 316 SER B O 1
ATOM 6025 N N . GLN B 1 317 ? 4.836 -10.078 3.355 1 88.88 317 GLN B N 1
ATOM 6026 C CA . GLN B 1 317 ? 4.059 -10.93 4.25 1 88.88 317 GLN B CA 1
ATOM 6027 C C . GLN B 1 317 ? 2.611 -10.461 4.34 1 88.88 317 GLN B C 1
ATOM 6029 O O . GLN B 1 317 ? 2.346 -9.258 4.43 1 88.88 317 GLN B O 1
ATOM 6034 N N . GLY B 1 318 ? 1.702 -11.375 4.18 1 90.12 318 GLY B N 1
ATOM 6035 C CA . GLY B 1 318 ? 0.282 -11.07 4.258 1 90.12 318 GLY B CA 1
ATOM 6036 C C . GLY B 1 318 ? -0.597 -12.305 4.227 1 90.12 318 GLY B C 1
ATOM 6037 O O . GLY B 1 318 ? -0.104 -13.414 4.039 1 90.12 318 GLY B O 1
ATOM 6038 N N . THR B 1 319 ? -1.894 -12.086 4.465 1 93.06 319 THR B N 1
ATOM 6039 C CA . THR B 1 319 ? -2.842 -13.195 4.43 1 93.06 319 THR B CA 1
ATOM 6040 C C . THR B 1 319 ? -3.432 -13.359 3.031 1 93.06 319 THR B C 1
ATOM 6042 O O . THR B 1 319 ? -3.422 -12.414 2.234 1 93.06 319 THR B O 1
ATOM 6045 N N . ILE B 1 320 ? -3.859 -14.477 2.74 1 96 320 ILE B N 1
ATOM 6046 C CA . ILE B 1 320 ? -4.484 -14.758 1.452 1 96 320 ILE B CA 1
ATOM 6047 C C . ILE B 1 320 ? -5.777 -13.961 1.32 1 96 320 ILE B C 1
ATOM 6049 O O . ILE B 1 320 ? -6.039 -13.359 0.276 1 96 320 ILE B O 1
ATOM 6053 N N . LEU B 1 321 ? -6.551 -14.016 2.379 1 96.5 321 LEU B N 1
ATOM 6054 C CA . LEU B 1 321 ? -7.762 -13.203 2.471 1 96.5 321 LEU B CA 1
ATOM 6055 C C . LEU B 1 321 ? -7.562 -12.031 3.426 1 96.5 321 LEU B C 1
ATOM 6057 O O . LEU B 1 321 ? -7.703 -12.188 4.641 1 96.5 321 LEU B O 1
ATOM 6061 N N . GLU B 1 322 ? -7.336 -10.914 2.857 1 94.62 322 GLU B N 1
ATOM 6062 C CA . GLU B 1 322 ? -6.953 -9.766 3.68 1 94.62 322 GLU B CA 1
ATOM 6063 C C . GLU B 1 322 ? -8.172 -8.961 4.102 1 94.62 322 GLU B C 1
ATOM 6065 O O . GLU B 1 322 ? -8.977 -8.555 3.258 1 94.62 322 GLU B O 1
ATOM 6070 N N . LEU B 1 323 ? -8.211 -8.742 5.371 1 90.31 323 LEU B N 1
ATOM 6071 C CA . LEU B 1 323 ? -9.312 -7.973 5.949 1 90.31 323 LEU B CA 1
ATOM 6072 C C . LEU B 1 323 ? -8.844 -6.582 6.359 1 90.31 323 LEU B C 1
ATOM 6074 O O . LEU B 1 323 ? -7.699 -6.41 6.789 1 90.31 323 LEU B O 1
ATOM 6078 N N . ASP B 1 324 ? -9.719 -5.66 6.133 1 85.38 324 ASP B N 1
ATOM 6079 C CA . ASP B 1 324 ? -9.453 -4.34 6.691 1 85.38 324 ASP B CA 1
ATOM 6080 C C . ASP B 1 324 ? -9.18 -4.426 8.195 1 85.38 324 ASP B C 1
ATOM 6082 O O . ASP B 1 324 ? -9.906 -5.098 8.922 1 85.38 324 ASP B O 1
ATOM 6086 N N . PRO B 1 325 ? -8.172 -3.822 8.641 1 78.31 325 PRO B N 1
ATOM 6087 C CA . PRO B 1 325 ? -7.797 -3.988 10.047 1 78.31 325 PRO B CA 1
ATOM 6088 C C . PRO B 1 325 ? -8.82 -3.385 11.008 1 78.31 325 PRO B C 1
ATOM 6090 O O . PRO B 1 325 ? -8.859 -3.744 12.188 1 78.31 325 PRO B O 1
ATOM 6093 N N . PHE B 1 326 ? -9.656 -2.562 10.508 1 74.38 326 PHE B N 1
ATOM 6094 C CA . PHE B 1 326 ? -10.578 -1.869 11.406 1 74.38 326 PHE B CA 1
ATOM 6095 C C . PHE B 1 326 ? -12 -2.367 11.219 1 74.38 326 PHE B C 1
ATOM 6097 O O . PHE B 1 326 ? -12.711 -2.619 12.195 1 74.38 326 PHE B O 1
ATOM 6104 N N . THR B 1 327 ? -12.43 -2.535 10 1 75.88 327 THR B N 1
ATOM 6105 C CA . THR B 1 327 ? -13.797 -2.951 9.734 1 75.88 327 THR B CA 1
ATOM 6106 C C . THR B 1 327 ? -13.891 -4.469 9.609 1 75.88 327 THR B C 1
ATOM 6108 O O . THR B 1 327 ? -14.984 -5.039 9.648 1 75.88 327 THR B O 1
ATOM 6111 N N . ARG B 1 328 ? -12.789 -5.105 9.297 1 83.12 328 ARG B N 1
ATOM 6112 C CA . ARG B 1 328 ? -12.68 -6.547 9.117 1 83.12 328 ARG B CA 1
ATOM 6113 C C . ARG B 1 328 ? -13.383 -6.996 7.84 1 83.12 328 ARG B C 1
ATOM 6115 O O . ARG B 1 328 ? -13.695 -8.18 7.676 1 83.12 328 ARG B O 1
ATOM 6122 N N . ALA B 1 329 ? -13.688 -6.023 7.051 1 87.19 329 ALA B N 1
ATOM 6123 C CA . ALA B 1 329 ? -14.234 -6.363 5.742 1 87.19 329 ALA B CA 1
ATOM 6124 C C . ALA B 1 329 ? -13.148 -6.898 4.812 1 87.19 329 ALA B C 1
ATOM 6126 O O . ALA B 1 329 ? -12.008 -6.434 4.852 1 87.19 329 ALA B O 1
ATOM 6127 N N . LEU B 1 330 ? -13.523 -7.883 4 1 93.5 330 LEU B N 1
ATOM 6128 C CA . LEU B 1 330 ? -12.594 -8.391 2.998 1 93.5 330 LEU B CA 1
ATOM 6129 C C . LEU B 1 330 ? -12.242 -7.301 1.985 1 93.5 330 LEU B C 1
ATOM 6131 O O . LEU B 1 330 ? -13.133 -6.703 1.379 1 93.5 330 LEU B O 1
ATOM 6135 N N . THR B 1 331 ? -10.945 -7.062 1.827 1 93.31 331 THR B N 1
ATOM 6136 C CA . THR B 1 331 ? -10.531 -5.969 0.953 1 93.31 331 THR B CA 1
ATOM 6137 C C . THR B 1 331 ? -9.68 -6.492 -0.2 1 93.31 331 THR B C 1
ATOM 6139 O O . THR B 1 331 ? -9.531 -5.824 -1.226 1 93.31 331 THR B O 1
ATOM 6142 N N . ARG B 1 332 ? -9.094 -7.668 0.024 1 96.12 332 ARG B N 1
ATOM 6143 C CA . ARG B 1 332 ? -8.164 -8.148 -0.996 1 96.12 332 ARG B CA 1
ATOM 6144 C C . ARG B 1 332 ? -8 -9.664 -0.916 1 96.12 332 ARG B C 1
ATOM 6146 O O . ARG B 1 332 ? -7.973 -10.234 0.177 1 96.12 332 ARG B O 1
ATOM 6153 N N . VAL B 1 333 ? -7.895 -10.266 -2.078 1 97.56 333 VAL B N 1
ATOM 6154 C CA . VAL B 1 333 ? -7.469 -11.656 -2.23 1 97.56 333 VAL B CA 1
ATOM 6155 C C . VAL B 1 333 ? -6.055 -11.703 -2.805 1 97.56 333 VAL B C 1
ATOM 6157 O O . VAL B 1 333 ? -5.785 -11.117 -3.855 1 97.56 333 VAL B O 1
ATOM 6160 N N . ARG B 1 334 ? -5.199 -12.289 -2.072 1 97 334 ARG B N 1
ATOM 6161 C CA . ARG B 1 334 ? -3.828 -12.523 -2.514 1 97 334 ARG B CA 1
ATOM 6162 C C . ARG B 1 334 ? -3.611 -13.984 -2.871 1 97 334 ARG B C 1
ATOM 6164 O O . ARG B 1 334 ? -3.285 -14.805 -2.006 1 97 334 ARG B O 1
ATOM 6171 N N . TRP B 1 335 ? -3.725 -14.227 -4.172 1 96.62 335 TRP B N 1
ATOM 6172 C CA . TRP B 1 335 ? -3.699 -15.625 -4.594 1 96.62 335 TRP B CA 1
ATOM 6173 C C . TRP B 1 335 ? -2.762 -15.82 -5.781 1 96.62 335 TRP B C 1
ATOM 6175 O O . TRP B 1 335 ? -3.109 -15.477 -6.914 1 96.62 335 TRP B O 1
ATOM 6185 N N . ASN B 1 336 ? -1.627 -16.297 -5.547 1 94.56 336 ASN B N 1
ATOM 6186 C CA . ASN B 1 336 ? -0.626 -16.766 -6.504 1 94.56 336 ASN B CA 1
ATOM 6187 C C . ASN B 1 336 ? 0.265 -17.844 -5.902 1 94.56 336 ASN B C 1
ATOM 6189 O O . ASN B 1 336 ? 1.26 -17.531 -5.242 1 94.56 336 ASN B O 1
ATOM 6193 N N . THR B 1 337 ? -0.079 -19.031 -6.148 1 89.81 337 THR B N 1
ATOM 6194 C CA . THR B 1 337 ? 0.532 -20.156 -5.457 1 89.81 337 THR B CA 1
ATOM 6195 C C . THR B 1 337 ? 1.98 -20.344 -5.898 1 89.81 337 THR B C 1
ATOM 6197 O O . THR B 1 337 ? 2.768 -20.984 -5.207 1 89.81 337 THR B O 1
ATOM 6200 N N . SER B 1 338 ? 2.305 -19.734 -7.023 1 88.81 338 SER B N 1
ATOM 6201 C CA . SER B 1 338 ? 3.674 -19.859 -7.508 1 88.81 338 SER B CA 1
ATOM 6202 C C . SER B 1 338 ? 4.613 -18.922 -6.766 1 88.81 338 SER B C 1
ATOM 6204 O O . SER B 1 338 ? 5.836 -19.047 -6.859 1 88.81 338 SER B O 1
ATOM 6206 N N . ARG B 1 339 ? 3.99 -18.062 -5.988 1 89.81 339 ARG B N 1
ATOM 6207 C CA . ARG B 1 339 ? 4.789 -17.031 -5.328 1 89.81 339 ARG B CA 1
ATOM 6208 C C . ARG B 1 339 ? 4.855 -17.266 -3.824 1 89.81 339 ARG B C 1
ATOM 6210 O O . ARG B 1 339 ? 5.438 -16.469 -3.09 1 89.81 339 ARG B O 1
ATOM 6217 N N . PHE B 1 340 ? 4.305 -18.359 -3.371 1 87.62 340 PHE B N 1
ATOM 6218 C CA . PHE B 1 340 ? 4.379 -18.672 -1.951 1 87.62 340 PHE B CA 1
ATOM 6219 C C . PHE B 1 340 ? 5.824 -18.906 -1.524 1 87.62 340 PHE B C 1
ATOM 6221 O O . PHE B 1 340 ? 6.566 -19.625 -2.193 1 87.62 340 PHE B O 1
ATOM 6228 N N . GLY B 1 341 ? 6.188 -18.188 -0.452 1 81.75 341 GLY B N 1
ATOM 6229 C CA . GLY B 1 341 ? 7.445 -18.547 0.178 1 81.75 341 GLY B CA 1
ATOM 6230 C C . GLY B 1 341 ? 7.367 -19.828 0.978 1 81.75 341 GLY B C 1
ATOM 6231 O O . GLY B 1 341 ? 6.305 -20.438 1.076 1 81.75 341 GLY B O 1
ATOM 6232 N N . PRO B 1 342 ? 8.594 -20.203 1.451 1 76.31 342 PRO B N 1
ATOM 6233 C CA . PRO B 1 342 ? 8.57 -21.391 2.318 1 76.31 342 PRO B CA 1
ATOM 6234 C C . PRO B 1 342 ? 7.664 -21.219 3.531 1 76.31 342 PRO B C 1
ATOM 6236 O O . PRO B 1 342 ? 7.695 -20.172 4.188 1 76.31 342 PRO B O 1
ATOM 6239 N N . LEU B 1 343 ? 6.84 -22.203 3.684 1 74.56 343 LEU B N 1
ATOM 6240 C CA . LEU B 1 343 ? 5.961 -22.188 4.848 1 74.56 343 LEU B CA 1
ATOM 6241 C C . LEU B 1 343 ? 6.699 -22.672 6.09 1 74.56 343 LEU B C 1
ATOM 6243 O O . LEU B 1 343 ? 6.395 -23.75 6.621 1 74.56 343 LEU B O 1
ATOM 6247 N N . THR B 1 344 ? 7.758 -22.141 6.59 1 66.38 344 THR B N 1
ATOM 6248 C CA . THR B 1 344 ? 8.609 -22.625 7.668 1 66.38 344 THR B CA 1
ATOM 6249 C C . THR B 1 344 ? 8.75 -21.578 8.766 1 66.38 344 THR B C 1
ATOM 6251 O O . THR B 1 344 ? 8.961 -21.906 9.93 1 66.38 344 THR B O 1
ATOM 6254 N N . LYS B 1 345 ? 8.719 -20.438 8.477 1 59.59 345 LYS B N 1
ATOM 6255 C CA . LYS B 1 345 ? 9.039 -19.391 9.438 1 59.59 345 LYS B CA 1
ATOM 6256 C C . LYS B 1 345 ? 7.785 -18.609 9.828 1 59.59 345 LYS B C 1
ATOM 6258 O O . LYS B 1 345 ? 7.848 -17.391 10.047 1 59.59 345 LYS B O 1
ATOM 6263 N N . LEU B 1 346 ? 6.777 -19.531 9.828 1 64.62 346 LEU B N 1
ATOM 6264 C CA . LEU B 1 346 ? 5.5 -18.953 10.211 1 64.62 346 LEU B CA 1
ATOM 6265 C C . LEU B 1 346 ? 5.176 -19.266 11.672 1 64.62 346 LEU B C 1
ATOM 6267 O O . LEU B 1 346 ? 5.559 -20.312 12.18 1 64.62 346 LEU B O 1
ATOM 6271 N N . ASN B 1 347 ? 5.758 -18.906 12.672 1 71.12 347 ASN B N 1
ATOM 6272 C CA . ASN B 1 347 ? 5.473 -19.188 14.078 1 71.12 347 ASN B CA 1
ATOM 6273 C C . ASN B 1 347 ? 4.188 -20 14.234 1 71.12 347 ASN B C 1
ATOM 6275 O O . ASN B 1 347 ? 3.283 -19.594 14.969 1 71.12 347 ASN B O 1
ATOM 6279 N N . LEU B 1 348 ? 4.133 -21.219 13.531 1 79.81 348 LEU B N 1
ATOM 6280 C CA . LEU B 1 348 ? 2.969 -22.094 13.578 1 79.81 348 LEU B CA 1
ATOM 6281 C C . LEU B 1 348 ? 3.316 -23.422 14.242 1 79.81 348 LEU B C 1
ATOM 6283 O O . LEU B 1 348 ? 4.414 -23.953 14.039 1 79.81 348 LEU B O 1
ATOM 6287 N N . SER B 1 349 ? 2.293 -23.891 15.008 1 84.44 349 SER B N 1
ATOM 6288 C CA . SER B 1 349 ? 2.422 -25.25 15.5 1 84.44 349 SER B CA 1
ATOM 6289 C C . SER B 1 349 ? 2.291 -26.266 14.367 1 84.44 349 SER B C 1
ATOM 6291 O O . SER B 1 349 ? 1.864 -25.906 13.266 1 84.44 349 SER B O 1
ATOM 6293 N N . PHE B 1 350 ? 2.676 -27.422 14.664 1 89.25 350 PHE B N 1
ATOM 6294 C CA . PHE B 1 350 ? 2.568 -28.5 13.688 1 89.25 350 PHE B CA 1
ATOM 6295 C C . PHE B 1 350 ? 1.123 -28.688 13.242 1 89.25 350 PHE B C 1
ATOM 6297 O O . PHE B 1 350 ? 0.851 -28.859 12.055 1 89.25 350 PHE B O 1
ATOM 6304 N N . GLU B 1 351 ? 0.237 -28.578 14.164 1 87.69 351 GLU B N 1
ATOM 6305 C CA . GLU B 1 351 ? -1.186 -28.734 13.875 1 87.69 351 GLU B CA 1
ATOM 6306 C C . GLU B 1 351 ? -1.72 -27.562 13.055 1 87.69 351 GLU B C 1
ATOM 6308 O O . GLU B 1 351 ? -2.537 -27.766 12.148 1 87.69 351 GLU B O 1
ATOM 6313 N N . GLU B 1 352 ? -1.233 -26.438 13.352 1 86.38 352 GLU B N 1
ATOM 6314 C CA . GLU B 1 352 ? -1.661 -25.25 12.625 1 86.38 352 GLU B CA 1
ATOM 6315 C C . GLU B 1 352 ? -1.192 -25.281 11.172 1 86.38 352 GLU B C 1
ATOM 6317 O O . GLU B 1 352 ? -1.89 -24.797 10.281 1 86.38 352 GLU B O 1
ATOM 6322 N N . MET B 1 353 ? -0.086 -25.875 11.016 1 89.31 353 MET B N 1
ATOM 6323 C CA . MET B 1 353 ? 0.426 -26.016 9.656 1 89.31 353 MET B CA 1
ATOM 6324 C C . MET B 1 353 ? -0.491 -26.906 8.82 1 89.31 353 MET B C 1
ATOM 6326 O O . MET B 1 353 ? -0.783 -26.594 7.664 1 89.31 353 MET B O 1
ATOM 6330 N N . GLU B 1 354 ? -0.891 -27.906 9.391 1 89.12 354 GLU B N 1
ATOM 6331 C CA . GLU B 1 354 ? -1.812 -28.797 8.695 1 89.12 354 GLU B CA 1
ATOM 6332 C C . GLU B 1 354 ? -3.111 -28.078 8.336 1 89.12 354 GLU B C 1
ATOM 6334 O O . GLU B 1 354 ? -3.623 -28.234 7.223 1 89.12 354 GLU B O 1
ATOM 6339 N N . LYS B 1 355 ? -3.578 -27.359 9.289 1 90.25 355 LYS B N 1
ATOM 6340 C CA . LYS B 1 355 ? -4.816 -26.609 9.062 1 90.25 355 LYS B CA 1
ATOM 6341 C C . LYS B 1 355 ? -4.637 -25.562 7.965 1 90.25 355 LYS B C 1
ATOM 6343 O O . LYS B 1 355 ? -5.551 -25.328 7.172 1 90.25 355 LYS B O 1
ATOM 6348 N N . LEU B 1 356 ? -3.539 -24.984 7.934 1 91.12 356 LEU B N 1
ATOM 6349 C CA . LEU B 1 356 ? -3.242 -23.984 6.914 1 91.12 356 LEU B CA 1
ATOM 6350 C C . LEU B 1 356 ? -3.244 -24.609 5.523 1 91.12 356 LEU B C 1
ATOM 6352 O O . LEU B 1 356 ? -3.873 -24.078 4.602 1 91.12 356 LEU B O 1
ATOM 6356 N N . TYR B 1 357 ? -2.643 -25.734 5.387 1 90.81 357 TYR B N 1
ATOM 6357 C CA . TYR B 1 357 ? -2.607 -26.422 4.102 1 90.81 357 TYR B CA 1
ATOM 6358 C C . TYR B 1 357 ? -4.008 -26.828 3.66 1 90.81 357 TYR B C 1
ATOM 6360 O O . TYR B 1 357 ? -4.355 -26.703 2.484 1 90.81 357 TYR B O 1
ATOM 6368 N N . GLN B 1 358 ? -4.68 -27.297 4.609 1 91.94 358 GLN B N 1
ATOM 6369 C CA . GLN B 1 358 ? -6.051 -27.688 4.289 1 91.94 358 GLN B CA 1
ATOM 6370 C C . GLN B 1 358 ? -6.871 -26.5 3.82 1 91.94 358 GLN B C 1
ATOM 6372 O O . GLN B 1 358 ? -7.625 -26.594 2.848 1 91.94 358 GLN B O 1
ATOM 6377 N N . ALA B 1 359 ? -6.699 -25.406 4.512 1 94.38 359 ALA B N 1
ATOM 6378 C CA . ALA B 1 359 ? -7.441 -24.203 4.16 1 94.38 359 ALA B CA 1
ATOM 6379 C C . ALA B 1 359 ? -7.051 -23.703 2.773 1 94.38 359 ALA B C 1
ATOM 6381 O O . ALA B 1 359 ? -7.918 -23.312 1.979 1 94.38 359 ALA B O 1
ATOM 6382 N N . ILE B 1 360 ? -5.777 -23.734 2.49 1 94.94 360 ILE B N 1
ATOM 6383 C CA . ILE B 1 360 ? -5.281 -23.297 1.19 1 94.94 360 ILE B CA 1
ATOM 6384 C C . ILE B 1 360 ? -5.852 -24.188 0.092 1 94.94 360 ILE B C 1
ATOM 6386 O O . ILE B 1 360 ? -6.328 -23.703 -0.933 1 94.94 360 ILE B O 1
ATOM 6390 N N . ARG B 1 361 ? -5.883 -25.453 0.317 1 93.88 361 ARG B N 1
ATOM 6391 C CA . ARG B 1 361 ? -6.391 -26.406 -0.661 1 93.88 361 ARG B CA 1
ATOM 6392 C C . ARG B 1 361 ? -7.887 -26.219 -0.888 1 93.88 361 ARG B C 1
ATOM 6394 O O . ARG B 1 361 ? -8.367 -26.328 -2.018 1 93.88 361 ARG B O 1
ATOM 6401 N N . LEU B 1 362 ? -8.523 -25.969 0.174 1 95.19 362 LEU B N 1
ATOM 6402 C CA . LEU B 1 362 ? -9.961 -25.781 0.053 1 95.19 362 LEU B CA 1
ATOM 6403 C C . LEU B 1 362 ? -10.281 -24.531 -0.774 1 95.19 362 LEU B C 1
ATOM 6405 O O . LEU B 1 362 ? -11.102 -24.594 -1.692 1 95.19 362 LEU B O 1
ATOM 6409 N N . TYR B 1 363 ? -9.672 -23.469 -0.458 1 97 363 TYR B N 1
ATOM 6410 C CA . TYR B 1 363 ? -9.906 -22.266 -1.242 1 97 363 TYR B CA 1
ATOM 6411 C C . TYR B 1 363 ? -9.523 -22.484 -2.701 1 97 363 TYR B C 1
ATOM 6413 O O . TYR B 1 363 ? -10.258 -22.094 -3.607 1 97 363 TYR B O 1
ATOM 6421 N N . GLY B 1 364 ? -8.383 -23.078 -2.924 1 95.88 364 GLY B N 1
ATOM 6422 C CA . GLY B 1 364 ? -7.961 -23.391 -4.281 1 95.88 364 GLY B CA 1
ATOM 6423 C C . GLY B 1 364 ? -8.969 -24.234 -5.039 1 95.88 364 GLY B C 1
ATOM 6424 O O . GLY B 1 364 ? -9.219 -24 -6.227 1 95.88 364 GLY B O 1
ATOM 6425 N N . SER B 1 365 ? -9.484 -25.156 -4.371 1 94.81 365 SER B N 1
ATOM 6426 C CA . SER B 1 365 ? -10.484 -26 -5.004 1 94.81 365 SER B CA 1
ATOM 6427 C C . SER B 1 365 ? -11.727 -25.203 -5.391 1 94.81 365 SER B C 1
ATOM 6429 O O . SER B 1 365 ? -12.32 -25.438 -6.441 1 94.81 365 SER B O 1
ATOM 6431 N N . ILE B 1 366 ? -12.102 -24.312 -4.551 1 97.25 366 ILE B N 1
ATOM 6432 C CA . ILE B 1 366 ? -13.258 -23.469 -4.844 1 97.25 366 ILE B CA 1
ATOM 6433 C C . ILE B 1 366 ? -12.961 -22.594 -6.051 1 97.25 366 ILE B C 1
ATOM 6435 O O . ILE B 1 366 ? -13.797 -22.469 -6.953 1 97.25 366 ILE B O 1
ATOM 6439 N N . VAL B 1 367 ? -11.812 -21.984 -6.082 1 97.25 367 VAL B N 1
ATOM 6440 C CA . VAL B 1 367 ? -11.383 -21.109 -7.168 1 97.25 367 VAL B CA 1
ATOM 6441 C C . VAL B 1 367 ? -11.43 -21.875 -8.492 1 97.25 367 VAL B C 1
ATOM 6443 O O . VAL B 1 367 ? -11.766 -21.312 -9.531 1 97.25 367 VAL B O 1
ATOM 6446 N N . ARG B 1 368 ? -11.25 -23.172 -8.43 1 95.25 368 ARG B N 1
ATOM 6447 C CA . ARG B 1 368 ? -11.094 -23.969 -9.648 1 95.25 368 ARG B CA 1
ATOM 6448 C C . ARG B 1 368 ? -12.414 -24.641 -10.031 1 95.25 368 ARG B C 1
ATOM 6450 O O . ARG B 1 368 ? -12.477 -25.359 -11.031 1 95.25 368 ARG B O 1
ATOM 6457 N N . ARG B 1 369 ? -13.383 -24.453 -9.234 1 96.44 369 ARG B N 1
ATOM 6458 C CA . ARG B 1 369 ? -14.664 -25 -9.648 1 96.44 369 ARG B CA 1
ATOM 6459 C C . ARG B 1 369 ? -15.094 -24.438 -11 1 96.44 369 ARG B C 1
ATOM 6461 O O . ARG B 1 369 ? -14.984 -23.234 -11.242 1 96.44 369 ARG B O 1
ATOM 6468 N N . GLU B 1 370 ? -15.57 -25.312 -11.82 1 96.38 370 GLU B N 1
ATOM 6469 C CA . GLU B 1 370 ? -15.969 -24.922 -13.164 1 96.38 370 GLU B CA 1
ATOM 6470 C C . GLU B 1 370 ? -17.016 -23.812 -13.125 1 96.38 370 GLU B C 1
ATOM 6472 O O . GLU B 1 370 ? -17 -22.906 -13.961 1 96.38 370 GLU B O 1
ATOM 6477 N N . GLU B 1 371 ? -17.859 -23.812 -12.211 1 97.69 371 GLU B N 1
ATOM 6478 C CA . GLU B 1 371 ? -18.938 -22.828 -12.117 1 97.69 371 GLU B CA 1
ATOM 6479 C C . GLU B 1 371 ? -18.391 -21.438 -11.789 1 97.69 371 GLU B C 1
ATOM 6481 O O . GLU B 1 371 ? -19.078 -20.438 -11.969 1 97.69 371 GLU B O 1
ATOM 6486 N N . ASN B 1 372 ? -17.156 -21.359 -11.289 1 98.06 372 ASN B N 1
ATOM 6487 C CA . ASN B 1 372 ? -16.562 -20.078 -10.906 1 98.06 372 ASN B CA 1
ATOM 6488 C C . ASN B 1 372 ? -15.672 -19.531 -12.008 1 98.06 372 ASN B C 1
ATOM 6490 O O . ASN B 1 372 ? -15.203 -18.391 -11.922 1 98.06 372 ASN B O 1
ATOM 6494 N N . GLU B 1 373 ? -15.484 -20.297 -13.047 1 97.94 373 GLU B N 1
ATOM 6495 C CA . GLU B 1 373 ? -14.539 -19.906 -14.086 1 97.94 373 GLU B CA 1
ATOM 6496 C C . GLU B 1 373 ? -15.25 -19.25 -15.266 1 97.94 373 GLU B C 1
ATOM 6498 O O . GLU B 1 373 ? -16.156 -19.844 -15.859 1 97.94 373 GLU B O 1
ATOM 6503 N N . LEU B 1 374 ? -14.859 -18.047 -15.57 1 97.94 374 LEU B N 1
ATOM 6504 C CA . LEU B 1 374 ? -15.297 -17.375 -16.797 1 97.94 374 LEU B CA 1
ATOM 6505 C C . LEU B 1 374 ? -14.203 -17.391 -17.844 1 97.94 374 LEU B C 1
ATOM 6507 O O . LEU B 1 374 ? -13.172 -16.734 -17.703 1 97.94 374 LEU B O 1
ATOM 6511 N N . TRP B 1 375 ? -14.445 -18.141 -18.938 1 97.12 375 TRP B N 1
ATOM 6512 C CA . TRP B 1 375 ? -13.469 -18.266 -20 1 97.12 375 TRP B CA 1
ATOM 6513 C C . TRP B 1 375 ? -13.875 -17.422 -21.219 1 97.12 375 TRP B C 1
ATOM 6515 O O . TRP B 1 375 ? -15.055 -17.391 -21.594 1 97.12 375 TRP B O 1
ATOM 6525 N N . PHE B 1 376 ? -12.922 -16.719 -21.766 1 96.19 376 PHE B N 1
ATOM 6526 C CA . PHE B 1 376 ? -13.164 -15.906 -22.953 1 96.19 376 PHE B CA 1
ATOM 6527 C C . PHE B 1 376 ? -11.867 -15.695 -23.734 1 96.19 376 PHE B C 1
ATOM 6529 O O . PHE B 1 376 ? -10.781 -15.977 -23.234 1 96.19 376 PHE B O 1
ATOM 6536 N N . LYS B 1 377 ? -12.016 -15.25 -24.922 1 96.06 377 LYS B N 1
ATOM 6537 C CA . LYS B 1 377 ? -10.852 -14.93 -25.734 1 96.06 377 LYS B CA 1
ATOM 6538 C C . LYS B 1 377 ? -10.602 -13.43 -25.766 1 96.06 377 LYS B C 1
ATOM 6540 O O . LYS B 1 377 ? -11.492 -12.648 -26.125 1 96.06 377 LYS B O 1
ATOM 6545 N N . LEU B 1 378 ? -9.445 -13.062 -25.328 1 96.12 378 LEU B N 1
ATOM 6546 C CA . LEU B 1 378 ? -9.023 -11.672 -25.5 1 96.12 378 LEU B CA 1
ATOM 6547 C C . LEU B 1 378 ? -8.484 -11.453 -26.922 1 96.12 378 LEU B C 1
ATOM 6549 O O . LEU B 1 378 ? -7.336 -11.781 -27.203 1 96.12 378 LEU B O 1
ATOM 6553 N N . THR B 1 379 ? -9.312 -10.859 -27.766 1 96.19 379 THR B N 1
ATOM 6554 C CA . THR B 1 379 ? -8.945 -10.609 -29.156 1 96.19 379 THR B CA 1
ATOM 6555 C C . THR B 1 379 ? -8.336 -9.219 -29.328 1 96.19 379 THR B C 1
ATOM 6557 O O . THR B 1 379 ? -8.547 -8.344 -28.484 1 96.19 379 THR B O 1
ATOM 6560 N N . PRO B 1 380 ? -7.531 -9.062 -30.422 1 97.38 380 PRO B N 1
ATOM 6561 C CA . PRO B 1 380 ? -6.977 -7.727 -30.656 1 97.38 380 PRO B CA 1
ATOM 6562 C C . PRO B 1 380 ? -8.047 -6.637 -30.656 1 97.38 380 PRO B C 1
ATOM 6564 O O . PRO B 1 380 ? -9.07 -6.773 -31.328 1 97.38 380 PRO B O 1
ATOM 6567 N N . GLY B 1 381 ? -7.82 -5.625 -29.875 1 97.31 381 GLY B N 1
ATOM 6568 C CA . GLY B 1 381 ? -8.758 -4.52 -29.797 1 97.31 381 GLY B CA 1
ATOM 6569 C C . GLY B 1 381 ? -9.703 -4.621 -28.609 1 97.31 381 GLY B C 1
ATOM 6570 O O . GLY B 1 381 ? -10.398 -3.658 -28.281 1 97.31 381 GLY B O 1
ATOM 6571 N N . LYS B 1 382 ? -9.695 -5.742 -28.047 1 97.5 382 LYS B N 1
ATOM 6572 C CA . LYS B 1 382 ? -10.461 -5.926 -26.812 1 97.5 382 LYS B CA 1
ATOM 6573 C C . LYS B 1 382 ? -9.586 -5.746 -25.578 1 97.5 382 LYS B C 1
ATOM 6575 O O . LYS B 1 382 ? -8.719 -6.574 -25.297 1 97.5 382 LYS B O 1
ATOM 6580 N N . VAL B 1 383 ? -9.836 -4.641 -24.797 1 98.5 383 VAL B N 1
ATOM 6581 C CA . VAL B 1 383 ? -9.031 -4.352 -23.609 1 98.5 383 VAL B CA 1
ATOM 6582 C C . VAL B 1 383 ? -9.789 -4.773 -22.359 1 98.5 383 VAL B C 1
ATOM 6584 O O . VAL B 1 383 ? -10.977 -4.461 -22.203 1 98.5 383 VAL B O 1
ATOM 6587 N N . LEU B 1 384 ? -9.094 -5.508 -21.578 1 98.62 384 LEU B N 1
ATOM 6588 C CA . LEU B 1 384 ? -9.633 -5.926 -20.297 1 98.62 384 LEU B CA 1
ATOM 6589 C C . LEU B 1 384 ? -9.062 -5.078 -19.156 1 98.62 384 LEU B C 1
ATOM 6591 O O . LEU B 1 384 ? -7.844 -4.918 -19.062 1 98.62 384 LEU B O 1
ATOM 6595 N N . LEU B 1 385 ? -9.914 -4.418 -18.375 1 98.62 385 LEU B N 1
ATOM 6596 C CA . LEU B 1 385 ? -9.539 -3.873 -17.078 1 98.62 385 LEU B CA 1
ATOM 6597 C C . LEU B 1 385 ? -10.031 -4.77 -15.953 1 98.62 385 LEU B C 1
ATOM 6599 O O . LEU B 1 385 ? -11.211 -5.137 -15.914 1 98.62 385 LEU B O 1
ATOM 6603 N N . VAL B 1 386 ? -9.141 -5.117 -15.078 1 98.69 386 VAL B N 1
ATOM 6604 C CA . VAL B 1 386 ? -9.508 -6.078 -14.047 1 98.69 386 VAL B CA 1
ATOM 6605 C C . VAL B 1 386 ? -9.016 -5.594 -12.688 1 98.69 386 VAL B C 1
ATOM 6607 O O . VAL B 1 386 ? -7.91 -5.059 -12.578 1 98.69 386 VAL B O 1
ATOM 6610 N N . ASP B 1 387 ? -9.875 -5.656 -11.672 1 98.44 387 ASP B N 1
ATOM 6611 C CA . ASP B 1 387 ? -9.477 -5.441 -10.281 1 98.44 387 ASP B CA 1
ATOM 6612 C C . ASP B 1 387 ? -8.562 -6.562 -9.789 1 98.44 387 ASP B C 1
ATOM 6614 O O . ASP B 1 387 ? -9.031 -7.629 -9.398 1 98.44 387 ASP B O 1
ATOM 6618 N N . ASN B 1 388 ? -7.301 -6.27 -9.742 1 98.31 388 ASN B N 1
ATOM 6619 C CA . ASN B 1 388 ? -6.246 -7.223 -9.422 1 98.31 388 ASN B CA 1
ATOM 6620 C C . ASN B 1 388 ? -6.289 -7.633 -7.949 1 98.31 388 ASN B C 1
ATOM 6622 O O . ASN B 1 388 ? -5.547 -8.516 -7.523 1 98.31 388 ASN B O 1
ATOM 6626 N N . ARG B 1 389 ? -7.16 -7.066 -7.156 1 97.31 389 ARG B N 1
ATOM 6627 C CA . ARG B 1 389 ? -7.258 -7.395 -5.738 1 97.31 389 ARG B CA 1
ATOM 6628 C C . ARG B 1 389 ? -8.484 -8.258 -5.457 1 97.31 389 ARG B C 1
ATOM 6630 O O . ARG B 1 389 ? -8.703 -8.68 -4.32 1 97.31 389 ARG B O 1
ATOM 6637 N N . ARG B 1 390 ? -9.195 -8.531 -6.457 1 98 390 ARG B N 1
ATOM 6638 C CA . ARG B 1 390 ? -10.445 -9.273 -6.289 1 98 390 ARG B CA 1
ATOM 6639 C C . ARG B 1 390 ? -10.539 -10.414 -7.297 1 98 390 ARG B C 1
ATOM 6641 O O . ARG B 1 390 ? -10.773 -11.562 -6.918 1 98 390 ARG B O 1
ATOM 6648 N N . VAL B 1 391 ? -10.344 -10.047 -8.555 1 98.75 391 VAL B N 1
ATOM 6649 C CA . VAL B 1 391 ? -10.609 -10.992 -9.633 1 98.75 391 VAL B CA 1
ATOM 6650 C C . VAL B 1 391 ? -9.312 -11.672 -10.055 1 98.75 391 VAL B C 1
ATOM 6652 O O . VAL B 1 391 ? -8.352 -11.008 -10.438 1 98.75 391 VAL B O 1
ATOM 6655 N N . LEU B 1 392 ? -9.32 -12.953 -9.953 1 98.75 392 LEU B N 1
ATOM 6656 C CA . LEU B 1 392 ? -8.195 -13.742 -10.43 1 98.75 392 LEU B CA 1
ATOM 6657 C C . LEU B 1 392 ? -8.227 -13.875 -11.953 1 98.75 392 LEU B C 1
ATOM 6659 O O . LEU B 1 392 ? -9.297 -13.93 -12.555 1 98.75 392 LEU B O 1
ATOM 6663 N N . HIS B 1 393 ? -7.035 -13.898 -12.539 1 98.38 393 HIS B N 1
ATOM 6664 C CA . HIS B 1 393 ? -6.949 -14.078 -13.984 1 98.38 393 HIS B CA 1
ATOM 6665 C C . HIS B 1 393 ? -5.961 -15.18 -14.352 1 98.38 393 HIS B C 1
ATOM 6667 O O . HIS B 1 393 ? -5.051 -15.477 -13.57 1 98.38 393 HIS B O 1
ATOM 6673 N N . GLY B 1 394 ? -6.23 -15.867 -15.391 1 96.38 394 GLY B N 1
ATOM 6674 C CA . GLY B 1 394 ? -5.398 -16.938 -15.93 1 96.38 394 GLY B CA 1
ATOM 6675 C C . GLY B 1 394 ? -5.551 -17.109 -17.438 1 96.38 394 GLY B C 1
ATOM 6676 O O . GLY B 1 394 ? -6.031 -16.203 -18.125 1 96.38 394 GLY B O 1
ATOM 6677 N N . ARG B 1 395 ? -4.965 -18.219 -17.906 1 94.19 395 ARG B N 1
ATOM 6678 C CA . ARG B 1 395 ? -5.078 -18.5 -19.328 1 94.19 395 ARG B CA 1
ATOM 6679 C C . ARG B 1 395 ? -4.918 -19.984 -19.609 1 94.19 395 ARG B C 1
ATOM 6681 O O . ARG B 1 395 ? -4.301 -20.719 -18.828 1 94.19 395 ARG B O 1
ATOM 6688 N N . SER B 1 396 ? -5.445 -20.359 -20.734 1 93.69 396 SER B N 1
ATOM 6689 C CA . SER B 1 396 ? -5.145 -21.688 -21.266 1 93.69 396 SER B CA 1
ATOM 6690 C C . SER B 1 396 ? -3.824 -21.688 -22.031 1 93.69 396 SER B C 1
ATOM 6692 O O . SER B 1 396 ? -3.215 -20.625 -22.234 1 93.69 396 SER B O 1
ATOM 6694 N N . ALA B 1 397 ? -3.404 -22.828 -22.344 1 91.56 397 ALA B N 1
ATOM 6695 C CA . ALA B 1 397 ? -2.197 -22.938 -23.156 1 91.56 397 ALA B CA 1
ATOM 6696 C C . ALA B 1 397 ? -2.355 -22.172 -24.469 1 91.56 397 ALA B C 1
ATOM 6698 O O . ALA B 1 397 ? -3.459 -22.078 -25.016 1 91.56 397 ALA B O 1
ATOM 6699 N N . VAL B 1 398 ? -1.251 -21.594 -24.922 1 90.5 398 VAL B N 1
ATOM 6700 C CA . VAL B 1 398 ? -1.3 -20.75 -26.109 1 90.5 398 VAL B CA 1
ATOM 6701 C C . VAL B 1 398 ? -0.331 -21.281 -27.156 1 90.5 398 VAL B C 1
ATOM 6703 O O . VAL B 1 398 ? 0.776 -21.719 -26.828 1 90.5 398 VAL B O 1
ATOM 6706 N N . GLN B 1 399 ? -0.805 -21.328 -28.328 1 90.25 399 GLN B N 1
ATOM 6707 C CA . GLN B 1 399 ? 0.031 -21.672 -29.469 1 90.25 399 GLN B CA 1
ATOM 6708 C C . GLN B 1 399 ? 0.135 -20.5 -30.453 1 90.25 399 GLN B C 1
ATOM 6710 O O . GLN B 1 399 ? -0.846 -19.797 -30.688 1 90.25 399 GLN B O 1
ATOM 6715 N N . GLY B 1 400 ? 1.384 -20.312 -30.953 1 89.56 400 GLY B N 1
ATOM 6716 C CA . GLY B 1 400 ? 1.603 -19.234 -31.906 1 89.56 400 GLY B CA 1
ATOM 6717 C C . GLY B 1 400 ? 2.008 -17.922 -31.25 1 89.56 400 GLY B C 1
ATOM 6718 O O . GLY B 1 400 ? 1.88 -17.781 -30.031 1 89.56 400 GLY B O 1
ATOM 6719 N N . PRO B 1 401 ? 2.494 -16.969 -32.031 1 90.44 401 PRO B N 1
ATOM 6720 C CA . PRO B 1 401 ? 2.949 -15.695 -31.5 1 90.44 401 PRO B CA 1
ATOM 6721 C C . PRO B 1 401 ? 1.801 -14.836 -30.969 1 90.44 401 PRO B C 1
ATOM 6723 O O . PRO B 1 401 ? 0.794 -14.656 -31.656 1 90.44 401 PRO B O 1
ATOM 6726 N N . ARG B 1 402 ? 1.969 -14.406 -29.844 1 92.06 402 ARG B N 1
ATOM 6727 C CA . ARG B 1 402 ? 1.004 -13.539 -29.172 1 92.06 402 ARG B CA 1
ATOM 6728 C C . ARG B 1 402 ? 1.705 -12.391 -28.453 1 92.06 402 ARG B C 1
ATOM 6730 O O . ARG B 1 402 ? 2.77 -12.578 -27.859 1 92.06 402 ARG B O 1
ATOM 6737 N N . LYS B 1 403 ? 1.143 -11.227 -28.625 1 94 403 LYS B N 1
ATOM 6738 C CA . LYS B 1 403 ? 1.666 -10.062 -27.922 1 94 403 LYS B CA 1
ATOM 6739 C C . LYS B 1 403 ? 0.576 -9.383 -27.094 1 94 403 LYS B C 1
ATOM 6741 O O . LYS B 1 403 ? -0.428 -8.922 -27.641 1 94 403 LYS B O 1
ATOM 6746 N N . LEU B 1 404 ? 0.813 -9.398 -25.828 1 95.25 404 LEU B N 1
ATOM 6747 C CA . LEU B 1 404 ? -0.063 -8.703 -24.891 1 95.25 404 LEU B CA 1
ATOM 6748 C C . LEU B 1 404 ? 0.675 -7.562 -24.203 1 95.25 404 LEU B C 1
ATOM 6750 O O . LEU B 1 404 ? 1.846 -7.703 -23.844 1 95.25 404 LEU B O 1
ATOM 6754 N N . ILE B 1 405 ? -0 -6.465 -24.016 1 97.25 405 ILE B N 1
ATOM 6755 C CA . ILE B 1 405 ? 0.575 -5.375 -23.234 1 97.25 405 ILE B CA 1
ATOM 6756 C C . ILE B 1 405 ? -0.404 -4.949 -22.141 1 97.25 405 ILE B C 1
ATOM 6758 O O . ILE B 1 405 ? -1.575 -5.332 -22.172 1 97.25 405 ILE B O 1
ATOM 6762 N N . GLY B 1 406 ? 0.098 -4.172 -21.234 1 97.06 406 GLY B N 1
ATOM 6763 C CA . GLY B 1 406 ? -0.817 -3.682 -20.219 1 97.06 406 GLY B CA 1
ATOM 6764 C C . GLY B 1 406 ? -0.177 -2.686 -19.266 1 97.06 406 GLY B C 1
ATOM 6765 O O . GLY B 1 406 ? 0.996 -2.34 -19.422 1 97.06 406 GLY B O 1
ATOM 6766 N N . TYR B 1 407 ? -1.008 -2.146 -18.438 1 97.88 407 TYR B N 1
ATOM 6767 C CA . TYR B 1 407 ? -0.64 -1.163 -17.422 1 97.88 407 TYR B CA 1
ATOM 6768 C C . TYR B 1 407 ? -1.21 -1.541 -16.062 1 97.88 407 TYR B C 1
ATOM 6770 O O . TYR B 1 407 ? -2.143 -2.344 -15.977 1 97.88 407 TYR B O 1
ATOM 6778 N N . TYR B 1 408 ? -0.6 -1.003 -15.062 1 97.44 408 TYR B N 1
ATOM 6779 C CA . TYR B 1 408 ? -1.117 -1.134 -13.703 1 97.44 408 TYR B CA 1
ATOM 6780 C C . TYR B 1 408 ? -1.467 0.229 -13.117 1 97.44 408 TYR B C 1
ATOM 6782 O O . TYR B 1 408 ? -0.829 1.233 -13.445 1 97.44 408 TYR B O 1
ATOM 6790 N N . VAL B 1 409 ? -2.49 0.216 -12.328 1 96.31 409 VAL B N 1
ATOM 6791 C CA . VAL B 1 409 ? -2.926 1.414 -11.625 1 96.31 409 VAL B CA 1
ATOM 6792 C C . VAL B 1 409 ? -3.135 1.093 -10.141 1 96.31 409 VAL B C 1
ATOM 6794 O O . VAL B 1 409 ? -3.586 -0.002 -9.797 1 96.31 409 VAL B O 1
ATOM 6797 N N . SER B 1 410 ? -2.836 2.094 -9.281 1 94.38 410 SER B N 1
ATOM 6798 C CA . SER B 1 410 ? -3.021 1.891 -7.848 1 94.38 410 SER B CA 1
ATOM 6799 C C . SER B 1 410 ? -4.5 1.822 -7.484 1 94.38 410 SER B C 1
ATOM 6801 O O . SER B 1 410 ? -5.324 2.512 -8.086 1 94.38 410 SER B O 1
ATOM 6803 N N . MET B 1 411 ? -4.773 1.019 -6.477 1 94.44 411 MET B N 1
ATOM 6804 C CA . MET B 1 411 ? -6.156 0.918 -6.023 1 94.44 411 MET B CA 1
ATOM 6805 C C . MET B 1 411 ? -6.637 2.242 -5.441 1 94.44 411 MET B C 1
ATOM 6807 O O . MET B 1 411 ? -7.789 2.633 -5.641 1 94.44 411 MET B O 1
ATOM 6811 N N . ASP B 1 412 ? -5.801 2.955 -4.727 1 93.44 412 ASP B N 1
ATOM 6812 C CA . ASP B 1 412 ? -6.156 4.242 -4.141 1 93.44 412 ASP B CA 1
ATOM 6813 C C . ASP B 1 412 ? -6.613 5.227 -5.211 1 93.44 412 ASP B C 1
ATOM 6815 O O . ASP B 1 412 ? -7.609 5.934 -5.031 1 93.44 412 ASP B O 1
ATOM 6819 N N . ASP B 1 413 ? -5.914 5.238 -6.273 1 93.94 413 ASP B N 1
ATOM 6820 C CA . ASP B 1 413 ? -6.238 6.168 -7.352 1 93.94 413 ASP B CA 1
ATOM 6821 C C . ASP B 1 413 ? -7.562 5.797 -8.016 1 93.94 413 ASP B C 1
ATOM 6823 O O . ASP B 1 413 ? -8.391 6.668 -8.289 1 93.94 413 ASP B O 1
ATOM 6827 N N . TYR B 1 414 ? -7.758 4.559 -8.258 1 95.25 414 TYR B N 1
ATOM 6828 C CA . TYR B 1 414 ? -9.008 4.109 -8.867 1 95.25 414 TYR B CA 1
ATOM 6829 C C . TYR B 1 414 ? -10.195 4.422 -7.969 1 95.25 414 TYR B C 1
ATOM 6831 O O . TYR B 1 414 ? -11.188 4.996 -8.422 1 95.25 414 TYR B O 1
ATOM 6839 N N . ILE B 1 415 ? -10.086 4.094 -6.738 1 92.38 415 ILE B N 1
ATOM 6840 C CA . ILE B 1 415 ? -11.188 4.293 -5.805 1 92.38 415 ILE B CA 1
ATOM 6841 C C . ILE B 1 415 ? -11.461 5.789 -5.645 1 92.38 415 ILE B C 1
ATOM 6843 O O . ILE B 1 415 ? -12.625 6.203 -5.559 1 92.38 415 ILE B O 1
ATOM 6847 N N . GLY B 1 416 ? -10.398 6.566 -5.531 1 90.06 416 GLY B N 1
ATOM 6848 C CA . GLY B 1 416 ? -10.586 8.008 -5.492 1 90.06 416 GLY B CA 1
ATOM 6849 C C . GLY B 1 416 ? -11.383 8.539 -6.668 1 90.06 416 GLY B C 1
ATOM 6850 O O . GLY B 1 416 ? -12.305 9.336 -6.484 1 90.06 416 GLY B O 1
ATOM 6851 N N . LYS B 1 417 ? -11.016 8.094 -7.785 1 91.56 417 LYS B N 1
ATOM 6852 C CA . LYS B 1 417 ? -11.719 8.516 -8.992 1 91.56 417 LYS B CA 1
ATOM 6853 C C . LYS B 1 417 ? -13.156 8.023 -9 1 91.56 417 LYS B C 1
ATOM 6855 O O . LYS B 1 417 ? -14.07 8.75 -9.391 1 91.56 417 LYS B O 1
ATOM 6860 N N . TRP B 1 418 ? -13.336 6.773 -8.633 1 92.88 418 TRP B N 1
ATOM 6861 C CA . TRP B 1 418 ? -14.672 6.188 -8.555 1 92.88 418 TRP B CA 1
ATOM 6862 C C . TRP B 1 418 ? -15.562 6.984 -7.602 1 92.88 418 TRP B C 1
ATOM 6864 O O . TRP B 1 418 ? -16.688 7.336 -7.945 1 92.88 418 TRP B O 1
ATOM 6874 N N . LYS B 1 419 ? -15.047 7.371 -6.473 1 88.88 419 LYS B N 1
ATOM 6875 C CA . LYS B 1 419 ? -15.805 8.133 -5.484 1 88.88 419 LYS B CA 1
ATOM 6876 C C . LYS B 1 419 ? -16.078 9.547 -5.984 1 88.88 419 LYS B C 1
ATOM 6878 O O . LYS B 1 419 ? -17.172 10.078 -5.785 1 88.88 419 LYS B O 1
ATOM 6883 N N . GLU B 1 420 ? -15.078 10.133 -6.562 1 87.5 420 GLU B N 1
ATOM 6884 C CA . GLU B 1 420 ? -15.234 11.477 -7.113 1 87.5 420 GLU B CA 1
ATOM 6885 C C . GLU B 1 420 ? -16.391 11.531 -8.109 1 87.5 420 GLU B C 1
ATOM 6887 O O . GLU B 1 420 ? -17.219 12.445 -8.062 1 87.5 420 GLU B O 1
ATOM 6892 N N . ASN B 1 421 ? -16.438 10.547 -8.906 1 85.94 421 ASN B N 1
ATOM 6893 C CA . ASN B 1 421 ? -17.453 10.531 -9.961 1 85.94 421 ASN B CA 1
ATOM 6894 C C . ASN B 1 421 ? -18.828 10.18 -9.406 1 85.94 421 ASN B C 1
ATOM 6896 O O . ASN B 1 421 ? -19.859 10.562 -9.992 1 85.94 421 ASN B O 1
ATOM 6900 N N . ARG B 1 422 ? -18.844 9.516 -8.367 1 82.81 422 ARG B N 1
ATOM 6901 C CA . ARG B 1 422 ? -20.109 9.195 -7.727 1 82.81 422 ARG B CA 1
ATOM 6902 C C . ARG B 1 422 ? -20.688 10.422 -7.02 1 82.81 422 ARG B C 1
ATOM 6904 O O . ARG B 1 422 ? -21.906 10.578 -6.938 1 82.81 422 ARG B O 1
ATOM 6911 N N . MET B 1 423 ? -19.875 11.227 -6.516 1 77.56 423 MET B N 1
ATOM 6912 C CA . MET B 1 423 ? -20.328 12.414 -5.793 1 77.56 423 MET B CA 1
ATOM 6913 C C . MET B 1 423 ? -20.781 13.5 -6.758 1 77.56 423 MET B C 1
ATOM 6915 O O . MET B 1 423 ? -21.641 14.312 -6.418 1 77.56 423 MET B O 1
ATOM 6919 N N . LYS B 1 424 ? -20.188 13.578 -7.844 1 68.88 424 LYS B N 1
ATOM 6920 C CA . LYS B 1 424 ? -20.547 14.602 -8.82 1 68.88 424 LYS B CA 1
ATOM 6921 C C . LYS B 1 424 ? -21.859 14.258 -9.516 1 68.88 424 LYS B C 1
ATOM 6923 O O . LYS B 1 424 ? -22.438 15.094 -10.211 1 68.88 424 LYS B O 1
ATOM 6928 N N . THR B 1 425 ? -22.406 13.102 -9.188 1 58.28 425 THR B N 1
ATOM 6929 C CA . THR B 1 425 ? -23.688 12.75 -9.781 1 58.28 425 THR B CA 1
ATOM 6930 C C . THR B 1 425 ? -24.797 12.82 -8.734 1 58.28 425 THR B C 1
ATOM 6932 O O . THR B 1 425 ? -24.578 12.523 -7.559 1 58.28 425 THR B O 1
#